Protein AF-0000000083951958 (afdb_homodimer)

pLDDT: mean 76.74, std 21.26, range [17.8, 98.06]

Nearest PDB structures (foldseek):
  8ayl-assembly1_J  TM=7.429E-01  e=1.204E-01  Rattus norvegicus
  8aym-assembly1_J  TM=7.218E-01  e=1.701E-01  Rattus norvegicus
  7oca-assembly1_I  TM=7.775E-01  e=2.856E-01  Rattus norvegicus
  7tnj-assembly1_B  TM=7.396E-01  e=5.953E-01  Rattus norvegicus
  7v0k-assembly1_K  TM=1.667E-01  e=4.213E-01  Homo sapiens

Structure (mmCIF, N/CA/C/O backbone):
data_AF-0000000083951958-model_v1
#
loop_
_entity.id
_entity.type
_entity.pdbx_description
1 polymer 'Outward-rectifier potassium channel TOK1'
#
loop_
_atom_site.group_PDB
_atom_site.id
_atom_site.type_symbol
_atom_site.label_atom_id
_atom_site.label_alt_id
_atom_site.label_comp_id
_atom_site.label_asym_id
_atom_site.label_entity_id
_atom_site.label_seq_id
_atom_site.pdbx_PDB_ins_code
_atom_site.Cartn_x
_atom_site.Cartn_y
_atom_site.Cartn_z
_atom_site.occupancy
_atom_site.B_iso_or_equiv
_atom_site.auth_seq_id
_atom_site.auth_comp_id
_atom_site.auth_asym_id
_atom_site.auth_atom_id
_atom_site.pdbx_PDB_model_num
ATOM 1 N N . MET A 1 1 ? -45.75 13.594 -20.781 1 49.62 1 MET A N 1
ATOM 2 C CA . MET A 1 1 ? -44.812 12.523 -20.5 1 49.62 1 MET A CA 1
ATOM 3 C C . MET A 1 1 ? -43.531 13.07 -19.844 1 49.62 1 MET A C 1
ATOM 5 O O . MET A 1 1 ? -43.062 12.508 -18.859 1 49.62 1 MET A O 1
ATOM 9 N N . LYS A 1 2 ? -43.188 14.195 -20.25 1 60.5 2 LYS A N 1
ATOM 10 C CA . LYS A 1 2 ? -41.969 14.781 -19.719 1 60.5 2 LYS A CA 1
ATOM 11 C C . LYS A 1 2 ? -42.188 15.297 -18.297 1 60.5 2 LYS A C 1
ATOM 13 O O . LYS A 1 2 ? -41.344 15.141 -17.422 1 60.5 2 LYS A O 1
ATOM 18 N N . ASP A 1 3 ? -43.25 15.859 -18.141 1 61.25 3 ASP A N 1
ATOM 19 C CA . ASP A 1 3 ? -43.531 16.359 -16.797 1 61.25 3 ASP A CA 1
ATOM 20 C C . ASP A 1 3 ? -43.688 15.219 -15.805 1 61.25 3 ASP A C 1
ATOM 22 O O . ASP A 1 3 ? -43.281 15.32 -14.656 1 61.25 3 ASP A O 1
ATOM 26 N N . ALA A 1 4 ? -44.25 14.133 -16.281 1 60.47 4 ALA A N 1
ATOM 27 C CA . ALA A 1 4 ? -44.406 12.961 -15.422 1 60.47 4 ALA A CA 1
ATOM 28 C C . ALA A 1 4 ? -43.031 12.344 -15.094 1 60.47 4 ALA A C 1
ATOM 30 O O . ALA A 1 4 ? -42.812 11.922 -13.961 1 60.47 4 ALA A O 1
ATOM 31 N N . VAL A 1 5 ? -42.281 12.359 -16.078 1 59.75 5 VAL A N 1
ATOM 32 C CA . VAL A 1 5 ? -40.938 11.828 -15.891 1 59.75 5 VAL A CA 1
ATOM 33 C C . VAL A 1 5 ? -40.156 12.711 -14.922 1 59.75 5 VAL A C 1
ATOM 35 O O . VAL A 1 5 ? -39.438 12.203 -14.07 1 59.75 5 VAL A O 1
ATOM 38 N N . LYS A 1 6 ? -40.438 13.922 -15.086 1 60.81 6 LYS A N 1
ATOM 39 C CA . LYS A 1 6 ? -39.781 14.852 -14.18 1 60.81 6 LYS A CA 1
ATOM 40 C C . LYS A 1 6 ? -40.281 14.703 -12.758 1 60.81 6 LYS A C 1
ATOM 42 O O . LYS A 1 6 ? -39.5 14.734 -11.805 1 60.81 6 LYS A O 1
ATOM 47 N N . LYS A 1 7 ? -41.594 14.609 -12.703 1 61.78 7 LYS A N 1
ATOM 48 C CA . LYS A 1 7 ? -42.156 14.422 -11.383 1 61.78 7 LYS A CA 1
ATOM 49 C C . LYS A 1 7 ? -41.688 13.117 -10.75 1 61.78 7 LYS A C 1
ATOM 51 O O . LYS A 1 7 ? -41.438 13.062 -9.547 1 61.78 7 LYS A O 1
ATOM 56 N N . ALA A 1 8 ? -41.625 12.102 -11.594 1 62.25 8 ALA A N 1
ATOM 57 C CA . ALA A 1 8 ? -41.125 10.805 -11.117 1 62.25 8 ALA A CA 1
ATOM 58 C C . ALA A 1 8 ? -39.656 10.883 -10.703 1 62.25 8 ALA A C 1
ATOM 60 O O . ALA A 1 8 ? -39.25 10.289 -9.703 1 62.25 8 ALA A O 1
ATOM 61 N N . LYS A 1 9 ? -39.031 11.555 -11.414 1 64.81 9 LYS A N 1
ATOM 62 C CA . LYS A 1 9 ? -37.625 11.727 -11.102 1 64.81 9 LYS A CA 1
ATOM 63 C C . LYS A 1 9 ? -37.438 12.5 -9.805 1 64.81 9 LYS A C 1
ATOM 65 O O . LYS A 1 9 ? -36.531 12.188 -9.008 1 64.81 9 LYS A O 1
ATOM 70 N N . ASP A 1 10 ? -38.281 13.445 -9.633 1 65.12 10 ASP A N 1
ATOM 71 C CA . ASP A 1 10 ? -38.188 14.242 -8.406 1 65.12 10 ASP A CA 1
ATOM 72 C C . ASP A 1 10 ? -38.562 13.414 -7.184 1 65.12 10 ASP A C 1
ATOM 74 O O . ASP A 1 10 ? -38.062 13.672 -6.078 1 65.12 10 ASP A O 1
ATOM 78 N N . MET A 1 11 ? -39.406 12.461 -7.488 1 66.31 11 MET A N 1
ATOM 79 C CA . MET A 1 11 ? -39.812 11.617 -6.375 1 66.31 11 MET A CA 1
ATOM 80 C C . MET A 1 11 ? -38.719 10.578 -6.051 1 66.31 11 MET A C 1
ATOM 82 O O . MET A 1 11 ? -38.625 10.117 -4.918 1 66.31 11 MET A O 1
ATOM 86 N N . ILE A 1 12 ? -37.906 10.367 -7.02 1 74.62 12 ILE A N 1
ATOM 87 C CA . ILE A 1 12 ? -36.938 9.273 -6.863 1 74.62 12 ILE A CA 1
ATOM 88 C C . ILE A 1 12 ? -35.594 9.828 -6.422 1 74.62 12 ILE A C 1
ATOM 90 O O . ILE A 1 12 ? -34.844 9.148 -5.723 1 74.62 12 ILE A O 1
ATOM 94 N N . VAL A 1 13 ? -35.406 11.102 -6.625 1 72.19 13 VAL A N 1
ATOM 95 C CA . VAL A 1 13 ? -34.094 11.672 -6.324 1 72.19 13 VAL A CA 1
ATOM 96 C C . VAL A 1 13 ? -34.094 12.234 -4.906 1 72.19 13 VAL A C 1
ATOM 98 O O . VAL A 1 13 ? -35.031 12.938 -4.508 1 72.19 13 VAL A O 1
ATOM 101 N N . PRO A 1 14 ? -33.031 11.773 -4.129 1 72.38 14 PRO A N 1
ATOM 102 C CA . PRO A 1 14 ? -32.969 12.281 -2.76 1 72.38 14 PRO A CA 1
ATOM 103 C C . PRO A 1 14 ? -32.781 13.797 -2.701 1 72.38 14 PRO A C 1
ATOM 105 O O . PRO A 1 14 ? -32.156 14.375 -3.594 1 72.38 14 PRO A O 1
ATOM 108 N N . ASP A 1 15 ? -33.344 14.445 -1.678 1 66 15 ASP A N 1
ATOM 109 C CA . ASP A 1 15 ? -33.188 15.883 -1.446 1 66 15 ASP A CA 1
ATOM 110 C C . ASP A 1 15 ? -31.766 16.219 -1.069 1 66 15 ASP A C 1
ATOM 112 O O . ASP A 1 15 ? -31.172 15.602 -0.18 1 66 15 ASP A O 1
ATOM 116 N N . PRO A 1 16 ? -31.125 17.031 -1.808 1 65.62 16 PRO A N 1
ATOM 117 C CA . PRO A 1 16 ? -29.75 17.422 -1.506 1 65.62 16 PRO A CA 1
ATOM 118 C C . PRO A 1 16 ? -29.594 18.016 -0.106 1 65.62 16 PRO A C 1
ATOM 120 O O . PRO A 1 16 ? -28.516 17.953 0.479 1 65.62 16 PRO A O 1
ATOM 123 N N . LYS A 1 17 ? -30.672 18.578 0.427 1 66.62 17 LYS A N 1
ATOM 124 C CA . LYS A 1 17 ? -30.625 19.203 1.747 1 66.62 17 LYS A CA 1
ATOM 125 C C . LYS A 1 17 ? -30.688 18.156 2.854 1 66.62 17 LYS A C 1
ATOM 127 O O . LYS A 1 17 ? -30.328 18.422 3.998 1 66.62 17 LYS A O 1
ATOM 132 N N . LEU A 1 18 ? -31.016 17 2.449 1 73.38 18 LEU A N 1
ATOM 133 C CA . LEU A 1 18 ? -31.203 15.945 3.436 1 73.38 18 LEU A CA 1
ATOM 134 C C . LEU A 1 18 ? -29.891 15.578 4.102 1 73.38 18 LEU A C 1
ATOM 136 O O . LEU A 1 18 ? -29.844 15.352 5.312 1 73.38 18 LEU A O 1
ATOM 14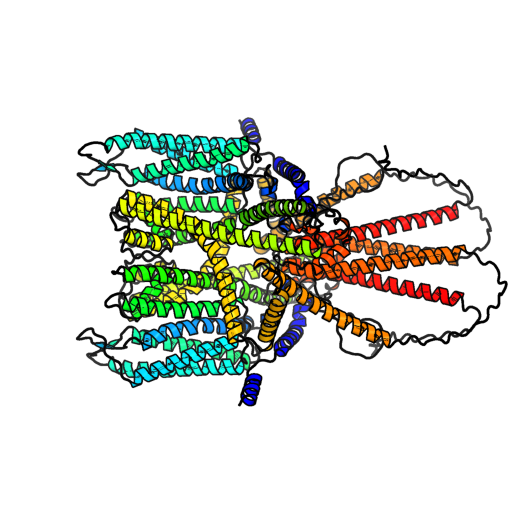0 N N . GLN A 1 19 ? -28.891 15.648 3.406 1 72.5 19 GLN A N 1
ATOM 141 C CA . GLN A 1 19 ? -27.609 15.258 3.971 1 72.5 19 GLN A CA 1
ATOM 142 C C . GLN A 1 19 ? -27.125 16.281 4.996 1 72.5 19 GLN A C 1
ATOM 144 O O . GLN A 1 19 ? -26.578 15.914 6.035 1 72.5 19 GLN A O 1
ATOM 149 N N . ASN A 1 20 ? -27.359 17.453 4.66 1 71.62 20 ASN A N 1
ATOM 150 C CA . ASN A 1 20 ? -26.953 18.516 5.586 1 71.62 20 ASN A CA 1
ATOM 151 C C . ASN A 1 20 ? -27.797 18.5 6.859 1 71.62 20 ASN A C 1
ATOM 153 O O . ASN A 1 20 ? -27.281 18.734 7.949 1 71.62 20 ASN A O 1
ATOM 157 N N . ASP A 1 21 ? -29 18.141 6.656 1 75.56 21 ASP A N 1
ATOM 158 C CA . ASP A 1 21 ? -29.891 18.062 7.816 1 75.56 21 ASP A CA 1
ATOM 159 C C . ASP A 1 21 ? -29.5 16.891 8.719 1 75.56 21 ASP A C 1
ATOM 161 O O . ASP A 1 21 ? -29.516 17.016 9.945 1 75.56 21 ASP A O 1
ATOM 165 N N . LEU A 1 22 ? -29.172 15.867 8.07 1 78.31 22 LEU A N 1
ATOM 166 C CA . LEU A 1 22 ? -28.781 14.688 8.836 1 78.31 22 LEU A CA 1
ATOM 167 C C . LEU A 1 22 ? -27.469 14.938 9.586 1 78.31 22 LEU A C 1
ATOM 169 O O . LEU A 1 22 ? -27.297 14.477 10.711 1 78.31 22 LEU A O 1
ATOM 173 N N . HIS A 1 23 ? -26.703 15.664 8.961 1 77.44 23 HIS A N 1
ATOM 174 C CA . HIS A 1 23 ? -25.438 16 9.594 1 77.44 23 HIS A CA 1
ATOM 175 C C . HIS A 1 23 ? -25.656 16.875 10.82 1 77.44 23 HIS A C 1
ATOM 177 O O . HIS A 1 23 ? -25.047 16.656 11.867 1 77.44 23 HIS A O 1
ATOM 183 N N . ASP A 1 24 ? -26.516 17.797 10.734 1 76.44 24 ASP A N 1
ATOM 184 C CA . ASP A 1 24 ? -26.797 18.703 11.844 1 76.44 24 ASP A CA 1
ATOM 185 C C . ASP A 1 24 ? -27.5 17.984 12.984 1 76.44 24 ASP A C 1
ATOM 187 O O . ASP A 1 24 ? -27.188 18.203 14.156 1 76.44 24 ASP A O 1
ATOM 191 N N . LYS A 1 25 ? -28.344 17.141 12.586 1 77.19 25 LYS A N 1
ATOM 192 C CA . LYS A 1 25 ? -29.047 16.359 13.602 1 77.19 25 LYS A CA 1
ATOM 193 C C . LYS A 1 25 ? -28.094 15.406 14.312 1 77.19 25 LYS A C 1
ATOM 195 O O . LYS A 1 25 ? -28.203 15.195 15.523 1 77.19 25 LYS A O 1
ATOM 200 N N . GLY A 1 26 ? -27.266 14.891 13.57 1 82 26 GLY A N 1
ATOM 201 C CA . GLY A 1 26 ? -26.266 14.008 14.148 1 82 26 GLY A CA 1
ATOM 202 C C . GLY A 1 26 ? -25.328 14.711 15.117 1 82 26 GLY A C 1
ATOM 203 O O . GLY A 1 26 ? -25.031 14.18 16.188 1 82 26 GLY A O 1
ATOM 204 N N . LEU A 1 27 ? -25 15.891 14.742 1 79.81 27 LEU A N 1
ATOM 205 C CA . LEU A 1 27 ? -24.109 16.672 15.602 1 79.81 27 LEU A CA 1
ATOM 206 C C . LEU A 1 27 ? -24.797 17.016 16.922 1 79.81 27 LEU A C 1
ATOM 208 O O . LEU A 1 27 ? -24.172 17.016 17.969 1 79.81 27 LEU A O 1
ATOM 212 N N . GLN A 1 28 ? -26.031 17.266 16.844 1 78.25 28 GLN A N 1
ATOM 213 C CA . GLN A 1 28 ? -26.781 17.594 18.047 1 78.25 28 GLN A CA 1
ATOM 214 C C . GLN A 1 28 ? -26.938 16.359 18.953 1 78.25 28 GLN A C 1
ATOM 216 O O . GLN A 1 28 ? -26.828 16.453 20.172 1 78.25 28 GLN A O 1
ATOM 221 N N . HIS A 1 29 ? -27.109 15.266 18.266 1 83.81 29 HIS A N 1
ATOM 222 C CA . HIS A 1 29 ? -27.281 14.016 18.984 1 83.81 29 HIS A CA 1
ATOM 223 C C . HIS A 1 29 ? -26 13.609 19.703 1 83.81 29 HIS A C 1
ATOM 225 O O . HIS A 1 29 ? -26.047 13.008 20.766 1 83.81 29 HIS A O 1
ATOM 231 N N . TYR A 1 30 ? -24.875 13.984 19.141 1 85.38 30 TYR A N 1
ATOM 232 C CA . TYR A 1 30 ? -23.594 13.57 19.688 1 85.38 30 TYR A CA 1
ATOM 233 C C . TYR A 1 30 ? -22.922 14.727 20.438 1 85.38 30 TYR A C 1
ATOM 235 O O . TYR A 1 30 ? -21.734 14.656 20.75 1 85.38 30 TYR A O 1
ATOM 243 N N . GLU A 1 31 ? -23.625 15.711 20.672 1 80.31 31 GLU A N 1
ATOM 244 C CA . GLU A 1 31 ? -23.062 16.906 21.297 1 80.31 31 GLU A CA 1
ATOM 245 C C . GLU A 1 31 ? -22.469 16.578 22.672 1 80.31 31 GLU A C 1
ATOM 247 O O . GLU A 1 31 ? -21.406 17.078 23.031 1 80.31 31 GLU A O 1
ATOM 252 N N . ASP A 1 32 ? -23.109 15.727 23.344 1 79.38 32 ASP A N 1
ATOM 253 C CA . ASP A 1 32 ? -22.641 15.391 24.688 1 79.38 32 ASP A CA 1
ATOM 254 C C . ASP A 1 32 ? -21.328 14.609 24.641 1 79.38 32 ASP A C 1
ATOM 256 O O . ASP A 1 32 ? -20.469 14.797 25.5 1 79.38 32 ASP A O 1
ATOM 260 N N . LYS A 1 33 ? -21.219 13.844 23.641 1 82.38 33 LYS A N 1
ATOM 261 C CA . LYS A 1 33 ? -20.016 13.016 23.562 1 82.38 33 LYS A CA 1
ATOM 262 C C . LYS A 1 33 ? -18.875 13.781 22.906 1 82.38 33 LYS A C 1
ATOM 264 O O . LYS A 1 33 ? -17.703 13.523 23.188 1 82.38 33 LYS A O 1
ATOM 269 N N . LEU A 1 34 ? -19.234 14.727 22.094 1 84.44 34 LEU A N 1
ATOM 270 C CA . LEU A 1 34 ? -18.219 15.5 21.391 1 84.44 34 LEU A CA 1
ATOM 271 C C . LEU A 1 34 ? -17.953 16.828 22.094 1 84.44 34 LEU A C 1
ATOM 273 O O . LEU A 1 34 ? -17.281 17.703 21.547 1 84.44 34 LEU A O 1
ATOM 277 N N . THR A 1 35 ? -18.328 16.938 23.344 1 79.56 35 THR A N 1
ATOM 278 C CA . THR A 1 35 ? -18.219 18.172 24.094 1 79.56 35 THR A CA 1
ATOM 279 C C . THR A 1 35 ? -16.766 18.609 24.219 1 79.56 35 THR A C 1
ATOM 281 O O . THR A 1 35 ? -16.453 19.797 24.078 1 79.56 35 THR A O 1
ATOM 284 N N . PRO A 1 36 ? -15.93 17.609 24.484 1 80 36 PRO A N 1
ATOM 285 C CA . PRO A 1 36 ? -14.531 18.047 24.625 1 80 36 PRO A CA 1
ATOM 286 C C . PRO A 1 36 ? -13.992 18.703 23.359 1 80 36 PRO A C 1
ATOM 288 O O . PRO A 1 36 ? -13.07 19.516 23.438 1 80 36 PRO A O 1
ATOM 291 N N . LEU A 1 37 ? -14.531 18.312 22.297 1 82.44 37 LEU A N 1
ATOM 292 C CA . LEU A 1 37 ? -14.078 18.875 21.016 1 82.44 37 LEU A CA 1
ATOM 293 C C . LEU A 1 37 ? -14.812 20.172 20.703 1 82.44 37 LEU A C 1
ATOM 295 O O . LEU A 1 37 ? -14.234 21.078 20.094 1 82.44 37 LEU A O 1
ATOM 299 N N . LEU A 1 38 ? -16.016 20.266 21.188 1 76.31 38 LEU A N 1
ATOM 300 C CA . LEU A 1 38 ? -16.859 21.391 20.797 1 76.31 38 LEU A CA 1
ATOM 301 C C . LEU A 1 38 ? -16.75 22.516 21.812 1 76.31 38 LEU A C 1
ATOM 303 O O . LEU A 1 38 ? -16.984 23.688 21.484 1 76.31 38 LEU A O 1
ATOM 307 N N . ASN A 1 39 ? -16.312 22.156 22.969 1 72.88 39 ASN A N 1
ATOM 308 C CA . ASN A 1 39 ? -16.203 23.203 23.984 1 72.88 39 ASN A CA 1
ATOM 309 C C . ASN A 1 39 ? -15.008 24.109 23.719 1 72.88 39 ASN A C 1
ATOM 311 O O . ASN A 1 39 ? -13.906 23.625 23.453 1 72.88 39 ASN A O 1
ATOM 315 N N . ASN A 1 40 ? -15.211 25.297 23.781 1 64.19 40 ASN A N 1
ATOM 316 C CA . ASN A 1 40 ? -14.18 26.312 23.578 1 64.19 40 ASN A CA 1
ATOM 317 C C . ASN A 1 40 ? -13.492 26.156 22.234 1 64.19 40 ASN A C 1
ATOM 319 O O . ASN A 1 40 ? -12.258 26.188 22.141 1 64.19 40 ASN A O 1
ATOM 323 N N . SER A 1 41 ? -14.352 25.641 21.359 1 70.56 41 SER A N 1
ATOM 324 C CA . SER A 1 41 ? -13.828 25.5 20 1 70.56 41 SER A CA 1
ATOM 325 C C . SER A 1 41 ? -14.758 26.141 18.969 1 70.56 41 SER A C 1
ATOM 327 O O . SER A 1 41 ? -15.727 26.812 19.344 1 70.56 41 SER A O 1
ATOM 329 N N . TYR A 1 42 ? -14.344 26.109 17.781 1 63.78 42 TYR A N 1
ATOM 330 C CA . TYR A 1 42 ? -15.008 26.797 16.688 1 63.78 42 TYR A CA 1
ATOM 331 C C . TYR A 1 42 ? -16.453 26.312 16.531 1 63.78 42 TYR A C 1
ATOM 333 O O . TYR A 1 42 ? -17.312 27.062 16.094 1 63.78 42 TYR A O 1
ATOM 341 N N . HIS A 1 43 ? -16.734 25.141 16.938 1 59.72 43 HIS A N 1
ATOM 342 C CA . HIS A 1 43 ? -18.047 24.594 16.641 1 59.72 43 HIS A CA 1
ATOM 343 C C . HIS A 1 43 ? -19.047 24.953 17.734 1 59.72 43 HIS A C 1
ATOM 345 O O . HIS A 1 43 ? -20.266 24.906 17.516 1 59.72 43 HIS A O 1
ATOM 351 N N . GLY A 1 44 ? -18.594 25.406 18.969 1 51.25 44 GLY A N 1
ATOM 352 C CA . GLY A 1 44 ? -19.484 25.719 20.094 1 51.25 44 GLY A CA 1
ATOM 353 C C . GLY A 1 44 ? -19.797 27.188 20.203 1 51.25 44 GLY A C 1
ATOM 354 O O . GLY A 1 44 ? -20.703 27.594 20.938 1 51.25 44 GLY A O 1
ATOM 355 N N . VAL A 1 45 ? -18.859 28.094 19.938 1 47.78 45 VAL A N 1
ATOM 356 C CA . VAL A 1 45 ? -18.984 29.484 20.328 1 47.78 45 VAL A CA 1
ATOM 357 C C . VAL A 1 45 ? -19.984 30.203 19.422 1 47.78 45 VAL A C 1
ATOM 359 O O . VAL A 1 45 ? -19.828 30.219 18.203 1 47.78 45 VAL A O 1
ATOM 362 N N . ASN A 1 46 ? -21.156 30.094 19.844 1 42.94 46 ASN A N 1
ATOM 363 C CA . ASN A 1 46 ? -22.078 31.109 19.359 1 42.94 46 ASN A CA 1
ATOM 364 C C . ASN A 1 46 ? -21.516 32.531 19.562 1 42.94 46 ASN A C 1
ATOM 366 O O . ASN A 1 46 ? -21.516 33.031 20.672 1 42.94 46 ASN A O 1
ATOM 370 N N . TYR A 1 47 ? -20.422 32.938 19.141 1 39.56 47 TYR A N 1
ATOM 371 C CA . TYR A 1 47 ? -20 34.312 19.328 1 39.56 47 TYR A CA 1
ATOM 372 C C . TYR A 1 47 ? -21.156 35.281 19.094 1 39.56 47 TYR A C 1
ATOM 374 O O . TYR A 1 47 ? -21.688 35.344 18 1 39.56 47 TYR A O 1
ATOM 382 N N . LYS A 1 48 ? -21.938 35.5 20.078 1 39.31 48 LYS A N 1
ATOM 383 C CA . LYS A 1 48 ? -22.906 36.594 20.109 1 39.31 48 LYS A CA 1
ATOM 384 C C . LYS A 1 48 ? -22.25 37.906 19.734 1 39.31 48 LYS A C 1
ATOM 386 O O . LYS A 1 48 ? -21.328 38.375 20.422 1 39.31 48 LYS A O 1
ATOM 391 N N . ALA A 1 49 ? -22.109 38.25 18.547 1 35.38 49 ALA A N 1
ATOM 392 C CA . ALA A 1 49 ? -21.891 39.688 18.312 1 35.38 49 ALA A CA 1
ATOM 393 C C . ALA A 1 49 ? -22.672 40.531 19.312 1 35.38 49 ALA A C 1
ATOM 395 O O . ALA A 1 49 ? -23.875 40.312 19.516 1 35.38 49 ALA A O 1
ATOM 396 N N . THR A 1 50 ? -22.141 41.094 20.312 1 31.86 50 THR A N 1
ATOM 397 C CA . THR A 1 50 ? -22.734 41.938 21.344 1 31.86 50 THR A CA 1
ATOM 398 C C . THR A 1 50 ? -23.922 42.75 20.766 1 31.86 50 THR A C 1
ATOM 400 O O . THR A 1 50 ? -24.578 43.5 21.5 1 31.86 50 THR A O 1
ATOM 403 N N . THR A 1 51 ? -23.734 43.594 19.719 1 32.16 51 THR A N 1
ATOM 404 C CA . THR A 1 51 ? -24.688 44.719 19.75 1 32.16 51 THR A CA 1
ATOM 405 C C . THR A 1 51 ? -26.109 44.219 19.859 1 32.16 51 THR A C 1
ATOM 407 O O . THR A 1 51 ? -26.391 43.031 19.594 1 32.16 51 THR A O 1
ATOM 410 N N . ASP A 1 52 ? -27.172 45.219 19.438 1 30.89 52 ASP A N 1
ATOM 411 C CA . ASP A 1 52 ? -28.594 45.438 19.688 1 30.89 52 ASP A CA 1
ATOM 412 C C . ASP A 1 52 ? -29.391 44.156 19.391 1 30.89 52 ASP A C 1
ATOM 414 O O . ASP A 1 52 ? -28.859 43.188 18.828 1 30.89 52 ASP A O 1
ATOM 418 N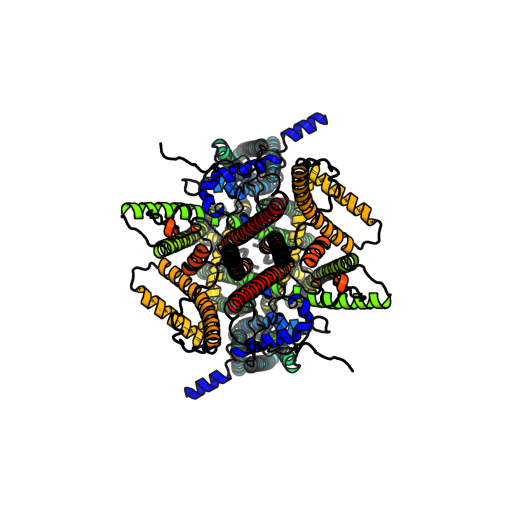 N . SER A 1 53 ? -30.609 44.469 18.594 1 30.84 53 SER A N 1
ATOM 419 C CA . SER A 1 53 ? -31.984 44 18.531 1 30.84 53 SER A CA 1
ATOM 420 C C . SER A 1 53 ? -32.031 42.531 18.109 1 30.84 53 SER A C 1
ATOM 422 O O . SER A 1 53 ? -31.016 41.969 17.703 1 30.84 53 SER A O 1
ATOM 424 N N . THR A 1 54 ? -33.188 42.219 17.281 1 31.58 54 THR A N 1
ATOM 425 C CA . THR A 1 54 ? -34.188 41.219 16.906 1 31.58 54 THR A CA 1
ATOM 426 C C . THR A 1 54 ? -33.594 40.125 16.062 1 31.58 54 THR A C 1
ATOM 428 O O . THR A 1 54 ? -34.25 39.125 15.734 1 31.58 54 THR A O 1
ATOM 431 N N . SER A 1 55 ? -32.812 40.562 14.984 1 32.94 55 SER A N 1
ATOM 432 C CA . SER A 1 55 ? -32.844 39.531 13.945 1 32.94 55 SER A CA 1
ATOM 433 C C . SER A 1 55 ? -32.031 38.312 14.344 1 32.94 55 SER A C 1
ATOM 435 O O . SER A 1 55 ? -30.891 38.438 14.805 1 32.94 55 SER A O 1
ATOM 437 N N . THR A 1 56 ? -32.656 37.25 14.516 1 34.69 56 THR A N 1
ATOM 438 C CA . THR A 1 56 ? -32.469 35.875 14.953 1 34.69 56 THR A CA 1
ATOM 439 C C . THR A 1 56 ? -31.078 35.375 14.602 1 34.69 56 THR A C 1
ATOM 441 O O . THR A 1 56 ? -30.359 34.844 15.453 1 34.69 56 THR A O 1
ATOM 444 N N . ASP A 1 57 ? -30.984 34.531 13.523 1 35.03 57 ASP A N 1
ATOM 445 C CA . ASP A 1 57 ? -30.5 33.188 13.164 1 35.03 57 ASP A CA 1
ATOM 446 C C . ASP A 1 57 ? -29.062 33.281 12.641 1 35.03 57 ASP A C 1
ATOM 448 O O . ASP A 1 57 ? -28.547 32.312 12.078 1 35.03 57 ASP A O 1
ATOM 452 N N . ASP A 1 58 ? -28.438 34.406 12.281 1 38.22 58 ASP A N 1
ATOM 453 C CA . ASP A 1 58 ? -27.297 34.156 11.406 1 38.22 58 ASP A CA 1
ATOM 454 C C . ASP A 1 58 ? -26.078 33.75 12.211 1 38.22 58 ASP A C 1
ATOM 456 O O . ASP A 1 58 ? -25.344 34.594 12.727 1 38.22 58 ASP A O 1
ATOM 460 N N . LYS A 1 59 ? -26 32.781 12.891 1 44.31 59 LYS A N 1
ATOM 461 C CA . LYS A 1 59 ? -24.906 32.062 13.531 1 44.31 59 LYS A CA 1
ATOM 462 C C . LYS A 1 59 ? -23.672 32.031 12.617 1 44.31 59 LYS A C 1
ATOM 464 O O . LYS A 1 59 ? -23.703 31.359 11.57 1 44.31 59 LYS A O 1
ATOM 469 N N . ARG A 1 60 ? -22.844 33 12.664 1 43.47 60 ARG A N 1
ATOM 470 C CA . ARG A 1 60 ? -21.594 33 11.914 1 43.47 60 ARG A CA 1
ATOM 471 C C . ARG A 1 60 ? -20.688 31.844 12.367 1 43.47 60 ARG A C 1
ATOM 473 O O . ARG A 1 60 ? -20.188 31.844 13.5 1 43.47 60 ARG A O 1
ATOM 480 N N . LEU A 1 61 ? -20.719 30.625 11.82 1 51.62 61 LEU A N 1
ATOM 481 C CA . LEU A 1 61 ? -19.844 29.5 12.172 1 51.62 61 LEU A CA 1
ATOM 482 C C . LEU A 1 61 ? -18.406 29.781 11.75 1 51.62 61 LEU A C 1
ATOM 484 O O . LEU A 1 61 ? -18.141 30.109 10.594 1 51.62 61 LEU A O 1
ATOM 488 N N . LEU A 1 62 ? -17.484 30.219 12.68 1 59.91 62 LEU A N 1
ATOM 489 C CA . LEU A 1 62 ? -16.047 30.359 12.461 1 59.91 62 LEU A CA 1
ATOM 490 C C . LEU A 1 62 ? -15.445 29.094 11.875 1 59.91 62 LEU A C 1
ATOM 492 O O . LEU A 1 62 ? -15.773 27.984 12.305 1 59.91 62 LEU A O 1
ATOM 496 N N . LYS A 1 63 ? -14.828 29.203 10.711 1 67.38 63 LYS A N 1
ATOM 497 C CA . LYS A 1 63 ? -14.141 28.078 10.086 1 67.38 63 LYS A CA 1
ATOM 498 C C . LYS A 1 63 ? -12.969 27.609 10.945 1 67.38 63 LYS A C 1
ATOM 500 O O . LYS A 1 63 ? -12.281 28.406 11.57 1 67.38 63 LYS A O 1
ATOM 505 N N . SER A 1 64 ? -12.859 26.391 11.172 1 74.69 64 SER A N 1
ATOM 506 C CA . SER A 1 64 ? -11.805 25.781 11.977 1 74.69 64 SER A CA 1
ATOM 507 C C . SER A 1 64 ? -10.578 25.453 11.125 1 74.69 64 SER A C 1
ATOM 509 O O . SER A 1 64 ? -10.695 25.203 9.922 1 74.69 64 SER A O 1
ATOM 511 N N . PRO A 1 65 ? -9.43 25.719 11.664 1 74.12 65 PRO A N 1
ATOM 512 C CA . PRO A 1 65 ? -8.188 25.359 10.969 1 74.12 65 PRO A CA 1
ATOM 513 C C . PRO A 1 65 ? -8.094 23.859 10.664 1 74.12 65 PRO A C 1
ATOM 515 O O . PRO A 1 65 ? -7.414 23.469 9.719 1 74.12 65 PRO A O 1
ATOM 518 N N . VAL A 1 66 ? -8.695 23.125 11.531 1 77.69 66 VAL A N 1
ATOM 519 C CA . VAL A 1 66 ? -8.703 21.688 11.336 1 77.69 66 VAL A CA 1
ATOM 520 C C . VAL A 1 66 ? -10.148 21.188 11.266 1 77.69 66 VAL A C 1
ATOM 522 O O . VAL A 1 66 ? -10.953 21.469 12.148 1 77.69 66 VAL A O 1
ATOM 525 N N . ALA A 1 67 ? -10.391 20.5 10.195 1 75.56 67 ALA A N 1
ATOM 526 C CA . ALA A 1 67 ? -11.719 19.906 10.078 1 75.56 67 ALA A CA 1
ATOM 527 C C . ALA A 1 67 ? -11.953 18.859 11.148 1 75.56 67 ALA A C 1
ATOM 529 O O . ALA A 1 67 ? -11.008 18.203 11.602 1 75.56 67 ALA A O 1
ATOM 530 N N . LEU A 1 68 ? -13.117 18.797 11.555 1 76.75 68 LEU A N 1
ATOM 531 C CA . LEU A 1 68 ? -13.508 17.844 12.594 1 76.75 68 LEU A CA 1
ATOM 532 C C . LEU A 1 68 ? -13.102 16.422 12.211 1 76.75 68 LEU A C 1
ATOM 534 O O . LEU A 1 68 ? -12.703 15.641 13.078 1 76.75 68 LEU A O 1
ATOM 538 N N . GLN A 1 69 ? -13.078 16.172 10.977 1 80.56 69 GLN A N 1
ATOM 539 C CA . GLN A 1 69 ? -12.773 14.828 10.477 1 80.56 69 GLN A CA 1
ATOM 540 C C . GLN A 1 69 ? -11.305 14.484 10.688 1 80.56 69 GLN A C 1
ATOM 542 O O . GLN A 1 69 ? -10.945 13.305 10.773 1 80.56 69 GLN A O 1
ATOM 547 N N . HIS A 1 70 ? -10.523 15.438 10.828 1 84 70 HIS A N 1
ATOM 548 C CA . HIS A 1 70 ? -9.094 15.18 10.961 1 84 70 HIS A CA 1
ATOM 549 C C . HIS A 1 70 ? -8.641 15.312 12.414 1 84 70 HIS A C 1
ATOM 551 O O . HIS A 1 70 ? -7.496 14.984 12.742 1 84 70 HIS A O 1
ATOM 557 N N . ALA A 1 71 ? -9.57 15.828 13.195 1 85.94 71 ALA A N 1
ATOM 558 C CA . ALA A 1 71 ? -9.258 15.898 14.617 1 85.94 71 ALA A CA 1
ATOM 559 C C . ALA A 1 71 ? -9.516 14.555 15.297 1 85.94 71 ALA A C 1
ATOM 561 O O . ALA A 1 71 ? -8.93 14.266 16.344 1 85.94 71 ALA A O 1
ATOM 562 N N . LEU A 1 72 ? -10.414 13.836 14.602 1 87.38 72 LEU A N 1
ATOM 563 C CA . LEU A 1 72 ? -10.742 12.5 15.102 1 87.38 72 LEU A CA 1
ATOM 564 C C . LEU A 1 72 ? -10.242 11.43 14.133 1 87.38 72 LEU A C 1
ATOM 566 O O . LEU A 1 72 ? -10.195 11.648 12.922 1 87.38 72 LEU A O 1
ATOM 570 N N . SER A 1 73 ? -9.828 10.352 14.641 1 84.38 73 SER A N 1
ATOM 571 C CA . SER A 1 73 ? -9.336 9.258 13.805 1 84.38 73 SER A CA 1
ATOM 572 C C . SER A 1 73 ? -10.477 8.367 13.328 1 84.38 73 SER A C 1
ATOM 574 O O . SER A 1 73 ? -10.258 7.195 13 1 84.38 73 SER A O 1
ATOM 576 N N . ILE A 1 74 ? -11.742 8.828 13.359 1 84.19 74 ILE A N 1
ATOM 577 C CA . ILE A 1 74 ? -12.906 8.047 12.953 1 84.19 74 ILE A CA 1
ATOM 578 C C . ILE A 1 74 ? -13.617 8.742 11.797 1 84.19 74 ILE A C 1
ATOM 580 O O . ILE A 1 74 ? -13.523 9.961 11.641 1 84.19 74 ILE A O 1
ATOM 584 N N . PRO A 1 75 ? -14.242 7.938 11.055 1 81 75 PRO A N 1
ATOM 585 C CA . PRO A 1 75 ? -15.125 8.57 10.07 1 81 75 PRO A CA 1
ATOM 586 C C . PRO A 1 75 ? -16.344 9.234 10.719 1 81 75 PRO A C 1
ATOM 588 O O . PRO A 1 75 ? -17.328 8.562 11.016 1 81 75 PRO A O 1
ATOM 591 N N . VAL A 1 76 ? -16.297 10.492 10.859 1 80.94 76 VAL A N 1
ATOM 592 C CA . VAL A 1 76 ? -17.266 11.25 11.648 1 80.94 76 VAL A CA 1
ATOM 593 C C . VAL A 1 76 ? -18.641 11.195 10.977 1 80.94 76 VAL A C 1
ATOM 595 O O . VAL A 1 76 ? -19.672 11.039 11.641 1 80.94 76 VAL A O 1
ATOM 598 N N . GLU A 1 77 ? -18.703 11.18 9.672 1 78.44 77 GLU A N 1
ATOM 599 C CA . GLU A 1 77 ? -19.969 11.203 8.953 1 78.44 77 GLU A CA 1
ATOM 600 C C . GLU A 1 77 ? -20.734 9.898 9.148 1 78.44 77 GLU A C 1
ATOM 602 O O . GLU A 1 77 ? -21.969 9.898 9.289 1 78.44 77 GLU A O 1
ATOM 607 N N . THR A 1 78 ? -20.047 8.828 9.211 1 80.44 78 THR A N 1
ATOM 608 C CA . THR A 1 78 ? -20.688 7.523 9.352 1 80.44 78 THR A CA 1
ATOM 609 C C . THR A 1 78 ? -21.219 7.332 10.766 1 80.44 78 THR A C 1
ATOM 611 O O . THR A 1 78 ? -22.266 6.719 10.961 1 80.44 78 THR A O 1
ATOM 614 N N . ILE A 1 79 ? -20.547 7.895 11.656 1 83.56 79 ILE A N 1
ATOM 615 C CA . ILE A 1 79 ? -20.938 7.707 13.047 1 83.56 79 ILE A CA 1
ATOM 616 C C . ILE A 1 79 ? -22.078 8.656 13.398 1 83.56 79 ILE A C 1
ATOM 618 O O . ILE A 1 79 ? -23 8.289 14.133 1 83.56 79 ILE A O 1
ATOM 622 N N . LEU A 1 80 ? -21.969 9.836 12.812 1 82.56 80 LEU A N 1
ATOM 623 C CA . LEU A 1 80 ? -22.984 10.844 13.125 1 82.56 80 LEU A CA 1
ATOM 624 C C . LEU A 1 80 ? -24.344 10.43 12.578 1 82.56 80 LEU A C 1
ATOM 626 O O . LEU A 1 80 ? -25.375 10.898 13.055 1 82.56 80 LEU A O 1
ATOM 630 N N . ASN A 1 81 ? -24.328 9.547 11.648 1 83.06 81 ASN A N 1
ATOM 631 C CA . ASN A 1 81 ? -25.578 9.109 11.031 1 83.06 81 ASN A CA 1
ATOM 632 C C . ASN A 1 81 ? -26.234 7.996 11.844 1 83.06 81 ASN A C 1
ATOM 634 O O . ASN A 1 81 ? -27.391 7.633 11.586 1 83.06 81 ASN A O 1
ATOM 638 N N . LEU A 1 82 ? -25.609 7.539 12.859 1 87.5 82 LEU A N 1
ATOM 639 C CA . LEU A 1 82 ? -26.172 6.473 13.68 1 87.5 82 LEU A CA 1
ATOM 640 C C . LEU A 1 82 ? -26.984 7.047 14.836 1 87.5 82 LEU A C 1
ATOM 642 O O . LEU A 1 82 ? -26.594 8.062 15.422 1 87.5 82 LEU A O 1
ATOM 646 N N . ASN A 1 83 ? -28.047 6.398 15.133 1 88.25 83 ASN A N 1
ATOM 647 C CA . ASN A 1 83 ? -28.844 6.816 16.281 1 88.25 83 ASN A CA 1
ATOM 648 C C . ASN A 1 83 ? -28.344 6.195 17.578 1 88.25 83 ASN A C 1
ATOM 650 O O . ASN A 1 83 ? -28.688 6.668 18.672 1 88.25 83 ASN A O 1
ATOM 654 N N . VAL A 1 84 ? -27.562 5.184 17.391 1 89.19 84 VAL A N 1
ATOM 655 C CA . VAL A 1 84 ? -26.969 4.559 18.578 1 89.19 84 VAL A CA 1
ATOM 656 C C . VAL A 1 84 ? -25.641 5.227 18.891 1 89.19 84 VAL A C 1
ATOM 658 O O . VAL A 1 84 ? -24.906 5.633 17.984 1 89.19 84 VAL A O 1
ATOM 661 N N . ARG A 1 85 ? -25.328 5.305 20.188 1 89.81 85 ARG A N 1
ATOM 662 C CA . ARG A 1 85 ? -24.125 6.004 20.625 1 89.81 85 ARG A CA 1
ATOM 663 C C . ARG A 1 85 ? -23.094 5.027 21.188 1 89.81 85 ARG A C 1
ATOM 665 O O . ARG A 1 85 ? -23.453 3.951 21.672 1 89.81 85 ARG A O 1
ATOM 672 N N . PRO A 1 86 ? -21.828 5.473 21.016 1 90.38 86 PRO A N 1
ATOM 673 C CA . PRO A 1 86 ? -20.781 4.625 21.594 1 90.38 86 PRO A CA 1
ATOM 674 C C . PRO A 1 86 ? -20.938 4.457 23.109 1 90.38 86 PRO A C 1
ATOM 676 O O . PRO A 1 86 ? -21.234 5.426 23.812 1 90.38 86 PRO A O 1
ATOM 679 N N . GLY A 1 87 ? -20.844 3.301 23.609 1 89.81 87 GLY A N 1
ATOM 680 C CA . GLY A 1 87 ? -21.031 3.008 25.031 1 89.81 87 GLY A CA 1
ATOM 681 C C . GLY A 1 87 ? -22.312 2.24 25.297 1 89.81 87 GLY A C 1
ATOM 682 O O . GLY A 1 87 ? -22.438 1.579 26.344 1 89.81 87 GLY A O 1
ATOM 683 N N . GLU A 1 88 ? -23.266 2.363 24.391 1 90.81 88 GLU A N 1
ATOM 684 C CA . GLU A 1 88 ? -24.531 1.638 24.516 1 90.81 88 GLU A CA 1
ATOM 685 C C . GLU A 1 88 ? -24.375 0.189 24.062 1 90.81 88 GLU A C 1
ATOM 687 O O . GLU A 1 88 ? -23.469 -0.135 23.297 1 90.81 88 GLU A O 1
ATOM 692 N N . PRO A 1 89 ? -25.219 -0.558 24.547 1 89.69 89 PRO A N 1
ATOM 693 C CA . PRO A 1 89 ? -25.125 -1.966 24.156 1 89.69 89 PRO A CA 1
ATOM 694 C C . PRO A 1 89 ? -25.422 -2.188 22.672 1 89.69 89 PRO A C 1
ATOM 696 O O . PRO A 1 89 ? -26.234 -1.475 22.094 1 89.69 89 PRO A O 1
ATOM 699 N N . TYR A 1 90 ? -24.844 -3.033 21.953 1 91.12 90 TYR A N 1
ATOM 700 C CA . TYR A 1 90 ? -25.016 -3.486 20.562 1 91.12 90 TYR A CA 1
ATOM 701 C C . TYR A 1 90 ? -24.672 -2.377 19.578 1 91.12 90 TYR A C 1
ATOM 703 O O . TYR A 1 90 ? -25.156 -2.367 18.453 1 91.12 90 TYR A O 1
ATOM 711 N N . PHE A 1 91 ? -23.969 -1.392 20.062 1 92 91 PHE A N 1
ATOM 712 C CA . PHE A 1 91 ? -23.547 -0.313 19.188 1 92 91 PHE A CA 1
ATOM 713 C C . PHE A 1 91 ? -22.703 -0.856 18.031 1 92 91 PHE A C 1
ATOM 715 O O . PHE A 1 91 ? -22.953 -0.516 16.859 1 92 91 PHE A O 1
ATOM 722 N N . VAL A 1 92 ? -21.812 -1.741 18.391 1 90 92 VAL A N 1
ATOM 723 C CA . VAL A 1 92 ? -20.891 -2.268 17.391 1 90 92 VAL A CA 1
ATOM 724 C C . VAL A 1 92 ? -21.656 -3.09 16.359 1 90 92 VAL A C 1
ATOM 726 O O . VAL A 1 92 ? -21.359 -3.027 15.164 1 90 92 VAL A O 1
ATOM 729 N N . LEU A 1 93 ? -22.656 -3.805 16.703 1 91.31 93 LEU A N 1
ATOM 730 C CA . LEU A 1 93 ? -23.453 -4.629 15.805 1 91.31 93 LEU A CA 1
ATOM 731 C C . LEU A 1 93 ? -24.219 -3.768 14.812 1 91.31 93 LEU A C 1
ATOM 733 O O . LEU A 1 93 ? -24.219 -4.043 13.609 1 91.31 93 LEU A O 1
ATOM 737 N N . TRP A 1 94 ? -24.844 -2.771 15.328 1 90.81 94 TRP A N 1
ATOM 738 C CA . TRP A 1 94 ? -25.625 -1.913 14.453 1 90.81 94 TRP A CA 1
ATOM 739 C C . TRP A 1 94 ? -24.734 -1.104 13.523 1 90.81 94 TRP A C 1
ATOM 741 O O . TRP A 1 94 ? -25.125 -0.792 12.391 1 90.81 94 TRP A O 1
ATOM 751 N N . PHE A 1 95 ? -23.578 -0.733 13.992 1 89.56 95 PHE A N 1
ATOM 752 C CA . PHE A 1 95 ? -22.609 -0.04 13.141 1 89.56 95 PHE A CA 1
ATOM 753 C C . PHE A 1 95 ? -22.172 -0.93 11.984 1 89.56 95 PHE A C 1
ATOM 755 O O . PHE A 1 95 ? -22.125 -0.485 10.836 1 89.56 95 PHE A O 1
ATOM 762 N N . LEU A 1 96 ? -21.922 -2.201 12.281 1 88.81 96 LEU A N 1
ATOM 763 C CA . LEU A 1 96 ? -21.484 -3.152 11.266 1 88.81 96 LEU A CA 1
ATOM 764 C C . LEU A 1 96 ? -22.594 -3.441 10.266 1 88.81 96 LEU A C 1
ATOM 766 O O . LEU A 1 96 ? -22.344 -3.561 9.07 1 88.81 96 LEU A O 1
ATOM 770 N N . ILE A 1 97 ? -23.828 -3.523 10.758 1 90.88 97 ILE A N 1
ATOM 771 C CA . ILE A 1 97 ? -24.984 -3.797 9.898 1 90.88 97 ILE A CA 1
ATOM 772 C C . ILE A 1 97 ? -25.219 -2.607 8.969 1 90.88 97 ILE A C 1
ATOM 774 O O . ILE A 1 97 ? -25.531 -2.787 7.789 1 90.88 97 ILE A O 1
ATOM 778 N N . SER A 1 98 ? -25 -1.471 9.484 1 88.44 98 SER A N 1
ATOM 779 C CA . SER A 1 98 ? -25.281 -0.267 8.711 1 88.44 98 SER A CA 1
ATOM 780 C C . SER A 1 98 ? -24.219 -0.024 7.648 1 88.44 98 SER A C 1
ATOM 782 O O . SER A 1 98 ? -24.531 0.376 6.527 1 88.44 98 SER A O 1
ATOM 784 N N . SER A 1 99 ? -22.984 -0.319 7.945 1 85.62 99 SER A N 1
ATOM 785 C CA . SER A 1 99 ? -21.906 0.094 7.047 1 85.62 99 SER A CA 1
ATOM 786 C C . SER A 1 99 ? -21.375 -1.087 6.246 1 85.62 99 SER A C 1
ATOM 788 O O . SER A 1 99 ? -21.062 -0.948 5.062 1 85.62 99 SER A O 1
ATOM 790 N N . TYR A 1 100 ? -21.328 -2.316 6.738 1 87 100 TYR A N 1
ATOM 791 C CA . TYR A 1 100 ? -20.594 -3.393 6.09 1 87 100 TYR A CA 1
ATOM 792 C C . TYR A 1 100 ? -21.531 -4.387 5.43 1 87 100 TYR A C 1
ATOM 794 O O . TYR A 1 100 ? -21.188 -5.02 4.43 1 87 100 TYR A O 1
ATOM 802 N N . PHE A 1 101 ? -22.719 -4.559 5.844 1 89.88 101 PHE A N 1
ATOM 803 C CA . PHE A 1 101 ? -23.672 -5.492 5.238 1 89.88 101 PHE A CA 1
ATOM 804 C C . PHE A 1 101 ? -23.984 -5.09 3.803 1 89.88 101 PHE A C 1
ATOM 806 O O . PHE A 1 101 ? -23.906 -5.918 2.891 1 89.88 101 PHE A O 1
ATOM 813 N N . PRO A 1 102 ? -24.297 -3.818 3.619 1 89.25 102 PRO A N 1
ATOM 814 C CA . PRO A 1 102 ? -24.547 -3.428 2.227 1 89.25 102 PRO A CA 1
ATOM 815 C C . PRO A 1 102 ? -23.312 -3.604 1.346 1 89.25 102 PRO A C 1
ATOM 817 O O . PRO A 1 102 ? -23.422 -3.896 0.154 1 89.25 102 PRO A O 1
ATOM 820 N N . LEU A 1 103 ? -22.188 -3.424 1.933 1 88.5 103 LEU A N 1
ATOM 821 C CA . LEU A 1 103 ? -20.953 -3.582 1.175 1 88.5 103 LEU A CA 1
ATOM 822 C C . LEU A 1 103 ? -20.75 -5.035 0.769 1 88.5 103 LEU A C 1
ATOM 824 O O . LEU A 1 103 ? -20.328 -5.316 -0.355 1 88.5 103 LEU A O 1
ATOM 828 N N . ILE A 1 104 ? -20.984 -5.969 1.602 1 91.62 104 ILE A N 1
ATOM 829 C CA . ILE A 1 104 ? -20.875 -7.395 1.313 1 91.62 104 ILE A CA 1
ATOM 830 C C . ILE A 1 104 ? -21.828 -7.773 0.182 1 91.62 104 ILE A C 1
ATOM 832 O O . ILE A 1 104 ? -21.438 -8.5 -0.741 1 91.62 104 ILE A O 1
ATOM 836 N N . ALA A 1 105 ? -23.016 -7.262 0.239 1 92.94 105 ALA A N 1
ATOM 837 C CA . ALA A 1 105 ? -23.984 -7.543 -0.81 1 92.94 105 ALA A CA 1
ATOM 838 C C . ALA A 1 105 ? -23.562 -6.934 -2.141 1 92.94 105 ALA A C 1
ATOM 840 O O . ALA A 1 105 ? -23.781 -7.52 -3.201 1 92.94 105 ALA A O 1
ATOM 841 N N . ALA A 1 106 ? -22.969 -5.832 -2.049 1 89.56 106 ALA A N 1
ATOM 842 C CA . ALA A 1 106 ? -22.531 -5.141 -3.256 1 89.56 106 ALA A CA 1
ATOM 843 C C . ALA A 1 106 ? -21.438 -5.918 -3.967 1 89.56 106 ALA A C 1
ATOM 845 O O . ALA A 1 106 ? -21.297 -5.844 -5.191 1 89.56 106 ALA A O 1
ATOM 846 N N . CYS A 1 107 ? -20.656 -6.656 -3.217 1 91.12 107 CYS A N 1
ATOM 847 C CA . CYS A 1 107 ? -19.594 -7.453 -3.812 1 91.12 107 CYS A CA 1
ATOM 848 C C . CYS A 1 107 ? -20.109 -8.836 -4.203 1 91.12 107 CYS A C 1
ATOM 850 O O . CYS A 1 107 ? -19.719 -9.375 -5.242 1 91.12 107 CYS A O 1
ATOM 852 N N . LEU A 1 108 ? -20.984 -9.359 -3.447 1 94.5 108 LEU A N 1
ATOM 853 C CA . LEU A 1 108 ? -21.516 -10.695 -3.691 1 94.5 108 LEU A CA 1
ATOM 854 C C . LEU A 1 108 ? -22.484 -10.695 -4.871 1 94.5 108 LEU A C 1
ATOM 856 O O . LEU A 1 108 ? -22.562 -11.68 -5.613 1 94.5 108 LEU A O 1
ATOM 860 N N . GLY A 1 109 ? -23.203 -9.664 -5.082 1 94.56 109 GLY A N 1
ATOM 861 C CA . GLY A 1 109 ? -24.172 -9.57 -6.152 1 94.56 109 GLY A CA 1
ATOM 862 C C . GLY A 1 109 ? -23.578 -9.789 -7.527 1 94.56 109 GLY A C 1
ATOM 863 O O . GLY A 1 109 ? -23.953 -10.734 -8.234 1 94.56 109 GLY A O 1
ATOM 864 N N . PRO A 1 110 ? -22.625 -8.984 -7.875 1 94.44 110 PRO A N 1
ATOM 865 C CA . PRO A 1 110 ? -22 -9.156 -9.188 1 94.44 110 PRO A CA 1
ATOM 866 C C . PRO A 1 110 ? -21.359 -10.531 -9.359 1 94.44 110 PRO A C 1
ATOM 868 O O . PRO A 1 110 ? -21.375 -11.094 -10.453 1 94.44 110 PRO A O 1
ATOM 871 N N . LEU A 1 111 ? -20.812 -11.086 -8.328 1 95.75 111 LEU A N 1
ATOM 872 C CA . LEU A 1 111 ? -20.203 -12.406 -8.398 1 95.75 111 LEU A CA 1
ATOM 873 C C . LEU A 1 111 ? -21.266 -13.484 -8.609 1 95.75 111 LEU A C 1
ATOM 875 O O . LEU A 1 111 ? -21.031 -14.453 -9.336 1 95.75 111 LEU A O 1
ATOM 879 N N . ALA A 1 112 ? -22.375 -13.258 -7.941 1 96.88 112 ALA A N 1
ATOM 880 C CA . ALA A 1 112 ? -23.484 -14.18 -8.141 1 96.88 112 ALA A CA 1
ATOM 881 C C . ALA A 1 112 ? -24 -14.133 -9.578 1 96.88 112 ALA A C 1
ATOM 883 O O . ALA A 1 112 ? -24.297 -15.172 -10.172 1 96.88 112 ALA A O 1
ATOM 884 N N . ASN A 1 113 ? -24.047 -12.961 -10.117 1 96.5 113 ASN A N 1
ATOM 885 C CA . ASN A 1 113 ? -24.484 -12.812 -11.5 1 96.5 113 ASN A CA 1
ATOM 886 C C . ASN A 1 113 ? -23.484 -13.445 -12.469 1 96.5 113 ASN A C 1
ATOM 888 O O . ASN A 1 113 ? -23.859 -13.977 -13.508 1 96.5 113 ASN A O 1
ATOM 892 N N . MET A 1 114 ? -22.203 -13.375 -12.117 1 96.25 114 MET A N 1
ATOM 893 C CA . MET A 1 114 ? -21.156 -13.984 -12.93 1 96.25 114 MET A CA 1
ATOM 894 C C . MET A 1 114 ? -21.375 -15.484 -13.055 1 96.25 114 MET A C 1
ATOM 896 O O . MET A 1 114 ? -21.375 -16.031 -14.164 1 96.25 114 MET A O 1
ATOM 900 N N . ILE A 1 115 ? -21.656 -16.125 -11.961 1 96.38 115 ILE A N 1
ATOM 901 C CA . ILE A 1 115 ? -21.844 -17.578 -11.961 1 96.38 115 ILE A CA 1
ATOM 902 C C . ILE A 1 115 ? -23.219 -17.922 -12.547 1 96.38 115 ILE A C 1
ATOM 904 O O . ILE A 1 115 ? -23.375 -18.969 -13.172 1 96.38 115 ILE A O 1
ATOM 908 N N . SER A 1 116 ? -24.156 -17.016 -12.398 1 96.5 116 SER A N 1
ATOM 909 C CA . SER A 1 116 ? -25.5 -17.219 -12.938 1 96.5 116 SER A CA 1
ATOM 910 C C . SER A 1 116 ? -25.484 -17.25 -14.461 1 96.5 116 SER A C 1
ATOM 912 O O . SER A 1 116 ? -26.203 -18.016 -15.086 1 96.5 116 SER A O 1
ATOM 914 N N . ILE A 1 117 ? -24.688 -16.438 -15.047 1 96.5 117 ILE A N 1
ATOM 915 C CA . ILE A 1 117 ? -24.594 -16.391 -16.5 1 96.5 117 ILE A CA 1
ATOM 916 C C . ILE A 1 117 ? -24.078 -17.734 -17.016 1 96.5 117 ILE A C 1
ATOM 918 O O . ILE A 1 117 ? -24.609 -18.266 -18 1 96.5 117 ILE A O 1
ATOM 922 N N . VAL A 1 118 ? -23.109 -18.312 -16.344 1 95.31 118 VAL A N 1
ATOM 923 C CA . VAL A 1 118 ? -22.562 -19.594 -16.75 1 95.31 118 VAL A CA 1
ATOM 924 C C . VAL A 1 118 ? -23.609 -20.703 -16.516 1 95.31 118 VAL A C 1
ATOM 926 O O . VAL A 1 118 ? -23.719 -21.625 -17.312 1 95.31 118 VAL A O 1
ATOM 929 N N . GLY A 1 119 ? -24.375 -20.578 -15.445 1 93.88 119 GLY A N 1
ATOM 930 C CA . GLY A 1 119 ? -25.438 -21.531 -15.18 1 93.88 119 GLY A CA 1
ATOM 931 C C . GLY A 1 119 ? -26.531 -21.516 -16.234 1 93.88 119 GLY A C 1
ATOM 932 O O . GLY A 1 119 ? -27.203 -22.531 -16.469 1 93.88 119 GLY A O 1
ATOM 933 N N . LEU A 1 120 ? -26.672 -20.391 -16.875 1 94 120 LEU A N 1
ATOM 934 C CA . LEU A 1 120 ? -27.703 -20.281 -17.906 1 94 120 LEU A CA 1
ATOM 935 C C . LEU A 1 120 ? -27.203 -20.812 -19.234 1 94 120 LEU A C 1
ATOM 937 O O . LEU A 1 120 ? -27.953 -21.484 -19.953 1 94 120 LEU A O 1
ATOM 941 N N . ILE A 1 121 ? -25.969 -20.609 -19.547 1 92.62 121 ILE A N 1
ATOM 942 C CA . ILE A 1 121 ? -25.422 -20.953 -20.859 1 92.62 121 ILE A CA 1
ATOM 943 C C . ILE A 1 121 ? -25.141 -22.453 -20.922 1 92.62 121 ILE A C 1
ATOM 945 O O . ILE A 1 121 ? -25.312 -23.094 -21.953 1 92.62 121 ILE A O 1
ATOM 949 N N . GLU A 1 122 ? -24.734 -23.016 -19.828 1 93.06 122 GLU A N 1
ATOM 950 C CA . GLU A 1 122 ? -24.375 -24.422 -19.797 1 93.06 122 GLU A CA 1
ATOM 951 C C . GLU A 1 122 ? -25.594 -25.297 -19.484 1 93.06 122 GLU A C 1
ATOM 953 O O . GLU A 1 122 ? -26.422 -24.938 -18.641 1 93.06 122 GLU A O 1
ATOM 958 N N . HIS A 1 123 ? -25.625 -26.422 -20.156 1 92.69 123 HIS A N 1
ATOM 959 C CA . HIS A 1 123 ? -26.703 -27.359 -19.891 1 92.69 123 HIS A CA 1
ATOM 960 C C . HIS A 1 123 ? -26.531 -28.031 -18.531 1 92.69 123 HIS A C 1
ATOM 962 O O . HIS A 1 123 ? -25.391 -28.25 -18.078 1 92.69 123 HIS A O 1
ATOM 968 N N . TRP A 1 124 ? -27.625 -28.422 -17.922 1 94.12 124 TRP A N 1
ATOM 969 C CA . TRP A 1 124 ? -27.594 -28.859 -16.531 1 94.12 124 TRP A CA 1
ATOM 970 C C . TRP A 1 124 ? -27.484 -30.375 -16.438 1 94.12 124 TRP A C 1
ATOM 972 O O . TRP A 1 124 ? -27.203 -30.922 -15.375 1 94.12 124 TRP A O 1
ATOM 982 N N . LYS A 1 125 ? -27.656 -31.094 -17.594 1 91.94 125 LYS A N 1
ATOM 983 C CA . LYS A 1 125 ? -27.703 -32.562 -17.547 1 91.94 125 LYS A CA 1
ATOM 984 C C . LYS A 1 125 ? -26.672 -33.156 -18.516 1 91.94 125 LYS A C 1
ATOM 986 O O . LYS A 1 125 ? -26.469 -32.625 -19.609 1 91.94 125 LYS A O 1
ATOM 991 N N . VAL A 1 126 ? -25.984 -34.125 -17.953 1 90.81 126 VAL A N 1
ATOM 992 C CA . VAL A 1 126 ? -25.062 -34.938 -18.766 1 90.81 126 VAL A CA 1
ATOM 993 C C . VAL A 1 126 ? -25.562 -36.375 -18.828 1 90.81 126 VAL A C 1
ATOM 995 O O . VAL A 1 126 ? -25.922 -36.969 -17.812 1 90.81 126 VAL A O 1
ATOM 998 N N . SER A 1 127 ? -25.625 -36.906 -20.094 1 90.25 127 SER A N 1
ATOM 999 C CA . SER A 1 127 ? -26.047 -38.312 -20.25 1 90.25 127 SER A CA 1
ATOM 1000 C C . SER A 1 127 ? -24.984 -39.281 -19.766 1 90.25 127 SER A C 1
ATOM 1002 O O . SER A 1 127 ? -23.812 -39.156 -20.156 1 90.25 127 SER A O 1
ATOM 1004 N N . LYS A 1 128 ? -25.312 -40.156 -18.922 1 87.5 128 LYS A N 1
ATOM 1005 C CA . LYS A 1 128 ? -24.375 -41.156 -18.406 1 87.5 128 LYS A CA 1
ATOM 1006 C C . LYS A 1 128 ? -23.922 -42.094 -19.5 1 87.5 128 LYS A C 1
ATOM 1008 O O . LYS A 1 128 ? -22.75 -42.531 -19.516 1 87.5 128 LYS A O 1
ATOM 1013 N N . ALA A 1 129 ? -24.766 -42.344 -20.516 1 85 129 ALA A N 1
ATOM 1014 C CA . ALA A 1 129 ? -24.484 -43.312 -21.594 1 85 129 ALA A CA 1
ATOM 1015 C C . ALA A 1 129 ? -23.547 -42.719 -22.641 1 85 129 ALA A C 1
ATOM 1017 O O . ALA A 1 129 ? -22.594 -43.375 -23.062 1 85 129 ALA A O 1
ATOM 1018 N N . THR A 1 130 ? -23.719 -41.469 -22.969 1 84.5 130 THR A N 1
ATOM 1019 C CA . THR A 1 130 ? -22.969 -40.906 -24.094 1 84.5 130 THR A CA 1
ATOM 1020 C C . THR A 1 130 ? -21.922 -39.906 -23.578 1 84.5 130 THR A C 1
ATOM 1022 O O . THR A 1 130 ? -20.953 -39.594 -24.297 1 84.5 130 THR A O 1
ATOM 1025 N N . GLY A 1 131 ? -22.062 -39.438 -22.438 1 81.94 131 GLY A N 1
ATOM 1026 C CA . GLY A 1 131 ? -21.141 -38.469 -21.891 1 81.94 131 GLY A CA 1
ATOM 1027 C C . GLY A 1 131 ? -21.344 -37.062 -22.469 1 81.94 131 GLY A C 1
ATOM 1028 O O . GLY A 1 131 ? -20.562 -36.156 -22.188 1 81.94 131 GLY A O 1
ATOM 1029 N N . HIS A 1 132 ? -22.422 -36.938 -23.25 1 85.12 132 HIS A N 1
ATOM 1030 C CA . HIS A 1 132 ? -22.688 -35.656 -23.875 1 85.12 132 HIS A CA 1
ATOM 1031 C C . HIS A 1 132 ? -23.75 -34.875 -23.125 1 85.12 132 HIS A C 1
ATOM 1033 O O . HIS A 1 132 ? -24.547 -35.469 -22.391 1 85.12 132 HIS A O 1
ATOM 1039 N N . MET A 1 133 ? -23.672 -33.625 -23.281 1 89.38 133 MET A N 1
ATOM 1040 C CA . MET A 1 133 ? -24.625 -32.719 -22.625 1 89.38 133 MET A CA 1
ATOM 1041 C C . MET A 1 133 ? -25.984 -32.781 -23.328 1 89.38 133 MET A C 1
ATOM 1043 O O . MET A 1 133 ? -26.047 -32.812 -24.547 1 89.38 133 MET A O 1
ATOM 1047 N N . VAL A 1 134 ? -27.078 -32.812 -22.5 1 90.06 134 VAL A N 1
ATOM 1048 C CA . VAL A 1 134 ? -28.438 -32.875 -23 1 90.06 134 VAL A CA 1
ATOM 1049 C C . VAL A 1 134 ? -29.125 -31.547 -22.766 1 90.06 134 VAL A C 1
ATOM 1051 O O . VAL A 1 134 ? -28.969 -30.938 -21.703 1 90.06 134 VAL A O 1
ATOM 1054 N N . PRO A 1 135 ? -29.859 -31.094 -23.766 1 90.31 135 PRO A N 1
ATOM 1055 C CA . PRO A 1 135 ? -30.547 -29.812 -23.594 1 90.31 135 PRO A CA 1
ATOM 1056 C C . PRO A 1 135 ? -31.609 -29.859 -22.5 1 90.31 135 PRO A C 1
ATOM 1058 O O . PRO A 1 135 ? -32.25 -30.891 -22.312 1 90.31 135 PRO A O 1
ATOM 1061 N N . ASP A 1 136 ? -31.688 -28.75 -21.812 1 90.5 136 ASP A N 1
ATOM 1062 C CA . ASP A 1 136 ? -32.625 -28.625 -20.688 1 90.5 136 ASP A CA 1
ATOM 1063 C C . ASP A 1 136 ? -34.031 -28.344 -21.188 1 90.5 136 ASP A C 1
ATOM 1065 O O . ASP A 1 136 ? -34.219 -27.859 -22.312 1 90.5 136 ASP A O 1
ATOM 1069 N N . ARG A 1 137 ? -35.031 -28.578 -20.359 1 92 137 ARG A N 1
ATOM 1070 C CA . ARG A 1 137 ? -36.406 -28.25 -20.656 1 92 137 ARG A CA 1
ATOM 1071 C C . ARG A 1 137 ? -36.625 -26.75 -20.797 1 92 137 ARG A C 1
ATOM 1073 O O . ARG A 1 137 ? -36 -25.969 -20.062 1 92 137 ARG A O 1
ATOM 1080 N N . PRO A 1 138 ? -37.469 -26.328 -21.672 1 93.56 138 PRO A N 1
ATOM 1081 C CA . PRO A 1 138 ? -37.656 -24.891 -21.906 1 93.56 138 PRO A CA 1
ATOM 1082 C C . PRO A 1 138 ? -38.156 -24.156 -20.656 1 93.56 138 PRO A C 1
ATOM 1084 O O . PRO A 1 138 ? -37.812 -23 -20.438 1 93.56 138 PRO A O 1
ATOM 1087 N N . GLU A 1 139 ? -38.938 -24.781 -19.828 1 93.25 139 GLU A N 1
ATOM 1088 C CA . GLU A 1 139 ? -39.406 -24.156 -18.594 1 93.25 139 GLU A CA 1
ATOM 1089 C C . GLU A 1 139 ? -38.281 -23.797 -17.656 1 93.25 139 GLU A C 1
ATOM 1091 O O . GLU A 1 139 ? -38.281 -22.75 -17.016 1 93.25 139 GLU A O 1
ATOM 1096 N N . VAL A 1 140 ? -37.375 -24.703 -17.609 1 93.88 140 VAL A N 1
ATOM 1097 C CA . VAL A 1 140 ? -36.219 -24.5 -16.734 1 93.88 140 VAL A CA 1
ATOM 1098 C C . VAL A 1 140 ? -35.344 -23.359 -17.266 1 93.88 140 VAL A C 1
ATOM 1100 O O . VAL A 1 140 ? -34.844 -22.531 -16.5 1 93.88 140 VAL A O 1
ATOM 1103 N N . VAL A 1 141 ? -35.219 -23.219 -18.547 1 94.81 141 VAL A N 1
ATOM 1104 C CA . VAL A 1 141 ? -34.406 -22.188 -19.172 1 94.81 141 VAL A CA 1
ATOM 1105 C C . VAL A 1 141 ? -35.062 -20.812 -18.953 1 94.81 141 VAL A C 1
ATOM 1107 O O . VAL A 1 141 ? -34.375 -19.828 -18.688 1 94.81 141 VAL A O 1
ATOM 1110 N N . VAL A 1 142 ? -36.375 -20.797 -19.047 1 95.81 142 VAL A N 1
ATOM 1111 C CA . VAL A 1 142 ? -37.094 -19.531 -18.859 1 95.81 142 VAL A CA 1
ATOM 1112 C C . VAL A 1 142 ? -36.969 -19.078 -17.406 1 95.81 142 VAL A C 1
ATOM 1114 O O . VAL A 1 142 ? -36.719 -17.891 -17.141 1 95.81 142 VAL A O 1
ATOM 1117 N N . LEU A 1 143 ? -37.094 -20 -16.484 1 96.06 143 LEU A N 1
ATOM 1118 C CA . LEU A 1 143 ? -36.969 -19.672 -15.07 1 96.06 143 LEU A CA 1
ATOM 1119 C C . LEU A 1 143 ? -35.562 -19.172 -14.766 1 96.06 143 LEU A C 1
ATOM 1121 O O . LEU A 1 143 ? -35.375 -18.234 -13.992 1 96.06 143 LEU A O 1
ATOM 1125 N N . ASN A 1 144 ? -34.625 -19.812 -15.32 1 96.06 144 ASN A N 1
ATOM 1126 C CA . ASN A 1 144 ? -33.25 -19.422 -15.141 1 96.06 144 ASN A CA 1
ATOM 1127 C C . ASN A 1 144 ? -32.969 -18.047 -15.734 1 96.06 144 ASN A C 1
ATOM 1129 O O . ASN A 1 144 ? -32.312 -17.203 -15.109 1 96.06 144 ASN A O 1
ATOM 1133 N N . ALA A 1 145 ? -33.5 -17.75 -16.875 1 96.94 145 ALA A N 1
ATOM 1134 C CA . ALA A 1 145 ? -33.312 -16.453 -17.531 1 96.94 145 ALA A CA 1
ATOM 1135 C C . ALA A 1 145 ? -33.969 -15.336 -16.75 1 96.94 145 ALA A C 1
ATOM 1137 O O . ALA A 1 145 ? -33.438 -14.25 -16.609 1 96.94 145 ALA A O 1
ATOM 1138 N N . MET A 1 146 ? -35.094 -15.656 -16.281 1 96.88 146 MET A N 1
ATOM 1139 C CA . MET A 1 146 ? -35.781 -14.664 -15.461 1 96.88 146 MET A CA 1
ATOM 1140 C C . MET A 1 146 ? -35.031 -14.391 -14.172 1 96.88 146 MET A C 1
ATOM 1142 O O . MET A 1 146 ? -34.969 -13.25 -13.711 1 96.88 146 MET A O 1
ATOM 1146 N N . SER A 1 147 ? -34.531 -15.43 -13.602 1 97.25 147 SER A N 1
ATOM 1147 C CA . SER A 1 147 ? -33.719 -15.258 -12.398 1 97.25 147 SER A CA 1
ATOM 1148 C C . SER A 1 147 ? -32.531 -14.359 -12.656 1 97.25 147 SER A C 1
ATOM 1150 O O . SER A 1 147 ? -32.219 -13.469 -11.859 1 97.25 147 SER A O 1
ATOM 1152 N N . LEU A 1 148 ? -31.844 -14.586 -13.719 1 97 148 LEU A N 1
ATOM 1153 C CA . LEU A 1 148 ? -30.688 -13.773 -14.055 1 97 148 LEU A CA 1
ATOM 1154 C C . LEU A 1 148 ? -31.078 -12.32 -14.289 1 97 148 LEU A C 1
ATOM 1156 O O . LEU A 1 148 ? -30.406 -11.398 -13.828 1 97 148 LEU A O 1
ATOM 1160 N N . ALA A 1 149 ? -32.188 -12.117 -15 1 97.06 149 ALA A N 1
ATOM 1161 C CA . ALA A 1 149 ? -32.656 -10.766 -15.258 1 97.06 149 ALA A CA 1
ATOM 1162 C C . ALA A 1 149 ? -32.969 -10.031 -13.953 1 97.06 149 ALA A C 1
ATOM 1164 O O . ALA A 1 149 ? -32.562 -8.875 -13.773 1 97.06 149 ALA A O 1
ATOM 1165 N N . LEU A 1 150 ? -33.594 -10.75 -13.094 1 96.94 150 LEU A N 1
ATOM 1166 C CA . LEU A 1 150 ? -33.906 -10.156 -11.797 1 96.94 150 LEU A CA 1
ATOM 1167 C C . LEU A 1 150 ? -32.625 -9.922 -10.984 1 96.94 150 LEU A C 1
ATOM 1169 O O . LEU A 1 150 ? -32.531 -8.953 -10.227 1 96.94 150 LEU A O 1
ATOM 1173 N N . GLY A 1 151 ? -31.703 -10.859 -11.102 1 96 151 GLY A N 1
ATOM 1174 C CA . GLY A 1 151 ? -30.438 -10.664 -10.43 1 96 151 GLY A CA 1
ATOM 1175 C C . GLY A 1 151 ? -29.703 -9.414 -10.883 1 96 151 GLY A C 1
ATOM 1176 O O . GLY A 1 151 ? -29.172 -8.672 -10.055 1 96 151 GLY A O 1
ATOM 1177 N N . ILE A 1 152 ? -29.734 -9.117 -12.078 1 95.38 152 ILE A N 1
ATOM 1178 C CA . ILE A 1 152 ? -29.078 -7.938 -12.648 1 95.38 152 ILE A CA 1
ATOM 1179 C C . ILE A 1 152 ? -29.828 -6.68 -12.211 1 95.38 152 ILE A C 1
ATOM 1181 O O . ILE A 1 152 ? -29.219 -5.664 -11.875 1 95.38 152 ILE A O 1
ATOM 1185 N N . ILE A 1 153 ? -31.094 -6.762 -12.164 1 94.56 153 ILE A N 1
ATOM 1186 C CA . ILE A 1 153 ? -31.906 -5.633 -11.711 1 94.56 153 ILE A CA 1
ATOM 1187 C C . ILE A 1 153 ? -31.594 -5.324 -10.25 1 94.56 153 ILE A C 1
ATOM 1189 O O . ILE A 1 153 ? -31.484 -4.16 -9.867 1 94.56 153 ILE A O 1
ATOM 1193 N N . GLY A 1 154 ? -31.5 -6.375 -9.5 1 93.56 154 GLY A N 1
ATOM 1194 C CA . GLY A 1 154 ? -31.125 -6.172 -8.117 1 93.56 154 GLY A CA 1
ATOM 1195 C C . GLY A 1 154 ? -29.781 -5.492 -7.957 1 93.56 154 GLY A C 1
ATOM 1196 O O . GLY A 1 154 ? -29.609 -4.625 -7.094 1 93.56 154 GLY A O 1
ATOM 1197 N N . ASN A 1 155 ? -28.906 -5.824 -8.781 1 92.81 155 ASN A N 1
ATOM 1198 C CA . ASN A 1 155 ? -27.562 -5.23 -8.727 1 92.81 155 ASN A CA 1
ATOM 1199 C C . ASN A 1 155 ? -27.594 -3.775 -9.188 1 92.81 155 ASN A C 1
ATOM 1201 O O . ASN A 1 155 ? -26.938 -2.922 -8.578 1 92.81 155 ASN A O 1
ATOM 1205 N N . ILE A 1 156 ? -28.266 -3.488 -10.203 1 88.94 156 ILE A N 1
ATOM 1206 C CA . ILE A 1 156 ? -28.359 -2.129 -10.719 1 88.94 156 ILE A CA 1
ATOM 1207 C C . ILE A 1 156 ? -29.031 -1.226 -9.688 1 88.94 156 ILE A C 1
ATOM 1209 O O . ILE A 1 156 ? -28.594 -0.097 -9.461 1 88.94 156 ILE A O 1
ATOM 1213 N N . SER A 1 157 ? -30.016 -1.764 -9.078 1 90.12 157 SER A N 1
ATOM 1214 C CA . SER A 1 157 ? -30.703 -1.002 -8.039 1 90.12 157 SER A CA 1
ATOM 1215 C C . SER A 1 157 ? -29.781 -0.706 -6.863 1 90.12 157 SER A C 1
ATOM 1217 O O . SER A 1 157 ? -29.797 0.404 -6.328 1 90.12 157 SER A O 1
ATOM 1219 N N . LEU A 1 158 ? -29.047 -1.638 -6.484 1 88.44 158 LEU A N 1
ATOM 1220 C CA . LEU A 1 158 ? -28.125 -1.441 -5.375 1 88.44 158 LEU A CA 1
ATOM 1221 C C . LEU A 1 158 ? -27.047 -0.414 -5.734 1 88.44 158 LEU A C 1
ATOM 1223 O O . LEU A 1 158 ? -26.656 0.399 -4.895 1 88.44 158 LEU A O 1
ATOM 1227 N N . LEU A 1 159 ? -26.641 -0.428 -6.938 1 83.12 159 LEU A N 1
ATOM 1228 C CA . LEU A 1 159 ? -25.656 0.533 -7.406 1 83.12 159 LEU A CA 1
ATOM 1229 C C . LEU A 1 159 ? -26.219 1.949 -7.391 1 83.12 159 LEU A C 1
ATOM 1231 O O . LEU A 1 159 ? -25.516 2.902 -7.055 1 83.12 159 LEU A O 1
ATOM 1235 N N . MET A 1 160 ? -27.406 2.029 -7.715 1 81.94 160 MET A N 1
ATOM 1236 C CA . MET A 1 160 ? -28.047 3.338 -7.711 1 81.94 160 MET A CA 1
ATOM 1237 C C . MET A 1 160 ? -28.234 3.85 -6.285 1 81.94 160 MET A C 1
ATOM 1239 O O . MET A 1 160 ? -28.203 5.059 -6.047 1 81.94 160 MET A O 1
ATOM 1243 N N . ASN A 1 161 ? -28.406 2.943 -5.41 1 81.75 161 ASN A N 1
ATOM 1244 C CA . ASN A 1 161 ? -28.469 3.318 -4 1 81.75 161 ASN A CA 1
ATOM 1245 C C . ASN A 1 161 ? -27.125 3.857 -3.504 1 81.75 161 ASN A C 1
ATOM 1247 O O . ASN A 1 161 ? -27.078 4.871 -2.803 1 81.75 161 ASN A O 1
ATOM 1251 N N . PHE A 1 162 ? -26.156 3.23 -3.914 1 77.56 162 PHE A N 1
ATOM 1252 C CA . PHE A 1 162 ? -24.812 3.607 -3.486 1 77.56 162 PHE A CA 1
ATOM 1253 C C . PHE A 1 162 ? -24.406 4.945 -4.094 1 77.56 162 PHE A C 1
ATOM 1255 O O . PHE A 1 162 ? -23.672 5.711 -3.482 1 77.56 162 PHE A O 1
ATOM 1262 N N . SER A 1 163 ? -24.891 5.219 -5.258 1 73.12 163 SER A N 1
ATOM 1263 C CA . SER A 1 163 ? -24.594 6.484 -5.918 1 73.12 163 SER A CA 1
ATOM 1264 C C . SER A 1 163 ? -25.516 7.594 -5.441 1 73.12 163 SER A C 1
ATOM 1266 O O . SER A 1 163 ? -25.328 8.758 -5.797 1 73.12 163 SER A O 1
ATOM 1268 N N . ARG A 1 164 ? -26.406 7.277 -4.66 1 75.88 164 ARG A N 1
ATOM 1269 C CA . ARG A 1 164 ? -27.375 8.227 -4.113 1 75.88 164 ARG A CA 1
ATOM 1270 C C . ARG A 1 164 ? -28.156 8.898 -5.23 1 75.88 164 ARG A C 1
ATOM 1272 O O . ARG A 1 164 ? -28.484 10.086 -5.137 1 75.88 164 ARG A O 1
ATOM 1279 N N . SER A 1 165 ? -28.375 8.164 -6.238 1 74.88 165 SER A N 1
ATOM 1280 C CA . SER A 1 165 ? -29.172 8.688 -7.34 1 74.88 165 SER A CA 1
ATOM 1281 C C . SER A 1 165 ? -30.656 8.445 -7.113 1 74.88 165 SER A C 1
ATOM 1283 O O . SER A 1 165 ? -31.5 9.188 -7.613 1 74.88 165 SER A O 1
ATOM 1285 N N . VAL A 1 166 ? -30.922 7.371 -6.391 1 78.38 166 VAL A N 1
ATOM 1286 C CA . VAL A 1 166 ? -32.281 7.012 -6.066 1 78.38 166 VAL A CA 1
ATOM 1287 C C . VAL A 1 166 ? -32.469 6.93 -4.551 1 78.38 166 VAL A C 1
ATOM 1289 O O . VAL A 1 166 ? -31.5 6.625 -3.83 1 78.38 166 VAL A O 1
ATOM 1292 N N . LYS A 1 167 ? -33.656 7.215 -4.191 1 82.44 167 LYS A N 1
ATOM 1293 C CA . LYS A 1 167 ? -33.938 7.18 -2.76 1 82.44 167 LYS A CA 1
ATOM 1294 C C . LYS A 1 167 ? -33.656 5.801 -2.172 1 82.44 167 LYS A C 1
ATOM 1296 O O . LYS A 1 167 ? -33.906 4.781 -2.814 1 82.44 167 LYS A O 1
ATOM 1301 N N . TYR A 1 168 ? -33.219 5.773 -0.962 1 85 168 TYR A N 1
ATOM 1302 C CA . TYR A 1 168 ? -32.812 4.559 -0.255 1 85 168 TYR A CA 1
ATOM 1303 C C . TYR A 1 168 ? -34 3.576 -0.17 1 85 168 TYR A C 1
ATOM 1305 O O . TYR A 1 168 ? -33.812 2.389 -0.46 1 85 168 TYR A O 1
ATOM 1313 N N . LEU A 1 169 ? -35.188 3.979 0.119 1 86.81 169 LEU A N 1
ATOM 1314 C CA . LEU A 1 169 ? -36.312 3.098 0.372 1 86.81 169 LEU A CA 1
ATOM 1315 C C . LEU A 1 169 ? -36.75 2.393 -0.909 1 86.81 169 LEU A C 1
ATOM 1317 O O . LEU A 1 169 ? -37.062 1.202 -0.888 1 86.81 169 LEU A O 1
ATOM 1321 N N . ILE A 1 170 ? -36.656 3.051 -1.936 1 87.81 170 ILE A N 1
ATOM 1322 C CA . ILE A 1 170 ? -37.062 2.477 -3.211 1 87.81 170 ILE A CA 1
ATOM 1323 C C . ILE A 1 170 ? -36.031 1.482 -3.695 1 87.81 170 ILE A C 1
ATOM 1325 O O . ILE A 1 170 ? -36.344 0.346 -4.047 1 87.81 170 ILE A O 1
ATOM 1329 N N . SER A 1 171 ? -34.844 1.932 -3.676 1 88.31 171 SER A N 1
ATOM 1330 C CA . SER A 1 171 ? -33.781 1.086 -4.176 1 88.31 171 SER A CA 1
ATOM 1331 C C . SER A 1 171 ? -33.594 -0.163 -3.318 1 88.31 171 SER A C 1
ATOM 1333 O O . SER A 1 171 ? -33.406 -1.262 -3.842 1 88.31 171 SER A O 1
ATOM 1335 N N . GLN A 1 172 ? -33.719 -0.019 -2.059 1 91.06 172 GLN A N 1
ATOM 1336 C CA . GLN A 1 172 ? -33.531 -1.149 -1.15 1 91.06 172 GLN A CA 1
ATOM 1337 C C . GLN A 1 172 ? -34.656 -2.16 -1.314 1 91.06 172 GLN A C 1
ATOM 1339 O O . GLN A 1 172 ? -34.438 -3.371 -1.31 1 91.06 172 GLN A O 1
ATOM 1344 N N . THR A 1 173 ? -35.875 -1.733 -1.474 1 92.31 173 THR A N 1
ATOM 1345 C CA . THR A 1 173 ? -37 -2.625 -1.65 1 92.31 173 THR A CA 1
ATOM 1346 C C . THR A 1 173 ? -36.906 -3.377 -2.975 1 92.31 173 THR A C 1
ATOM 1348 O O . THR A 1 173 ? -37.156 -4.582 -3.031 1 92.31 173 THR A O 1
ATOM 1351 N N . ILE A 1 174 ? -36.5 -2.674 -3.957 1 93.81 174 ILE A N 1
ATOM 1352 C CA . ILE A 1 174 ? -36.344 -3.299 -5.27 1 93.81 174 ILE A CA 1
ATOM 1353 C C . ILE A 1 174 ? -35.25 -4.363 -5.219 1 93.81 174 ILE A C 1
ATOM 1355 O O . ILE A 1 174 ? -35.438 -5.465 -5.746 1 93.81 174 ILE A O 1
ATOM 1359 N N . SER A 1 175 ? -34.125 -4.062 -4.602 1 94.69 175 SER A N 1
ATOM 1360 C CA . SER A 1 175 ? -33.031 -5.016 -4.523 1 94.69 175 SER A CA 1
ATOM 1361 C C . SER A 1 175 ? -33.438 -6.258 -3.736 1 94.69 175 SER A C 1
ATOM 1363 O O . SER A 1 175 ? -33.156 -7.383 -4.156 1 94.69 175 SER A O 1
ATOM 1365 N N . ILE A 1 176 ? -34.094 -6.082 -2.639 1 96.25 176 ILE A N 1
ATOM 1366 C CA . ILE A 1 176 ? -34.5 -7.199 -1.789 1 96.25 176 ILE A CA 1
ATOM 1367 C C . ILE A 1 176 ? -35.531 -8.07 -2.521 1 96.25 176 ILE A C 1
ATOM 1369 O O . ILE A 1 176 ? -35.375 -9.297 -2.568 1 96.25 176 ILE A O 1
ATOM 1373 N N . LEU A 1 177 ? -36.469 -7.477 -3.168 1 96.31 177 LEU A N 1
ATOM 1374 C CA . LEU A 1 177 ? -37.5 -8.227 -3.871 1 96.31 177 LEU A CA 1
ATOM 1375 C C . LEU A 1 177 ? -36.906 -8.922 -5.105 1 96.31 177 LEU A C 1
ATOM 1377 O O . LEU A 1 177 ? -37.25 -10.07 -5.387 1 96.31 177 LEU A O 1
ATOM 1381 N N . ALA A 1 178 ? -36.094 -8.203 -5.777 1 97.31 178 ALA A N 1
ATOM 1382 C CA . ALA A 1 178 ? -35.5 -8.766 -6.98 1 97.31 178 ALA A CA 1
ATOM 1383 C C . ALA A 1 178 ? -34.656 -10 -6.652 1 97.31 178 ALA A C 1
ATOM 1385 O O . ALA A 1 178 ? -34.812 -11.047 -7.285 1 97.31 178 ALA A O 1
ATOM 1386 N N . TRP A 1 179 ? -33.844 -9.984 -5.66 1 97.44 179 TRP A N 1
ATOM 1387 C CA . TRP A 1 179 ? -33 -11.117 -5.316 1 97.44 179 TRP A CA 1
ATOM 1388 C C . TRP A 1 179 ? -33.812 -12.234 -4.672 1 97.44 179 TRP A C 1
ATOM 1390 O O . TRP A 1 179 ? -33.5 -13.414 -4.844 1 97.44 179 TRP A O 1
ATOM 1400 N N . CYS A 1 180 ? -34.812 -11.859 -3.975 1 97.5 180 CYS A N 1
ATOM 1401 C CA . CYS A 1 180 ? -35.688 -12.875 -3.389 1 97.5 180 CYS A CA 1
ATOM 1402 C C . CYS A 1 180 ? -36.406 -13.688 -4.477 1 97.5 180 CYS A C 1
ATOM 1404 O O . CYS A 1 180 ? -36.375 -14.914 -4.453 1 97.5 180 CYS A O 1
ATOM 1406 N N . PHE A 1 181 ? -36.938 -13.008 -5.414 1 97.69 181 PHE A N 1
ATOM 1407 C CA . PHE A 1 181 ? -37.625 -13.688 -6.508 1 97.69 181 PHE A CA 1
ATOM 1408 C C . PHE A 1 181 ? -36.625 -14.414 -7.398 1 97.69 181 PHE A C 1
ATOM 1410 O O . PHE A 1 181 ? -36.906 -15.492 -7.918 1 97.69 181 PHE A O 1
ATOM 1417 N N . ALA A 1 182 ? -35.5 -13.773 -7.59 1 97.81 182 ALA A N 1
ATOM 1418 C CA . ALA A 1 182 ? -34.469 -14.438 -8.383 1 97.81 182 ALA A CA 1
ATOM 1419 C C . ALA A 1 182 ? -34.062 -15.766 -7.754 1 97.81 182 ALA A C 1
ATOM 1421 O O . ALA A 1 182 ? -33.938 -16.781 -8.445 1 97.81 182 ALA A O 1
ATOM 1422 N N . SER A 1 183 ? -33.875 -15.766 -6.465 1 97.88 183 SER A N 1
ATOM 1423 C CA . SER A 1 183 ? -33.5 -16.984 -5.754 1 97.88 183 SER A CA 1
ATOM 1424 C C . SER A 1 183 ? -34.625 -18.016 -5.785 1 97.88 183 SER A C 1
ATOM 1426 O O . SER A 1 183 ? -34.375 -19.203 -5.98 1 97.88 183 SER A O 1
ATOM 1428 N N . ALA A 1 184 ? -35.844 -17.625 -5.703 1 97.38 184 ALA A N 1
ATOM 1429 C CA . ALA A 1 184 ? -37 -18.516 -5.703 1 97.38 184 ALA A CA 1
ATOM 1430 C C . ALA A 1 184 ? -37.188 -19.172 -7.066 1 97.38 184 ALA A C 1
ATOM 1432 O O . ALA A 1 184 ? -37.438 -20.375 -7.156 1 97.38 184 ALA A O 1
ATOM 1433 N N . PHE A 1 185 ? -37.062 -18.344 -8.125 1 97.25 185 PHE A N 1
ATOM 1434 C CA . PHE A 1 185 ? -37.188 -18.891 -9.469 1 97.25 185 PHE A CA 1
ATOM 1435 C C . PHE A 1 185 ? -36.125 -19.938 -9.742 1 97.25 185 PHE A C 1
ATOM 1437 O O . PHE A 1 185 ? -36.406 -20.984 -10.312 1 97.25 185 PHE A O 1
ATOM 1444 N N . LEU A 1 186 ? -34.906 -19.625 -9.352 1 96.69 186 LEU A N 1
ATOM 1445 C CA . LEU A 1 186 ? -33.812 -20.547 -9.602 1 96.69 186 LEU A CA 1
ATOM 1446 C C . LEU A 1 186 ? -33.938 -21.797 -8.742 1 96.69 186 LEU A C 1
ATOM 1448 O O . LEU A 1 186 ? -33.625 -22.906 -9.195 1 96.69 186 LEU A O 1
ATOM 1452 N N . ALA A 1 187 ? -34.438 -21.672 -7.523 1 96.38 187 ALA A N 1
ATOM 1453 C CA . ALA A 1 187 ? -34.688 -22.812 -6.656 1 96.38 187 ALA A CA 1
ATOM 1454 C C . ALA A 1 187 ? -35.75 -23.719 -7.238 1 96.38 187 ALA A C 1
ATOM 1456 O O . ALA A 1 187 ? -35.625 -24.953 -7.191 1 96.38 187 ALA A O 1
ATOM 1457 N N . ALA A 1 188 ? -36.75 -23.141 -7.801 1 95.94 188 ALA A N 1
ATOM 1458 C CA . ALA A 1 188 ? -37.812 -23.922 -8.453 1 95.94 188 ALA A CA 1
ATOM 1459 C C . ALA A 1 188 ? -37.25 -24.688 -9.641 1 95.94 188 ALA A C 1
ATOM 1461 O O . ALA A 1 188 ? -37.562 -25.875 -9.82 1 95.94 188 ALA A O 1
ATOM 1462 N N . ALA A 1 189 ? -36.469 -24 -10.398 1 95.69 189 ALA A N 1
ATOM 1463 C CA . ALA A 1 189 ? -35.875 -24.656 -11.547 1 95.69 189 ALA A CA 1
ATOM 1464 C C . ALA A 1 189 ? -34.969 -25.812 -11.109 1 95.69 189 ALA A C 1
ATOM 1466 O O . ALA A 1 189 ? -34.938 -26.859 -11.758 1 95.69 189 ALA A O 1
ATOM 1467 N N . LEU A 1 190 ? -34.25 -25.672 -10.062 1 95.81 190 LEU A N 1
ATOM 1468 C CA . LEU A 1 190 ? -33.344 -26.703 -9.539 1 95.81 190 LEU A CA 1
ATOM 1469 C C . LEU A 1 190 ? -34.125 -27.906 -9.023 1 95.81 190 LEU A C 1
ATOM 1471 O O . LEU A 1 190 ? -33.719 -29.047 -9.227 1 95.81 190 LEU A O 1
ATOM 1475 N N . LEU A 1 191 ? -35.25 -27.672 -8.43 1 93.81 191 LEU A N 1
ATOM 1476 C CA . LEU A 1 191 ? -36.094 -28.75 -7.898 1 93.81 191 LEU A CA 1
ATOM 1477 C C . LEU A 1 191 ? -36.719 -29.562 -9.023 1 93.81 191 LEU A C 1
ATOM 1479 O O . LEU A 1 191 ? -36.781 -30.781 -8.945 1 93.81 191 LEU A O 1
ATOM 1483 N N . ILE A 1 192 ? -37.062 -28.906 -10.078 1 92.38 192 ILE A N 1
ATOM 1484 C CA . ILE A 1 192 ? -37.656 -29.578 -11.234 1 92.38 192 ILE A CA 1
ATOM 1485 C C . ILE A 1 192 ? -36.594 -30.5 -11.867 1 92.38 192 ILE A C 1
ATOM 1487 O O . ILE A 1 192 ? -36.906 -31.641 -12.219 1 92.38 192 ILE A O 1
ATOM 1491 N N . THR A 1 193 ? -35.438 -29.984 -11.984 1 91.62 193 THR A N 1
ATOM 1492 C CA . THR A 1 193 ? -34.375 -30.75 -12.633 1 91.62 193 THR A CA 1
ATOM 1493 C C . THR A 1 193 ? -33.844 -31.844 -11.703 1 91.62 193 THR A C 1
ATOM 1495 O O . THR A 1 193 ? -33.406 -32.906 -12.164 1 91.62 193 THR A O 1
ATOM 1498 N N . HIS A 1 194 ? -33.875 -31.531 -10.414 1 89.94 194 HIS A N 1
ATOM 1499 C CA . HIS A 1 194 ? -33.375 -32.5 -9.445 1 89.94 194 HIS A CA 1
ATOM 1500 C C . HIS A 1 194 ? -34.188 -33.781 -9.5 1 89.94 194 HIS A C 1
ATOM 1502 O O . HIS A 1 194 ? -33.688 -34.875 -9.219 1 89.94 194 HIS A O 1
ATOM 1508 N N . HIS A 1 195 ? -35.406 -33.75 -9.969 1 86.5 195 HIS A N 1
ATOM 1509 C CA . HIS A 1 195 ? -36.25 -34.938 -10.086 1 86.5 195 HIS A CA 1
ATOM 1510 C C . HIS A 1 195 ? -35.75 -35.875 -11.148 1 86.5 195 HIS A C 1
ATOM 1512 O O . HIS A 1 195 ? -36 -37.094 -11.086 1 86.5 195 HIS A O 1
ATOM 1518 N N . ASN A 1 196 ? -34.938 -35.344 -12.031 1 84.62 196 ASN A N 1
ATOM 1519 C CA . ASN A 1 196 ? -34.375 -36.188 -13.078 1 84.62 196 ASN A CA 1
ATOM 1520 C C . ASN A 1 196 ? -33.188 -36.969 -12.57 1 84.62 196 ASN A C 1
ATOM 1522 O O . ASN A 1 196 ? -32.75 -37.938 -13.211 1 84.62 196 ASN A O 1
ATOM 1526 N N . PHE A 1 197 ? -32.688 -36.562 -11.445 1 85.06 197 PHE A N 1
ATOM 1527 C CA . PHE A 1 197 ? -31.469 -37.219 -10.945 1 85.06 197 PHE A CA 1
ATOM 1528 C C . PHE A 1 197 ? -31.812 -38.25 -9.883 1 85.06 197 PHE A C 1
ATOM 1530 O O . PHE A 1 197 ? -30.953 -39.031 -9.438 1 85.06 197 PHE A O 1
ATOM 1537 N N . ILE A 1 198 ? -33.156 -38.25 -9.516 1 80.75 198 ILE A N 1
ATOM 1538 C CA . ILE A 1 198 ? -33.594 -39.156 -8.445 1 80.75 198 ILE A CA 1
ATOM 1539 C C . ILE A 1 198 ? -34.125 -40.469 -9.031 1 80.75 198 ILE A C 1
ATOM 1541 O O . ILE A 1 198 ? -34.719 -40.469 -10.117 1 80.75 198 ILE A O 1
ATOM 1545 N N . GLY A 1 199 ? -33.656 -41.656 -8.578 1 75.69 199 GLY A N 1
ATOM 1546 C CA . GLY A 1 199 ? -34.094 -42.969 -9 1 75.69 199 GLY A CA 1
ATOM 1547 C C . GLY A 1 199 ? -32.969 -44 -8.938 1 75.69 199 GLY A C 1
ATOM 1548 O O . GLY A 1 199 ? -31.828 -43.656 -8.594 1 75.69 199 GLY A O 1
ATOM 1549 N N . VAL A 1 200 ? -33.156 -45.25 -9.016 1 71.75 200 VAL A N 1
ATOM 1550 C CA . VAL A 1 200 ? -32.219 -46.375 -8.852 1 71.75 200 VAL A CA 1
ATOM 1551 C C . VAL A 1 200 ? -31.094 -46.25 -9.898 1 71.75 200 VAL A C 1
ATOM 1553 O O . VAL A 1 200 ? -29.922 -46.406 -9.578 1 71.75 200 VAL A O 1
ATOM 1556 N N . ASP A 1 201 ? -31.375 -45.938 -11.148 1 72 201 ASP A N 1
ATOM 1557 C CA . ASP A 1 201 ? -30.391 -45.75 -12.211 1 72 201 ASP A CA 1
ATOM 1558 C C . ASP A 1 201 ? -30.703 -44.5 -13.031 1 72 201 ASP A C 1
ATOM 1560 O O . ASP A 1 201 ? -31.344 -44.594 -14.078 1 72 201 ASP A O 1
ATOM 1564 N N . PRO A 1 202 ? -30.062 -43.375 -12.359 1 81.75 202 PRO A N 1
ATOM 1565 C CA . PRO A 1 202 ? -30.422 -42.156 -13.078 1 81.75 202 PRO A CA 1
ATOM 1566 C C . PRO A 1 202 ? -29.75 -42.062 -14.445 1 81.75 202 PRO A C 1
ATOM 1568 O O . PRO A 1 202 ? -28.578 -42.406 -14.594 1 81.75 202 PRO A O 1
ATOM 1571 N N . LYS A 1 203 ? -30.469 -41.781 -15.445 1 84.69 203 LYS A N 1
ATOM 1572 C CA . LYS A 1 203 ? -30.016 -41.656 -16.828 1 84.69 203 LYS A CA 1
ATOM 1573 C C . LYS A 1 203 ? -29.109 -40.438 -17 1 84.69 203 LYS A C 1
ATOM 1575 O O . LYS A 1 203 ? -28.234 -40.438 -17.875 1 84.69 203 LYS A O 1
ATOM 1580 N N . TYR A 1 204 ? -29.281 -39.469 -16.016 1 89.62 204 TYR A N 1
ATOM 1581 C CA . TYR A 1 204 ? -28.531 -38.219 -16.188 1 89.62 204 TYR A CA 1
ATOM 1582 C C . TYR A 1 204 ? -27.719 -37.906 -14.945 1 89.62 204 TYR A C 1
ATOM 1584 O O . TYR A 1 204 ? -28.047 -38.312 -13.844 1 89.62 204 TYR A O 1
ATOM 1592 N N . LEU A 1 205 ? -26.531 -37.312 -15.141 1 90.44 205 LEU A N 1
ATOM 1593 C CA . LEU A 1 205 ? -25.688 -36.781 -14.078 1 90.44 205 LEU A CA 1
ATOM 1594 C C . LEU A 1 205 ? -25.672 -35.25 -14.102 1 90.44 205 LEU A C 1
ATOM 1596 O O . LEU A 1 205 ? -25.75 -34.656 -15.172 1 90.44 205 LEU A O 1
ATOM 1600 N N . PRO A 1 206 ? -25.641 -34.656 -12.891 1 92.88 206 PRO A N 1
ATOM 1601 C CA . PRO A 1 206 ? -25.609 -33.219 -12.867 1 92.88 206 PRO A CA 1
ATOM 1602 C C . PRO A 1 206 ? -24.312 -32.656 -13.461 1 92.88 206 PRO A C 1
ATOM 1604 O O . PRO A 1 206 ? -23.234 -33.188 -13.203 1 92.88 206 PRO A O 1
ATOM 1607 N N . SER A 1 207 ? -24.484 -31.688 -14.266 1 93.06 207 SER A N 1
ATOM 1608 C CA . SER A 1 207 ? -23.344 -31.016 -14.883 1 93.06 207 SER A CA 1
ATOM 1609 C C . SER A 1 207 ? -22.875 -29.844 -14.031 1 93.06 207 SER A C 1
ATOM 1611 O O . SER A 1 207 ? -23.406 -29.609 -12.945 1 93.06 207 SER A O 1
ATOM 1613 N N . GLU A 1 208 ? -21.812 -29.141 -14.469 1 94.31 208 GLU A N 1
ATOM 1614 C CA . GLU A 1 208 ? -21.312 -27.953 -13.789 1 94.31 208 GLU A CA 1
ATOM 1615 C C . GLU A 1 208 ? -22.375 -26.844 -13.773 1 94.31 208 GLU A C 1
ATOM 1617 O O . GLU A 1 208 ? -22.469 -26.094 -12.797 1 94.31 208 GLU A O 1
ATOM 1622 N N . GLY A 1 209 ? -23.172 -26.797 -14.805 1 94.19 209 GLY A N 1
ATOM 1623 C CA . GLY A 1 209 ? -24.219 -25.781 -14.883 1 94.19 209 GLY A CA 1
ATOM 1624 C C . GLY A 1 209 ? -25.234 -25.906 -13.766 1 94.19 209 GLY A C 1
ATOM 1625 O O . GLY A 1 209 ? -25.688 -24.891 -13.219 1 94.19 209 GLY A O 1
ATOM 1626 N N . PHE A 1 210 ? -25.594 -27.094 -13.469 1 94.81 210 PHE A N 1
ATOM 1627 C CA . PHE A 1 210 ? -26.547 -27.344 -12.391 1 94.81 210 PHE A CA 1
ATOM 1628 C C . PHE A 1 210 ? -26 -26.844 -11.062 1 94.81 210 PHE A C 1
ATOM 1630 O O . PHE A 1 210 ? -26.719 -26.156 -10.32 1 94.81 210 PHE A O 1
ATOM 1637 N N . TYR A 1 211 ? -24.766 -27.125 -10.766 1 95.94 211 TYR A N 1
ATOM 1638 C CA . TYR A 1 211 ? -24.188 -26.719 -9.492 1 95.94 211 TYR A CA 1
ATOM 1639 C C . TYR A 1 211 ? -23.953 -25.219 -9.453 1 95.94 211 TYR A C 1
ATOM 1641 O O . TYR A 1 211 ? -24.078 -24.594 -8.398 1 95.94 211 TYR A O 1
ATOM 1649 N N . PHE A 1 212 ? -23.594 -24.609 -10.594 1 97.12 212 PHE A N 1
ATOM 1650 C CA . PHE A 1 212 ? -23.469 -23.156 -10.633 1 97.12 212 PHE A CA 1
ATOM 1651 C C . PHE A 1 212 ? -24.812 -22.484 -10.32 1 97.12 212 PHE A C 1
ATOM 1653 O O . PHE A 1 212 ? -24.859 -21.484 -9.617 1 97.12 212 PHE A O 1
ATOM 1660 N N . ALA A 1 213 ? -25.859 -23.062 -10.82 1 96.5 213 ALA A N 1
ATOM 1661 C CA . ALA A 1 213 ? -27.203 -22.531 -10.539 1 96.5 213 ALA A CA 1
ATOM 1662 C C . ALA A 1 213 ? -27.547 -22.672 -9.055 1 96.5 213 ALA A C 1
ATOM 1664 O O . ALA A 1 213 ? -28.156 -21.781 -8.469 1 96.5 213 ALA A O 1
ATOM 1665 N N . ALA A 1 214 ? -27.141 -23.75 -8.523 1 96.5 214 ALA A N 1
ATOM 1666 C CA . ALA A 1 214 ? -27.406 -23.953 -7.105 1 96.5 214 ALA A CA 1
ATOM 1667 C C . ALA A 1 214 ? -26.656 -22.938 -6.25 1 96.5 214 ALA A C 1
ATOM 1669 O O . ALA A 1 214 ? -27.234 -22.359 -5.32 1 96.5 214 ALA A O 1
ATOM 1670 N N . PHE A 1 215 ? -25.391 -22.703 -6.539 1 97.06 215 PHE A N 1
ATOM 1671 C CA . PHE A 1 215 ? -24.609 -21.719 -5.801 1 97.06 215 PHE A CA 1
ATOM 1672 C C . PHE A 1 215 ? -25.172 -20.328 -6.004 1 97.06 215 PHE A C 1
ATOM 1674 O O . PHE A 1 215 ? -25.188 -19.516 -5.078 1 97.06 215 PHE A O 1
ATOM 1681 N N . THR A 1 216 ? -25.656 -20.047 -7.203 1 97.38 216 THR A N 1
ATOM 1682 C CA . THR A 1 216 ? -26.266 -18.75 -7.488 1 97.38 216 THR A CA 1
ATOM 1683 C C . THR A 1 216 ? -27.484 -18.516 -6.613 1 97.38 216 THR A C 1
ATOM 1685 O O . THR A 1 216 ? -27.656 -17.438 -6.031 1 97.38 216 THR A O 1
ATOM 1688 N N . ALA A 1 217 ? -28.297 -19.547 -6.566 1 97.44 217 ALA A N 1
ATOM 1689 C CA . ALA A 1 217 ? -29.5 -19.453 -5.738 1 97.44 217 ALA A CA 1
ATOM 1690 C C . ALA A 1 217 ? -29.141 -19.172 -4.281 1 97.44 217 ALA A C 1
ATOM 1692 O O . ALA A 1 217 ? -29.781 -18.344 -3.627 1 97.44 217 ALA A O 1
ATOM 1693 N N . ALA A 1 218 ? -28.141 -19.797 -3.844 1 97.06 218 ALA A N 1
ATOM 1694 C CA . ALA A 1 218 ? -27.688 -19.594 -2.469 1 97.06 218 ALA A CA 1
ATOM 1695 C C . ALA A 1 218 ? -27.156 -18.188 -2.273 1 97.06 218 ALA A C 1
ATOM 1697 O O . ALA A 1 218 ? -27.422 -17.547 -1.251 1 97.06 218 ALA A O 1
ATOM 1698 N N . PHE A 1 219 ? -26.406 -17.656 -3.221 1 97.62 219 PHE A N 1
ATOM 1699 C CA . PHE A 1 219 ? -25.828 -16.328 -3.117 1 97.62 219 PHE A CA 1
ATOM 1700 C C . PHE A 1 219 ? -26.922 -15.266 -3.162 1 97.62 219 PHE A C 1
ATOM 1702 O O . PHE A 1 219 ? -26.875 -14.289 -2.412 1 97.62 219 PHE A O 1
ATOM 1709 N N . TYR A 1 220 ? -27.906 -15.43 -4.051 1 97.75 220 TYR A N 1
ATOM 1710 C CA . TYR A 1 220 ? -29.031 -14.5 -4.109 1 97.75 220 TYR A CA 1
ATOM 1711 C C . TYR A 1 220 ? -29.797 -14.492 -2.795 1 97.75 220 TYR A C 1
ATOM 1713 O O . TYR A 1 220 ? -30.219 -13.43 -2.324 1 97.75 220 TYR A O 1
ATOM 1721 N N . LEU A 1 221 ? -29.906 -15.641 -2.221 1 97.44 221 LEU A N 1
ATOM 1722 C CA . LEU A 1 221 ? -30.594 -15.734 -0.936 1 97.44 221 LEU A CA 1
ATOM 1723 C C . LEU A 1 221 ? -29.797 -15.016 0.154 1 97.44 221 LEU A C 1
ATOM 1725 O O . LEU A 1 221 ? -30.375 -14.32 0.987 1 97.44 221 LEU A O 1
ATOM 1729 N N . THR A 1 222 ? -28.547 -15.242 0.133 1 96.75 222 THR A N 1
ATOM 1730 C CA . THR A 1 222 ? -27.688 -14.578 1.111 1 96.75 222 THR A CA 1
ATOM 1731 C C . THR A 1 222 ? -27.781 -13.062 0.967 1 96.75 222 THR A C 1
ATOM 1733 O O . THR A 1 222 ? -27.859 -12.344 1.964 1 96.75 222 THR A O 1
ATOM 1736 N N . CYS A 1 223 ? -27.781 -12.555 -0.271 1 96.5 223 CYS A N 1
ATOM 1737 C CA . CYS A 1 223 ? -27.922 -11.117 -0.509 1 96.5 223 CYS A CA 1
ATOM 1738 C C . CYS A 1 223 ? -29.25 -10.609 0.017 1 96.5 223 CYS A C 1
ATOM 1740 O O . CYS A 1 223 ? -29.328 -9.531 0.618 1 96.5 223 CYS A O 1
ATOM 1742 N N . THR A 1 224 ? -30.312 -11.422 -0.156 1 96.88 224 THR A N 1
ATOM 1743 C CA . THR A 1 224 ? -31.641 -11.07 0.327 1 96.88 224 THR A CA 1
ATOM 1744 C C . THR A 1 224 ? -31.656 -10.969 1.85 1 96.88 224 THR A C 1
ATOM 1746 O O . THR A 1 224 ? -32.156 -10 2.41 1 96.88 224 THR A O 1
ATOM 1749 N N . ILE A 1 225 ? -31.016 -11.859 2.473 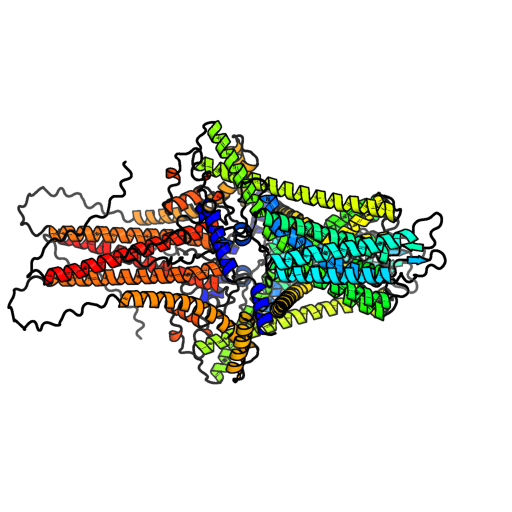1 96.81 225 ILE A N 1
ATOM 1750 C CA . ILE A 1 225 ? -31 -11.898 3.93 1 96.81 225 ILE A CA 1
ATOM 1751 C C . ILE A 1 225 ? -30.203 -10.719 4.469 1 96.81 225 ILE A C 1
ATOM 1753 O O . ILE A 1 225 ? -30.641 -10.016 5.383 1 96.81 225 ILE A O 1
ATOM 1757 N N . ILE A 1 226 ? -29.078 -10.461 3.922 1 95.56 226 ILE A N 1
ATOM 1758 C CA . ILE A 1 226 ? -28.188 -9.398 4.375 1 95.56 226 ILE A CA 1
ATOM 1759 C C . ILE A 1 226 ? -28.875 -8.047 4.227 1 95.56 226 ILE A C 1
ATOM 1761 O O . ILE A 1 226 ? -28.875 -7.234 5.156 1 95.56 226 ILE A O 1
ATOM 1765 N N . LEU A 1 227 ? -29.469 -7.797 3.1 1 94.75 227 LEU A N 1
ATOM 1766 C CA . LEU A 1 227 ? -30.125 -6.512 2.861 1 94.75 227 LEU A CA 1
ATOM 1767 C C . LEU A 1 227 ? -31.406 -6.383 3.689 1 94.75 227 LEU A C 1
ATOM 1769 O O . LEU A 1 227 ? -31.766 -5.281 4.098 1 94.75 227 LEU A O 1
ATOM 1773 N N . SER A 1 228 ? -32.094 -7.551 3.982 1 95.56 228 SER A N 1
ATOM 1774 C CA . SER A 1 228 ? -33.281 -7.523 4.84 1 95.56 228 SER A CA 1
ATOM 1775 C C . SER A 1 228 ? -32.906 -7.168 6.273 1 95.56 228 SER A C 1
ATOM 1777 O O . SER A 1 228 ? -33.625 -6.434 6.945 1 95.56 228 SER A O 1
ATOM 1779 N N . VAL A 1 229 ? -31.797 -7.621 6.711 1 95 229 VAL A N 1
ATOM 1780 C CA . VAL A 1 229 ? -31.344 -7.285 8.055 1 95 229 VAL A CA 1
ATOM 1781 C C . VAL A 1 229 ? -30.969 -5.801 8.117 1 95 229 VAL A C 1
ATOM 1783 O O . VAL A 1 229 ? -31.281 -5.125 9.109 1 95 229 VAL A O 1
ATOM 1786 N N . ASN A 1 230 ? -30.359 -5.301 7.098 1 92.5 230 ASN A N 1
ATOM 1787 C CA . ASN A 1 230 ? -30.062 -3.875 7.027 1 92.5 230 ASN A CA 1
ATOM 1788 C C . ASN A 1 230 ? -31.328 -3.033 7.039 1 92.5 230 ASN A C 1
ATOM 1790 O O . ASN A 1 230 ? -31.391 -1.986 7.688 1 92.5 230 ASN A O 1
ATOM 1794 N N . PHE A 1 231 ? -32.312 -3.568 6.316 1 92.62 231 PHE A N 1
ATOM 1795 C CA . PHE A 1 231 ? -33.594 -2.869 6.266 1 92.62 231 PHE A CA 1
ATOM 1796 C C . PHE A 1 231 ? -34.281 -2.914 7.621 1 92.62 231 PHE A C 1
ATOM 1798 O O . PHE A 1 231 ? -34.938 -1.943 8.023 1 92.62 231 PHE A O 1
ATOM 1805 N N . MET A 1 232 ? -34.156 -3.969 8.289 1 93.12 232 MET A N 1
ATOM 1806 C CA . MET A 1 232 ? -34.719 -4.098 9.617 1 93.12 232 MET A CA 1
ATOM 1807 C C . MET A 1 232 ? -34.094 -3.096 10.586 1 93.12 232 MET A C 1
ATOM 1809 O O . MET A 1 232 ? -34.781 -2.559 11.461 1 93.12 232 MET A O 1
ATOM 1813 N N . GLY A 1 233 ? -32.875 -2.785 10.445 1 90.88 233 GLY A N 1
ATOM 1814 C CA . GLY A 1 233 ? -32.219 -1.779 11.266 1 90.88 233 GLY A CA 1
ATOM 1815 C C . GLY A 1 233 ? -32.781 -0.385 11.062 1 90.88 233 GLY A C 1
ATOM 1816 O O . GLY A 1 233 ? -32.906 0.386 12.016 1 90.88 233 GLY A O 1
ATOM 1817 N N . TYR A 1 234 ? -33.094 -0.146 9.836 1 88.81 234 TYR A N 1
ATOM 1818 C CA . TYR A 1 234 ? -33.719 1.132 9.531 1 88.81 234 TYR A CA 1
ATOM 1819 C C . TYR A 1 234 ? -35.125 1.215 10.164 1 88.81 234 TYR A C 1
ATOM 1821 O O . TYR A 1 234 ? -35.469 2.232 10.758 1 88.81 234 TYR A O 1
ATOM 1829 N N . ARG A 1 235 ? -35.844 0.153 10.156 1 90.5 235 ARG A N 1
ATOM 1830 C CA . ARG A 1 235 ? -37.219 0.133 10.695 1 90.5 235 ARG A CA 1
ATOM 1831 C C . ARG A 1 235 ? -37.188 0.263 12.219 1 90.5 235 ARG A C 1
ATOM 1833 O O . ARG A 1 235 ? -38.125 0.836 12.812 1 90.5 235 ARG A O 1
ATOM 1840 N N . LEU A 1 236 ? -36.125 -0.157 12.781 1 92.56 236 LEU A N 1
ATOM 1841 C CA . LEU A 1 236 ? -35.969 -0.054 14.227 1 92.56 236 LEU A CA 1
ATOM 1842 C C . LEU A 1 236 ? -35.375 1.302 14.617 1 92.56 236 LEU A C 1
ATOM 1844 O O . LEU A 1 236 ? -35.062 1.532 15.789 1 92.56 236 LEU A O 1
ATOM 1848 N N . HIS A 1 237 ? -35.125 2.203 13.703 1 89.31 237 HIS A N 1
ATOM 1849 C CA . HIS A 1 237 ? -34.656 3.578 13.898 1 89.31 237 HIS A CA 1
ATOM 1850 C C . HIS A 1 237 ? -33.25 3.623 14.484 1 89.31 237 HIS A C 1
ATOM 1852 O O . HIS A 1 237 ? -32.969 4.43 15.367 1 89.31 237 HIS A O 1
ATOM 1858 N N . LYS A 1 238 ? -32.531 2.705 14 1 88.62 238 LYS A N 1
ATOM 1859 C CA . LYS A 1 238 ? -31.156 2.699 14.469 1 88.62 238 LYS A CA 1
ATOM 1860 C C . LYS A 1 238 ? -30.266 3.598 13.602 1 88.62 238 LYS A C 1
ATOM 1862 O O . LYS A 1 238 ? -29.25 4.098 14.055 1 88.62 238 LYS A O 1
ATOM 1867 N N . TYR A 1 239 ? -30.578 3.75 12.352 1 87.06 239 TYR A N 1
ATOM 1868 C CA . TYR A 1 239 ? -29.891 4.66 11.438 1 87.06 239 TYR A CA 1
ATOM 1869 C C . TYR A 1 239 ? -30.859 5.215 10.406 1 87.06 239 TYR A C 1
ATOM 1871 O O . TYR A 1 239 ? -31.938 4.66 10.195 1 87.06 239 TYR A O 1
ATOM 1879 N N . PRO A 1 240 ? -30.438 6.328 9.836 1 85.31 240 PRO A N 1
ATOM 1880 C CA . PRO A 1 240 ? -31.312 6.93 8.82 1 85.31 240 PRO A CA 1
ATOM 1881 C C . PRO A 1 240 ? -31.266 6.18 7.492 1 85.31 240 PRO A C 1
ATOM 1883 O O . PRO A 1 240 ? -30.422 5.309 7.297 1 85.31 240 PRO A O 1
ATOM 1886 N N . PRO A 1 241 ? -32.188 6.465 6.645 1 80.44 241 PRO A N 1
ATOM 1887 C CA . PRO A 1 241 ? -32.281 5.754 5.371 1 80.44 241 PRO A CA 1
ATOM 1888 C C . PRO A 1 241 ? -31.25 6.199 4.352 1 80.44 241 PRO A C 1
ATOM 1890 O O . PRO A 1 241 ? -31.594 6.727 3.293 1 80.44 241 PRO A O 1
ATOM 1893 N N . THR A 1 242 ? -30 6.133 4.691 1 77 242 THR A N 1
ATOM 1894 C CA . THR A 1 242 ? -28.891 6.41 3.783 1 77 242 THR A CA 1
ATOM 1895 C C . THR A 1 242 ? -27.719 5.465 4.043 1 77 242 THR A C 1
ATOM 1897 O O . THR A 1 242 ? -27.5 5.051 5.184 1 77 242 THR A O 1
ATOM 1900 N N . PHE A 1 243 ? -27.188 5.059 2.873 1 74.56 243 PHE A N 1
ATOM 1901 C CA . PHE A 1 243 ? -25.984 4.238 3.049 1 74.56 243 PHE A CA 1
ATOM 1902 C C . PHE A 1 243 ? -24.781 5.105 3.4 1 74.56 243 PHE A C 1
ATOM 1904 O O . PHE A 1 243 ? -24.609 6.188 2.844 1 74.56 243 PHE A O 1
ATOM 1911 N N . ASN A 1 244 ? -24.172 4.699 4.445 1 65.44 244 ASN A N 1
ATOM 1912 C CA . ASN A 1 244 ? -22.953 5.359 4.918 1 65.44 244 ASN A CA 1
ATOM 1913 C C . ASN A 1 244 ? -21.719 4.824 4.215 1 65.44 244 ASN A C 1
ATOM 1915 O O . ASN A 1 244 ? -20.969 4.027 4.785 1 65.44 244 ASN A O 1
ATOM 1919 N N . LEU A 1 245 ? -21.688 5.109 2.861 1 68.5 245 LEU A N 1
ATOM 1920 C CA . LEU A 1 245 ? -20.531 4.496 2.215 1 68.5 245 LEU A CA 1
ATOM 1921 C C . LEU A 1 245 ? -19.5 5.555 1.809 1 68.5 245 LEU A C 1
ATOM 1923 O O . LEU A 1 245 ? -19.875 6.676 1.456 1 68.5 245 LEU A O 1
ATOM 1927 N N . ASP A 1 246 ? -18.297 5.172 1.994 1 72.12 246 ASP A N 1
ATOM 1928 C CA . ASP A 1 246 ? -17.141 5.98 1.606 1 72.12 246 ASP A CA 1
ATOM 1929 C C . ASP A 1 246 ? -16.812 5.789 0.128 1 72.12 246 ASP A C 1
ATOM 1931 O O . ASP A 1 246 ? -17.375 4.91 -0.532 1 72.12 246 ASP A O 1
ATOM 1935 N N . GLN A 1 247 ? -16.141 6.695 -0.463 1 74.06 247 GLN A N 1
ATOM 1936 C CA . GLN A 1 247 ? -15.719 6.641 -1.858 1 74.06 247 GLN A CA 1
ATOM 1937 C C . GLN A 1 247 ? -14.945 5.359 -2.146 1 74.06 247 GLN A C 1
ATOM 1939 O O . GLN A 1 247 ? -15.07 4.781 -3.229 1 74.06 247 GLN A O 1
ATOM 1944 N N . LYS A 1 248 ? -14.188 4.867 -1.246 1 80.31 248 LYS A N 1
ATOM 1945 C CA . LYS A 1 248 ? -13.406 3.646 -1.419 1 80.31 248 LYS A CA 1
ATOM 1946 C C . LYS A 1 248 ? -14.312 2.432 -1.592 1 80.31 248 LYS A C 1
ATOM 1948 O O . LYS A 1 248 ? -14.008 1.525 -2.369 1 80.31 248 LYS A O 1
ATOM 1953 N N . GLN A 1 249 ? -15.414 2.441 -0.953 1 82.19 249 GLN A N 1
ATOM 1954 C CA . GLN A 1 249 ? -16.359 1.33 -1.022 1 82.19 249 GLN A CA 1
ATOM 1955 C C . GLN A 1 249 ? -17.078 1.298 -2.371 1 82.19 249 GLN A C 1
ATOM 1957 O O . GLN A 1 249 ? -17.312 0.224 -2.926 1 82.19 249 GLN A O 1
ATOM 1962 N N . ARG A 1 250 ? -17.312 2.467 -2.889 1 79.62 250 ARG A N 1
ATOM 1963 C CA . ARG A 1 250 ? -17.922 2.545 -4.215 1 79.62 250 ARG A CA 1
ATOM 1964 C C . ARG A 1 250 ? -16.969 2.043 -5.285 1 79.62 250 ARG A C 1
ATOM 1966 O O . ARG A 1 250 ? -17.375 1.337 -6.211 1 79.62 250 ARG A O 1
ATOM 1973 N N . THR A 1 251 ? -15.766 2.406 -5.164 1 82.75 251 THR A N 1
ATOM 1974 C CA . THR A 1 251 ? -14.75 1.969 -6.109 1 82.75 251 THR A CA 1
ATOM 1975 C C . THR A 1 251 ? -14.586 0.452 -6.062 1 82.75 251 THR A C 1
ATOM 1977 O O . THR A 1 251 ? -14.383 -0.188 -7.098 1 82.75 251 THR A O 1
ATOM 1980 N N . LEU A 1 252 ? -14.672 -0.099 -4.891 1 87.38 252 LEU A N 1
ATOM 1981 C CA . LEU A 1 252 ? -14.562 -1.545 -4.734 1 87.38 252 LEU A CA 1
ATOM 1982 C C . LEU A 1 252 ? -15.688 -2.258 -5.473 1 87.38 252 LEU A C 1
ATOM 1984 O O . LEU A 1 252 ? -15.461 -3.287 -6.113 1 87.38 252 LEU A O 1
ATOM 1988 N N . MET A 1 253 ? -16.922 -1.738 -5.406 1 86.5 253 MET A N 1
ATOM 1989 C CA . MET A 1 253 ? -18.062 -2.312 -6.113 1 86.5 253 MET A CA 1
ATOM 1990 C C . MET A 1 253 ? -17.828 -2.301 -7.621 1 86.5 253 MET A C 1
ATOM 1992 O O . MET A 1 253 ? -18.109 -3.283 -8.305 1 86.5 253 MET A O 1
ATOM 1996 N N . PHE A 1 254 ? -17.281 -1.303 -8.078 1 84.38 254 PHE A N 1
ATOM 1997 C CA . PHE A 1 254 ? -17.016 -1.18 -9.508 1 84.38 254 PHE A CA 1
ATOM 1998 C C . PHE A 1 254 ? -15.977 -2.195 -9.961 1 84.38 254 PHE A C 1
ATOM 2000 O O . PHE A 1 254 ? -16.125 -2.812 -11.016 1 84.38 254 PHE A O 1
ATOM 2007 N N . TYR A 1 255 ? -14.922 -2.297 -9.227 1 88.31 255 TYR A N 1
ATOM 2008 C CA . TYR A 1 255 ? -13.875 -3.244 -9.586 1 88.31 255 TYR A CA 1
ATOM 2009 C C . TYR A 1 255 ? -14.398 -4.676 -9.555 1 88.31 255 TYR A C 1
ATOM 2011 O O . TYR A 1 255 ? -13.977 -5.512 -10.359 1 88.31 255 TYR A O 1
ATOM 2019 N N . THR A 1 256 ? -15.32 -4.938 -8.672 1 92.06 2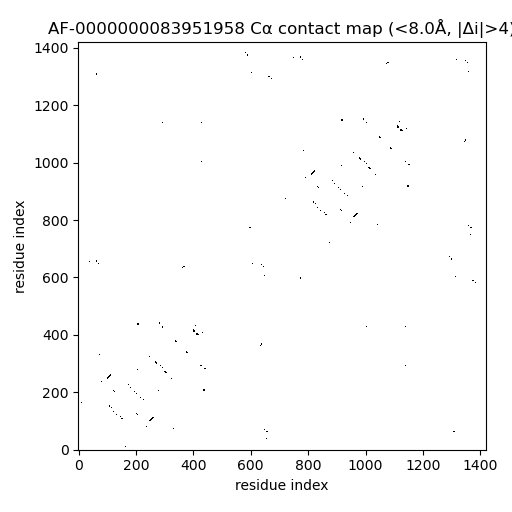56 THR A N 1
ATOM 2020 C CA . THR A 1 256 ? -15.891 -6.277 -8.594 1 92.06 256 THR A CA 1
ATOM 2021 C C . THR A 1 256 ? -16.781 -6.555 -9.812 1 92.06 256 THR A C 1
ATOM 2023 O O . THR A 1 256 ? -16.766 -7.664 -10.352 1 92.06 256 THR A O 1
ATOM 2026 N N . ILE A 1 257 ? -17.484 -5.547 -10.227 1 90.88 257 ILE A N 1
ATOM 2027 C CA . ILE A 1 257 ? -18.297 -5.691 -11.43 1 90.88 257 ILE A CA 1
ATOM 2028 C C . ILE A 1 257 ? -17.406 -5.891 -12.648 1 90.88 257 ILE A C 1
ATOM 2030 O O . ILE A 1 257 ? -17.672 -6.738 -13.5 1 90.88 257 ILE A O 1
ATOM 2034 N N . TRP A 1 258 ? -16.391 -5.125 -12.695 1 90.19 258 TRP A N 1
ATOM 2035 C CA . TRP A 1 258 ? -15.422 -5.25 -13.781 1 90.19 258 TRP A CA 1
ATOM 2036 C C . TRP A 1 258 ? -14.789 -6.641 -13.789 1 90.19 258 TRP A C 1
ATOM 2038 O O . TRP A 1 258 ? -14.641 -7.254 -14.852 1 90.19 258 TRP A O 1
ATOM 2048 N N . PHE A 1 259 ? -14.492 -7.094 -12.656 1 95.12 259 PHE A N 1
ATOM 2049 C CA . PHE A 1 259 ? -13.891 -8.414 -12.531 1 95.12 259 PHE A CA 1
ATOM 2050 C C . PHE A 1 259 ? -14.867 -9.492 -12.984 1 95.12 259 PHE A C 1
ATOM 2052 O O . PHE A 1 259 ? -14.484 -10.422 -13.703 1 95.12 259 PHE A O 1
ATOM 2059 N N . ALA A 1 260 ? -16.078 -9.391 -12.562 1 96.06 260 ALA A N 1
ATOM 2060 C CA . ALA A 1 260 ? -17.094 -10.359 -12.93 1 96.06 260 ALA A CA 1
ATOM 2061 C C . ALA A 1 260 ? -17.328 -10.375 -14.438 1 96.06 260 ALA A C 1
ATOM 2063 O O . ALA A 1 260 ? -17.375 -11.445 -15.055 1 96.06 260 ALA A O 1
ATOM 2064 N N . THR A 1 261 ? -17.406 -9.219 -15.023 1 94.81 261 THR A N 1
ATOM 2065 C CA . THR A 1 261 ? -17.625 -9.117 -16.469 1 94.81 261 THR A CA 1
ATOM 2066 C C . THR A 1 261 ? -16.422 -9.664 -17.234 1 94.81 261 THR A C 1
ATOM 2068 O O . THR A 1 261 ? -16.594 -10.406 -18.203 1 94.81 261 THR A O 1
ATOM 2071 N N . TRP A 1 262 ? -15.25 -9.352 -16.734 1 95.88 262 TRP A N 1
ATOM 2072 C CA . TRP A 1 262 ? -14.031 -9.82 -17.391 1 95.88 262 TRP A CA 1
ATOM 2073 C C . TRP A 1 262 ? -13.906 -11.336 -17.281 1 95.88 262 TRP A C 1
ATOM 2075 O O . TRP A 1 262 ? -13.477 -11.992 -18.234 1 95.88 262 TRP A O 1
ATOM 2085 N N . SER A 1 263 ? -14.297 -11.891 -16.188 1 97.12 263 SER A N 1
ATOM 2086 C CA . SER A 1 263 ? -14.227 -13.336 -16 1 97.12 263 SER A CA 1
ATOM 2087 C C . SER A 1 263 ? -15.195 -14.062 -16.922 1 97.12 263 SER A C 1
ATOM 2089 O O . SER A 1 263 ? -14.875 -15.125 -17.453 1 97.12 263 SER A O 1
ATOM 2091 N N . ILE A 1 264 ? -16.344 -13.461 -17.203 1 96.62 264 ILE A N 1
ATOM 2092 C CA . ILE A 1 264 ? -17.328 -14.07 -18.078 1 96.62 264 ILE A CA 1
ATOM 2093 C C . ILE A 1 264 ? -16.844 -14 -19.531 1 96.62 264 ILE A C 1
ATOM 2095 O O . ILE A 1 264 ? -16.938 -14.984 -20.266 1 96.62 264 ILE A O 1
ATOM 2099 N N . ILE A 1 265 ? -16.297 -12.875 -19.922 1 96.94 265 ILE A N 1
ATOM 2100 C CA . ILE A 1 265 ? -15.758 -12.734 -21.266 1 96.94 265 ILE A CA 1
ATOM 2101 C C . ILE A 1 265 ? -14.625 -13.734 -21.469 1 96.94 265 ILE A C 1
ATOM 2103 O O . ILE A 1 265 ? -14.539 -14.383 -22.516 1 96.94 265 ILE A O 1
ATOM 2107 N N . GLY A 1 266 ? -13.805 -13.82 -20.469 1 96.56 266 GLY A N 1
ATOM 2108 C CA . GLY A 1 266 ? -12.727 -14.789 -20.547 1 96.56 266 GLY A CA 1
ATOM 2109 C C . GLY A 1 266 ? -13.211 -16.219 -20.656 1 96.56 266 GLY A C 1
ATOM 2110 O O . GLY A 1 266 ? -12.672 -17.016 -21.438 1 96.56 266 GLY A O 1
ATOM 2111 N N . ALA A 1 267 ? -14.211 -16.594 -19.875 1 96.25 267 ALA A N 1
ATOM 2112 C CA . ALA A 1 267 ? -14.766 -17.938 -19.906 1 96.25 267 ALA A CA 1
ATOM 2113 C C . ALA A 1 267 ? -15.359 -18.266 -21.266 1 96.25 267 ALA A C 1
ATOM 2115 O O . ALA A 1 267 ? -15.195 -19.375 -21.781 1 96.25 267 ALA A O 1
ATOM 2116 N N . LEU A 1 268 ? -16.016 -17.281 -21.922 1 95.31 268 LEU A N 1
ATOM 2117 C CA . LEU A 1 268 ? -16.625 -17.484 -23.219 1 95.31 268 LEU A CA 1
ATOM 2118 C C . LEU A 1 268 ? -15.562 -17.625 -24.312 1 95.31 268 LEU A C 1
ATOM 2120 O O . LEU A 1 268 ? -15.648 -18.516 -25.156 1 95.31 268 LEU A O 1
ATOM 2124 N N . VAL A 1 269 ? -14.547 -16.828 -24.203 1 95.88 269 VAL A N 1
ATOM 2125 C CA . VAL A 1 269 ? -13.5 -16.859 -25.219 1 95.88 269 VAL A CA 1
ATOM 2126 C C . VAL A 1 269 ? -12.672 -18.125 -25.078 1 95.88 269 VAL A C 1
ATOM 2128 O O . VAL A 1 269 ? -12.438 -18.844 -26.062 1 95.88 269 VAL A O 1
ATOM 2131 N N . MET A 1 270 ? -12.273 -18.469 -23.859 1 95.5 270 MET A N 1
ATOM 2132 C CA . MET A 1 270 ? -11.438 -19.641 -23.641 1 95.5 270 MET A CA 1
ATOM 2133 C C . MET A 1 270 ? -12.227 -20.922 -23.859 1 95.5 270 MET A C 1
ATOM 2135 O O . MET A 1 270 ? -11.672 -21.922 -24.312 1 95.5 270 MET A O 1
ATOM 2139 N N . GLY A 1 271 ? -13.555 -20.906 -23.5 1 94.38 271 GLY A N 1
ATOM 2140 C CA . GLY A 1 271 ? -14.398 -22.062 -23.766 1 94.38 271 GLY A CA 1
ATOM 2141 C C . GLY A 1 271 ? -14.477 -22.406 -25.234 1 94.38 271 GLY A C 1
ATOM 2142 O O . GLY A 1 271 ? -14.594 -23.578 -25.609 1 94.38 271 GLY A O 1
ATOM 2143 N N . ASN A 1 272 ? -14.305 -21.391 -26.109 1 93.69 272 ASN A N 1
ATOM 2144 C CA . ASN A 1 272 ? -14.367 -21.625 -27.547 1 93.69 272 ASN A CA 1
ATOM 2145 C C . ASN A 1 272 ? -12.992 -21.938 -28.125 1 93.69 272 ASN A C 1
ATOM 2147 O O . ASN A 1 272 ? -12.875 -22.625 -29.141 1 93.69 272 ASN A O 1
ATOM 2151 N N . LEU A 1 273 ? -11.938 -21.516 -27.5 1 94.19 273 LEU A N 1
ATOM 2152 C CA . LEU A 1 273 ? -10.594 -21.656 -28.047 1 94.19 273 LEU A CA 1
ATOM 2153 C C . LEU A 1 273 ? -9.969 -22.984 -27.625 1 94.19 273 LEU A C 1
ATOM 2155 O O . LEU A 1 273 ? -9.117 -23.531 -28.328 1 94.19 273 LEU A O 1
ATOM 2159 N N . ILE A 1 274 ? -10.32 -23.406 -26.406 1 92.69 274 ILE A N 1
ATOM 2160 C CA . ILE A 1 274 ? -9.789 -24.688 -25.938 1 92.69 274 ILE A CA 1
ATOM 2161 C C . ILE A 1 274 ? -10.758 -25.812 -26.281 1 92.69 274 ILE A C 1
ATOM 2163 O O . ILE A 1 274 ? -11.945 -25.734 -25.969 1 92.69 274 ILE A O 1
ATOM 2167 N N . ASP A 1 275 ? -10.312 -26.797 -26.844 1 87.12 275 ASP A N 1
ATOM 2168 C CA . ASP A 1 275 ? -11.148 -27.891 -27.359 1 87.12 275 ASP A CA 1
ATOM 2169 C C . ASP A 1 275 ? -11.781 -28.672 -26.219 1 87.12 275 ASP A C 1
ATOM 2171 O O . ASP A 1 275 ? -11.125 -28.984 -25.219 1 87.12 275 ASP A O 1
ATOM 2175 N N . SER A 1 276 ? -13.062 -28.953 -26.281 1 85.62 276 SER A N 1
ATOM 2176 C CA . SER A 1 276 ? -13.828 -29.828 -25.422 1 85.62 276 SER A CA 1
ATOM 2177 C C . SER A 1 276 ? -13.938 -29.266 -24.016 1 85.62 276 SER A C 1
ATOM 2179 O O . SER A 1 276 ? -14.031 -30.016 -23.031 1 85.62 276 SER A O 1
ATOM 2181 N N . LEU A 1 277 ? -13.711 -28.047 -23.906 1 91.19 277 LEU A N 1
ATOM 2182 C CA . LEU A 1 277 ? -13.844 -27.422 -22.594 1 91.19 277 LEU A CA 1
ATOM 2183 C C . LEU A 1 277 ? -15.234 -26.828 -22.406 1 91.19 277 LEU A C 1
ATOM 2185 O O . LEU A 1 277 ? -15.727 -26.094 -23.266 1 91.19 277 LEU A O 1
ATOM 2189 N N . THR A 1 278 ? -15.922 -27.234 -21.359 1 92.94 278 THR A N 1
ATOM 2190 C CA . THR A 1 278 ? -17.219 -26.641 -21.016 1 92.94 278 THR A CA 1
ATOM 2191 C C . THR A 1 278 ? -17.047 -25.203 -20.531 1 92.94 278 THR A C 1
ATOM 2193 O O . THR A 1 278 ? -15.945 -24.812 -20.125 1 92.94 278 THR A O 1
ATOM 2196 N N . TYR A 1 279 ? -18.078 -24.406 -20.562 1 94.31 279 TYR A N 1
ATOM 2197 C CA . TYR A 1 279 ? -18 -23.016 -20.125 1 94.31 279 TYR A CA 1
ATOM 2198 C C . TYR A 1 279 ? -17.766 -22.938 -18.625 1 94.31 279 TYR A C 1
ATOM 2200 O O . TYR A 1 279 ? -17.125 -22 -18.141 1 94.31 279 TYR A O 1
ATOM 2208 N N . GLY A 1 280 ? -18.359 -23.875 -17.891 1 95.06 280 GLY A N 1
ATOM 2209 C CA . GLY A 1 280 ? -18.094 -23.922 -16.453 1 95.06 280 GLY A CA 1
ATOM 2210 C C . GLY A 1 280 ? -16.625 -24.188 -16.125 1 95.06 280 GLY A C 1
ATOM 2211 O O . GLY A 1 280 ? -16.062 -23.516 -15.266 1 95.06 280 GLY A O 1
ATOM 2212 N N . SER A 1 281 ? -16.031 -25.078 -16.875 1 96.12 281 SER A N 1
ATOM 2213 C CA . SER A 1 281 ? -14.617 -25.375 -16.703 1 96.12 281 SER A CA 1
ATOM 2214 C C . SER A 1 281 ? -13.75 -24.234 -17.188 1 96.12 281 SER A C 1
ATOM 2216 O O . SER A 1 281 ? -12.648 -24.016 -16.688 1 96.12 281 SER A O 1
ATOM 2218 N N . ALA A 1 282 ? -14.273 -23.516 -18.156 1 96.88 282 ALA A N 1
ATOM 2219 C CA . ALA A 1 282 ? -13.547 -22.344 -18.656 1 96.88 282 ALA A CA 1
ATOM 2220 C C . ALA A 1 282 ? -13.508 -21.25 -17.594 1 96.88 282 ALA A C 1
ATOM 2222 O O . ALA A 1 282 ? -12.484 -20.562 -17.438 1 96.88 282 ALA A O 1
ATOM 2223 N N . LEU A 1 283 ? -14.641 -21.047 -16.922 1 97.25 283 LEU A N 1
ATOM 2224 C CA . LEU A 1 283 ? -14.648 -20.062 -15.836 1 97.25 283 LEU A CA 1
ATOM 2225 C C . LEU A 1 283 ? -13.688 -20.484 -14.727 1 97.25 283 LEU A C 1
ATOM 2227 O O . LEU A 1 283 ? -12.961 -19.641 -14.18 1 97.25 283 LEU A O 1
ATOM 2231 N N . TYR A 1 284 ? -13.758 -21.797 -14.414 1 97 284 TYR A N 1
ATOM 2232 C CA . TYR A 1 284 ? -12.812 -22.344 -13.461 1 97 284 TYR A CA 1
ATOM 2233 C C . TYR A 1 284 ? -11.375 -22.047 -13.875 1 97 284 TYR A C 1
ATOM 2235 O O . TYR A 1 284 ? -10.57 -21.594 -13.07 1 97 284 TYR A O 1
ATOM 2243 N N . TYR A 1 285 ? -11.094 -22.234 -15.125 1 97.12 285 TYR A N 1
ATOM 2244 C CA . TYR A 1 285 ? -9.766 -21.984 -15.68 1 97.12 285 TYR A CA 1
ATOM 2245 C C . TYR A 1 285 ? -9.391 -20.516 -15.531 1 97.12 285 TYR A C 1
ATOM 2247 O O . TYR A 1 285 ? -8.258 -20.188 -15.164 1 97.12 285 TYR A O 1
ATOM 2255 N N . CYS A 1 286 ? -10.25 -19.641 -15.789 1 97.12 286 CYS A N 1
ATOM 2256 C CA . CYS A 1 286 ? -10 -18.203 -15.695 1 97.12 286 CYS A CA 1
ATOM 2257 C C . CYS A 1 286 ? -9.719 -17.797 -14.258 1 97.12 286 CYS A C 1
ATOM 2259 O O . CYS A 1 286 ? -8.781 -17.047 -13.992 1 97.12 286 CYS A O 1
ATOM 2261 N N . ILE A 1 287 ? -10.484 -18.297 -13.328 1 97.56 287 ILE A N 1
ATOM 2262 C CA . ILE A 1 287 ? -10.328 -17.938 -11.922 1 97.56 287 ILE A CA 1
ATOM 2263 C C . ILE A 1 287 ? -8.984 -18.438 -11.406 1 97.56 287 ILE A C 1
ATOM 2265 O O . ILE A 1 287 ? -8.281 -17.734 -10.688 1 97.56 287 ILE A O 1
ATOM 2269 N N . VAL A 1 288 ? -8.602 -19.625 -11.789 1 97.44 288 VAL A N 1
ATOM 2270 C CA . VAL A 1 288 ? -7.32 -20.219 -11.422 1 97.44 288 VAL A CA 1
ATOM 2271 C C . VAL A 1 288 ? -6.184 -19.344 -11.93 1 97.44 288 VAL A C 1
ATOM 2273 O O . VAL A 1 288 ? -5.176 -19.156 -11.242 1 97.44 288 VAL A O 1
ATOM 2276 N N . SER A 1 289 ? -6.406 -18.75 -13.078 1 97.12 289 SER A N 1
ATOM 2277 C CA . SER A 1 289 ? -5.383 -17.922 -13.719 1 97.12 289 SER A CA 1
ATOM 2278 C C . SER A 1 289 ? -5.371 -16.516 -13.141 1 97.12 289 SER A C 1
ATOM 2280 O O . SER A 1 289 ? -4.309 -15.969 -12.844 1 97.12 289 SER A O 1
ATOM 2282 N N . PHE A 1 290 ? -6.566 -15.969 -12.945 1 96.75 290 PHE A N 1
ATOM 2283 C CA . PHE A 1 290 ? -6.66 -14.594 -12.461 1 96.75 290 PHE A CA 1
ATOM 2284 C C . PHE A 1 290 ? -6.145 -14.484 -11.031 1 96.75 290 PHE A C 1
ATOM 2286 O O . PHE A 1 290 ? -5.598 -13.453 -10.641 1 96.75 290 PHE A O 1
ATOM 2293 N N . LEU A 1 291 ? -6.309 -15.539 -10.258 1 96.56 291 LEU A N 1
ATOM 2294 C CA . LEU A 1 291 ? -5.824 -15.555 -8.875 1 96.56 291 LEU A CA 1
ATOM 2295 C C . LEU A 1 291 ? -4.379 -16.047 -8.812 1 96.56 291 LEU A C 1
ATOM 2297 O O . LEU A 1 291 ? -3.822 -16.203 -7.727 1 96.56 291 LEU A O 1
ATOM 2301 N N . THR A 1 292 ? -3.723 -16.344 -9.984 1 95.94 292 THR A N 1
ATOM 2302 C CA . THR A 1 292 ? -2.326 -16.703 -10.203 1 95.94 292 THR A CA 1
ATOM 2303 C C . THR A 1 292 ? -1.979 -18.016 -9.508 1 95.94 292 THR A C 1
ATOM 2305 O O . THR A 1 292 ? -0.859 -18.188 -9.016 1 95.94 292 THR A O 1
ATOM 2308 N N . VAL A 1 293 ? -2.973 -18.828 -9.25 1 96.75 293 VAL A N 1
ATOM 2309 C CA . VAL A 1 293 ? -2.719 -20.141 -8.68 1 96.75 293 VAL A CA 1
ATOM 2310 C C . VAL A 1 293 ? -2.061 -21.047 -9.727 1 96.75 293 VAL A C 1
ATOM 2312 O O . VAL A 1 293 ? -1.038 -21.672 -9.453 1 96.75 293 VAL A O 1
ATOM 2315 N N . GLY A 1 294 ? -2.594 -21.109 -10.953 1 96.56 294 GLY A N 1
ATOM 2316 C CA . GLY A 1 294 ? -1.995 -21.828 -12.07 1 96.56 294 GLY A CA 1
ATOM 2317 C C . GLY A 1 294 ? -1.878 -23.312 -11.82 1 96.56 294 GLY A C 1
ATOM 2318 O O . GLY A 1 294 ? -0.789 -23.875 -11.922 1 96.56 294 GLY A O 1
ATOM 2319 N N . LEU A 1 295 ? -2.922 -24.047 -11.68 1 96.25 295 LEU A N 1
ATOM 2320 C CA . LEU A 1 295 ? -2.924 -25.469 -11.359 1 96.25 295 LEU A CA 1
ATOM 2321 C C . LEU A 1 295 ? -2.426 -26.297 -12.539 1 96.25 295 LEU A C 1
ATOM 2323 O O . LEU A 1 295 ? -1.922 -27.406 -12.359 1 96.25 295 LEU A O 1
ATOM 2327 N N . GLY A 1 296 ? -2.617 -25.859 -13.797 1 95.19 296 GLY A N 1
ATOM 2328 C CA . GLY A 1 296 ? -2.072 -26.516 -14.977 1 95.19 296 GLY A CA 1
ATOM 2329 C C . GLY A 1 296 ? -2.855 -27.75 -15.391 1 95.19 296 GLY A C 1
ATOM 2330 O O . GLY A 1 296 ? -2.371 -28.562 -16.172 1 95.19 296 GLY A O 1
ATOM 2331 N N . ASP A 1 297 ? -4.074 -28.047 -14.828 1 94.62 297 ASP A N 1
ATOM 2332 C CA . ASP A 1 297 ? -4.902 -29.188 -15.219 1 94.62 297 ASP A CA 1
ATOM 2333 C C . ASP A 1 297 ? -5.574 -28.938 -16.562 1 94.62 297 ASP A C 1
ATOM 2335 O O . ASP A 1 297 ? -5.852 -29.875 -17.312 1 94.62 297 ASP A O 1
ATOM 2339 N N . ILE A 1 298 ? -5.879 -27.734 -16.875 1 95 298 ILE A N 1
ATOM 2340 C CA . ILE A 1 298 ? -6.387 -27.297 -18.172 1 95 298 ILE A CA 1
ATOM 2341 C C . ILE A 1 298 ? -5.348 -26.422 -18.875 1 95 298 ILE A C 1
ATOM 2343 O O . ILE A 1 298 ? -4.883 -25.438 -18.297 1 95 298 ILE A O 1
ATOM 2347 N N . LEU A 1 299 ? -4.914 -26.828 -20.078 1 94.88 299 LEU A N 1
ATOM 2348 C CA . LEU A 1 299 ? -3.828 -26.125 -20.766 1 94.88 299 LEU A CA 1
ATOM 2349 C C . LEU A 1 299 ? -4.258 -25.672 -22.156 1 94.88 299 LEU A C 1
ATOM 2351 O O . LEU A 1 299 ? -4.973 -26.391 -22.859 1 94.88 299 LEU A O 1
ATOM 2355 N N . PRO A 1 300 ? -3.869 -24.484 -22.484 1 93.81 300 PRO A N 1
ATOM 2356 C CA . PRO A 1 300 ? -4.078 -24.062 -23.875 1 93.81 300 PRO A CA 1
ATOM 2357 C C . PRO A 1 300 ? -3.131 -24.75 -24.859 1 93.81 300 PRO A C 1
ATOM 2359 O O . PRO A 1 300 ? -1.921 -24.812 -24.609 1 93.81 300 PRO A O 1
ATOM 2362 N N . GLN A 1 301 ? -3.609 -25.297 -25.969 1 92.25 301 GLN A N 1
ATOM 2363 C CA . GLN A 1 301 ? -2.789 -26.062 -26.906 1 92.25 301 GLN A CA 1
ATOM 2364 C C . GLN A 1 301 ? -2.512 -25.25 -28.172 1 92.25 301 GLN A C 1
ATOM 2366 O O . GLN A 1 301 ? -1.393 -25.266 -28.703 1 92.25 301 GLN A O 1
ATOM 2371 N N . THR A 1 302 ? -3.445 -24.469 -28.641 1 93.5 302 THR A N 1
ATOM 2372 C CA . THR A 1 302 ? -3.295 -23.734 -29.891 1 93.5 302 THR A CA 1
ATOM 2373 C C . THR A 1 302 ? -2.625 -22.375 -29.641 1 93.5 302 THR A C 1
ATOM 2375 O O . THR A 1 302 ? -2.617 -21.891 -28.5 1 93.5 302 THR A O 1
ATOM 2378 N N . ALA A 1 303 ? -1.941 -21.812 -30.672 1 94.38 303 ALA A N 1
ATOM 2379 C CA . ALA A 1 303 ? -1.286 -20.516 -30.562 1 94.38 303 ALA A CA 1
ATOM 2380 C C . ALA A 1 303 ? -2.291 -19.422 -30.203 1 94.38 303 ALA A C 1
ATOM 2382 O O . ALA A 1 303 ? -1.988 -18.531 -29.406 1 94.38 303 ALA A O 1
ATOM 2383 N N . GLY A 1 304 ? -3.492 -19.516 -30.812 1 94.38 304 GLY A N 1
ATOM 2384 C CA . GLY A 1 304 ? -4.535 -18.547 -30.5 1 94.38 304 GLY A CA 1
ATOM 2385 C C . GLY A 1 304 ? -4.969 -18.578 -29.047 1 94.38 304 GLY A C 1
ATOM 2386 O O . GLY A 1 304 ? -5.156 -17.531 -28.422 1 94.38 304 GLY A O 1
ATOM 2387 N N . ALA A 1 305 ? -5.148 -19.781 -28.516 1 96.06 305 ALA A N 1
ATOM 2388 C CA . ALA A 1 305 ? -5.535 -19.938 -27.109 1 96.06 305 ALA A CA 1
ATOM 2389 C C . ALA A 1 305 ? -4.445 -19.406 -26.188 1 96.06 305 ALA A C 1
ATOM 2391 O O . ALA A 1 305 ? -4.746 -18.781 -25.156 1 96.06 305 ALA A O 1
ATOM 2392 N N . LYS A 1 306 ? -3.137 -19.609 -26.562 1 96.38 306 LYS A N 1
ATOM 2393 C CA . LYS A 1 306 ? -2.02 -19.141 -25.75 1 96.38 306 LYS A CA 1
ATOM 2394 C C . LYS A 1 306 ? -1.944 -17.625 -25.734 1 96.38 306 LYS A C 1
ATOM 2396 O O . LYS A 1 306 ? -1.695 -17.016 -24.688 1 96.38 306 LYS A O 1
ATOM 2401 N N . VAL A 1 307 ? -2.15 -16.984 -26.828 1 96.31 307 VAL A N 1
ATOM 2402 C CA . VAL A 1 307 ? -2.141 -15.531 -26.891 1 96.31 307 VAL A CA 1
ATOM 2403 C C . VAL A 1 307 ? -3.314 -14.977 -26.078 1 96.31 307 VAL A C 1
ATOM 2405 O O . VAL A 1 307 ? -3.162 -14 -25.344 1 96.31 307 VAL A O 1
ATOM 2408 N N . ALA A 1 308 ? -4.492 -15.602 -26.219 1 96 308 ALA A N 1
ATOM 2409 C CA . ALA A 1 308 ? -5.684 -15.148 -25.5 1 96 308 ALA A CA 1
ATOM 2410 C C . ALA A 1 308 ? -5.473 -15.227 -23.984 1 96 308 ALA A C 1
ATOM 2412 O O . ALA A 1 308 ? -5.852 -14.305 -23.25 1 96 308 ALA A O 1
ATOM 2413 N N . VAL A 1 309 ? -4.895 -16.312 -23.562 1 94.81 309 VAL A N 1
ATOM 2414 C CA . VAL A 1 309 ? -4.699 -16.484 -22.125 1 94.81 309 VAL A CA 1
ATOM 2415 C C . VAL A 1 309 ? -3.746 -15.414 -21.609 1 94.81 309 VAL A C 1
ATOM 2417 O O . VAL A 1 309 ? -3.902 -14.93 -20.484 1 94.81 309 VAL A O 1
ATOM 2420 N N . LEU A 1 310 ? -2.709 -15.023 -22.406 1 95.5 310 LEU A N 1
ATOM 2421 C CA . LEU A 1 310 ? -1.767 -13.992 -22 1 95.5 310 LEU A CA 1
ATOM 2422 C C . LEU A 1 310 ? -2.482 -12.664 -21.766 1 95.5 310 LEU A C 1
ATOM 2424 O O . LEU A 1 310 ? -2.275 -12.008 -20.75 1 95.5 310 LEU A O 1
ATOM 2428 N N . VAL A 1 311 ? -3.33 -12.32 -22.609 1 94.25 311 VAL A N 1
ATOM 2429 C CA . VAL A 1 311 ? -4.047 -11.047 -22.547 1 94.25 311 VAL A CA 1
ATOM 2430 C C . VAL A 1 311 ? -5.039 -11.086 -21.375 1 94.25 311 VAL A C 1
ATOM 2432 O O . VAL A 1 311 ? -5.074 -10.164 -20.562 1 94.25 311 VAL A O 1
ATOM 2435 N N . PHE A 1 312 ? -5.816 -12.125 -21.281 1 94.56 312 PHE A N 1
ATOM 2436 C CA . PHE A 1 312 ? -6.863 -12.219 -20.281 1 94.56 312 PHE A CA 1
ATOM 2437 C C . PHE A 1 312 ? -6.262 -12.352 -18.875 1 94.56 312 PHE A C 1
ATOM 2439 O O . PHE A 1 312 ? -6.785 -11.789 -17.922 1 94.56 312 PHE A O 1
ATOM 2446 N N . SER A 1 313 ? -5.164 -13.102 -18.828 1 95.44 313 SER A N 1
ATOM 2447 C CA . SER A 1 313 ? -4.547 -13.266 -17.516 1 95.44 313 SER A CA 1
ATOM 2448 C C . SER A 1 313 ? -3.902 -11.969 -17.031 1 95.44 313 SER A C 1
ATOM 2450 O O . SER A 1 313 ? -3.965 -11.633 -15.852 1 95.44 313 SER A O 1
ATOM 2452 N N . LEU A 1 314 ? -3.287 -11.234 -17.938 1 93 314 LEU A N 1
ATOM 2453 C CA . LEU A 1 314 ? -2.664 -9.969 -17.562 1 93 314 LEU A CA 1
ATOM 2454 C C . LEU A 1 314 ? -3.699 -9 -17 1 93 314 LEU A C 1
ATOM 2456 O O . LEU A 1 314 ? -3.529 -8.469 -15.898 1 93 314 LEU A O 1
ATOM 2460 N N . ILE A 1 315 ? -4.785 -8.844 -17.688 1 91.5 315 ILE A N 1
ATOM 2461 C CA . ILE A 1 315 ? -5.828 -7.906 -17.281 1 91.5 315 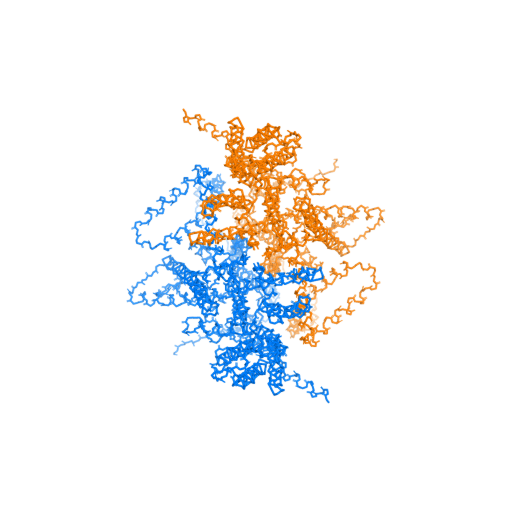ILE A CA 1
ATOM 2462 C C . ILE A 1 315 ? -6.52 -8.422 -16.016 1 91.5 315 ILE A C 1
ATOM 2464 O O . ILE A 1 315 ? -6.836 -7.648 -15.117 1 91.5 315 ILE A O 1
ATOM 2468 N N . GLY A 1 316 ? -6.777 -9.711 -15.992 1 94.06 316 GLY A N 1
ATOM 2469 C CA . GLY A 1 316 ? -7.395 -10.305 -14.812 1 94.06 316 GLY A CA 1
ATOM 2470 C C . GLY A 1 316 ? -6.586 -10.102 -13.547 1 94.06 316 GLY A C 1
ATOM 2471 O O . GLY A 1 316 ? -7.137 -9.727 -12.508 1 94.06 316 GLY A O 1
ATOM 2472 N N . VAL A 1 317 ? -5.273 -10.266 -13.633 1 93 317 VAL A N 1
ATOM 2473 C CA . VAL A 1 317 ? -4.379 -10.109 -12.484 1 93 317 VAL A CA 1
ATOM 2474 C C . VAL A 1 317 ? -4.332 -8.641 -12.062 1 93 317 VAL A C 1
ATOM 2476 O O . VAL A 1 317 ? -4.324 -8.328 -10.875 1 93 317 VAL A O 1
ATOM 2479 N N . LEU A 1 318 ? -4.355 -7.805 -13.008 1 88.69 318 LEU A N 1
ATOM 2480 C CA . LEU A 1 318 ? -4.324 -6.379 -12.719 1 88.69 318 LEU A CA 1
ATOM 2481 C C . LEU A 1 318 ? -5.594 -5.945 -11.984 1 88.69 318 LEU A C 1
ATOM 2483 O O . LEU A 1 318 ? -5.527 -5.199 -11.008 1 88.69 318 LEU A O 1
ATOM 2487 N N . VAL A 1 319 ? -6.719 -6.402 -12.453 1 90.25 319 VAL A N 1
ATOM 2488 C CA . VAL A 1 319 ? -7.988 -6.059 -11.82 1 90.25 319 VAL A CA 1
ATOM 2489 C C . VAL A 1 319 ? -8.023 -6.625 -10.398 1 90.25 319 VAL A C 1
ATOM 2491 O O . VAL A 1 319 ? -8.477 -5.957 -9.469 1 90.25 319 VAL A O 1
ATOM 2494 N N . MET A 1 320 ? -7.527 -7.793 -10.266 1 92.5 320 MET A N 1
ATOM 2495 C CA . MET A 1 320 ? -7.473 -8.406 -8.938 1 92.5 320 MET A CA 1
ATOM 2496 C C . MET A 1 320 ? -6.562 -7.613 -8.008 1 92.5 320 MET A C 1
ATOM 2498 O O . MET A 1 320 ? -6.879 -7.438 -6.828 1 92.5 320 MET A O 1
ATOM 2502 N N . GLY A 1 321 ? -5.48 -7.18 -8.539 1 89 321 GLY A N 1
ATOM 2503 C CA . GLY A 1 321 ? -4.602 -6.324 -7.758 1 89 321 GLY A CA 1
ATOM 2504 C C . GLY A 1 321 ? -5.285 -5.059 -7.27 1 89 321 GLY A C 1
ATOM 2505 O O . GLY A 1 321 ? -5.078 -4.633 -6.129 1 89 321 GLY A O 1
ATOM 2506 N N . LEU A 1 322 ? -6.09 -4.504 -8.102 1 87.12 322 LEU A N 1
ATOM 2507 C CA . LEU A 1 322 ? -6.836 -3.305 -7.734 1 87.12 322 LEU A CA 1
ATOM 2508 C C . LEU A 1 322 ? -7.852 -3.609 -6.641 1 87.12 322 LEU A C 1
ATOM 2510 O O . LEU A 1 322 ? -8.039 -2.811 -5.719 1 87.12 322 LEU A O 1
ATOM 2514 N N . ILE A 1 323 ? -8.477 -4.707 -6.727 1 91.06 323 ILE A N 1
ATOM 2515 C CA . ILE A 1 323 ? -9.453 -5.117 -5.727 1 91.06 323 ILE A CA 1
ATOM 2516 C C . ILE A 1 323 ? -8.766 -5.305 -4.379 1 91.06 323 ILE A C 1
ATOM 2518 O O . ILE A 1 323 ? -9.25 -4.816 -3.354 1 91.06 323 ILE A O 1
ATOM 2522 N N . VAL A 1 324 ? -7.621 -5.957 -4.387 1 90.81 324 VAL A N 1
ATOM 2523 C CA . VAL A 1 324 ? -6.887 -6.219 -3.152 1 90.81 324 VAL A CA 1
ATOM 2524 C C . VAL A 1 324 ? -6.434 -4.902 -2.529 1 90.81 324 VAL A C 1
ATOM 2526 O O . VAL A 1 324 ? -6.574 -4.699 -1.32 1 90.81 324 VAL A O 1
ATOM 2529 N N . ALA A 1 325 ? -5.992 -4.047 -3.357 1 85.44 325 ALA A N 1
ATOM 2530 C CA . ALA A 1 325 ? -5.523 -2.752 -2.871 1 85.44 325 ALA A CA 1
ATOM 2531 C C . ALA A 1 325 ? -6.664 -1.948 -2.258 1 85.44 325 ALA A C 1
ATOM 2533 O O . ALA A 1 325 ? -6.508 -1.345 -1.194 1 85.44 325 ALA A O 1
ATOM 2534 N N . THR A 1 326 ? -7.75 -1.949 -2.902 1 86.75 326 THR A N 1
ATOM 2535 C CA . THR A 1 326 ? -8.898 -1.187 -2.426 1 86.75 326 THR A CA 1
ATOM 2536 C C . THR A 1 326 ? -9.492 -1.831 -1.177 1 86.75 326 THR A C 1
ATOM 2538 O O . THR A 1 326 ? -9.922 -1.133 -0.255 1 86.75 326 THR A O 1
ATOM 2541 N N . LEU A 1 327 ? -9.547 -3.117 -1.149 1 90.12 327 LEU A N 1
ATOM 2542 C CA . LEU A 1 327 ? -10.031 -3.832 0.024 1 90.12 327 LEU A CA 1
ATOM 2543 C C . LEU A 1 327 ? -9.18 -3.521 1.246 1 90.12 327 LEU A C 1
ATOM 2545 O O . LEU A 1 327 ? -9.703 -3.344 2.348 1 90.12 327 LEU A O 1
ATOM 2549 N N . ARG A 1 328 ? -7.961 -3.486 1.031 1 85.56 328 ARG A N 1
ATOM 2550 C CA . ARG A 1 328 ? -7.051 -3.152 2.125 1 85.56 328 ARG A CA 1
ATOM 2551 C C . ARG A 1 328 ? -7.324 -1.748 2.652 1 85.56 328 ARG A C 1
ATOM 2553 O O . ARG A 1 328 ? -7.336 -1.526 3.865 1 85.56 328 ARG A O 1
ATOM 2560 N N . ALA A 1 329 ? -7.57 -0.875 1.78 1 82.81 329 ALA A N 1
ATOM 2561 C CA . ALA A 1 329 ? -7.855 0.505 2.162 1 82.81 329 ALA A CA 1
ATOM 2562 C C . ALA A 1 329 ? -9.156 0.598 2.959 1 82.81 329 ALA A C 1
ATOM 2564 O O . ALA A 1 329 ? -9.25 1.366 3.918 1 82.81 329 ALA A O 1
ATOM 2565 N N . VAL A 1 330 ? -10.086 -0.16 2.58 1 83.44 330 VAL A N 1
ATOM 2566 C CA . VAL A 1 330 ? -11.383 -0.163 3.244 1 83.44 330 VAL A CA 1
ATOM 2567 C C . VAL A 1 330 ? -11.242 -0.737 4.652 1 83.44 330 VAL A C 1
ATOM 2569 O O . VAL A 1 330 ? -11.836 -0.219 5.602 1 83.44 330 VAL A O 1
ATOM 2572 N N . ILE A 1 331 ? -10.43 -1.71 4.844 1 77.94 331 ILE A N 1
ATOM 2573 C CA . ILE A 1 331 ? -10.25 -2.395 6.121 1 77.94 331 ILE A CA 1
ATOM 2574 C C . ILE A 1 331 ? -9.484 -1.497 7.086 1 77.94 331 ILE A C 1
ATOM 2576 O O . ILE A 1 331 ? -9.797 -1.437 8.273 1 77.94 331 ILE A O 1
ATOM 2580 N N . LEU A 1 332 ? -8.547 -0.735 6.621 1 70.88 332 LEU A N 1
ATOM 2581 C CA . LEU A 1 332 ? -7.691 0.098 7.453 1 70.88 332 LEU A CA 1
ATOM 2582 C C . LEU A 1 332 ? -8.445 1.332 7.945 1 70.88 332 LEU A C 1
ATOM 2584 O O . LEU A 1 332 ? -8.148 1.856 9.023 1 70.88 332 LEU A O 1
ATOM 2588 N N . SER A 1 333 ? -9.305 1.917 7.258 1 66.12 333 SER A N 1
ATOM 2589 C CA . SER A 1 333 ? -9.914 3.205 7.574 1 66.12 333 SER A CA 1
ATOM 2590 C C . SER A 1 333 ? -11.172 3.029 8.406 1 66.12 333 SER A C 1
ATOM 2592 O O . SER A 1 333 ? -11.656 3.984 9.023 1 66.12 333 SER A O 1
ATOM 2594 N N . SER A 1 334 ? -11.68 1.874 8.672 1 68.06 334 SER A N 1
ATOM 2595 C CA . SER A 1 334 ? -13.094 2.086 8.969 1 68.06 334 SER A CA 1
ATOM 2596 C C . SER A 1 334 ? -13.461 1.51 10.328 1 68.06 334 SER A C 1
ATOM 2598 O O . SER A 1 334 ? -14.062 2.195 11.156 1 68.06 334 SER A O 1
ATOM 2600 N N . ALA A 1 335 ? -13.125 0.369 10.773 1 76.62 335 ALA A N 1
ATOM 2601 C CA . ALA A 1 335 ? -13.898 -0.187 11.883 1 76.62 335 ALA A CA 1
ATOM 2602 C C . ALA A 1 335 ? -13.094 -0.174 13.18 1 76.62 335 ALA A C 1
ATOM 2604 O O . ALA A 1 335 ? -13.664 -0.027 14.266 1 76.62 335 ALA A O 1
ATOM 2605 N N . ALA A 1 336 ? -11.867 -0.046 13.141 1 81.12 336 ALA A N 1
ATOM 2606 C CA . ALA A 1 336 ? -11.031 -0.272 14.32 1 81.12 336 ALA A CA 1
ATOM 2607 C C . ALA A 1 336 ? -11.094 0.916 15.273 1 81.12 336 ALA A C 1
ATOM 2609 O O . ALA A 1 336 ? -11.32 0.743 16.484 1 81.12 336 ALA A O 1
ATOM 2610 N N . PRO A 1 337 ? -11.07 2.111 14.742 1 84.56 337 PRO A N 1
ATOM 2611 C CA . PRO A 1 337 ? -11.109 3.25 15.664 1 84.56 337 PRO A CA 1
ATOM 2612 C C . PRO A 1 337 ? -12.477 3.428 16.328 1 84.56 337 PRO A C 1
ATOM 2614 O O . PRO A 1 337 ? -12.555 3.918 17.453 1 84.56 337 PRO A O 1
ATOM 2617 N N . VAL A 1 338 ? -13.477 3.051 15.664 1 88.25 338 VAL A N 1
ATOM 2618 C CA . VAL A 1 338 ? -14.828 3.176 16.219 1 88.25 338 VAL A CA 1
ATOM 2619 C C . VAL A 1 338 ? -15.023 2.168 17.344 1 88.25 338 VAL A C 1
ATOM 2621 O O . VAL A 1 338 ? -15.57 2.502 18.391 1 88.25 338 VAL A O 1
ATOM 2624 N N . ILE A 1 339 ? -14.602 0.986 17.109 1 89.19 339 ILE A N 1
ATOM 2625 C CA . ILE A 1 339 ? -14.711 -0.05 18.125 1 89.19 339 ILE A CA 1
ATOM 2626 C C . ILE A 1 339 ? -13.852 0.319 19.328 1 89.19 339 ILE A C 1
ATOM 2628 O O . ILE A 1 339 ? -14.242 0.079 20.484 1 89.19 339 ILE A O 1
ATOM 2632 N N . PHE A 1 340 ? -12.734 0.901 19.062 1 89.44 340 PHE A N 1
ATOM 2633 C CA . PHE A 1 340 ? -11.852 1.383 20.109 1 89.44 340 PHE A CA 1
ATOM 2634 C C . PHE A 1 340 ? -12.562 2.422 20.984 1 89.44 340 PHE A C 1
ATOM 2636 O O . PHE A 1 340 ? -12.5 2.363 22.203 1 89.44 340 PHE A O 1
ATOM 2643 N N . TRP A 1 341 ? -13.172 3.367 20.297 1 91.06 341 TRP A N 1
ATOM 2644 C CA . TRP A 1 341 ? -13.914 4.406 21.016 1 91.06 341 TRP A CA 1
ATOM 2645 C C . TRP A 1 341 ? -14.984 3.795 21.906 1 91.06 341 TRP A C 1
ATOM 2647 O O . TRP A 1 341 ? -15.125 4.172 23.078 1 91.06 341 TRP A O 1
ATOM 2657 N N . HIS A 1 342 ? -15.727 2.859 21.391 1 92.12 342 HIS A N 1
ATOM 2658 C CA . HIS A 1 342 ? -16.797 2.189 22.125 1 92.12 342 HIS A CA 1
ATOM 2659 C C . HIS A 1 342 ? -16.25 1.469 23.359 1 92.12 342 HIS A C 1
ATOM 2661 O O . HIS A 1 342 ? -16.781 1.618 24.453 1 92.12 342 HIS A O 1
ATOM 2667 N N . ASN A 1 343 ? -15.188 0.739 23.203 1 92.12 343 ASN A N 1
ATOM 2668 C CA . ASN A 1 343 ? -14.609 -0.036 24.312 1 92.12 343 ASN A CA 1
ATOM 2669 C C . ASN A 1 343 ? -13.977 0.867 25.359 1 92.12 343 ASN A C 1
ATOM 2671 O O . ASN A 1 343 ? -13.984 0.539 26.547 1 92.12 343 ASN A O 1
ATOM 2675 N N . VAL A 1 344 ? -13.43 1.951 24.922 1 92.75 344 VAL A N 1
ATOM 2676 C CA . VAL A 1 344 ? -12.844 2.904 25.844 1 92.75 344 VAL A CA 1
ATOM 2677 C C . VAL A 1 344 ? -13.945 3.514 26.719 1 92.75 344 VAL A C 1
ATOM 2679 O O . VAL A 1 344 ? -13.766 3.668 27.938 1 92.75 344 VAL A O 1
ATOM 2682 N N . GLU A 1 345 ? -15 3.891 26.078 1 92 345 GLU A N 1
ATOM 2683 C CA . GLU A 1 345 ? -16.109 4.484 26.812 1 92 345 GLU A CA 1
ATOM 2684 C C . GLU A 1 345 ? -16.656 3.514 27.844 1 92 345 GLU A C 1
ATOM 2686 O O . GLU A 1 345 ? -16.938 3.9 28.984 1 92 345 GLU A O 1
ATOM 2691 N N . ILE A 1 346 ? -16.812 2.27 27.5 1 92.69 346 ILE A N 1
ATOM 2692 C CA . ILE A 1 346 ? -17.344 1.262 28.406 1 92.69 346 ILE A CA 1
ATOM 2693 C C . ILE A 1 346 ? -16.359 1.051 29.562 1 92.69 346 ILE A C 1
ATOM 2695 O O . ILE A 1 346 ? -16.75 1.014 30.719 1 92.69 346 ILE A O 1
ATOM 2699 N N . ALA A 1 347 ? -15.078 0.901 29.25 1 92.44 347 ALA A N 1
ATOM 2700 C CA . ALA A 1 347 ? -14.047 0.671 30.266 1 92.44 347 ALA A CA 1
ATOM 2701 C C . ALA A 1 347 ? -13.914 1.873 31.203 1 92.44 347 ALA A C 1
ATOM 2703 O O . ALA A 1 347 ? -13.68 1.713 32.406 1 92.44 347 ALA A O 1
ATOM 2704 N N . ARG A 1 348 ? -14.039 3.033 30.625 1 91.56 348 ARG A N 1
ATOM 2705 C CA . ARG A 1 348 ? -13.945 4.262 31.406 1 91.56 348 ARG A CA 1
ATOM 2706 C C . ARG A 1 348 ? -15.07 4.352 32.438 1 91.56 348 ARG A C 1
ATOM 2708 O O . ARG A 1 348 ? -14.836 4.629 33.594 1 91.56 348 ARG A O 1
ATOM 2715 N N . VAL A 1 349 ? -16.266 4.148 32 1 90.25 349 VAL A N 1
ATOM 2716 C CA . VAL A 1 349 ? -17.422 4.234 32.906 1 90.25 349 VAL A CA 1
ATOM 2717 C C . VAL A 1 349 ? -17.312 3.178 34 1 90.25 349 VAL A C 1
ATOM 2719 O O . VAL A 1 349 ? -17.641 3.443 35.156 1 90.25 349 VAL A O 1
ATOM 2722 N N . LYS A 1 350 ? -16.875 1.994 33.625 1 90.38 350 LYS A N 1
ATOM 2723 C CA . LYS A 1 350 ? -16.688 0.935 34.625 1 90.38 350 LYS A CA 1
ATOM 2724 C C . LYS A 1 350 ? -15.633 1.329 35.656 1 90.38 350 LYS A C 1
ATOM 2726 O O . LYS A 1 350 ? -15.789 1.052 36.844 1 90.38 350 LYS A O 1
ATOM 2731 N N . LEU A 1 351 ? -14.617 1.934 35.188 1 89.69 351 LEU A N 1
ATOM 2732 C CA . LEU A 1 351 ? -13.555 2.375 36.062 1 89.69 351 LEU A CA 1
ATOM 2733 C C . LEU A 1 351 ? -14.062 3.441 37.031 1 89.69 351 LEU A C 1
ATOM 2735 O O . LEU A 1 351 ? -13.734 3.422 38.219 1 89.69 351 LEU A O 1
ATOM 2739 N N . ILE A 1 352 ? -14.828 4.352 36.562 1 88.75 352 ILE A N 1
ATOM 2740 C CA . ILE A 1 352 ? -15.375 5.418 37.375 1 88.75 352 ILE A CA 1
ATOM 2741 C C . ILE A 1 352 ? -16.297 4.82 38.438 1 88.75 352 ILE A C 1
ATOM 2743 O O . ILE A 1 352 ? -16.25 5.23 39.625 1 88.75 352 ILE A O 1
ATOM 2747 N N . LYS A 1 353 ? -17.062 3.836 38.062 1 89.12 353 LYS A N 1
ATOM 2748 C CA . LYS A 1 353 ? -17.953 3.174 39 1 89.12 353 LYS A CA 1
ATOM 2749 C C . LYS A 1 353 ? -17.172 2.418 40.062 1 89.12 353 LYS A C 1
ATOM 2751 O O . LYS A 1 353 ? -17.547 2.4 41.219 1 89.12 353 LYS A O 1
ATOM 2756 N N . GLU A 1 354 ? -16.141 1.831 39.656 1 89.06 354 GLU A N 1
ATOM 2757 C CA . GLU A 1 354 ? -15.281 1.117 40.625 1 89.06 354 GLU A CA 1
ATOM 2758 C C . GLU A 1 354 ? -14.609 2.082 41.594 1 89.06 354 GLU A C 1
ATOM 2760 O O . GLU A 1 354 ? -14.461 1.78 42.781 1 89.06 354 GLU A O 1
ATOM 2765 N N . LEU A 1 355 ? -14.203 3.195 41.062 1 87.12 355 LEU A N 1
ATOM 2766 C CA . LEU A 1 355 ? -13.562 4.195 41.906 1 87.12 355 LEU A CA 1
ATOM 2767 C C . LEU A 1 355 ? -14.562 4.812 42.875 1 87.12 355 LEU A C 1
ATOM 2769 O O . LEU A 1 355 ? -14.219 5.098 44.031 1 87.12 355 LEU A O 1
ATOM 2773 N N . GLU A 1 356 ? -15.734 4.992 42.406 1 86.25 356 GLU A N 1
ATOM 2774 C CA . GLU A 1 356 ? -16.797 5.508 43.281 1 86.25 356 GLU A CA 1
ATOM 2775 C C . GLU A 1 356 ? -17.156 4.504 44.375 1 86.25 356 GLU A C 1
ATOM 2777 O O . GLU A 1 356 ? -17.406 4.887 45.5 1 86.25 356 GLU A O 1
ATOM 2782 N N . ALA A 1 357 ? -17.188 3.334 43.969 1 87.69 357 ALA A N 1
ATOM 2783 C CA . ALA A 1 357 ? -17.531 2.285 44.938 1 87.69 357 ALA A CA 1
ATOM 2784 C C . ALA A 1 357 ? -16.469 2.152 46.031 1 87.69 357 ALA A C 1
ATOM 2786 O O . ALA A 1 357 ? -16.797 1.907 47.188 1 87.69 357 ALA A O 1
ATOM 2787 N N . LYS A 1 358 ? -15.234 2.373 45.656 1 86.81 358 LYS A N 1
ATOM 2788 C CA . LYS A 1 358 ? -14.141 2.232 46.625 1 86.81 358 LYS A CA 1
ATOM 2789 C C . LYS A 1 358 ? -13.789 3.574 47.25 1 86.81 358 LYS A C 1
ATOM 2791 O O . LYS A 1 358 ? -12.93 3.645 48.125 1 86.81 358 LYS A O 1
ATOM 2796 N N . ASP A 1 359 ? -14.328 4.57 46.938 1 81.56 359 ASP A N 1
ATOM 2797 C CA . ASP A 1 359 ? -14.133 5.922 47.438 1 81.56 359 ASP A CA 1
ATOM 2798 C C . ASP A 1 359 ? -12.664 6.344 47.312 1 81.56 359 ASP A C 1
ATOM 2800 O O . ASP A 1 359 ? -12.07 6.781 48.312 1 81.56 359 ASP A O 1
ATOM 2804 N N . ILE A 1 360 ? -12.133 6.074 46.188 1 83.31 360 ILE A N 1
ATOM 2805 C CA . ILE A 1 360 ? -10.742 6.453 45.906 1 83.31 360 ILE A CA 1
ATOM 2806 C C . ILE A 1 360 ? -10.711 7.738 45.094 1 83.31 360 ILE A C 1
ATOM 2808 O O . ILE A 1 360 ? -11.352 7.824 44.031 1 83.31 360 ILE A O 1
ATOM 2812 N N . HIS A 1 361 ? -10.023 8.734 45.5 1 78.94 361 HIS A N 1
ATOM 2813 C CA . HIS A 1 361 ? -9.836 9.977 44.781 1 78.94 361 HIS A CA 1
ATOM 2814 C C . HIS A 1 361 ? -8.453 10.031 44.125 1 78.94 361 HIS A C 1
ATOM 2816 O O . HIS A 1 361 ? -7.441 9.828 44.812 1 78.94 361 HIS A O 1
ATOM 2822 N N . LEU A 1 362 ? -8.5 10.133 42.844 1 81.75 362 LEU A N 1
ATOM 2823 C CA . LEU A 1 362 ? -7.238 10.148 42.125 1 81.75 362 LEU A CA 1
ATOM 2824 C C . LEU A 1 362 ? -6.773 11.578 41.875 1 81.75 362 LEU A C 1
ATOM 2826 O O . LEU A 1 362 ? -7.594 12.477 41.656 1 81.75 362 LEU A O 1
ATOM 2830 N N . SER A 1 363 ? -5.434 11.734 41.969 1 78.19 363 SER A N 1
ATOM 2831 C CA . SER A 1 363 ? -4.848 13.016 41.562 1 78.19 363 SER A CA 1
ATOM 2832 C C . SER A 1 363 ? -4.863 13.18 40.062 1 78.19 363 SER A C 1
ATOM 2834 O O . SER A 1 363 ? -5.129 12.227 39.312 1 78.19 363 SER A O 1
ATOM 2836 N N . GLY A 1 364 ? -4.695 14.406 39.531 1 79.19 364 GLY A N 1
ATOM 2837 C CA . GLY A 1 364 ? -4.68 14.688 38.125 1 79.19 364 GLY A CA 1
ATOM 2838 C C . GLY A 1 364 ? -3.697 13.828 37.344 1 79.19 364 GLY A C 1
ATOM 2839 O O . GLY A 1 364 ? -4.031 13.297 36.281 1 79.19 364 GLY A O 1
ATOM 2840 N N . ASP A 1 365 ? -2.57 13.672 37.938 1 80.38 365 ASP A N 1
ATOM 2841 C CA . ASP A 1 365 ? -1.528 12.891 37.281 1 80.38 365 ASP A CA 1
ATOM 2842 C C . ASP A 1 365 ? -1.866 11.406 37.312 1 80.38 365 ASP A C 1
ATOM 2844 O O . ASP A 1 365 ? -1.61 10.695 36.312 1 80.38 365 ASP A O 1
ATOM 2848 N N . GLU A 1 366 ? -2.438 10.945 38.375 1 82.44 366 GLU A N 1
ATOM 2849 C CA . GLU A 1 366 ? -2.811 9.539 38.469 1 82.44 366 GLU A CA 1
ATOM 2850 C C . GLU A 1 366 ? -3.986 9.211 37.562 1 82.44 366 GLU A C 1
ATOM 2852 O O . GLU A 1 366 ? -4.027 8.133 36.969 1 82.44 366 GLU A O 1
ATOM 2857 N N . ALA A 1 367 ? -4.891 10.156 37.5 1 85.62 367 ALA A N 1
ATOM 2858 C CA . ALA A 1 367 ? -6.047 9.953 36.625 1 85.62 367 ALA A CA 1
ATOM 2859 C C . ALA A 1 367 ? -5.625 9.883 35.156 1 85.62 367 ALA A C 1
ATOM 2861 O O . ALA A 1 367 ? -6.16 9.078 34.406 1 85.62 367 ALA A O 1
ATOM 2862 N N . PHE A 1 368 ? -4.688 10.75 34.844 1 88.19 368 PHE A N 1
ATOM 2863 C CA . PHE A 1 368 ? -4.16 10.742 33.469 1 88.19 368 PHE A CA 1
ATOM 2864 C C . PHE A 1 368 ? -3.473 9.422 33.156 1 88.19 368 PHE A C 1
ATOM 2866 O O . PHE A 1 368 ? -3.684 8.836 32.094 1 88.19 368 PHE A O 1
ATOM 2873 N N . HIS A 1 369 ? -2.701 9.047 34.125 1 83.75 369 HIS A N 1
ATOM 2874 C CA . HIS A 1 369 ? -1.977 7.797 33.938 1 83.75 369 HIS A CA 1
ATOM 2875 C C . HIS A 1 369 ? -2.934 6.617 33.844 1 83.75 369 HIS A C 1
ATOM 2877 O O . HIS A 1 369 ? -2.744 5.723 33 1 83.75 369 HIS A O 1
ATOM 2883 N N . LYS A 1 370 ? -3.914 6.602 34.625 1 85.31 370 LYS A N 1
ATOM 2884 C CA . LYS A 1 370 ? -4.887 5.512 34.594 1 85.31 370 LYS A CA 1
ATOM 2885 C C . LYS A 1 370 ? -5.648 5.496 33.25 1 85.31 370 LYS A C 1
ATOM 2887 O O . LYS A 1 370 ? -5.949 4.43 32.719 1 85.31 370 LYS A O 1
ATOM 2892 N N . MET A 1 371 ? -5.918 6.641 32.781 1 89.12 371 MET A N 1
ATOM 2893 C CA . MET A 1 371 ? -6.617 6.73 31.484 1 89.12 371 MET A CA 1
ATOM 2894 C C . MET A 1 371 ? -5.738 6.23 30.359 1 89.12 371 MET A C 1
ATOM 2896 O O . MET A 1 371 ? -6.211 5.527 29.453 1 89.12 371 MET A O 1
ATOM 2900 N N . ARG A 1 372 ? -4.508 6.578 30.391 1 88.5 372 ARG A N 1
ATOM 2901 C CA . ARG A 1 372 ? -3.582 6.137 29.359 1 88.5 372 ARG A CA 1
ATOM 2902 C C . ARG A 1 372 ? -3.375 4.625 29.406 1 88.5 372 ARG A C 1
ATOM 2904 O O . ARG A 1 372 ? -3.275 3.969 28.375 1 88.5 372 ARG A O 1
ATOM 2911 N N . VAL A 1 373 ? -3.322 4.125 30.594 1 87.31 373 VAL A N 1
ATOM 2912 C CA . VAL A 1 373 ? -3.174 2.684 30.75 1 87.31 373 VAL A CA 1
ATOM 2913 C C . VAL A 1 373 ? -4.43 1.975 30.25 1 87.31 373 VAL A C 1
ATOM 2915 O O . VAL A 1 373 ? -4.34 0.946 29.578 1 87.31 373 VAL A O 1
ATOM 2918 N N . LEU A 1 374 ? -5.539 2.543 30.609 1 89.19 374 LEU A N 1
ATOM 2919 C CA . LEU A 1 374 ? -6.809 1.984 30.156 1 89.19 374 LEU A CA 1
ATOM 2920 C C . LEU A 1 374 ? -6.871 1.955 28.625 1 89.19 374 LEU A C 1
ATOM 2922 O O . LEU A 1 374 ? -7.301 0.961 28.031 1 89.19 374 LEU A O 1
ATOM 2926 N N . ARG A 1 375 ? -6.457 3.031 28.062 1 90.62 375 ARG A N 1
ATOM 2927 C CA . ARG A 1 375 ? -6.465 3.123 26.594 1 90.62 375 ARG A CA 1
ATOM 2928 C C . ARG A 1 375 ? -5.504 2.113 25.984 1 90.62 375 ARG A C 1
ATOM 2930 O O . ARG A 1 375 ? -5.816 1.496 24.953 1 90.62 375 ARG A O 1
ATOM 2937 N N . HIS A 1 376 ? -4.414 1.979 26.562 1 87.31 376 HIS A N 1
ATOM 2938 C CA . HIS A 1 376 ? -3.426 1.033 26.047 1 87.31 376 HIS A CA 1
ATOM 2939 C C . HIS A 1 376 ? -3.914 -0.404 26.203 1 87.31 376 HIS A C 1
ATOM 2941 O O . HIS A 1 376 ? -3.711 -1.228 25.297 1 87.31 376 HIS A O 1
ATOM 2947 N N . LYS A 1 377 ? -4.508 -0.694 27.25 1 87.88 377 LYS A N 1
ATOM 2948 C CA . LYS A 1 377 ? -5.039 -2.035 27.469 1 87.88 377 LYS A CA 1
ATOM 2949 C C . LYS A 1 377 ? -6.141 -2.371 26.469 1 87.88 377 LYS A C 1
ATOM 2951 O O . LYS A 1 377 ? -6.176 -3.475 25.922 1 87.88 377 LYS A O 1
ATOM 2956 N N . VAL A 1 378 ? -7.027 -1.418 26.281 1 90 378 VAL A N 1
ATOM 2957 C CA . VAL A 1 378 ? -8.133 -1.619 25.344 1 90 378 VAL A CA 1
ATOM 2958 C C . VAL A 1 378 ? -7.586 -1.808 23.938 1 90 378 VAL A C 1
ATOM 2960 O O . VAL A 1 378 ? -8.062 -2.668 23.188 1 90 378 VAL A O 1
ATOM 2963 N N . ARG A 1 379 ? -6.633 -1.041 23.641 1 87.69 379 ARG A N 1
ATOM 2964 C CA . ARG A 1 379 ? -6.043 -1.136 22.312 1 87.69 379 ARG A CA 1
ATOM 2965 C C . ARG A 1 379 ? -5.336 -2.475 22.109 1 87.69 379 ARG A C 1
ATOM 2967 O O . ARG A 1 379 ? -5.5 -3.127 21.078 1 87.69 379 ARG A O 1
ATOM 2974 N N . SER A 1 380 ? -4.547 -2.893 23.047 1 85.38 380 SER A N 1
ATOM 2975 C CA . SER A 1 380 ? -3.809 -4.148 22.969 1 85.38 380 SER A CA 1
ATOM 2976 C C . SER A 1 380 ? -4.758 -5.344 22.922 1 85.38 380 SER A C 1
ATOM 2978 O O . SER A 1 380 ? -4.531 -6.297 22.172 1 85.38 380 SER A O 1
ATOM 2980 N N . ARG A 1 381 ? -5.762 -5.25 23.703 1 86.31 381 ARG A N 1
ATOM 2981 C CA . ARG A 1 381 ? -6.75 -6.324 23.719 1 86.31 381 ARG A CA 1
ATOM 2982 C C . ARG A 1 381 ? -7.484 -6.41 22.391 1 86.31 381 ARG A C 1
ATOM 2984 O O . ARG A 1 381 ? -7.695 -7.504 21.859 1 86.31 381 ARG A O 1
ATOM 2991 N N . HIS A 1 382 ? -7.844 -5.293 21.891 1 85.12 382 HIS A N 1
ATOM 2992 C CA . HIS A 1 382 ? -8.531 -5.273 20.609 1 85.12 382 HIS A CA 1
ATOM 2993 C C . HIS A 1 382 ? -7.664 -5.855 19.5 1 85.12 382 HIS A C 1
ATOM 2995 O O . HIS A 1 382 ? -8.133 -6.652 18.688 1 85.12 382 HIS A O 1
ATOM 3001 N N . ASN A 1 383 ? -6.406 -5.43 19.484 1 83.62 383 ASN A N 1
ATOM 3002 C CA . ASN A 1 383 ? -5.492 -5.934 18.469 1 83.62 383 ASN A CA 1
ATOM 3003 C C . ASN A 1 383 ? -5.305 -7.445 18.578 1 83.62 383 ASN A C 1
ATOM 3005 O O . ASN A 1 383 ? -5.258 -8.148 17.578 1 83.62 383 ASN A O 1
ATOM 3009 N N . ARG A 1 384 ? -5.246 -7.977 19.797 1 84.81 384 ARG A N 1
ATOM 3010 C CA . ARG A 1 384 ? -5.066 -9.406 20.031 1 84.81 384 ARG A CA 1
ATOM 3011 C C . ARG A 1 384 ? -6.324 -10.188 19.656 1 84.81 384 ARG A C 1
ATOM 3013 O O . ARG A 1 384 ? -6.246 -11.25 19.047 1 84.81 384 ARG A O 1
ATOM 3020 N N . ILE A 1 385 ? -7.453 -9.625 19.938 1 86.56 385 ILE A N 1
ATOM 3021 C CA . ILE A 1 385 ? -8.711 -10.297 19.656 1 86.56 385 ILE A CA 1
ATOM 3022 C C . ILE A 1 385 ? -8.992 -10.266 18.156 1 86.56 385 ILE A C 1
ATOM 3024 O O . ILE A 1 385 ? -9.43 -11.266 17.578 1 86.56 385 ILE A O 1
ATOM 3028 N N . SER A 1 386 ? -8.781 -9.07 17.562 1 84 386 SER A N 1
ATOM 3029 C CA . SER A 1 386 ? -8.977 -8.969 16.125 1 84 386 SER A CA 1
ATOM 3030 C C . SER A 1 386 ? -8.078 -9.945 15.367 1 84 386 SER A C 1
ATOM 3032 O O . SER A 1 386 ? -8.516 -10.602 14.422 1 84 386 SER A O 1
ATOM 3034 N N . LEU A 1 387 ? -6.855 -10.094 15.766 1 85.44 387 LEU A N 1
ATOM 3035 C CA . LEU A 1 387 ? -5.93 -11.039 15.148 1 85.44 387 LEU A CA 1
ATOM 3036 C C . LEU A 1 387 ? -6.375 -12.477 15.391 1 85.44 387 LEU A C 1
ATOM 3038 O O . LEU A 1 387 ? -6.344 -13.305 14.477 1 85.44 387 LEU A O 1
ATOM 3042 N N . GLY A 1 388 ? -6.77 -12.766 16.625 1 87.94 388 GLY A N 1
ATOM 3043 C CA . GLY A 1 388 ? -7.27 -14.094 16.938 1 87.94 388 GLY A CA 1
ATOM 3044 C C . GLY A 1 388 ? -8.484 -14.484 16.125 1 87.94 388 GLY A C 1
ATOM 3045 O O . GLY A 1 388 ? -8.57 -15.609 15.633 1 87.94 388 GLY A O 1
ATOM 3046 N N . ILE A 1 389 ? -9.375 -13.547 15.867 1 88.75 389 ILE A N 1
ATOM 3047 C CA . ILE A 1 389 ? -10.586 -13.812 15.109 1 88.75 389 ILE A CA 1
ATOM 3048 C C . ILE A 1 389 ? -10.234 -14.023 13.633 1 88.75 389 ILE A C 1
ATOM 3050 O O . ILE A 1 389 ? -10.766 -14.93 12.984 1 88.75 389 ILE A O 1
ATOM 3054 N N . THR A 1 390 ? -9.414 -13.148 13.109 1 88.38 390 THR A N 1
ATOM 3055 C CA . THR A 1 390 ? -9.016 -13.289 11.711 1 88.38 390 THR A CA 1
ATOM 3056 C C . THR A 1 390 ? -8.328 -14.625 11.477 1 88.38 390 THR A C 1
ATOM 3058 O O . THR A 1 390 ? -8.594 -15.297 10.477 1 88.38 390 THR A O 1
ATOM 3061 N N . VAL A 1 391 ? -7.496 -15.086 12.391 1 90.31 391 VAL A N 1
ATOM 3062 C CA . VAL A 1 391 ? -6.805 -16.359 12.266 1 90.31 391 VAL A CA 1
ATOM 3063 C C . VAL A 1 391 ? -7.801 -17.516 12.406 1 90.31 391 VAL A C 1
ATOM 3065 O O . VAL A 1 391 ? -7.723 -18.5 11.68 1 90.31 391 VAL A O 1
ATOM 3068 N N . ALA A 1 392 ? -8.727 -17.359 13.258 1 93.38 392 ALA A N 1
ATOM 3069 C CA . ALA A 1 392 ? -9.734 -18.391 13.453 1 93.38 392 ALA A CA 1
ATOM 3070 C C . ALA A 1 392 ? -10.609 -18.547 12.211 1 93.38 392 ALA A C 1
ATOM 3072 O O . ALA A 1 392 ? -10.883 -19.672 11.773 1 93.38 392 ALA A O 1
ATOM 3073 N N . VAL A 1 393 ? -11.047 -17.391 11.688 1 92.94 393 VAL A N 1
ATOM 3074 C CA . VAL A 1 393 ? -11.867 -17.438 10.484 1 92.94 393 VAL A CA 1
ATOM 3075 C C . VAL A 1 393 ? -11.07 -18.047 9.336 1 92.94 393 VAL A C 1
ATOM 3077 O O . VAL A 1 393 ? -11.609 -18.812 8.531 1 92.94 393 VAL A O 1
ATOM 3080 N N . PHE A 1 394 ? -9.82 -17.75 9.25 1 93.69 394 PHE A N 1
ATOM 3081 C CA . PHE A 1 394 ? -8.953 -18.328 8.234 1 93.69 394 PHE A CA 1
ATOM 3082 C C . PHE A 1 394 ? -8.836 -19.844 8.406 1 93.69 394 PHE A C 1
ATOM 3084 O O . PHE A 1 394 ? -8.953 -20.594 7.441 1 93.69 394 PHE A O 1
ATOM 3091 N N . LEU A 1 395 ? -8.625 -20.266 9.625 1 95.38 395 LEU A N 1
ATOM 3092 C CA . LEU A 1 395 ? -8.492 -21.688 9.906 1 95.38 395 LEU A CA 1
ATOM 3093 C C . LEU A 1 395 ? -9.781 -22.438 9.578 1 95.38 395 LEU A C 1
ATOM 3095 O O . LEU A 1 395 ? -9.742 -23.516 8.984 1 95.38 395 LEU A O 1
ATOM 3099 N N . ILE A 1 396 ? -10.859 -21.828 9.898 1 96.44 396 ILE A N 1
ATOM 3100 C CA . ILE A 1 396 ? -12.141 -22.453 9.602 1 96.44 396 ILE A CA 1
ATOM 3101 C C . ILE A 1 396 ? -12.352 -22.516 8.086 1 96.44 396 ILE A C 1
ATOM 3103 O O . ILE A 1 396 ? -12.758 -23.547 7.555 1 96.44 396 ILE A O 1
ATOM 3107 N N . PHE A 1 397 ? -12.094 -21.422 7.449 1 96.81 397 PHE A N 1
ATOM 3108 C CA . PHE A 1 397 ? -12.227 -21.375 6 1 96.81 397 PHE A CA 1
ATOM 3109 C C . PHE A 1 397 ? -11.312 -22.406 5.34 1 96.81 397 PHE A C 1
ATOM 3111 O O . PHE A 1 397 ? -11.727 -23.094 4.406 1 96.81 397 PHE A O 1
ATOM 3118 N N . TRP A 1 398 ? -10.055 -22.578 5.848 1 97 398 TRP A N 1
ATOM 3119 C CA . TRP A 1 398 ? -9.062 -23.516 5.34 1 97 398 TRP A CA 1
ATOM 3120 C C . TRP A 1 398 ? -9.5 -24.953 5.613 1 97 398 TRP A C 1
ATOM 3122 O O . TRP A 1 398 ? -9.594 -25.766 4.688 1 97 398 TRP A O 1
ATOM 3132 N N . LEU A 1 399 ? -9.953 -25.281 6.816 1 97.62 399 LEU A N 1
ATOM 3133 C CA . LEU A 1 399 ? -10.258 -26.641 7.227 1 97.62 399 LEU A CA 1
ATOM 3134 C C . LEU A 1 399 ? -11.602 -27.094 6.656 1 97.62 399 LEU A C 1
ATOM 3136 O O . LEU A 1 399 ? -11.758 -28.25 6.258 1 97.62 399 LEU A O 1
ATOM 3140 N N . VAL A 1 400 ? -12.586 -26.172 6.605 1 97.31 400 VAL A N 1
ATOM 3141 C CA . VAL A 1 400 ? -13.875 -26.516 6.02 1 97.31 400 VAL A CA 1
ATOM 3142 C C . VAL A 1 400 ? -13.719 -26.719 4.512 1 97.31 400 VAL A C 1
ATOM 3144 O O . VAL A 1 400 ? -14.305 -27.625 3.936 1 97.31 400 VAL A O 1
ATOM 3147 N N . GLY A 1 401 ? -12.961 -25.844 3.902 1 97.62 401 GLY A N 1
ATOM 3148 C CA . GLY A 1 401 ? -12.672 -26.047 2.492 1 97.62 401 GLY A CA 1
ATOM 3149 C C . GLY A 1 401 ? -12.023 -27.391 2.211 1 97.62 401 GLY A C 1
ATOM 3150 O O . GLY A 1 401 ? -12.406 -28.094 1.269 1 97.62 401 GLY A O 1
ATOM 3151 N N . ALA A 1 402 ? -11.047 -27.797 3.035 1 98.06 402 ALA A N 1
ATOM 3152 C CA . ALA A 1 402 ? -10.367 -29.078 2.879 1 98.06 402 ALA A CA 1
ATOM 3153 C C . ALA A 1 402 ? -11.336 -30.234 3.062 1 98.06 402 ALA A C 1
ATOM 3155 O O . ALA A 1 402 ? -11.25 -31.25 2.348 1 98.06 402 ALA A O 1
ATOM 3156 N N . ALA A 1 403 ? -12.273 -30.109 3.973 1 98 403 ALA A N 1
ATOM 3157 C CA . ALA A 1 403 ? -13.25 -31.172 4.227 1 98 403 ALA A CA 1
ATOM 3158 C C . ALA A 1 403 ? -14.188 -31.359 3.033 1 98 403 ALA A C 1
ATOM 3160 O O . ALA A 1 403 ? -14.531 -32.469 2.676 1 98 403 ALA A O 1
ATOM 3161 N N . ILE A 1 404 ? -14.555 -30.25 2.422 1 97.62 404 ILE A N 1
ATOM 3162 C CA . ILE A 1 404 ? -15.445 -30.328 1.272 1 97.62 404 ILE A CA 1
ATOM 3163 C C . ILE A 1 404 ? -14.719 -30.969 0.093 1 97.62 404 ILE A C 1
ATOM 3165 O O . ILE A 1 404 ? -15.281 -31.828 -0.596 1 97.62 404 ILE A O 1
ATOM 3169 N N . PHE A 1 405 ? -13.469 -30.641 -0.125 1 97.81 405 PHE A N 1
ATOM 3170 C CA . PHE A 1 405 ? -12.711 -31.234 -1.221 1 97.81 405 PHE A CA 1
ATOM 3171 C C . PHE A 1 405 ? -12.453 -32.719 -0.958 1 97.81 405 PHE A C 1
ATOM 3173 O O . PHE A 1 405 ? -12.406 -33.531 -1.892 1 97.81 405 PHE A O 1
ATOM 3180 N N . GLN A 1 406 ? -12.266 -33.094 0.333 1 97.75 406 GLN A N 1
ATOM 3181 C CA . GLN A 1 406 ? -12.125 -34.5 0.673 1 97.75 406 GLN A CA 1
ATOM 3182 C C . GLN A 1 406 ? -13.359 -35.281 0.263 1 97.75 406 GLN A C 1
ATOM 3184 O O . GLN A 1 406 ? -13.25 -36.344 -0.367 1 97.75 406 GLN A O 1
ATOM 3189 N N . GLN A 1 407 ? -14.516 -34.812 0.558 1 97.12 407 GLN A N 1
ATOM 3190 C CA . GLN A 1 407 ? -15.773 -35.5 0.301 1 97.12 407 GLN A CA 1
ATOM 3191 C C . GLN A 1 407 ? -16.109 -35.5 -1.188 1 97.12 407 GLN A C 1
ATOM 3193 O O . GLN A 1 407 ? -16.625 -36.5 -1.715 1 97.12 407 GLN A O 1
ATOM 3198 N N . VAL A 1 408 ? -15.82 -34.469 -1.926 1 96.56 408 VAL A N 1
ATOM 3199 C CA . VAL A 1 408 ? -16.234 -34.312 -3.318 1 96.56 408 VAL A CA 1
ATOM 3200 C C . VAL A 1 408 ? -15.234 -35 -4.234 1 96.56 408 VAL A C 1
ATOM 3202 O O . VAL A 1 408 ? -15.625 -35.719 -5.152 1 96.56 408 VAL A O 1
ATOM 3205 N N . GLU A 1 409 ? -13.938 -34.875 -4 1 96.69 409 GLU A N 1
ATOM 3206 C CA . GLU A 1 409 ? -12.914 -35.406 -4.914 1 96.69 409 GLU A CA 1
ATOM 3207 C C . GLU A 1 409 ? -12.391 -36.75 -4.441 1 96.69 409 GLU A C 1
ATOM 3209 O O . GLU A 1 409 ? -11.758 -37.469 -5.211 1 96.69 409 GLU A O 1
ATOM 3214 N N . GLY A 1 410 ? -12.539 -37.125 -3.176 1 96.19 410 GLY A N 1
ATOM 3215 C CA . GLY A 1 410 ? -12.094 -38.438 -2.672 1 96.19 410 GLY A CA 1
ATOM 3216 C C . GLY A 1 410 ? -10.633 -38.438 -2.256 1 96.19 410 GLY A C 1
ATOM 3217 O O . GLY A 1 410 ? -10.008 -39.5 -2.207 1 96.19 410 GLY A O 1
ATOM 3218 N N . TRP A 1 411 ? -9.984 -37.281 -2.055 1 96.06 411 TRP A N 1
ATOM 3219 C CA . TRP A 1 411 ? -8.609 -37.188 -1.572 1 96.06 411 TRP A CA 1
ATOM 3220 C C . TRP A 1 411 ? -8.547 -37.469 -0.071 1 96.06 411 TRP A C 1
ATOM 3222 O O . TRP A 1 411 ? -9.57 -37.438 0.617 1 96.06 411 TRP A O 1
ATOM 3232 N N . SER A 1 412 ? -7.387 -37.781 0.459 1 96.5 412 SER A N 1
ATOM 3233 C CA . SER A 1 412 ? -7.215 -37.812 1.908 1 96.5 412 SER A CA 1
ATOM 3234 C C . SER A 1 412 ? -7.367 -36.438 2.512 1 96.5 412 SER A C 1
ATOM 3236 O O . SER A 1 412 ? -7.188 -35.438 1.821 1 96.5 412 SER A O 1
ATOM 3238 N N . TYR A 1 413 ? -7.812 -36.344 3.709 1 97 413 TYR A N 1
ATOM 3239 C CA . TYR A 1 413 ? -8.008 -35.031 4.348 1 97 413 TYR A CA 1
ATOM 3240 C C . TYR A 1 413 ? -6.711 -34.25 4.363 1 97 413 TYR A C 1
ATOM 3242 O O . TYR A 1 413 ? -6.715 -33.031 4.125 1 97 413 TYR A O 1
ATOM 3250 N N . PHE A 1 414 ? -5.57 -34.875 4.59 1 96.81 414 PHE A N 1
ATOM 3251 C CA . PHE A 1 414 ? -4.277 -34.188 4.617 1 96.81 414 PHE A CA 1
ATOM 3252 C C . PHE A 1 414 ? -3.943 -33.625 3.248 1 96.81 414 PHE A C 1
ATOM 3254 O O . PHE A 1 414 ? -3.467 -32.5 3.146 1 96.81 414 PHE A O 1
ATOM 3261 N N . ASN A 1 415 ? -4.148 -34.375 2.254 1 96.81 415 ASN A N 1
ATOM 3262 C CA . ASN A 1 415 ? -3.863 -33.875 0.905 1 96.81 415 ASN A CA 1
ATOM 3263 C C . ASN A 1 415 ? -4.789 -32.75 0.51 1 96.81 415 ASN A C 1
ATOM 3265 O O . ASN A 1 415 ? -4.391 -31.844 -0.239 1 96.81 415 ASN A O 1
ATOM 3269 N N . SER A 1 416 ? -6.039 -32.844 1.017 1 97.69 416 SER A N 1
ATOM 3270 C CA . SER A 1 416 ? -6.953 -31.734 0.767 1 97.69 416 SER A CA 1
ATOM 3271 C C . SER A 1 416 ? -6.504 -30.469 1.492 1 97.69 416 SER A C 1
ATOM 3273 O O . SER A 1 416 ? -6.613 -29.375 0.955 1 97.69 416 SER A O 1
ATOM 3275 N N . MET A 1 417 ? -6.039 -30.672 2.713 1 97.38 417 MET A N 1
ATOM 3276 C CA . MET A 1 417 ? -5.496 -29.531 3.459 1 97.38 417 MET A CA 1
ATOM 3277 C C . MET A 1 417 ? -4.285 -28.953 2.748 1 97.38 417 MET A C 1
ATOM 3279 O O . MET A 1 417 ? -4.137 -27.719 2.672 1 97.38 417 MET A O 1
ATOM 3283 N N . TYR A 1 418 ? -3.449 -29.844 2.264 1 97.31 418 TYR A N 1
ATOM 3284 C CA . TYR A 1 418 ? -2.26 -29.469 1.511 1 97.31 418 TYR A CA 1
ATOM 3285 C C . TYR A 1 418 ? -2.635 -28.656 0.271 1 97.31 418 TYR A C 1
ATOM 3287 O O . TYR A 1 418 ? -2.09 -27.578 0.036 1 97.31 418 TYR A O 1
ATOM 3295 N N . PHE A 1 419 ? -3.607 -29.125 -0.423 1 97.19 419 PHE A N 1
ATOM 3296 C CA . PHE A 1 419 ? -4.086 -28.469 -1.641 1 97.19 419 PHE A CA 1
ATOM 3297 C C . PHE A 1 419 ? -4.668 -27.094 -1.332 1 97.19 419 PHE A C 1
ATOM 3299 O O . PHE A 1 419 ? -4.316 -26.109 -1.98 1 97.19 419 PHE A O 1
ATOM 3306 N N . CYS A 1 420 ? -5.516 -27.031 -0.338 1 97.81 420 CYS A N 1
ATOM 3307 C CA . CYS A 1 420 ? -6.203 -25.797 -0.009 1 97.81 420 CYS A CA 1
ATOM 3308 C C . CYS A 1 420 ? -5.219 -24.734 0.487 1 97.81 420 CYS A C 1
ATOM 3310 O O . CYS A 1 420 ? -5.324 -23.562 0.13 1 97.81 420 CYS A O 1
ATOM 3312 N N . PHE A 1 421 ? -4.309 -25.141 1.293 1 96.94 421 PHE A N 1
ATOM 3313 C CA . PHE A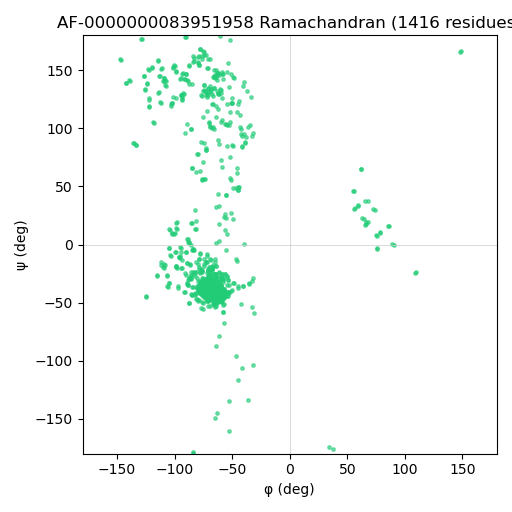 1 421 ? -3.338 -24.188 1.836 1 96.94 421 PHE A CA 1
ATOM 3314 C C . PHE A 1 421 ? -2.49 -23.594 0.723 1 96.94 421 PHE A C 1
ATOM 3316 O O . PHE A 1 421 ? -2.256 -22.375 0.703 1 96.94 421 PHE A O 1
ATOM 3323 N N . LEU A 1 422 ? -2.02 -24.406 -0.199 1 97 422 LEU A N 1
ATOM 3324 C CA . LEU A 1 422 ? -1.221 -23.922 -1.322 1 97 422 LEU A CA 1
ATOM 3325 C C . LEU A 1 422 ? -2.023 -22.969 -2.191 1 97 422 LEU A C 1
ATOM 3327 O O . LEU A 1 422 ? -1.5 -21.938 -2.637 1 97 422 LEU A O 1
ATOM 3331 N N . CYS A 1 423 ? -3.289 -23.25 -2.35 1 96.81 423 CYS A N 1
ATOM 3332 C CA . CYS A 1 423 ? -4.141 -22.375 -3.146 1 96.81 423 CYS A CA 1
ATOM 3333 C C . CYS A 1 423 ? -4.348 -21.047 -2.447 1 96.81 423 CYS A C 1
ATOM 3335 O O . CYS A 1 423 ? -4.441 -20 -3.105 1 96.81 423 CYS A O 1
ATOM 3337 N N . LEU A 1 424 ? -4.418 -21.141 -1.154 1 95.88 424 LEU A N 1
ATOM 3338 C CA . LEU A 1 424 ? -4.648 -19.906 -0.394 1 95.88 424 LEU A CA 1
ATOM 3339 C C . LEU A 1 424 ? -3.432 -19 -0.455 1 95.88 424 LEU A C 1
ATOM 3341 O O . LEU A 1 424 ? -3.566 -17.781 -0.391 1 95.88 424 LEU A O 1
ATOM 3345 N N . ILE A 1 425 ? -2.227 -19.547 -0.634 1 93.75 425 ILE A N 1
ATOM 3346 C CA . ILE A 1 425 ? -1.04 -18.719 -0.788 1 93.75 425 ILE A CA 1
ATOM 3347 C C . ILE A 1 425 ? -0.674 -18.609 -2.266 1 93.75 425 ILE A C 1
ATOM 3349 O O . ILE A 1 425 ? 0.441 -18.203 -2.609 1 93.75 425 ILE A O 1
ATOM 3353 N N . THR A 1 426 ? -1.536 -19.078 -3.227 1 95.12 426 THR A N 1
ATOM 3354 C CA . THR A 1 426 ? -1.583 -18.906 -4.676 1 95.12 426 THR A CA 1
ATOM 3355 C C . THR A 1 426 ? -0.48 -19.703 -5.355 1 95.12 426 THR A C 1
ATOM 3357 O O . THR A 1 426 ? 0.122 -19.25 -6.328 1 95.12 426 THR A O 1
ATOM 3360 N N . ILE A 1 427 ? -0.126 -20.781 -4.754 1 96.56 427 ILE A N 1
ATOM 3361 C CA . ILE A 1 427 ? 0.813 -21.688 -5.383 1 96.56 427 ILE A CA 1
ATOM 3362 C C . ILE A 1 427 ? 0.058 -22.891 -5.953 1 96.56 427 ILE A C 1
ATOM 3364 O O . ILE A 1 427 ? -0.668 -23.578 -5.227 1 96.56 427 ILE A O 1
ATOM 3368 N N . GLY A 1 428 ? 0.14 -23.141 -7.223 1 96.31 428 GLY A N 1
ATOM 3369 C CA . GLY A 1 428 ? -0.462 -24.297 -7.867 1 96.31 428 GLY A CA 1
ATOM 3370 C C . GLY A 1 428 ? 0.555 -25.219 -8.523 1 96.31 428 GLY A C 1
ATOM 3371 O O . GLY A 1 428 ? 1.047 -24.922 -9.617 1 96.31 428 GLY A O 1
ATOM 3372 N N . TYR A 1 429 ? 0.83 -26.375 -7.895 1 95.44 429 TYR A N 1
ATOM 3373 C CA . TYR A 1 429 ? 1.765 -27.344 -8.469 1 95.44 429 TYR A CA 1
ATOM 3374 C C . TYR A 1 429 ? 1.076 -28.219 -9.508 1 95.44 429 TYR A C 1
ATOM 3376 O O . TYR A 1 429 ? 1.732 -28.781 -10.383 1 95.44 429 TYR A O 1
ATOM 3384 N N . GLY A 1 430 ? -0.193 -28.375 -9.352 1 94.5 430 GLY A N 1
ATOM 3385 C CA . GLY A 1 430 ? -0.942 -29.172 -10.312 1 94.5 430 GLY A CA 1
ATOM 3386 C C . GLY A 1 430 ? -1.013 -30.641 -9.93 1 94.5 430 GLY A C 1
ATOM 3387 O O . GLY A 1 430 ? -1.558 -31.453 -10.68 1 94.5 430 GLY A O 1
ATOM 3388 N N . ASP A 1 431 ? -0.392 -31.078 -8.766 1 93.75 431 ASP A N 1
ATOM 3389 C CA . ASP A 1 431 ? -0.478 -32.469 -8.312 1 93.75 431 ASP A CA 1
ATOM 3390 C C . ASP A 1 431 ? -1.903 -32.812 -7.891 1 93.75 431 ASP A C 1
ATOM 3392 O O . ASP A 1 431 ? -2.363 -33.938 -8.117 1 93.75 431 ASP A O 1
ATOM 3396 N N . TYR A 1 432 ? -2.627 -31.906 -7.277 1 95.5 432 TYR A N 1
ATOM 3397 C CA . TYR A 1 432 ? -4.039 -32.031 -6.941 1 95.5 432 TYR A CA 1
ATOM 3398 C C . TYR A 1 432 ? -4.855 -30.906 -7.57 1 95.5 432 TYR A C 1
ATOM 3400 O O . TYR A 1 432 ? -4.543 -29.734 -7.391 1 95.5 432 TYR A O 1
ATOM 3408 N N . ALA A 1 433 ? -5.785 -31.266 -8.422 1 96.81 433 ALA A N 1
ATOM 3409 C CA . ALA A 1 433 ? -6.699 -30.312 -9.055 1 96.81 433 ALA A CA 1
ATOM 3410 C C . ALA A 1 433 ? -8.117 -30.891 -9.125 1 96.81 433 ALA A C 1
ATOM 3412 O O . ALA A 1 433 ? -8.297 -32.094 -9.359 1 96.81 433 ALA A O 1
ATOM 3413 N N . PRO A 1 434 ? -9.094 -30.094 -8.922 1 96.62 434 PRO A N 1
ATOM 3414 C CA . PRO A 1 434 ? -10.469 -30.578 -8.992 1 96.62 434 PRO A CA 1
ATOM 3415 C C . PRO A 1 434 ? -10.836 -31.094 -10.383 1 96.62 434 PRO A C 1
ATOM 3417 O O . PRO A 1 434 ? -10.609 -30.406 -11.383 1 96.62 434 PRO A O 1
ATOM 3420 N N . LYS A 1 435 ? -11.391 -32.312 -10.391 1 94.81 435 LYS A N 1
ATOM 3421 C CA . LYS A 1 435 ? -11.773 -32.906 -11.664 1 94.81 435 LYS A CA 1
ATOM 3422 C C . LYS A 1 435 ? -13.289 -33.094 -11.75 1 94.81 435 LYS A C 1
ATOM 3424 O O . LYS A 1 435 ? -13.859 -33.062 -12.836 1 94.81 435 LYS A O 1
ATOM 3429 N N . LYS A 1 436 ? -13.898 -33.219 -10.57 1 94.56 436 LYS A N 1
ATOM 3430 C CA . LYS A 1 436 ? -15.352 -33.406 -10.539 1 94.56 436 LYS A CA 1
ATOM 3431 C C . LYS A 1 436 ? -16.078 -32.062 -10.742 1 94.56 436 LYS A C 1
ATOM 3433 O O . LYS A 1 436 ? -15.516 -31 -10.453 1 94.56 436 LYS A O 1
ATOM 3438 N N . SER A 1 437 ? -17.344 -32.125 -11.273 1 94.12 437 SER A N 1
ATOM 3439 C CA . SER A 1 437 ? -18.125 -30.922 -11.578 1 94.12 437 SER A CA 1
ATOM 3440 C C . SER A 1 437 ? -18.359 -30.094 -10.328 1 94.12 437 SER A C 1
ATOM 3442 O O . SER A 1 437 ? -18.125 -28.875 -10.328 1 94.12 437 SER A O 1
ATOM 3444 N N . LEU A 1 438 ? -18.781 -30.75 -9.281 1 95.62 438 LEU A N 1
ATOM 3445 C CA . LEU A 1 438 ? -19.047 -30.031 -8.039 1 95.62 438 LEU A CA 1
ATOM 3446 C C . LEU A 1 438 ? -17.766 -29.438 -7.473 1 95.62 438 LEU A C 1
ATOM 3448 O O . LEU A 1 438 ? -17.781 -28.344 -6.891 1 95.62 438 LEU A O 1
ATOM 3452 N N . GLY A 1 439 ? -16.625 -30.156 -7.582 1 96.69 439 GLY A N 1
ATOM 3453 C CA . GLY A 1 439 ? -15.344 -29.656 -7.094 1 96.69 439 GLY A CA 1
ATOM 3454 C C . GLY A 1 439 ? -14.898 -28.391 -7.777 1 96.69 439 GLY A C 1
ATOM 3455 O O . GLY A 1 439 ? -14.422 -27.453 -7.117 1 96.69 439 GLY A O 1
ATOM 3456 N N . ARG A 1 440 ? -15.078 -28.281 -9.078 1 97 440 ARG A N 1
ATOM 3457 C CA . ARG A 1 440 ? -14.664 -27.109 -9.836 1 97 440 ARG A CA 1
ATOM 3458 C C . ARG A 1 440 ? -15.547 -25.906 -9.508 1 97 440 ARG A C 1
ATOM 3460 O O . ARG A 1 440 ? -15.055 -24.781 -9.383 1 97 440 ARG A O 1
ATOM 3467 N N . VAL A 1 441 ? -16.844 -26.156 -9.391 1 96.94 441 VAL A N 1
ATOM 3468 C CA . VAL A 1 441 ? -17.781 -25.078 -9.086 1 96.94 441 VAL A CA 1
ATOM 3469 C C . VAL A 1 441 ? -17.516 -24.562 -7.676 1 96.94 441 VAL A C 1
ATOM 3471 O O . VAL A 1 441 ? -17.516 -23.344 -7.449 1 96.94 441 VAL A O 1
ATOM 3474 N N . PHE A 1 442 ? -17.281 -25.484 -6.715 1 97.06 442 PHE A N 1
ATOM 3475 C CA . PHE A 1 442 ? -16.969 -25.062 -5.352 1 97.06 442 PHE A CA 1
ATOM 3476 C C . PHE A 1 442 ? -15.664 -24.266 -5.316 1 97.06 442 PHE A C 1
ATOM 3478 O O . PHE A 1 442 ? -15.555 -23.281 -4.582 1 97.06 442 PHE A O 1
ATOM 3485 N N . PHE A 1 443 ? -14.688 -24.703 -6.098 1 97.94 443 PHE A N 1
ATOM 3486 C CA . PHE A 1 443 ? -13.398 -24.016 -6.141 1 97.94 443 PHE A CA 1
ATOM 3487 C C . PHE A 1 443 ? -13.578 -22.562 -6.57 1 97.94 443 PHE A C 1
ATOM 3489 O O . PHE A 1 443 ? -12.969 -21.656 -5.988 1 97.94 443 PHE A O 1
ATOM 3496 N N . VAL A 1 444 ? -14.375 -22.281 -7.578 1 97.12 444 VAL A N 1
ATOM 3497 C CA . VAL A 1 444 ? -14.586 -20.938 -8.109 1 97.12 444 VAL A CA 1
ATOM 3498 C C . VAL A 1 444 ? -15.125 -20.031 -7.004 1 97.12 444 VAL A C 1
ATOM 3500 O O . VAL A 1 444 ? -14.594 -18.938 -6.773 1 97.12 444 VAL A O 1
ATOM 3503 N N . SER A 1 445 ? -16.109 -20.5 -6.312 1 95.12 445 SER A N 1
ATOM 3504 C CA . SER A 1 445 ? -16.719 -19.703 -5.25 1 95.12 445 SER A CA 1
ATOM 3505 C C . SER A 1 445 ? -15.797 -19.578 -4.047 1 95.12 445 SER A C 1
ATOM 3507 O O . SER A 1 445 ? -15.664 -18.5 -3.465 1 95.12 445 SER A O 1
ATOM 3509 N N . TRP A 1 446 ? -15.156 -20.672 -3.691 1 96.62 446 TRP A N 1
ATOM 3510 C CA . TRP A 1 446 ? -14.258 -20.719 -2.545 1 96.62 446 TRP A CA 1
ATOM 3511 C C . TRP A 1 446 ? -13.031 -19.844 -2.775 1 96.62 446 TRP A C 1
ATOM 3513 O O . TRP A 1 446 ? -12.625 -19.094 -1.89 1 96.62 446 TRP A O 1
ATOM 3523 N N . ALA A 1 447 ? -12.461 -19.859 -3.961 1 96.75 447 ALA A N 1
ATOM 3524 C CA . ALA A 1 447 ? -11.25 -19.125 -4.289 1 96.75 447 ALA A CA 1
ATOM 3525 C C . ALA A 1 447 ? -11.523 -17.625 -4.32 1 96.75 447 ALA A C 1
ATOM 3527 O O . ALA A 1 447 ? -10.711 -16.828 -3.846 1 96.75 447 ALA A O 1
ATOM 3528 N N . VAL A 1 448 ? -12.609 -17.219 -4.836 1 94.81 448 VAL A N 1
ATOM 3529 C CA . VAL A 1 448 ? -12.961 -15.797 -4.883 1 94.81 448 VAL A CA 1
ATOM 3530 C C . VAL A 1 448 ? -13.234 -15.289 -3.471 1 94.81 448 VAL A C 1
ATOM 3532 O O . VAL A 1 448 ? -12.859 -14.164 -3.127 1 94.81 448 VAL A O 1
ATOM 3535 N N . GLY A 1 449 ? -13.867 -16.125 -2.629 1 93.62 449 GLY A N 1
ATOM 3536 C CA . GLY A 1 449 ? -14.133 -15.773 -1.243 1 93.62 449 GLY A CA 1
ATOM 3537 C C . GLY A 1 449 ? -12.875 -15.672 -0.405 1 93.62 449 GLY A C 1
ATOM 3538 O O . GLY A 1 449 ? -12.859 -14.992 0.627 1 93.62 449 GLY A O 1
ATOM 3539 N N . ALA A 1 450 ? -11.82 -16.297 -0.873 1 95.19 450 ALA A N 1
ATOM 3540 C CA . ALA A 1 450 ? -10.555 -16.312 -0.147 1 95.19 450 ALA A CA 1
ATOM 3541 C C . ALA A 1 450 ? -9.828 -14.969 -0.289 1 95.19 450 ALA A C 1
ATOM 3543 O O . ALA A 1 450 ? -9.008 -14.609 0.555 1 95.19 450 ALA A O 1
ATOM 3544 N N . VAL A 1 451 ? -10.133 -14.188 -1.305 1 92.12 451 VAL A N 1
ATOM 3545 C CA . VAL A 1 451 ? -9.398 -12.961 -1.615 1 92.12 451 VAL A CA 1
ATOM 3546 C C . VAL A 1 451 ? -9.594 -11.945 -0.498 1 92.12 451 VAL A C 1
ATOM 3548 O O . VAL A 1 451 ? -8.617 -11.445 0.076 1 92.12 451 VAL A O 1
ATOM 3551 N N . PRO A 1 452 ? -10.812 -11.656 -0.11 1 91.06 452 PRO A N 1
ATOM 3552 C CA . PRO A 1 452 ? -10.977 -10.711 1.001 1 91.06 452 PRO A CA 1
ATOM 3553 C C . PRO A 1 452 ? -10.391 -11.242 2.311 1 91.06 452 PRO A C 1
ATOM 3555 O O . PRO A 1 452 ? -9.805 -10.484 3.082 1 91.06 452 PRO A O 1
ATOM 3558 N N . LEU A 1 453 ? -10.547 -12.477 2.51 1 91.12 453 LEU A N 1
ATOM 3559 C CA . LEU A 1 453 ? -10.062 -13.078 3.742 1 91.12 453 LEU A CA 1
ATOM 3560 C C . LEU A 1 453 ? -8.539 -12.977 3.832 1 91.12 453 LEU A C 1
ATOM 3562 O O . LEU A 1 453 ? -8 -12.57 4.863 1 91.12 453 LEU A O 1
ATOM 3566 N N . MET A 1 454 ? -7.922 -13.359 2.727 1 91.25 454 MET A N 1
ATOM 3567 C CA . MET A 1 454 ? -6.465 -13.312 2.715 1 91.25 454 MET A CA 1
ATOM 3568 C C . MET A 1 454 ? -5.961 -11.875 2.791 1 91.25 454 MET A C 1
ATOM 3570 O O . MET A 1 454 ? -4.926 -11.609 3.402 1 91.25 454 MET A O 1
ATOM 3574 N N . THR A 1 455 ? -6.668 -11.008 2.195 1 88.25 455 THR A N 1
ATOM 3575 C CA . THR A 1 455 ? -6.301 -9.594 2.254 1 88.25 455 THR A CA 1
ATOM 3576 C C . THR A 1 455 ? -6.383 -9.078 3.686 1 88.25 455 THR A C 1
ATOM 3578 O O . THR A 1 455 ? -5.484 -8.367 4.145 1 88.25 455 THR A O 1
ATOM 3581 N N . ILE A 1 456 ? -7.414 -9.461 4.387 1 86.75 456 ILE A N 1
ATOM 3582 C CA . ILE A 1 456 ? -7.586 -9.062 5.781 1 86.75 456 ILE A CA 1
ATOM 3583 C C . ILE A 1 456 ? -6.48 -9.68 6.637 1 86.75 456 ILE A C 1
ATOM 3585 O O . ILE A 1 456 ? -5.895 -9 7.48 1 86.75 456 ILE A O 1
ATOM 3589 N N . LEU A 1 457 ? -6.188 -10.859 6.355 1 86.38 457 LEU A N 1
ATOM 3590 C CA . LEU A 1 457 ? -5.168 -11.57 7.117 1 86.38 457 LEU A CA 1
ATOM 3591 C C . LEU A 1 457 ? -3.799 -10.93 6.918 1 86.38 457 LEU A C 1
ATOM 3593 O O . LEU A 1 457 ? -3.074 -10.688 7.891 1 86.38 457 LEU A O 1
ATOM 3597 N N . VAL A 1 458 ? -3.484 -10.664 5.684 1 82.31 458 VAL A N 1
ATOM 3598 C CA . VAL A 1 458 ? -2.188 -10.078 5.355 1 82.31 458 VAL A CA 1
ATOM 3599 C C . VAL A 1 458 ? -2.094 -8.664 5.934 1 82.31 458 VAL A C 1
ATOM 3601 O O . VAL A 1 458 ? -1.037 -8.258 6.418 1 82.31 458 VAL A O 1
ATOM 3604 N N . SER A 1 459 ? -3.131 -7.977 5.895 1 76.25 459 SER A N 1
ATOM 3605 C CA . SER A 1 459 ? -3.141 -6.621 6.43 1 76.25 459 SER A CA 1
ATOM 3606 C C . SER A 1 459 ? -2.898 -6.621 7.938 1 76.25 459 SER A C 1
ATOM 3608 O O . SER A 1 459 ? -2.113 -5.816 8.445 1 76.25 459 SER A O 1
ATOM 3610 N N . ASN A 1 460 ? -3.492 -7.551 8.625 1 75.75 460 ASN A N 1
ATOM 3611 C CA . ASN A 1 460 ? -3.348 -7.633 10.07 1 75.75 460 ASN A CA 1
ATOM 3612 C C . ASN A 1 460 ? -1.984 -8.195 10.469 1 75.75 460 ASN A C 1
ATOM 3614 O O . ASN A 1 460 ? -1.341 -7.676 11.383 1 75.75 460 ASN A O 1
ATOM 3618 N N . VAL A 1 461 ? -1.567 -9.156 9.711 1 73.38 461 VAL A N 1
ATOM 3619 C CA . VAL A 1 461 ? -0.298 -9.805 10.016 1 73.38 461 VAL A CA 1
ATOM 3620 C C . VAL A 1 461 ? 0.858 -8.945 9.516 1 73.38 461 VAL A C 1
ATOM 3622 O O . VAL A 1 461 ? 1.912 -8.875 10.156 1 73.38 461 VAL A O 1
ATOM 3625 N N . GLY A 1 462 ? 0.612 -8.312 8.305 1 67.69 462 GLY A N 1
ATOM 3626 C CA . GLY A 1 462 ? 1.648 -7.469 7.73 1 67.69 462 GLY A CA 1
ATOM 3627 C C . GLY A 1 462 ? 2.088 -6.352 8.656 1 67.69 462 GLY A C 1
ATOM 3628 O O . GLY A 1 462 ? 3.283 -6.086 8.797 1 67.69 462 GLY A O 1
ATOM 3629 N N . ASP A 1 463 ? 1.187 -5.734 9.344 1 66.81 463 ASP A N 1
ATOM 3630 C CA . ASP A 1 463 ? 1.512 -4.676 10.297 1 66.81 463 ASP A CA 1
ATOM 3631 C C . ASP A 1 463 ? 2.316 -5.223 11.469 1 66.81 463 ASP A C 1
ATOM 3633 O O . ASP A 1 463 ? 3.287 -4.602 11.906 1 66.81 463 ASP A O 1
ATOM 3637 N N . THR A 1 464 ? 1.921 -6.395 11.82 1 68.56 464 THR A N 1
ATOM 3638 C CA . THR A 1 464 ? 2.615 -7.012 12.953 1 68.56 464 THR A CA 1
ATOM 3639 C C . THR A 1 464 ? 4.02 -7.449 12.547 1 68.56 464 THR A C 1
ATOM 3641 O O . THR A 1 464 ? 4.973 -7.266 13.305 1 68.56 464 THR A O 1
ATOM 3644 N N . LEU A 1 465 ? 3.996 -7.973 11.352 1 67.56 465 LEU A N 1
ATOM 3645 C CA . LEU A 1 465 ? 5.289 -8.43 10.859 1 67.56 465 LEU A CA 1
ATOM 3646 C C . LEU A 1 465 ? 6.234 -7.258 10.625 1 67.56 465 LEU A C 1
ATOM 3648 O O . LEU A 1 465 ? 7.434 -7.355 10.898 1 67.56 465 LEU A O 1
ATOM 3652 N N . TYR A 1 466 ? 5.695 -6.207 10.203 1 67.06 466 TYR A N 1
ATOM 3653 C CA . TYR A 1 466 ? 6.5 -5.016 9.961 1 67.06 466 TYR A CA 1
ATOM 3654 C C . TYR A 1 466 ? 7.074 -4.469 11.266 1 67.06 466 TYR A C 1
ATOM 3656 O O . TYR A 1 466 ? 8.25 -4.109 11.328 1 67.06 466 TYR A O 1
ATOM 3664 N N . VAL A 1 467 ? 6.297 -4.422 12.273 1 67.25 467 VAL A N 1
ATOM 3665 C CA . VAL A 1 467 ? 6.758 -3.922 13.562 1 67.25 467 VAL A CA 1
ATOM 3666 C C . VAL A 1 467 ? 7.809 -4.867 14.141 1 67.25 467 VAL A C 1
ATOM 3668 O O . VAL A 1 467 ? 8.828 -4.422 14.672 1 67.25 467 VAL A O 1
ATOM 3671 N N . MET A 1 468 ? 7.543 -6.137 13.938 1 63.94 468 MET A N 1
ATOM 3672 C CA . MET A 1 468 ? 8.492 -7.129 14.438 1 63.94 468 MET A CA 1
ATOM 3673 C C . MET A 1 468 ? 9.828 -7.012 13.719 1 63.94 468 MET A C 1
ATOM 3675 O O . MET A 1 468 ? 10.883 -7.07 14.352 1 63.94 468 MET A O 1
ATOM 3679 N N . CYS A 1 469 ? 9.719 -6.84 12.445 1 67.81 469 CYS A N 1
ATOM 3680 C CA . CYS A 1 469 ? 10.938 -6.762 11.656 1 67.81 469 CYS A CA 1
ATOM 3681 C C . CYS A 1 469 ? 11.703 -5.477 11.945 1 67.81 469 CYS A C 1
ATOM 3683 O O . CYS A 1 469 ? 12.93 -5.48 12.008 1 67.81 469 CYS A O 1
ATOM 3685 N N . ASN A 1 470 ? 10.977 -4.445 12.164 1 66.31 470 ASN A N 1
ATOM 3686 C CA . ASN A 1 470 ? 11.633 -3.191 12.531 1 66.31 470 ASN A CA 1
ATOM 3687 C C . ASN A 1 470 ? 12.312 -3.293 13.891 1 66.31 470 ASN A C 1
ATOM 3689 O O . ASN A 1 470 ? 13.398 -2.746 14.086 1 66.31 470 ASN A O 1
ATOM 3693 N N . ASP A 1 471 ? 11.672 -4.027 14.711 1 64.62 471 ASP A N 1
ATOM 3694 C CA . ASP A 1 471 ? 12.281 -4.234 16.031 1 64.62 471 ASP A CA 1
ATOM 3695 C C . ASP A 1 471 ? 13.531 -5.105 15.922 1 64.62 471 ASP A C 1
ATOM 3697 O O . ASP A 1 471 ? 14.523 -4.852 16.609 1 64.62 471 ASP A O 1
ATOM 3701 N N . ILE A 1 472 ? 13.422 -6.074 15.047 1 64.56 472 ILE A N 1
ATOM 3702 C CA . ILE A 1 472 ? 14.562 -6.969 14.859 1 64.56 472 ILE A CA 1
ATOM 3703 C C . ILE A 1 472 ? 15.711 -6.211 14.203 1 64.56 472 ILE A C 1
ATOM 3705 O O . ILE A 1 472 ? 16.875 -6.359 14.609 1 64.56 472 ILE A O 1
ATOM 3709 N N . THR A 1 473 ? 15.367 -5.441 13.289 1 65.31 473 THR A N 1
ATOM 3710 C CA . THR A 1 473 ? 16.391 -4.648 12.617 1 65.31 473 THR A CA 1
ATOM 3711 C C . THR A 1 473 ? 17.031 -3.662 13.594 1 65.31 473 THR A C 1
ATOM 3713 O O . THR A 1 473 ? 18.25 -3.457 13.57 1 65.31 473 THR A O 1
ATOM 3716 N N . ALA A 1 474 ? 16.141 -3.064 14.375 1 63.38 474 ALA A N 1
ATOM 3717 C CA . ALA A 1 474 ? 16.672 -2.141 15.375 1 63.38 474 ALA A CA 1
ATOM 3718 C C . ALA A 1 474 ? 17.547 -2.871 16.391 1 63.38 474 ALA A C 1
ATOM 3720 O O . ALA A 1 474 ? 18.594 -2.361 16.797 1 63.38 474 ALA A O 1
ATOM 3721 N N . TRP A 1 475 ? 17.031 -4.012 16.766 1 60.56 475 TRP A N 1
ATOM 3722 C CA . TRP A 1 475 ? 17.812 -4.828 17.703 1 60.56 475 TRP A CA 1
ATOM 3723 C C . TRP A 1 475 ? 19.141 -5.246 17.094 1 60.56 475 TRP A C 1
ATOM 3725 O O . TRP A 1 475 ? 20.188 -5.172 17.75 1 60.56 475 TRP A O 1
ATOM 3735 N N . PHE A 1 476 ? 19.016 -5.703 15.891 1 61.5 476 PHE A N 1
ATOM 3736 C CA . PHE A 1 476 ? 20.234 -6.125 15.195 1 61.5 476 PHE A CA 1
ATOM 3737 C C . PHE A 1 476 ? 21.188 -4.953 15.016 1 61.5 476 PHE A C 1
ATOM 3739 O O . PHE A 1 476 ? 22.406 -5.109 15.172 1 61.5 476 PHE A O 1
ATOM 3746 N N . SER A 1 477 ? 20.625 -3.857 14.633 1 61.19 477 SER A N 1
ATOM 3747 C CA . SER A 1 477 ? 21.469 -2.668 14.477 1 61.19 477 SER A CA 1
ATOM 3748 C C . SER A 1 477 ? 22.094 -2.262 15.805 1 61.19 477 SER A C 1
ATOM 3750 O O . SER A 1 477 ? 23.266 -1.856 15.844 1 61.19 477 SER A O 1
ATOM 3752 N N . THR A 1 478 ? 21.234 -2.246 16.781 1 59.66 478 THR A N 1
ATOM 3753 C CA . THR A 1 478 ? 21.766 -1.915 18.094 1 59.66 478 THR A CA 1
ATOM 3754 C C . THR A 1 478 ? 22.812 -2.945 18.531 1 59.66 478 THR A C 1
ATOM 3756 O O . THR A 1 478 ? 23.812 -2.596 19.156 1 59.66 478 THR A O 1
ATOM 3759 N N . TRP A 1 479 ? 22.406 -4.199 18.266 1 56.16 479 TRP A N 1
ATOM 3760 C CA . TRP A 1 479 ? 23.328 -5.273 18.641 1 56.16 479 TRP A CA 1
ATOM 3761 C C . TRP A 1 479 ? 24.641 -5.152 17.859 1 56.16 479 TRP A C 1
ATOM 3763 O O . TRP A 1 479 ? 25.719 -5.348 18.422 1 56.16 479 TRP A O 1
ATOM 3773 N N . MET A 1 480 ? 24.391 -4.918 16.641 1 50.72 480 MET A N 1
ATOM 3774 C CA . MET A 1 480 ? 25.578 -4.883 15.781 1 50.72 480 MET A CA 1
ATOM 3775 C C . MET A 1 480 ? 26.344 -3.584 15.977 1 50.72 480 MET A C 1
ATOM 3777 O O . MET A 1 480 ? 27.578 -3.557 15.828 1 50.72 480 MET A O 1
ATOM 3781 N N . PHE A 1 481 ? 25.469 -2.338 16.078 1 50.31 481 PHE A N 1
ATOM 3782 C CA . PHE A 1 481 ? 26.156 -1.057 15.961 1 50.31 481 PHE A CA 1
ATOM 3783 C C . PHE A 1 481 ? 26.125 -0.303 17.281 1 50.31 481 PHE A C 1
ATOM 3785 O O . PHE A 1 481 ? 26.516 0.863 17.359 1 50.31 481 PHE A O 1
ATOM 3792 N N . SER A 1 482 ? 25.297 -0.611 18.188 1 49.28 482 SER A N 1
ATOM 3793 C CA . SER A 1 482 ? 25.078 0.346 19.266 1 49.28 482 SER A CA 1
ATOM 3794 C C . SER A 1 482 ? 26.406 0.935 19.75 1 49.28 482 SER A C 1
ATOM 3796 O O . SER A 1 482 ? 27.344 0.199 20.031 1 49.28 482 SER A O 1
ATOM 3798 N N . THR A 1 483 ? 26.484 2.1 19.188 1 46 483 THR A N 1
ATOM 3799 C CA . THR A 1 483 ? 27.5 2.896 19.875 1 46 483 THR A CA 1
ATOM 3800 C C . THR A 1 483 ? 27.312 2.842 21.375 1 46 483 THR A C 1
ATOM 3802 O O . THR A 1 483 ? 26.203 2.631 21.859 1 46 483 THR A O 1
ATOM 3805 N N . GLN A 1 484 ? 28.375 2.82 22.125 1 44.62 484 GLN A N 1
ATOM 3806 C CA . GLN A 1 484 ? 28.406 2.781 23.578 1 44.62 484 GLN A CA 1
ATOM 3807 C C . GLN A 1 484 ? 27.328 3.691 24.172 1 44.62 484 GLN A C 1
ATOM 3809 O O . GLN A 1 484 ? 26.703 3.355 25.188 1 44.62 484 GLN A O 1
ATOM 3814 N N . ARG A 1 485 ? 27.078 4.777 23.562 1 46.47 485 ARG A N 1
ATOM 3815 C CA . ARG A 1 485 ? 26.234 5.754 24.234 1 46.47 485 ARG A CA 1
ATOM 3816 C C . ARG A 1 485 ? 24.766 5.367 24.125 1 46.47 485 ARG A C 1
ATOM 3818 O O . ARG A 1 485 ? 24.016 5.477 25.094 1 46.47 485 ARG A O 1
ATOM 3825 N N . GLU A 1 486 ? 24.375 4.906 23 1 51 486 GLU A N 1
ATOM 3826 C CA . GLU A 1 486 ? 22.969 4.523 22.891 1 51 486 GLU A CA 1
ATOM 3827 C C . GLU A 1 486 ? 22.672 3.256 23.688 1 51 486 GLU A C 1
ATOM 3829 O O . GLU A 1 486 ? 21.609 3.131 24.297 1 51 486 GLU A O 1
ATOM 3834 N N . TYR A 1 487 ? 23.672 2.357 23.672 1 48.5 487 TYR A N 1
ATOM 3835 C CA . TYR A 1 487 ? 23.547 1.184 24.516 1 48.5 487 TYR A CA 1
ATOM 3836 C C . TYR A 1 487 ? 23.516 1.584 26 1 48.5 487 TYR A C 1
ATOM 3838 O O . TYR A 1 487 ? 22.766 1.019 26.781 1 48.5 487 TYR A O 1
ATOM 3846 N N . ASP A 1 488 ? 24.328 2.5 26.297 1 51.06 488 ASP A N 1
ATOM 3847 C CA . ASP A 1 488 ? 24.328 2.957 27.688 1 51.06 488 ASP A CA 1
ATOM 3848 C C . ASP A 1 488 ? 23.031 3.684 28.016 1 51.06 488 ASP A C 1
ATOM 3850 O O . ASP A 1 488 ? 22.5 3.551 29.125 1 51.06 488 ASP A O 1
ATOM 3854 N N . GLU A 1 489 ? 22.438 4.309 27.125 1 53.78 489 GLU A N 1
ATOM 3855 C CA . GLU A 1 489 ? 21.172 5 27.391 1 53.78 489 GLU A CA 1
ATOM 3856 C C . GLU A 1 489 ? 20.016 4.012 27.5 1 53.78 489 GLU A C 1
ATOM 3858 O O . GLU A 1 489 ? 19.156 4.152 28.359 1 53.78 489 GLU A O 1
ATOM 3863 N N . ILE A 1 490 ? 20.078 3.023 26.641 1 54.97 490 ILE A N 1
ATOM 3864 C CA . ILE A 1 490 ? 19.047 1.992 26.75 1 54.97 490 ILE A CA 1
ATOM 3865 C C . ILE A 1 490 ? 19.25 1.193 28.031 1 54.97 490 ILE A C 1
ATOM 3867 O O . ILE A 1 490 ? 18.297 0.869 28.734 1 54.97 490 ILE A O 1
ATOM 3871 N N . LYS A 1 491 ? 20.531 0.896 28.344 1 53.62 491 LYS A N 1
ATOM 3872 C CA . LYS A 1 491 ? 20.828 0.221 29.609 1 53.62 491 LYS A CA 1
ATOM 3873 C C . LYS A 1 491 ? 20.453 1.088 30.812 1 53.62 491 LYS A C 1
ATOM 3875 O O . LYS A 1 491 ? 19.906 0.588 31.797 1 53.62 491 LYS A O 1
ATOM 3880 N N . GLN A 1 492 ? 20.797 2.309 30.75 1 54.22 492 GLN A N 1
ATOM 3881 C CA . GLN A 1 492 ? 20.406 3.201 31.828 1 54.22 492 GLN A CA 1
ATOM 3882 C C . GLN A 1 492 ? 18.891 3.363 31.906 1 54.22 492 GLN A C 1
ATOM 3884 O O . GLN A 1 492 ? 18.328 3.436 33 1 54.22 492 GLN A O 1
ATOM 3889 N N . PHE A 1 493 ? 18.312 3.375 30.766 1 53.81 493 PHE A N 1
ATOM 3890 C CA . PHE A 1 493 ? 16.859 3.465 30.703 1 53.81 493 PHE A CA 1
ATOM 3891 C C . PHE A 1 493 ? 16.219 2.203 31.266 1 53.81 493 PHE A C 1
ATOM 3893 O O . PHE A 1 493 ? 15.266 2.279 32.031 1 53.81 493 PHE A O 1
ATOM 3900 N N . LYS A 1 494 ? 16.719 1.088 30.859 1 54.41 494 LYS A N 1
ATOM 3901 C CA . LYS A 1 494 ? 16.25 -0.174 31.422 1 54.41 494 LYS A CA 1
ATOM 3902 C C . LYS A 1 494 ? 16.516 -0.242 32.938 1 54.41 494 LYS A C 1
ATOM 3904 O O . LYS A 1 494 ? 15.695 -0.747 33.688 1 54.41 494 LYS A O 1
ATOM 3909 N N . LYS A 1 495 ? 17.609 0.274 33.344 1 53.59 495 LYS A N 1
ATOM 3910 C CA . LYS A 1 495 ? 17.906 0.325 34.75 1 53.59 495 LYS A CA 1
ATOM 3911 C C . LYS A 1 495 ? 16.953 1.256 35.5 1 53.59 495 LYS A C 1
ATOM 3913 O O . LYS A 1 495 ? 16.469 0.935 36.594 1 53.59 495 LYS A O 1
ATOM 3918 N N . LYS A 1 496 ? 16.656 2.365 34.906 1 53.34 496 LYS A N 1
ATOM 3919 C CA . LYS A 1 496 ? 15.734 3.295 35.562 1 53.34 496 LYS A CA 1
ATOM 3920 C C . LYS A 1 496 ? 14.312 2.729 35.594 1 53.34 496 LYS A C 1
ATOM 3922 O O . LYS A 1 496 ? 13.602 2.906 36.594 1 53.34 496 LYS A O 1
ATOM 3927 N N . LEU A 1 497 ? 13.961 2.117 34.531 1 52.47 497 LEU A N 1
ATOM 3928 C CA . LEU A 1 497 ? 12.656 1.461 34.5 1 52.47 497 LEU A CA 1
ATOM 3929 C C . LEU A 1 497 ? 12.586 0.378 35.594 1 52.47 497 LEU A C 1
ATOM 3931 O O . LEU A 1 497 ? 11.555 0.207 36.219 1 52.47 497 LEU A O 1
ATOM 3935 N N . LYS A 1 498 ? 13.633 -0.348 35.75 1 50.44 498 LYS A N 1
ATOM 3936 C CA . LYS A 1 498 ? 13.688 -1.365 36.812 1 50.44 498 LYS A CA 1
ATOM 3937 C C . LYS A 1 498 ? 13.594 -0.735 38.188 1 50.44 498 LYS A C 1
ATOM 3939 O O . LYS A 1 498 ? 12.984 -1.302 39.094 1 50.44 498 LYS A O 1
ATOM 3944 N N . GLU A 1 499 ? 14.219 0.315 38.375 1 49.69 499 GLU A N 1
ATOM 3945 C CA . GLU A 1 499 ? 14.156 0.946 39.688 1 49.69 499 GLU A CA 1
ATOM 3946 C C . GLU A 1 499 ? 12.742 1.439 40 1 49.69 499 GLU A C 1
ATOM 3948 O O . GLU A 1 499 ? 12.297 1.393 41.125 1 49.69 499 GLU A O 1
ATOM 3953 N N . ASP A 1 500 ? 12.125 1.964 38.969 1 45.34 500 ASP A N 1
ATOM 3954 C CA . ASP A 1 500 ? 10.766 2.416 39.25 1 45.34 500 ASP A CA 1
ATOM 3955 C C . ASP A 1 500 ? 9.805 1.232 39.375 1 45.34 500 ASP A C 1
ATOM 3957 O O . ASP A 1 500 ? 8.633 1.408 39.719 1 45.34 500 ASP A O 1
ATOM 3961 N N . GLN A 1 501 ? 10.109 0.102 38.906 1 40.59 501 GLN A N 1
ATOM 3962 C CA . GLN A 1 501 ? 9.312 -1.115 38.906 1 40.59 501 GLN A CA 1
ATOM 3963 C C . GLN A 1 501 ? 9.086 -1.621 40.344 1 40.59 501 GLN A C 1
ATOM 3965 O O . GLN A 1 501 ? 8.445 -2.654 40.531 1 40.59 501 GLN A O 1
ATOM 3970 N N . ASP A 1 502 ? 9.711 -1.246 41.312 1 38.5 502 ASP A N 1
ATOM 3971 C CA . ASP A 1 502 ? 9.328 -1.947 42.531 1 38.5 502 ASP A CA 1
ATOM 3972 C C . ASP A 1 502 ? 7.812 -1.982 42.688 1 38.5 502 ASP A C 1
ATOM 3974 O O . ASP A 1 502 ? 7.301 -2.596 43.625 1 38.5 502 ASP A O 1
ATOM 3978 N N . ASP A 1 503 ? 6.945 -0.951 42.25 1 38.88 503 ASP A N 1
ATOM 3979 C CA . ASP A 1 503 ? 5.52 -1.151 42.5 1 38.88 503 ASP A CA 1
ATOM 3980 C C . ASP A 1 503 ? 4.906 -2.029 41.406 1 38.88 503 ASP A C 1
ATOM 3982 O O . ASP A 1 503 ? 5.469 -2.156 40.312 1 38.88 503 ASP A O 1
ATOM 3986 N N . GLN A 1 504 ? 3.588 -2.752 41.625 1 40.5 504 GLN A N 1
ATOM 3987 C CA . GLN A 1 504 ? 2.773 -3.688 40.844 1 40.5 504 GLN A CA 1
ATOM 3988 C C . GLN A 1 504 ? 2.439 -3.123 39.469 1 40.5 504 GLN A C 1
ATOM 3990 O O . GLN A 1 504 ? 1.34 -2.611 39.25 1 40.5 504 GLN A O 1
ATOM 3995 N N . ILE A 1 505 ? 3.283 -2.543 38.812 1 50.66 505 ILE A N 1
ATOM 3996 C CA . ILE A 1 505 ? 3.035 -1.925 37.531 1 50.66 505 ILE A CA 1
ATOM 3997 C C . ILE A 1 505 ? 2.785 -3.006 36.469 1 50.66 505 ILE A C 1
ATOM 3999 O O . ILE A 1 505 ? 3.59 -3.93 36.312 1 50.66 505 ILE A O 1
ATOM 4003 N N . THR A 1 506 ? 1.45 -3.152 36.094 1 57.16 506 THR A N 1
ATOM 4004 C CA . THR A 1 506 ? 1.079 -4.02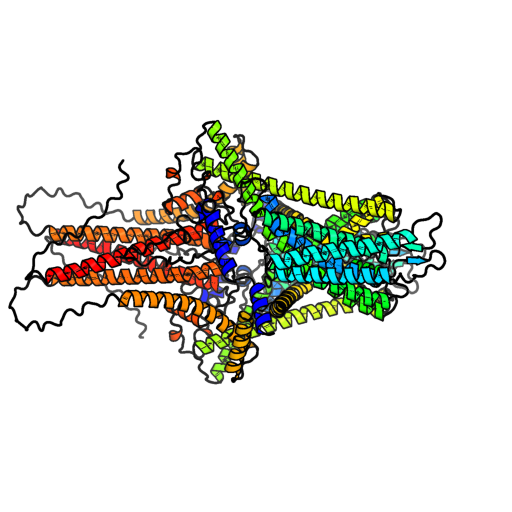3 34.969 1 57.16 506 THR A CA 1
ATOM 4005 C C . THR A 1 506 ? 1.91 -3.701 33.719 1 57.16 506 THR A C 1
ATOM 4007 O O . THR A 1 506 ? 2.496 -2.621 33.625 1 57.16 506 THR A O 1
ATOM 4010 N N . VAL A 1 507 ? 2.172 -4.621 33 1 55.34 507 VAL A N 1
ATOM 4011 C CA . VAL A 1 507 ? 2.965 -4.547 31.781 1 55.34 507 VAL A CA 1
ATOM 4012 C C . VAL A 1 507 ? 2.525 -3.338 30.953 1 55.34 507 VAL A C 1
ATOM 4014 O O . VAL A 1 507 ? 3.363 -2.59 30.453 1 55.34 507 VAL A O 1
ATOM 4017 N N . SER A 1 508 ? 1.289 -3.146 31 1 63.09 508 SER A N 1
ATOM 4018 C CA . SER A 1 508 ? 0.768 -2.01 30.25 1 63.09 508 SER A CA 1
ATOM 4019 C C . SER A 1 508 ? 1.146 -0.689 30.922 1 63.09 508 SER A C 1
ATOM 4021 O O . SER A 1 508 ? 1.495 0.276 30.234 1 63.09 508 SER A O 1
ATOM 4023 N N . SER A 1 509 ? 1.146 -0.71 32.156 1 68.31 509 SER A N 1
ATOM 4024 C CA . SER A 1 509 ? 1.502 0.508 32.875 1 68.31 509 SER A CA 1
ATOM 4025 C C . SER A 1 509 ? 2.977 0.85 32.688 1 68.31 509 SER A C 1
ATOM 4027 O O . SER A 1 509 ? 3.336 2.021 32.562 1 68.31 509 SER A O 1
ATOM 4029 N N . ALA A 1 510 ? 3.715 -0.156 32.719 1 60.31 510 ALA A N 1
ATOM 4030 C CA . ALA A 1 510 ? 5.148 0.049 32.531 1 60.31 510 ALA A CA 1
ATOM 4031 C C . ALA A 1 510 ? 5.445 0.566 31.125 1 60.31 510 ALA A C 1
ATOM 4033 O O . ALA A 1 510 ? 6.293 1.443 30.953 1 60.31 510 ALA A O 1
ATOM 4034 N N . ALA A 1 511 ? 4.707 0.07 30.234 1 67.12 511 ALA A N 1
ATOM 4035 C CA . ALA A 1 511 ? 4.902 0.491 28.844 1 67.12 511 ALA A CA 1
ATOM 4036 C C . ALA A 1 511 ? 4.492 1.947 28.656 1 67.12 511 ALA A C 1
ATOM 4038 O O . ALA A 1 511 ? 5.195 2.715 27.984 1 67.12 511 ALA A O 1
ATOM 4039 N N . VAL A 1 512 ? 3.436 2.195 29.219 1 70.88 512 VAL A N 1
ATOM 4040 C CA . VAL A 1 512 ? 2.928 3.559 29.094 1 70.88 512 VAL A CA 1
ATOM 4041 C C . VAL A 1 512 ? 3.865 4.523 29.828 1 70.88 512 VAL A C 1
ATOM 4043 O O . VAL A 1 512 ? 4.156 5.609 29.312 1 70.88 512 VAL A O 1
ATOM 4046 N N . ARG A 1 513 ? 4.312 4.137 30.953 1 69 513 ARG A N 1
ATOM 4047 C CA . ARG A 1 513 ? 5.227 4.992 31.703 1 69 513 ARG A CA 1
ATOM 4048 C C . ARG A 1 513 ? 6.527 5.215 30.938 1 69 513 ARG A C 1
ATOM 4050 O O . ARG A 1 513 ? 7.094 6.309 30.969 1 69 513 ARG A O 1
ATOM 4057 N N . ARG A 1 514 ? 6.891 4.203 30.234 1 64.81 514 ARG A N 1
ATOM 4058 C CA . ARG A 1 514 ? 8.078 4.309 29.406 1 64.81 514 ARG A CA 1
ATOM 4059 C C . ARG A 1 514 ? 7.867 5.309 28.266 1 64.81 514 ARG A C 1
ATOM 4061 O O . ARG A 1 514 ? 8.75 6.121 27.984 1 64.81 514 ARG A O 1
ATOM 4068 N N . GLU A 1 515 ? 6.758 5.168 27.75 1 68.81 515 GLU A N 1
ATOM 4069 C CA . GLU A 1 515 ? 6.434 6.082 26.672 1 68.81 515 GLU A CA 1
ATOM 4070 C C . GLU A 1 515 ? 6.336 7.523 27.156 1 68.81 515 GLU A C 1
ATOM 4072 O O . GLU A 1 515 ? 6.809 8.445 26.5 1 68.81 515 GLU A O 1
ATOM 4077 N N . GLU A 1 516 ? 5.75 7.652 28.297 1 70.44 516 GLU A N 1
ATOM 4078 C CA . GLU A 1 516 ? 5.605 8.984 28.875 1 70.44 516 GLU A CA 1
ATOM 4079 C C . GLU A 1 516 ? 6.965 9.57 29.234 1 70.44 516 GLU A C 1
ATOM 4081 O O . GLU A 1 516 ? 7.219 10.758 29.016 1 70.44 516 GLU A O 1
ATOM 4086 N N . MET A 1 517 ? 7.793 8.758 29.719 1 62.78 517 MET A N 1
ATOM 4087 C CA . MET A 1 517 ? 9.125 9.211 30.125 1 62.78 517 MET A CA 1
ATOM 4088 C C . MET A 1 517 ? 9.969 9.562 28.906 1 62.78 517 MET A C 1
ATOM 4090 O O . MET A 1 517 ? 10.727 10.531 28.938 1 62.78 517 MET A O 1
ATOM 4094 N N . GLU A 1 518 ? 9.828 8.797 27.906 1 62.47 518 GLU A N 1
ATOM 4095 C CA . GLU A 1 518 ? 10.539 9.078 26.672 1 62.47 518 GLU A CA 1
ATOM 4096 C C . GLU A 1 518 ? 10.102 10.414 26.062 1 62.47 518 GLU A C 1
ATOM 4098 O O . GLU A 1 518 ? 10.938 11.188 25.594 1 62.47 518 GLU A O 1
ATOM 4103 N N . GLU A 1 519 ? 8.891 10.711 26.203 1 64.81 519 GLU A N 1
ATOM 4104 C CA . GLU A 1 519 ? 8.359 11.961 25.672 1 64.81 519 GLU A CA 1
ATOM 4105 C C . GLU A 1 519 ? 8.781 13.148 26.531 1 64.81 519 GLU A C 1
ATOM 4107 O O . GLU A 1 519 ? 9.07 14.227 26 1 64.81 519 GLU A O 1
ATOM 4112 N N . ASP A 1 520 ? 8.875 12.922 27.797 1 59.91 520 ASP A N 1
ATOM 4113 C CA . ASP A 1 520 ? 9.305 13.984 28.703 1 59.91 520 ASP A CA 1
ATOM 4114 C C . ASP A 1 520 ? 10.781 14.305 28.516 1 59.91 520 ASP A C 1
ATOM 4116 O O . ASP A 1 520 ? 11.188 15.461 28.594 1 59.91 520 ASP A O 1
ATOM 4120 N N . GLN A 1 521 ? 11.484 13.305 28.297 1 51.81 521 GLN A N 1
ATOM 4121 C CA . GLN A 1 521 ? 12.914 13.5 28.062 1 51.81 521 GLN A CA 1
ATOM 4122 C C . GLN A 1 521 ? 13.164 14.281 26.781 1 51.81 521 GLN A C 1
ATOM 4124 O O . GLN A 1 521 ? 14.078 15.109 26.719 1 51.81 521 GLN A O 1
ATOM 4129 N N . GLU A 1 522 ? 12.406 13.992 25.906 1 54.91 522 GLU A N 1
ATOM 4130 C CA . GLU A 1 522 ? 12.539 14.734 24.656 1 54.91 522 GLU A CA 1
ATOM 4131 C C . GLU A 1 522 ? 12.266 16.219 24.859 1 54.91 522 GLU A C 1
ATOM 4133 O O . GLU A 1 522 ? 12.953 17.078 24.281 1 54.91 522 GLU A O 1
ATOM 4138 N N . ILE A 1 523 ? 11.414 16.562 25.734 1 52.59 523 ILE A N 1
ATOM 4139 C CA . ILE A 1 523 ? 11.055 17.953 26.031 1 52.59 523 ILE A CA 1
ATOM 4140 C C . ILE A 1 523 ? 12.109 18.562 26.938 1 52.59 523 ILE A C 1
ATOM 4142 O O . ILE A 1 523 ? 12.477 19.734 26.766 1 52.59 523 ILE A O 1
ATOM 4146 N N . GLU A 1 524 ? 12.484 17.812 28 1 49.09 524 GLU A N 1
ATOM 4147 C CA . GLU A 1 524 ? 13.531 18.328 28.875 1 49.09 524 GLU A CA 1
ATOM 4148 C C . GLU A 1 524 ? 14.789 18.672 28.094 1 49.09 524 GLU A C 1
ATOM 4150 O O . GLU A 1 524 ? 15.445 19.672 28.359 1 49.09 524 GLU A O 1
ATOM 4155 N N . SER A 1 525 ? 15 17.844 27.281 1 47.03 525 SER A N 1
ATOM 4156 C CA . SER A 1 525 ? 16.156 18.141 26.453 1 47.03 525 SER A CA 1
ATOM 4157 C C . SER A 1 525 ? 15.93 19.391 25.609 1 47.03 525 SER A C 1
ATOM 4159 O O . SER A 1 525 ? 16.844 20.188 25.422 1 47.03 525 SER A O 1
ATOM 4161 N N . LEU A 1 526 ? 14.703 19.484 25.312 1 47.88 526 LEU A N 1
ATOM 4162 C CA . LEU A 1 526 ? 14.336 20.688 24.594 1 47.88 526 LEU A CA 1
ATOM 4163 C C . LEU A 1 526 ? 14.305 21.891 25.516 1 47.88 526 LEU A C 1
ATOM 4165 O O . LEU A 1 526 ? 14.75 22.984 25.141 1 47.88 526 LEU A O 1
ATOM 4169 N N . ASP A 1 527 ? 13.836 21.703 26.766 1 50.47 527 ASP A N 1
ATOM 4170 C CA . ASP A 1 527 ? 13.805 22.75 27.781 1 50.47 527 ASP A CA 1
ATOM 4171 C C . ASP A 1 527 ? 15.211 23.078 28.266 1 50.47 527 ASP A C 1
ATOM 4173 O O . ASP A 1 527 ? 15.539 24.234 28.5 1 50.47 527 ASP A O 1
ATOM 4177 N N . GLU A 1 528 ? 15.914 22.078 28.672 1 48.47 528 GLU A N 1
ATOM 4178 C CA . GLU A 1 528 ? 17.297 22.312 29.062 1 48.47 528 GLU A CA 1
ATOM 4179 C C . GLU A 1 528 ? 18.047 23.094 27.969 1 48.47 528 GLU A C 1
ATOM 4181 O O . GLU A 1 528 ? 18.828 23.984 28.266 1 48.47 528 GLU A O 1
ATOM 4186 N N . LEU A 1 529 ? 17.672 22.656 26.906 1 42.84 529 LEU A N 1
ATOM 4187 C CA . LEU A 1 529 ? 18.234 23.422 25.797 1 42.84 529 LEU A CA 1
ATOM 4188 C C . LEU A 1 529 ? 17.719 24.859 25.812 1 42.84 529 LEU A C 1
ATOM 4190 O O . LEU A 1 529 ? 18.484 25.797 25.609 1 42.84 529 LEU A O 1
ATOM 4194 N N . GLN A 1 530 ? 16.516 24.969 26.328 1 43.78 530 GLN A N 1
ATOM 4195 C CA . GLN A 1 530 ? 15.93 26.297 26.484 1 43.78 530 GLN A CA 1
ATOM 4196 C C . GLN A 1 530 ? 16.438 27 27.734 1 43.78 530 GLN A C 1
ATOM 4198 O O . GLN A 1 530 ? 16.719 28.203 27.719 1 43.78 530 GLN A O 1
ATOM 4203 N N . ARG A 1 531 ? 16.484 26.391 28.906 1 49.25 531 ARG A N 1
ATOM 4204 C CA . ARG A 1 531 ? 17.031 26.953 30.141 1 49.25 531 ARG A CA 1
ATOM 4205 C C . ARG A 1 531 ? 18.5 27.344 29.953 1 49.25 531 ARG A C 1
ATOM 4207 O O . ARG A 1 531 ? 18.938 28.391 30.453 1 49.25 531 ARG A O 1
ATOM 4214 N N . THR A 1 532 ? 19.219 26.5 29.516 1 45.09 532 THR A N 1
ATOM 4215 C CA . THR A 1 532 ? 20.609 26.844 29.234 1 45.09 532 THR A CA 1
ATOM 4216 C C . THR A 1 532 ? 20.688 28.062 28.312 1 45.09 532 THR A C 1
ATOM 4218 O O . THR A 1 532 ? 21.562 28.922 28.469 1 45.09 532 THR A O 1
ATOM 4221 N N . LEU A 1 533 ? 19.641 28.078 27.641 1 40.19 533 LEU A N 1
ATOM 4222 C CA . LEU A 1 533 ? 19.5 29.25 26.781 1 40.19 533 LEU A CA 1
ATOM 4223 C C . LEU A 1 533 ? 19.016 30.469 27.578 1 40.19 533 LEU A C 1
ATOM 4225 O O . LEU A 1 533 ? 19.484 31.578 27.359 1 40.19 533 LEU A O 1
ATOM 4229 N N . ASP A 1 534 ? 18.188 30.172 28.547 1 43.78 534 ASP A N 1
ATOM 4230 C CA . ASP A 1 534 ? 17.688 31.203 29.422 1 43.78 534 ASP A CA 1
ATOM 4231 C C . ASP A 1 534 ? 18.734 31.609 30.453 1 43.78 534 ASP A C 1
ATOM 4233 O O . ASP A 1 534 ? 18.891 32.781 30.781 1 43.78 534 ASP A O 1
ATOM 4237 N N . GLU A 1 535 ? 19.281 30.734 31.203 1 46.97 535 GLU A N 1
ATOM 4238 C CA . GLU A 1 535 ? 20.312 31.031 32.188 1 46.97 535 GLU A CA 1
ATOM 4239 C C . GLU A 1 535 ? 21.484 31.781 31.531 1 46.97 535 GLU A C 1
ATOM 4241 O O . GLU A 1 535 ? 22.047 32.688 32.125 1 46.97 535 GLU A O 1
ATOM 4246 N N . GLU A 1 536 ? 21.797 31.391 30.469 1 40.81 536 GLU A N 1
ATOM 4247 C CA . GLU A 1 536 ? 22.797 32.156 29.734 1 40.81 536 GLU A CA 1
ATOM 4248 C C . GLU A 1 536 ? 22.297 33.562 29.391 1 40.81 536 GLU A C 1
ATOM 4250 O O . GLU A 1 536 ? 23.078 34.5 29.422 1 40.81 536 GLU A O 1
ATOM 4255 N N . ASP A 1 537 ? 21.031 33.594 29.328 1 39.97 537 ASP A N 1
ATOM 4256 C CA . ASP A 1 537 ? 20.391 34.875 29.188 1 39.97 537 ASP A CA 1
ATOM 4257 C C . ASP A 1 537 ? 20.375 35.625 30.516 1 39.97 537 ASP A C 1
ATOM 4259 O O . ASP A 1 537 ? 20.531 36.844 30.547 1 39.97 537 ASP A O 1
ATOM 4263 N N . ARG A 1 538 ? 20.109 35 31.547 1 41.34 538 ARG A N 1
ATOM 4264 C CA . ARG A 1 538 ? 20.156 35.625 32.875 1 41.34 538 ARG A CA 1
ATOM 4265 C C . ARG A 1 538 ? 21.578 36 33.25 1 41.34 538 ARG A C 1
ATOM 4267 O O . ARG A 1 538 ? 21.797 37.031 33.875 1 41.34 538 ARG A O 1
ATOM 4274 N N . GLU A 1 539 ? 22.422 35.062 33.094 1 41.06 539 GLU A N 1
ATOM 4275 C CA . GLU A 1 539 ? 23.781 35.438 33.438 1 41.06 539 GLU A CA 1
ATOM 4276 C C . GLU A 1 539 ? 24.25 36.625 32.625 1 41.06 539 GLU A C 1
ATOM 4278 O O . GLU A 1 539 ? 25.062 37.438 33.094 1 41.06 539 GLU A O 1
ATOM 4283 N N . MET A 1 540 ? 23.672 36.656 31.438 1 34.94 540 MET A N 1
ATOM 4284 C CA . MET A 1 540 ? 23.922 37.875 30.656 1 34.94 540 MET A CA 1
ATOM 4285 C C . MET A 1 540 ? 23.234 39.094 31.266 1 34.94 540 MET A C 1
ATOM 4287 O O . MET A 1 540 ? 23.656 40.219 31.047 1 34.94 540 MET A O 1
ATOM 4291 N N . ARG A 1 541 ? 22.109 38.812 31.969 1 35.84 541 ARG A N 1
ATOM 4292 C CA . ARG A 1 541 ? 21.453 39.906 32.688 1 35.84 541 ARG A CA 1
ATOM 4293 C C . ARG A 1 541 ? 22.125 40.188 34 1 35.84 541 ARG A C 1
ATOM 4295 O O . ARG A 1 541 ? 22 41.281 34.562 1 35.84 541 ARG A O 1
ATOM 4302 N N . GLU A 1 542 ? 22.688 39.188 34.531 1 34.72 542 GLU A N 1
ATOM 4303 C CA . GLU A 1 542 ? 23.219 39.5 35.844 1 34.72 542 GLU A CA 1
ATOM 4304 C C . GLU A 1 542 ? 24.406 40.469 35.75 1 34.72 542 GLU A C 1
ATOM 4306 O O . GLU A 1 542 ? 24.859 41.031 36.75 1 34.72 542 GLU A O 1
ATOM 4311 N N . ASP A 1 543 ? 25.141 40.375 34.625 1 33.59 543 ASP A N 1
ATOM 4312 C CA . ASP A 1 543 ? 26.25 41.312 34.719 1 33.59 543 ASP A CA 1
ATOM 4313 C C . ASP A 1 543 ? 25.766 42.75 34.781 1 33.59 543 ASP A C 1
ATOM 4315 O O . ASP A 1 543 ? 26.562 43.688 34.75 1 33.59 543 ASP A O 1
ATOM 4319 N N . ASP A 1 544 ? 24.531 43 34.375 1 30.06 544 ASP A N 1
ATOM 4320 C CA . ASP A 1 544 ? 24.125 44.375 34.594 1 30.06 544 ASP A CA 1
ATOM 4321 C C . ASP A 1 544 ? 23.828 44.625 36.094 1 30.06 544 ASP A C 1
ATOM 4323 O O . ASP A 1 544 ? 22.75 44.25 36.594 1 30.06 544 ASP A O 1
ATOM 4327 N N . GLU A 1 545 ? 24.891 44.312 36.906 1 27.67 545 GLU A N 1
ATOM 4328 C CA . GLU A 1 545 ? 24.828 44.719 38.312 1 27.67 545 GLU A CA 1
ATOM 4329 C C . GLU A 1 545 ? 24.219 46.094 38.469 1 27.67 545 GLU A C 1
ATOM 4331 O O . GLU A 1 545 ? 24.688 47.062 37.844 1 27.67 545 GLU A O 1
ATOM 4336 N N . PRO A 1 546 ? 23 46.188 38.719 1 27.81 546 PRO A N 1
ATOM 4337 C CA . PRO A 1 546 ? 22.469 47.5 39.031 1 27.81 546 PRO A CA 1
ATOM 4338 C C . PRO A 1 546 ? 23.375 48.312 39.969 1 27.81 546 PRO A C 1
ATOM 4340 O O . PRO A 1 546 ? 23.938 47.75 40.906 1 27.81 546 PRO A O 1
ATOM 4343 N N . LEU A 1 547 ? 24.25 49.188 39.406 1 26.7 547 LEU A N 1
ATOM 4344 C CA . LEU A 1 547 ? 24.922 50.156 40.281 1 26.7 547 LEU A CA 1
ATOM 4345 C C . LEU A 1 547 ? 24.031 50.562 41.438 1 26.7 547 LEU A C 1
ATOM 4347 O O . LEU A 1 547 ? 22.906 51.031 41.219 1 26.7 547 LEU A O 1
ATOM 4351 N N . THR A 1 548 ? 24.156 49.906 42.531 1 24.52 548 THR A N 1
ATOM 4352 C CA . THR A 1 548 ? 23.578 50.188 43.844 1 24.52 548 THR A CA 1
ATOM 4353 C C . THR A 1 548 ? 23.75 51.656 44.188 1 24.52 548 THR A C 1
ATOM 4355 O O . THR A 1 548 ? 24.859 52.125 44.375 1 24.52 548 THR A O 1
ATOM 4358 N N . SER A 1 549 ? 23.094 52.562 43.438 1 24.3 549 SER A N 1
ATOM 4359 C CA . SER A 1 549 ? 23.172 53.969 43.875 1 24.3 549 SER A CA 1
ATOM 4360 C C . SER A 1 549 ? 22.938 54.094 45.375 1 24.3 549 SER A C 1
ATOM 4362 O O . SER A 1 549 ? 22.109 53.406 45.938 1 24.3 549 SER A O 1
ATOM 4364 N N . PRO A 1 550 ? 23.953 54.5 46.125 1 24.86 550 PRO A N 1
ATOM 4365 C CA . PRO A 1 550 ? 23.922 54.688 47.562 1 24.86 550 PRO A CA 1
ATOM 4366 C C . PRO A 1 550 ? 22.672 55.438 48.031 1 24.86 550 PRO A C 1
ATOM 4368 O O . PRO A 1 550 ? 22.094 56.219 47.25 1 24.86 550 PRO A O 1
ATOM 4371 N N . SER A 1 551 ? 21.875 54.844 48.875 1 23.09 551 SER A N 1
ATOM 4372 C CA . SER A 1 551 ? 20.703 55.281 49.625 1 23.09 551 SER A CA 1
ATOM 4373 C C . SER A 1 551 ? 20.922 56.625 50.25 1 23.09 551 SER A C 1
ATOM 4375 O O . SER A 1 551 ? 21.641 56.75 51.25 1 23.09 551 SER A O 1
ATOM 4377 N N . SER A 1 552 ? 21.469 57.688 49.531 1 22.33 552 SER A N 1
ATOM 4378 C CA . SER A 1 552 ? 21.625 58.875 50.344 1 22.33 552 SER A CA 1
ATOM 4379 C C . SER A 1 552 ? 20.312 59.25 51 1 22.33 552 SER A C 1
ATOM 4381 O O . SER A 1 552 ? 19.234 59.094 50.406 1 22.33 552 SER A O 1
ATOM 4383 N N . LYS A 1 553 ? 20.328 59.281 52.344 1 26.02 553 LYS A N 1
ATOM 4384 C CA . LYS A 1 553 ? 19.438 59.719 53.406 1 26.02 553 LYS A CA 1
ATOM 4385 C C . LYS A 1 553 ? 18.844 61.094 53.094 1 26.02 553 LYS A C 1
ATOM 4387 O O . LYS A 1 553 ? 19.516 62.125 53.312 1 26.02 553 LYS A O 1
ATOM 4392 N N . PHE A 1 554 ? 18.297 61.281 51.875 1 20.94 554 PHE A N 1
ATOM 4393 C CA . PHE A 1 554 ? 17.734 62.594 51.688 1 20.94 554 PHE A CA 1
ATOM 4394 C C . PHE A 1 554 ? 16.703 62.906 52.75 1 20.94 554 PHE A C 1
ATOM 4396 O O . PHE A 1 554 ? 15.875 62.062 53.094 1 20.94 554 PHE A O 1
ATOM 4403 N N . SER A 1 555 ? 17.109 63.75 53.719 1 21.94 555 SER A N 1
ATOM 4404 C CA . SER A 1 555 ? 16.375 64.438 54.781 1 21.94 555 SER A CA 1
ATOM 4405 C C . SER A 1 555 ? 15.039 64.938 54.281 1 21.94 555 SER A C 1
ATOM 4407 O O . SER A 1 555 ? 14.875 65.25 53.094 1 21.94 555 SER A O 1
ATOM 4409 N N . ASP A 1 556 ? 13.992 64.812 55.125 1 22.14 556 ASP A N 1
ATOM 4410 C CA . ASP A 1 556 ? 12.547 65 55.188 1 22.14 556 ASP A CA 1
ATOM 4411 C C . ASP A 1 556 ? 12.148 66.375 54.812 1 22.14 556 ASP A C 1
ATOM 4413 O O . ASP A 1 556 ? 11.031 66.812 55.094 1 22.14 556 ASP A O 1
ATOM 4417 N N . VAL A 1 557 ? 12.953 67.188 54.031 1 23.31 557 VAL A N 1
ATOM 4418 C CA . VAL A 1 557 ? 12.453 68.5 54.094 1 23.31 557 VAL A CA 1
ATOM 4419 C C . VAL A 1 557 ? 11.047 68.625 53.531 1 23.31 557 VAL A C 1
ATOM 4421 O O . VAL A 1 557 ? 10.773 68 52.469 1 23.31 557 VAL A O 1
ATOM 4424 N N . VAL A 1 558 ? 10.07 69 54.375 1 24.62 558 VAL A N 1
ATOM 4425 C CA . VAL A 1 558 ? 8.633 69.188 54.438 1 24.62 558 VAL A CA 1
ATOM 4426 C C . VAL A 1 558 ? 8.203 70.188 53.344 1 24.62 558 VAL A C 1
ATOM 4428 O O . VAL A 1 558 ? 8.055 71.375 53.594 1 24.62 558 VAL A O 1
ATOM 4431 N N . SER A 1 559 ? 9.07 70.312 52.25 1 23.27 559 SER A N 1
ATOM 4432 C CA . SER A 1 559 ? 8.68 71.562 51.562 1 23.27 559 SER A CA 1
ATOM 4433 C C . SER A 1 559 ? 7.227 71.5 51.125 1 23.27 559 SER A C 1
ATOM 4435 O O . SER A 1 559 ? 6.707 70.438 50.781 1 23.27 559 SER A O 1
ATOM 4437 N N . ASN A 1 560 ? 6.34 72.5 51.5 1 25 560 ASN A N 1
ATOM 4438 C CA . ASN A 1 560 ? 4.969 72.938 51.406 1 25 560 ASN A CA 1
ATOM 4439 C C . ASN A 1 560 ? 4.527 73.062 49.938 1 25 560 ASN A C 1
ATOM 4441 O O . ASN A 1 560 ? 4.098 74.125 49.5 1 25 560 ASN A O 1
ATOM 4445 N N . THR A 1 561 ? 5.363 72.5 49.031 1 25.61 561 THR A N 1
ATOM 4446 C CA . THR A 1 561 ? 5.082 73 47.656 1 25.61 561 THR A CA 1
ATOM 4447 C C . THR A 1 561 ? 3.637 72.688 47.281 1 25.61 561 THR A C 1
ATOM 4449 O O . THR A 1 561 ? 3.086 71.688 47.688 1 25.61 561 THR A O 1
ATOM 4452 N N . SER A 1 562 ? 2.967 73.562 46.438 1 27 562 SER A N 1
ATOM 4453 C CA . SER A 1 562 ? 1.622 73.875 45.938 1 27 562 SER A CA 1
ATOM 4454 C C . SER A 1 562 ? 1.052 72.688 45.156 1 27 562 SER A C 1
ATOM 4456 O O . SER A 1 562 ? 1.803 71.875 44.625 1 27 562 SER A O 1
ATOM 4458 N N . LYS A 1 563 ? -0.24 72.438 45.156 1 33.47 563 LYS A N 1
ATOM 4459 C CA . LYS A 1 563 ? -1.315 71.5 44.844 1 33.47 563 LYS A CA 1
ATOM 4460 C C . LYS A 1 563 ? -1.367 71.188 43.344 1 33.47 563 LYS A C 1
ATOM 4462 O O . LYS A 1 563 ? -2.246 71.688 42.625 1 33.47 563 LYS A O 1
ATOM 4467 N N . LYS A 1 564 ? -0.373 71.438 42.562 1 36.69 564 LYS A N 1
ATOM 4468 C CA . LYS A 1 564 ? -0.686 71.188 41.156 1 36.69 564 LYS A CA 1
ATOM 4469 C C . LYS A 1 564 ? -1.22 69.812 40.938 1 36.69 564 LYS A C 1
ATOM 4471 O O . LYS A 1 564 ? -0.865 68.875 41.688 1 36.69 564 LYS A O 1
ATOM 4476 N N . PRO A 1 565 ? -2.104 69.5 39.719 1 37 565 PRO A N 1
ATOM 4477 C CA . PRO A 1 565 ? -3.303 68.688 39.406 1 37 565 PRO A CA 1
ATOM 4478 C C . PRO A 1 565 ? -3.023 67.188 39.312 1 37 565 PRO A C 1
ATOM 4480 O O . PRO A 1 565 ? -2.027 66.812 38.719 1 37 565 PRO A O 1
ATOM 4483 N N . VAL A 1 566 ? -3.453 66.312 40.219 1 39.28 566 VAL A N 1
ATOM 4484 C CA . VAL A 1 566 ? -3.74 64.938 40.531 1 39.28 566 VAL A CA 1
ATOM 4485 C C . VAL A 1 566 ? -4.227 64.188 39.281 1 39.28 566 VAL A C 1
ATOM 4487 O O . VAL A 1 566 ? -4.027 62.969 39.125 1 39.28 566 VAL A O 1
ATOM 4490 N N . VAL A 1 567 ? -4.902 64.875 38.375 1 41.41 567 VAL A N 1
ATOM 4491 C CA . VAL A 1 567 ? -5.605 64.25 37.281 1 41.41 567 VAL A CA 1
ATOM 4492 C C . VAL A 1 567 ? -4.594 63.656 36.312 1 41.41 567 VAL A C 1
ATOM 4494 O O . VAL A 1 567 ? -4.773 62.531 35.781 1 41.41 567 VAL A O 1
ATOM 4497 N N . GLN A 1 568 ? -3.488 64.375 36.062 1 45.81 568 GLN A N 1
ATOM 4498 C CA . GLN A 1 568 ? -2.521 63.938 35.062 1 45.81 568 GLN A CA 1
ATOM 4499 C C . GLN A 1 568 ? -1.821 62.656 35.562 1 45.81 568 GLN A C 1
ATOM 4501 O O . GLN A 1 568 ? -1.53 61.75 34.75 1 45.81 568 GLN A O 1
ATOM 4506 N N . ALA A 1 569 ? -1.688 62.562 36.812 1 51 569 ALA A N 1
ATOM 4507 C CA . ALA A 1 569 ? -0.992 61.406 37.375 1 51 569 ALA A CA 1
ATOM 4508 C C . ALA A 1 569 ? -1.842 60.156 37.25 1 51 569 ALA A C 1
ATOM 4510 O O . ALA A 1 569 ? -1.322 59.062 36.938 1 51 569 ALA A O 1
ATOM 4511 N N . LYS A 1 570 ? -3.158 60.312 37.406 1 52.88 570 LYS A N 1
ATOM 4512 C CA . LYS A 1 570 ? -4.059 59.156 37.312 1 52.88 570 LYS A CA 1
ATOM 4513 C C . LYS A 1 570 ? -4.148 58.656 35.875 1 52.88 570 LYS A C 1
ATOM 4515 O O . LYS A 1 570 ? -4.199 57.438 35.625 1 52.88 570 LYS A O 1
ATOM 4520 N N . GLN A 1 571 ? -4.176 59.562 34.969 1 54.59 571 GLN A N 1
ATOM 4521 C CA . GLN A 1 571 ? -4.254 59.188 33.562 1 54.59 571 GLN A CA 1
ATOM 4522 C C . GLN A 1 571 ? -2.975 58.5 33.125 1 54.59 571 GLN A C 1
ATOM 4524 O O . GLN A 1 571 ? -3.025 57.531 32.344 1 54.59 571 GLN A O 1
ATOM 4529 N N . LEU A 1 572 ? -1.9 58.969 33.688 1 56.72 572 LEU A N 1
ATOM 4530 C CA . LEU A 1 572 ? -0.626 58.344 33.344 1 56.72 572 LEU A CA 1
ATOM 4531 C C . LEU A 1 572 ? -0.52 56.938 33.938 1 56.72 572 LEU A C 1
ATOM 4533 O O . LEU A 1 572 ? 0.026 56.031 33.281 1 56.72 572 LEU A O 1
ATOM 4537 N N . GLU A 1 573 ? -1.044 56.812 35.094 1 61.06 573 GLU A N 1
ATOM 4538 C CA . GLU A 1 573 ? -1.041 55.5 35.719 1 61.06 573 GLU A CA 1
ATOM 4539 C C . GLU A 1 573 ? -1.955 54.531 34.969 1 61.06 573 GLU A C 1
ATOM 4541 O O . GLU A 1 573 ? -1.622 53.344 34.812 1 61.06 573 GLU A O 1
ATOM 4546 N N . ALA A 1 574 ? -3.072 54.969 34.469 1 60.97 574 ALA A N 1
ATOM 4547 C CA . ALA A 1 574 ? -3.992 54.125 33.719 1 60.97 574 ALA A CA 1
ATOM 4548 C C . ALA A 1 574 ? -3.371 53.719 32.375 1 60.97 574 ALA A C 1
ATOM 4550 O O . ALA A 1 574 ? -3.547 52.594 31.922 1 60.97 574 ALA A O 1
ATOM 4551 N N . LEU A 1 575 ? -2.684 54.656 31.828 1 60.22 575 LEU A N 1
ATOM 4552 C CA . LEU A 1 575 ? -2.002 54.344 30.578 1 60.22 575 LEU A CA 1
ATOM 4553 C C . LEU A 1 575 ? -0.898 53.312 30.797 1 60.22 575 LEU A C 1
ATOM 4555 O O . LEU A 1 575 ? -0.695 52.438 29.969 1 60.22 575 LEU A O 1
ATOM 4559 N N . ARG A 1 576 ? -0.267 53.438 31.922 1 61.91 576 ARG A N 1
ATOM 4560 C CA . ARG A 1 576 ? 0.777 52.469 32.281 1 61.91 576 ARG A CA 1
ATOM 4561 C C . ARG A 1 576 ? 0.194 51.094 32.469 1 61.91 576 ARG A C 1
ATOM 4563 O O . ARG A 1 576 ? 0.784 50.094 32.031 1 61.91 576 ARG A O 1
ATOM 4570 N N . LYS A 1 577 ? -0.926 51.062 33.031 1 66.06 577 LYS A N 1
ATOM 4571 C CA . LYS A 1 577 ? -1.551 49.781 33.25 1 66.06 577 LYS A CA 1
ATOM 4572 C C . LYS A 1 577 ? -2.027 49.156 31.953 1 66.06 577 LYS A C 1
ATOM 4574 O O . LYS A 1 577 ? -1.908 47.938 31.766 1 66.06 577 LYS A O 1
ATOM 4579 N N . ARG A 1 578 ? -2.438 49.906 31.094 1 64.44 578 ARG A N 1
ATOM 4580 C CA . ARG A 1 578 ? -2.934 49.375 29.828 1 64.44 578 ARG A CA 1
ATOM 4581 C C . ARG A 1 578 ? -1.784 48.906 28.938 1 64.44 578 ARG A C 1
ATOM 4583 O O . ARG A 1 578 ? -1.897 47.875 28.266 1 64.44 578 ARG A O 1
ATOM 4590 N N . VAL A 1 579 ? -0.727 49.719 28.969 1 65 579 VAL A N 1
ATOM 4591 C CA . VAL A 1 579 ? 0.431 49.344 28.188 1 65 579 VAL A CA 1
ATOM 4592 C C . VAL A 1 579 ? 1.028 48.062 28.75 1 65 579 VAL A C 1
ATOM 4594 O O . VAL A 1 579 ? 1.458 47.156 28 1 65 579 VAL A O 1
ATOM 4597 N N . ALA A 1 580 ? 0.91 48.031 30.016 1 68.56 580 ALA A N 1
ATOM 4598 C CA . ALA A 1 580 ? 1.429 46.844 30.656 1 68.56 580 ALA A CA 1
ATOM 4599 C C . ALA A 1 580 ? 0.557 45.625 30.328 1 68.56 580 ALA A C 1
ATOM 4601 O O . ALA A 1 580 ? 1.069 44.531 30.094 1 68.56 580 ALA A O 1
ATOM 4602 N N . LEU A 1 581 ? -0.691 45.875 30.219 1 70.31 581 LEU A N 1
ATOM 4603 C CA . LEU A 1 581 ? -1.617 44.812 29.922 1 70.31 581 LEU A CA 1
ATOM 4604 C C . LEU A 1 581 ? -1.461 44.344 28.469 1 70.31 581 LEU A C 1
ATOM 4606 O O . LEU A 1 581 ? -1.502 43.156 28.188 1 70.31 581 LEU A O 1
ATOM 4610 N N . LYS A 1 582 ? -1.288 45.25 27.641 1 72.69 582 LYS A N 1
ATOM 4611 C CA . LYS A 1 582 ? -1.116 44.906 26.234 1 72.69 582 LYS A CA 1
ATOM 4612 C C . LYS A 1 582 ? 0.193 44.156 26 1 72.69 582 LYS A C 1
ATOM 4614 O O . LYS A 1 582 ? 0.243 43.219 25.219 1 72.69 582 LYS A O 1
ATOM 4619 N N . LYS A 1 583 ? 1.153 44.688 26.75 1 71.56 583 LYS A N 1
ATOM 4620 C CA . LYS A 1 583 ? 2.438 44 26.656 1 71.56 583 LYS A CA 1
ATOM 4621 C C . LYS A 1 583 ? 2.322 42.562 27.125 1 71.56 583 LYS A C 1
ATOM 4623 O O . LYS A 1 583 ? 2.824 41.625 26.469 1 71.56 583 LYS A O 1
ATOM 4628 N N . LYS A 1 584 ? 1.599 42.406 28.141 1 73.81 584 LYS A N 1
ATOM 4629 C CA . LYS A 1 584 ? 1.436 41.062 28.672 1 73.81 584 LYS A CA 1
ATOM 4630 C C . LYS A 1 584 ? 0.64 40.188 27.719 1 73.81 584 LYS A C 1
ATOM 4632 O O . LYS A 1 584 ? 0.963 39 27.531 1 73.81 584 LYS A O 1
ATOM 4637 N N . THR A 1 585 ? -0.273 40.75 27.094 1 77.94 585 THR A N 1
ATOM 4638 C CA . THR A 1 585 ? -1.107 39.969 26.172 1 77.94 585 THR A CA 1
ATOM 4639 C C . THR A 1 585 ? -0.318 39.562 24.938 1 77.94 585 THR A C 1
ATOM 4641 O O . THR A 1 585 ? -0.448 38.438 24.438 1 77.94 585 THR A O 1
ATOM 4644 N N . HIS A 1 586 ? 0.465 40.469 24.5 1 78.19 586 HIS A N 1
ATOM 4645 C CA . HIS A 1 586 ? 1.257 40.156 23.328 1 78.19 586 HIS A CA 1
ATOM 4646 C C . HIS A 1 586 ? 2.326 39.125 23.641 1 78.19 586 HIS A C 1
ATOM 4648 O O . HIS A 1 586 ? 2.639 38.281 22.797 1 78.19 586 HIS A O 1
ATOM 4654 N N . LEU A 1 587 ? 2.785 39.156 24.797 1 75.44 587 LEU A N 1
ATOM 4655 C CA . LEU A 1 587 ? 3.756 38.156 25.203 1 75.44 587 LEU A CA 1
ATOM 4656 C C . LEU A 1 587 ? 3.096 36.781 25.328 1 75.44 587 LEU A C 1
ATOM 4658 O O . LEU A 1 587 ? 3.693 35.781 24.969 1 75.44 587 LEU A O 1
ATOM 4662 N N . THR A 1 588 ? 1.912 36.875 25.75 1 77.62 588 THR A N 1
ATOM 4663 C CA . THR A 1 588 ? 1.177 35.625 25.859 1 77.62 588 THR A CA 1
ATOM 4664 C C . THR A 1 588 ? 0.871 35.062 24.469 1 77.62 588 THR A C 1
ATOM 4666 O O . THR A 1 588 ? 0.934 33.844 24.25 1 77.62 588 THR A O 1
ATOM 4669 N N . LEU A 1 589 ? 0.618 35.906 23.594 1 82.06 589 LEU A N 1
ATOM 4670 C CA . LEU A 1 589 ? 0.349 35.469 22.234 1 82.06 589 LEU A CA 1
ATOM 4671 C C . LEU A 1 589 ? 1.602 34.875 21.594 1 82.06 589 LEU A C 1
ATOM 4673 O O . LEU A 1 589 ? 1.523 33.906 20.859 1 82.06 589 LEU A O 1
ATOM 4677 N N . LEU A 1 590 ? 2.652 35.5 21.906 1 79.12 590 LEU A N 1
ATOM 4678 C CA . LEU A 1 590 ? 3.91 34.969 21.375 1 79.12 590 LEU A CA 1
ATOM 4679 C C . LEU A 1 590 ? 4.219 33.594 21.953 1 79.12 590 LEU A C 1
ATOM 4681 O O . LEU A 1 590 ? 4.746 32.75 21.25 1 79.12 590 LEU A O 1
ATOM 4685 N N . GLU A 1 591 ? 3.854 33.469 23.141 1 79.81 591 GLU A N 1
ATOM 4686 C CA . GLU A 1 591 ? 4.055 32.156 23.766 1 79.81 591 GLU A CA 1
ATOM 4687 C C . GLU A 1 591 ? 3.162 31.109 23.125 1 79.81 591 GLU A C 1
ATOM 4689 O O . GLU A 1 591 ? 3.598 29.969 22.906 1 79.81 591 GLU A O 1
ATOM 4694 N N . TYR A 1 592 ? 1.997 31.484 22.844 1 82.44 592 TYR A N 1
ATOM 4695 C CA . TYR A 1 592 ? 1.079 30.562 22.188 1 82.44 592 TYR A CA 1
ATOM 4696 C C . TYR A 1 592 ? 1.566 30.188 20.797 1 82.44 592 TYR A C 1
ATOM 4698 O O . TYR A 1 592 ? 1.462 29.047 20.375 1 82.44 592 TYR A O 1
ATOM 4706 N N . LEU A 1 593 ? 2.117 31.125 20.188 1 84 593 LEU A N 1
ATOM 4707 C CA . LEU A 1 593 ? 2.613 30.875 18.828 1 84 593 LEU A CA 1
ATOM 4708 C C . LEU A 1 593 ? 3.84 29.969 18.859 1 84 593 LEU A C 1
ATOM 4710 O O . LEU A 1 593 ? 4.023 29.141 17.969 1 84 593 LEU A O 1
ATOM 4714 N N . GLU A 1 594 ? 4.566 30.125 19.844 1 81.25 594 GLU A N 1
ATOM 4715 C CA . GLU A 1 594 ? 5.75 29.281 19.984 1 81.25 594 GLU A CA 1
ATOM 4716 C C . GLU A 1 594 ? 5.359 27.844 20.297 1 81.25 594 GLU A C 1
ATOM 4718 O O . GLU A 1 594 ? 6.031 26.906 19.859 1 81.25 594 GLU A O 1
ATOM 4723 N N . ARG A 1 595 ? 4.332 27.734 20.984 1 82.38 595 ARG A N 1
ATOM 4724 C CA . ARG A 1 595 ? 3.867 26.406 21.328 1 82.38 595 ARG A CA 1
ATOM 4725 C C . ARG A 1 595 ? 3.143 25.75 20.156 1 82.38 595 ARG A C 1
ATOM 4727 O O . ARG A 1 595 ? 3.092 24.531 20.047 1 82.38 595 ARG A O 1
ATOM 4734 N N . LEU A 1 596 ? 2.652 26.531 19.328 1 85.81 596 LEU A N 1
ATOM 4735 C CA . LEU A 1 596 ? 1.906 26.047 18.172 1 85.81 596 LEU A CA 1
ATOM 4736 C C . LEU A 1 596 ? 2.85 25.5 17.109 1 85.81 596 LEU A C 1
ATOM 4738 O O . LEU A 1 596 ? 2.482 24.594 16.344 1 85.81 596 LEU A O 1
ATOM 4742 N N . LYS A 1 597 ? 4.055 25.922 17.109 1 85.88 597 LYS A N 1
ATOM 4743 C CA . LYS A 1 597 ? 5.02 25.547 16.078 1 85.88 597 LYS A CA 1
ATOM 4744 C C . LYS A 1 597 ? 5.305 24.047 16.109 1 85.88 597 LYS A C 1
ATOM 4746 O O . LYS A 1 597 ? 5.094 23.359 15.102 1 85.88 597 LYS A O 1
ATOM 4751 N N . PRO A 1 598 ? 5.656 23.547 17.219 1 83.94 598 PRO A N 1
ATOM 4752 C CA . PRO A 1 598 ? 5.938 22.109 17.25 1 83.94 598 PRO A CA 1
ATOM 4753 C C . PRO A 1 598 ? 4.688 21.266 17.016 1 83.94 598 PRO A C 1
ATOM 4755 O O . PRO A 1 598 ? 4.777 20.156 16.5 1 83.94 598 PRO A O 1
ATOM 4758 N N . LEU A 1 599 ? 3.592 21.781 17.312 1 86.62 599 LEU A N 1
ATOM 4759 C CA . LEU A 1 599 ? 2.348 21.031 17.141 1 86.62 599 LEU A CA 1
ATOM 4760 C C . LEU A 1 599 ? 1.981 20.922 15.672 1 86.62 599 LEU A C 1
ATOM 4762 O O . LEU A 1 599 ? 1.524 19.875 15.219 1 86.62 599 LEU A O 1
ATOM 4766 N N . ILE A 1 600 ? 2.219 21.984 15.031 1 86.56 600 ILE A N 1
ATOM 4767 C CA . ILE A 1 600 ? 1.945 21.969 13.594 1 86.56 600 ILE A CA 1
ATOM 4768 C C . ILE A 1 600 ? 2.908 21 12.906 1 86.56 600 ILE A C 1
ATOM 4770 O O . ILE A 1 600 ? 2.508 20.25 12.016 1 86.56 600 ILE A O 1
ATOM 4774 N N . ASN A 1 601 ? 4.066 21.047 13.328 1 85.62 601 ASN A N 1
ATOM 4775 C CA . ASN A 1 601 ? 5.051 20.125 12.766 1 85.62 601 ASN A CA 1
ATOM 4776 C C . ASN A 1 601 ? 4.68 18.672 13.055 1 85.62 601 ASN A C 1
ATOM 4778 O O . ASN A 1 601 ? 4.809 17.812 12.18 1 85.62 601 ASN A O 1
ATOM 4782 N N . ASP A 1 602 ? 4.203 18.469 14.211 1 85.44 602 ASP A N 1
ATOM 4783 C CA . ASP A 1 602 ? 3.795 17.109 14.586 1 85.44 602 ASP A CA 1
ATOM 4784 C C . ASP A 1 602 ? 2.562 16.672 13.797 1 85.44 602 ASP A C 1
ATOM 4786 O O . ASP A 1 602 ? 2.436 15.5 13.438 1 85.44 602 ASP A O 1
ATOM 4790 N N . SER A 1 603 ? 1.716 17.578 13.555 1 86.94 603 SER A N 1
ATOM 4791 C CA . SER A 1 603 ? 0.5 17.266 12.812 1 86.94 603 SER A CA 1
ATOM 4792 C C . SER A 1 603 ? 0.822 16.828 11.383 1 86.94 603 SER A C 1
ATOM 4794 O O . SER A 1 603 ? 0.124 15.992 10.812 1 86.94 603 SER A O 1
ATOM 4796 N N . ILE A 1 604 ? 1.935 17.359 10.945 1 84.56 604 ILE A N 1
ATOM 4797 C CA . ILE A 1 604 ? 2.309 17.078 9.562 1 84.56 604 ILE A CA 1
ATOM 4798 C C . ILE A 1 604 ? 3.193 15.828 9.523 1 84.56 604 ILE A C 1
ATOM 4800 O O . ILE A 1 604 ? 2.986 14.938 8.695 1 84.56 604 ILE A O 1
ATOM 4804 N N . GLU A 1 605 ? 4.074 15.719 10.445 1 81.12 605 GLU A N 1
ATOM 4805 C CA . GLU A 1 605 ? 5.086 14.672 10.398 1 81.12 605 GLU A CA 1
ATOM 4806 C C . GLU A 1 605 ? 4.578 13.383 11.047 1 81.12 605 GLU A C 1
ATOM 4808 O O . GLU A 1 605 ? 4.73 12.297 10.484 1 81.12 605 GLU A O 1
ATOM 4813 N N . GLU A 1 606 ? 4.074 13.539 12.219 1 83.19 606 GLU A N 1
ATOM 4814 C CA . GLU A 1 606 ? 3.646 12.367 12.984 1 83.19 606 GLU A CA 1
ATOM 4815 C C . GLU A 1 606 ? 2.266 12.586 13.594 1 83.19 606 GLU A C 1
ATOM 4817 O O . GLU A 1 606 ? 2.146 12.844 14.797 1 83.19 606 GLU A O 1
ATOM 4822 N N . PRO A 1 607 ? 1.323 12.312 12.844 1 82.44 607 PRO A N 1
ATOM 4823 C CA . PRO A 1 607 ? -0.017 12.555 13.383 1 82.44 607 PRO A CA 1
ATOM 4824 C C . PRO A 1 607 ? -0.385 11.578 14.508 1 82.44 607 PRO A C 1
ATOM 4826 O O . PRO A 1 607 ? -1.318 11.836 15.266 1 82.44 607 PRO A O 1
ATOM 4829 N N . LYS A 1 608 ? 0.343 10.477 14.758 1 82.81 608 LYS A N 1
ATOM 4830 C CA . LYS A 1 608 ? -0.009 9.5 15.789 1 82.81 608 LYS A CA 1
ATOM 4831 C C . LYS A 1 608 ? 0.786 9.734 17.062 1 82.81 608 LYS A C 1
ATOM 4833 O O . LYS A 1 608 ? 0.733 8.922 18 1 82.81 608 LYS A O 1
ATOM 4838 N N . ARG A 1 609 ? 1.395 10.82 17.188 1 85 609 ARG A N 1
ATOM 4839 C CA . ARG A 1 609 ? 2.199 11.125 18.359 1 85 609 ARG A CA 1
ATOM 4840 C C . ARG A 1 609 ? 1.314 11.367 19.578 1 85 609 ARG A C 1
ATOM 4842 O O . ARG A 1 609 ? 0.273 12.023 19.484 1 85 609 ARG A O 1
ATOM 4849 N N . LYS A 1 610 ? 1.754 10.734 20.688 1 86.88 610 LYS A N 1
ATOM 4850 C CA . LYS A 1 610 ? 1.071 10.93 21.953 1 86.88 610 LYS A CA 1
ATOM 4851 C C . LYS A 1 610 ? 1.914 11.773 22.906 1 86.88 610 LYS A C 1
ATOM 4853 O O . LYS A 1 610 ? 3.139 11.633 22.953 1 86.88 610 LYS A O 1
ATOM 4858 N N . TYR A 1 611 ? 1.195 12.625 23.609 1 86.56 611 TYR A N 1
ATOM 4859 C CA . TYR A 1 611 ? 1.893 13.547 24.5 1 86.56 611 TYR A CA 1
ATOM 4860 C C . TYR A 1 611 ? 1.81 13.078 25.938 1 86.56 611 TYR A C 1
ATOM 4862 O O . TYR A 1 611 ? 0.865 12.383 26.328 1 86.56 611 TYR A O 1
ATOM 4870 N N . SER A 1 612 ? 2.818 13.445 26.766 1 85.75 612 SER A N 1
ATOM 4871 C CA . SER A 1 612 ? 2.875 13.102 28.188 1 85.75 612 SER A CA 1
ATOM 4872 C C . SER A 1 612 ? 1.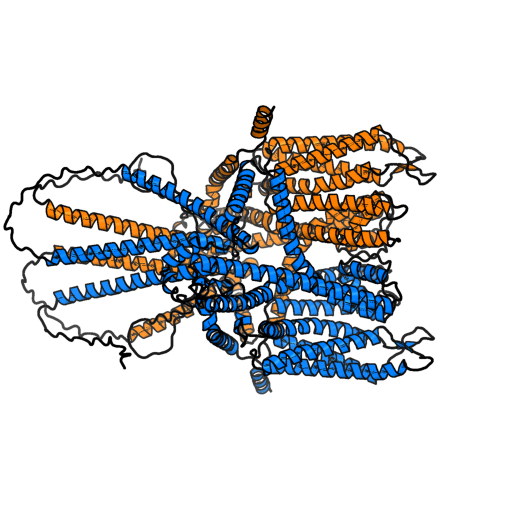962 14 29 1 85.75 612 SER A C 1
ATOM 4874 O O . SER A 1 612 ? 1.419 14.984 28.5 1 85.75 612 SER A O 1
ATOM 4876 N N . HIS A 1 613 ? 1.722 13.625 30.312 1 84.56 613 HIS A N 1
ATOM 4877 C CA . HIS A 1 613 ? 0.876 14.406 31.219 1 84.56 613 HIS A CA 1
ATOM 4878 C C . HIS A 1 613 ? 1.43 15.812 31.406 1 84.56 613 HIS A C 1
ATOM 4880 O O . HIS A 1 613 ? 0.671 16.781 31.438 1 84.56 613 HIS A O 1
ATOM 4886 N N . ARG A 1 614 ? 2.707 15.859 31.531 1 80.25 614 ARG A N 1
ATOM 4887 C CA . ARG A 1 614 ? 3.338 17.156 31.734 1 80.25 614 ARG A CA 1
ATOM 4888 C C . ARG A 1 614 ? 3.072 18.078 30.547 1 80.25 614 ARG A C 1
ATOM 4890 O O . ARG A 1 614 ? 2.729 19.25 30.719 1 80.25 614 ARG A O 1
ATOM 4897 N N . GLN A 1 615 ? 3.137 17.578 29.391 1 85 615 GLN A N 1
ATOM 4898 C CA . GLN A 1 615 ? 2.902 18.359 28.188 1 85 615 GLN A CA 1
ATOM 4899 C C . GLN A 1 615 ? 1.444 18.797 28.078 1 85 615 GLN A C 1
ATOM 4901 O O . GLN A 1 615 ? 1.156 19.953 27.734 1 85 615 GLN A O 1
ATOM 4906 N N . TRP A 1 616 ? 0.611 17.922 28.422 1 86.94 616 TRP A N 1
ATOM 4907 C CA . TRP A 1 616 ? -0.815 18.234 28.406 1 86.94 616 TRP A CA 1
ATOM 4908 C C . TRP A 1 616 ? -1.149 19.312 29.438 1 86.94 616 TRP A C 1
ATOM 4910 O O . TRP A 1 616 ? -1.892 20.25 29.141 1 86.94 616 TRP A O 1
ATOM 4920 N N . SER A 1 617 ? -0.607 19.156 30.625 1 81.62 617 SER A N 1
ATOM 4921 C CA . SER A 1 617 ? -0.901 20.078 31.703 1 81.62 617 SER A CA 1
ATOM 4922 C C . SER A 1 617 ? -0.372 21.484 31.391 1 81.62 617 SER A C 1
ATOM 4924 O O . SER A 1 617 ? -1.037 22.484 31.672 1 81.62 617 SER A O 1
ATOM 4926 N N . GLU A 1 618 ? 0.765 21.5 30.812 1 80.25 618 GLU A N 1
ATOM 4927 C CA . GLU A 1 618 ? 1.338 22.797 30.438 1 80.25 618 GLU A CA 1
ATOM 4928 C C . GLU A 1 618 ? 0.49 23.484 29.359 1 80.25 618 GLU A C 1
ATOM 4930 O O . GLU A 1 618 ? 0.279 24.688 29.422 1 80.25 618 GLU A O 1
ATOM 4935 N N . LEU A 1 619 ? 0.012 22.719 28.547 1 84.12 619 LEU A N 1
ATOM 4936 C CA . LEU A 1 619 ? -0.777 23.281 27.453 1 84.12 619 LEU A CA 1
ATOM 4937 C C . LEU A 1 619 ? -2.164 23.688 27.938 1 84.12 619 LEU A C 1
ATOM 4939 O O . LEU A 1 619 ? -2.672 24.75 27.562 1 84.12 619 LEU A O 1
ATOM 4943 N N . LEU A 1 620 ? -2.701 22.906 28.766 1 81.56 620 LEU A N 1
ATOM 4944 C CA . LEU A 1 620 ? -4.031 23.219 29.281 1 81.56 620 LEU A CA 1
ATOM 4945 C C . LEU A 1 620 ? -3.988 24.406 30.234 1 81.56 620 LEU A C 1
ATOM 4947 O O . LEU A 1 620 ? -4.922 25.203 30.266 1 81.56 620 LEU A O 1
ATOM 4951 N N . GLN A 1 621 ? -2.943 24.453 30.984 1 75.19 621 GLN A N 1
ATOM 4952 C CA . GLN A 1 621 ? -2.795 25.594 31.875 1 75.19 621 GLN A CA 1
ATOM 4953 C C . GLN A 1 621 ? -2.67 26.891 31.094 1 75.19 621 GLN A C 1
ATOM 4955 O O . GLN A 1 621 ? -3.223 27.922 31.484 1 75.19 621 GLN A O 1
ATOM 4960 N N . SER A 1 622 ? -2.049 26.719 30.016 1 73.81 622 SER A N 1
ATOM 4961 C CA . SER A 1 622 ? -1.892 27.906 29.172 1 73.81 622 SER A CA 1
ATOM 4962 C C . SER A 1 622 ? -3.217 28.312 28.547 1 73.81 622 SER A C 1
ATOM 4964 O O . SER A 1 622 ? -3.436 29.484 28.25 1 73.81 622 SER A O 1
ATOM 4966 N N . LEU A 1 623 ? -4.105 27.344 28.359 1 74.62 623 LEU A N 1
ATOM 4967 C CA . LEU A 1 623 ? -5.402 27.609 27.734 1 74.62 623 LEU A CA 1
ATOM 4968 C C . LEU A 1 623 ? -6.434 28.016 28.781 1 74.62 623 LEU A C 1
ATOM 4970 O O . LEU A 1 623 ? -7.559 28.375 28.438 1 74.62 623 LEU A O 1
ATOM 4974 N N . GLY A 1 624 ? -6.023 28.141 29.938 1 61.78 624 GLY A N 1
ATOM 4975 C CA . GLY A 1 624 ? -6.918 28.531 31.016 1 61.78 624 GLY A CA 1
ATOM 4976 C C . GLY A 1 624 ? -7.824 27.406 31.484 1 61.78 624 GLY A C 1
ATOM 4977 O O . GLY A 1 624 ? -8.766 27.641 32.25 1 61.78 624 GLY A O 1
ATOM 4978 N N . ALA A 1 625 ? -7.781 26.297 30.875 1 60.12 625 ALA A N 1
ATOM 4979 C CA . ALA A 1 625 ? -8.617 25.172 31.297 1 60.12 625 ALA A CA 1
ATOM 4980 C C . ALA A 1 625 ? -8.016 24.469 32.5 1 60.12 625 ALA A C 1
ATOM 4982 O O . ALA A 1 625 ? -6.855 24.047 32.469 1 60.12 625 ALA A O 1
ATOM 4983 N N . ASP A 1 626 ? -8.172 25.047 33.75 1 54 626 ASP A N 1
ATOM 4984 C CA . ASP A 1 626 ? -7.578 24.531 34.969 1 54 626 ASP A CA 1
ATOM 4985 C C . ASP A 1 626 ? -7.961 23.062 35.188 1 54 626 ASP A C 1
ATOM 4987 O O . ASP A 1 626 ? -9.141 22.734 35.219 1 54 626 ASP A O 1
ATOM 4991 N N . GLU A 1 627 ? -7.055 22.125 34.906 1 57.59 627 GLU A N 1
ATOM 4992 C CA . GLU A 1 627 ? -7.18 20.734 35.312 1 57.59 627 GLU A CA 1
ATOM 4993 C C . GLU A 1 627 ? -7.859 20.609 36.688 1 57.59 627 GLU A C 1
ATOM 4995 O O . GLU A 1 627 ? -8.562 19.625 36.938 1 57.59 627 GLU A O 1
ATOM 5000 N N . LYS A 1 628 ? -7.598 21.641 37.625 1 54.72 628 LYS A N 1
ATOM 5001 C CA . LYS A 1 628 ? -7.988 21.578 39.031 1 54.72 628 LYS A CA 1
ATOM 5002 C C . LYS A 1 628 ? -9.484 21.828 39.188 1 54.72 628 LYS A C 1
ATOM 5004 O O . LYS A 1 628 ? -10.094 21.359 40.156 1 54.72 628 LYS A O 1
ATOM 5009 N N . TYR A 1 629 ? -9.984 22.609 38.375 1 49.34 629 TYR A N 1
ATOM 5010 C CA . TYR A 1 629 ? -11.375 22.938 38.688 1 49.34 629 TYR A CA 1
ATOM 5011 C C . TYR A 1 629 ? -12.266 21.719 38.594 1 49.34 629 TYR A C 1
ATOM 5013 O O . TYR A 1 629 ? -13.289 21.625 39.281 1 49.34 629 TYR A O 1
ATOM 5021 N N . ALA A 1 630 ? -12.008 20.812 37.656 1 53.56 630 ALA A N 1
ATOM 5022 C CA . ALA A 1 630 ? -12.969 19.719 37.5 1 53.56 630 ALA A CA 1
ATOM 5023 C C . ALA A 1 630 ? -12.719 18.609 38.531 1 53.56 630 ALA A C 1
ATOM 5025 O O . ALA A 1 630 ? -13.305 17.531 38.438 1 53.56 630 ALA A O 1
ATOM 5026 N N . ALA A 1 631 ? -11.922 18.906 39.5 1 52.56 631 ALA A N 1
ATOM 5027 C CA . ALA A 1 631 ? -11.453 17.906 40.438 1 52.56 631 ALA A CA 1
ATOM 5028 C C . ALA A 1 631 ? -12.57 17.469 41.375 1 52.56 631 ALA A C 1
ATOM 5030 O O . ALA A 1 631 ? -12.391 16.562 42.188 1 52.56 631 ALA A O 1
ATOM 5031 N N . ASP A 1 632 ? -13.578 18.156 41.438 1 52 632 ASP A N 1
ATOM 5032 C CA . ASP A 1 632 ? -14.312 17.844 42.688 1 52 632 ASP A CA 1
ATOM 5033 C C . ASP A 1 632 ? -14.969 16.469 42.594 1 52 632 ASP A C 1
ATOM 5035 O O . ASP A 1 632 ? -15.453 15.938 43.594 1 52 632 ASP A O 1
ATOM 5039 N N . GLY A 1 633 ? -14.953 15.805 41.375 1 56.56 633 GLY A N 1
ATOM 5040 C CA . GLY A 1 633 ? -15.625 14.516 41.406 1 56.56 633 GLY A CA 1
ATOM 5041 C C . GLY A 1 633 ? -14.688 13.344 41.188 1 56.56 633 GLY A C 1
ATOM 5042 O O . GLY A 1 633 ? -13.477 13.539 41 1 56.56 633 GLY A O 1
ATOM 5043 N N . TYR A 1 634 ? -15.133 12.102 41.656 1 58.41 634 TYR A N 1
ATOM 5044 C CA . TYR A 1 634 ? -14.367 10.875 41.469 1 58.41 634 TYR A CA 1
ATOM 5045 C C . TYR A 1 634 ? -13.883 10.758 40.031 1 58.41 634 TYR A C 1
ATOM 5047 O O . TYR A 1 634 ? -12.914 10.047 39.75 1 58.41 634 TYR A O 1
ATOM 5055 N N . ASP A 1 635 ? -14.406 11.578 39.125 1 62.31 635 ASP A N 1
ATOM 5056 C CA . ASP A 1 635 ? -14.133 11.422 37.688 1 62.31 635 ASP A CA 1
ATOM 5057 C C . ASP A 1 635 ? -12.984 12.328 37.25 1 62.31 635 ASP A C 1
ATOM 5059 O O . ASP A 1 635 ? -12.258 12.008 36.312 1 62.31 635 ASP A O 1
ATOM 5063 N N . GLY A 1 636 ? -12.562 13.219 38.125 1 67.69 636 GLY A N 1
ATOM 5064 C CA . GLY A 1 636 ? -11.516 14.156 37.75 1 67.69 636 GLY A CA 1
ATOM 5065 C C . GLY A 1 636 ? -11.625 14.648 36.312 1 67.69 636 GLY A C 1
ATOM 5066 O O . GLY A 1 636 ? -12.609 14.352 35.625 1 67.69 636 GLY A O 1
ATOM 5067 N N . PHE A 1 637 ? -10.766 15.414 35.75 1 79 637 PHE A N 1
ATOM 5068 C CA . PHE A 1 637 ? -10.773 15.984 34.406 1 79 637 PHE A CA 1
ATOM 5069 C C . PHE A 1 637 ? -10.469 14.914 33.375 1 79 637 PHE A C 1
ATOM 5071 O O . PHE A 1 637 ? -11.18 14.805 32.375 1 79 637 PHE A O 1
ATOM 5078 N N . TRP A 1 638 ? -9.617 14.086 33.719 1 86.75 638 TRP A N 1
ATOM 5079 C CA . TRP A 1 638 ? -9.109 13.156 32.719 1 86.75 638 TRP A CA 1
ATOM 5080 C C . TRP A 1 638 ? -10.023 11.945 32.562 1 86.75 638 TRP A C 1
ATOM 5082 O O . TRP A 1 638 ? -10.055 11.305 31.516 1 86.75 638 TRP A O 1
ATOM 5092 N N . LEU A 1 639 ? -10.797 11.641 33.594 1 86.5 639 LEU A N 1
ATOM 5093 C CA . LEU A 1 639 ? -11.703 10.5 33.531 1 86.5 639 LEU A CA 1
ATOM 5094 C C . LEU A 1 639 ? -13.148 10.961 33.344 1 86.5 639 LEU A C 1
ATOM 5096 O O . LEU A 1 639 ? -14.039 10.141 33.094 1 86.5 639 LEU A O 1
ATOM 5100 N N . GLY A 1 640 ? -13.305 12.258 33.344 1 83.38 640 GLY A N 1
ATOM 5101 C CA . GLY A 1 640 ? -14.648 12.805 33.281 1 83.38 640 GLY A CA 1
ATOM 5102 C C . GLY A 1 640 ? -15.18 12.898 31.859 1 83.38 640 GLY A C 1
ATOM 5103 O O . GLY A 1 640 ? -14.508 12.477 30.922 1 83.38 640 GLY A O 1
ATOM 5104 N N . ASP A 1 641 ? -16.375 13.398 31.703 1 82.5 641 ASP A N 1
ATOM 5105 C CA . ASP A 1 641 ? -17.062 13.484 30.406 1 82.5 641 ASP A CA 1
ATOM 5106 C C . ASP A 1 641 ? -16.453 14.57 29.531 1 82.5 641 ASP A C 1
ATOM 5108 O O . ASP A 1 641 ? -16.625 14.562 28.312 1 82.5 641 ASP A O 1
ATOM 5112 N N . ASN A 1 642 ? -15.672 15.414 30.141 1 81.25 642 ASN A N 1
ATOM 5113 C CA . ASN A 1 642 ? -15.062 16.5 29.359 1 81.25 642 ASN A CA 1
ATOM 5114 C C . ASN A 1 642 ? -13.602 16.203 29.047 1 81.25 642 ASN A C 1
ATOM 5116 O O . ASN A 1 642 ? -12.883 17.062 28.547 1 81.25 642 ASN A O 1
ATOM 5120 N N . SER A 1 643 ? -13.266 14.969 29.359 1 86.94 643 SER A N 1
ATOM 5121 C CA . SER A 1 643 ? -11.891 14.602 29.078 1 86.94 643 SER A CA 1
ATOM 5122 C C . SER A 1 643 ? -11.664 14.43 27.578 1 86.94 643 SER A C 1
ATOM 5124 O O . SER A 1 643 ? -12.422 13.734 26.906 1 86.94 643 SER A O 1
ATOM 5126 N N . PRO A 1 644 ? -10.703 15.023 26.984 1 87.44 644 PRO A N 1
ATOM 5127 C CA . PRO A 1 644 ? -10.391 14.836 25.562 1 87.44 644 PRO A CA 1
ATOM 5128 C C . PRO A 1 644 ? -9.945 13.422 25.234 1 87.44 644 PRO A C 1
ATOM 5130 O O . PRO A 1 644 ? -10.086 12.969 24.094 1 87.44 644 PRO A O 1
ATOM 5133 N N . LEU A 1 645 ? -9.406 12.727 26.188 1 89.31 645 LEU A N 1
ATOM 5134 C CA . LEU A 1 645 ? -8.852 11.398 25.953 1 89.31 645 LEU A CA 1
ATOM 5135 C C . LEU A 1 645 ? -9.961 10.352 25.859 1 89.31 645 LEU A C 1
ATOM 5137 O O . LEU A 1 645 ? -9.711 9.203 25.5 1 89.31 645 LEU A O 1
ATOM 5141 N N . ARG A 1 646 ? -11.203 10.773 26.156 1 88.38 646 ARG A N 1
ATOM 5142 C CA . ARG A 1 646 ? -12.328 9.859 25.984 1 88.38 646 ARG A CA 1
ATOM 5143 C C . ARG A 1 646 ? -12.617 9.617 24.5 1 88.38 646 ARG A C 1
ATOM 5145 O O . ARG A 1 646 ? -13.195 8.586 24.141 1 88.38 646 ARG A O 1
ATOM 5152 N N . LEU A 1 647 ? -12.18 10.57 23.688 1 89 647 LEU A N 1
ATOM 5153 C CA . LEU A 1 647 ? -12.398 10.508 22.25 1 89 647 LEU A CA 1
ATOM 5154 C C . LEU A 1 647 ? -11.164 9.977 21.531 1 89 647 LEU A C 1
ATOM 5156 O O . LEU A 1 647 ? -10.047 10.094 22.047 1 89 647 LEU A O 1
ATOM 5160 N N . PRO A 1 648 ? -11.406 9.305 20.453 1 88.56 648 PRO A N 1
ATOM 5161 C CA . PRO A 1 648 ? -10.266 8.906 19.625 1 88.56 648 PRO A CA 1
ATOM 5162 C C . PRO A 1 648 ? -9.648 10.086 18.875 1 88.56 648 PRO A C 1
ATOM 5164 O O . PRO A 1 648 ? -9.797 10.188 17.656 1 88.56 648 PRO A O 1
ATOM 5167 N N . LEU A 1 649 ? -8.859 10.797 19.547 1 88.88 649 LEU A N 1
ATOM 5168 C CA . LEU A 1 649 ? -8.328 12.055 19.031 1 88.88 649 LEU A CA 1
ATOM 5169 C C . LEU A 1 649 ? -6.984 11.836 18.344 1 88.88 649 LEU A C 1
ATOM 5171 O O . LEU A 1 649 ? -6.246 10.906 18.703 1 88.88 649 LEU A O 1
ATOM 5175 N N . VAL A 1 650 ? -6.824 12.648 17.375 1 89.94 650 VAL A N 1
ATOM 5176 C CA . VAL A 1 650 ? -5.473 12.961 16.922 1 89.94 650 VAL A CA 1
ATOM 5177 C C . VAL A 1 650 ? -4.898 14.102 17.75 1 89.94 650 VAL A C 1
ATOM 5179 O O . VAL A 1 650 ? -5.242 15.266 17.547 1 89.94 650 VAL A O 1
ATOM 5182 N N . GLU A 1 651 ? -4.121 13.695 18.672 1 90.31 651 GLU A N 1
ATOM 5183 C CA . GLU A 1 651 ? -3.742 14.609 19.75 1 90.31 651 GLU A CA 1
ATOM 5184 C C . GLU A 1 651 ? -3.105 15.883 19.203 1 90.31 651 GLU A C 1
ATOM 5186 O O . GLU A 1 651 ? -3.465 16.984 19.609 1 90.31 651 GLU A O 1
ATOM 5191 N N . PRO A 1 652 ? -2.18 15.797 18.203 1 89.12 652 PRO A N 1
ATOM 5192 C CA . PRO A 1 652 ? -1.605 17.047 17.688 1 89.12 652 PRO A CA 1
ATOM 5193 C C . PRO A 1 652 ? -2.641 17.938 17.016 1 89.12 652 PRO A C 1
ATOM 5195 O O . PRO A 1 652 ? -2.637 19.156 17.203 1 89.12 652 PRO A O 1
ATOM 5198 N N . ASN A 1 653 ? -3.521 17.391 16.281 1 89.81 653 ASN A N 1
ATOM 5199 C CA . ASN A 1 653 ? -4.543 18.172 15.586 1 89.81 653 ASN A CA 1
ATOM 5200 C C . ASN A 1 653 ? -5.531 18.797 16.562 1 89.81 653 ASN A C 1
ATOM 5202 O O . ASN A 1 653 ? -6 19.922 16.344 1 89.81 653 ASN A O 1
ATOM 5206 N N . TYR A 1 654 ? -5.855 18.031 17.594 1 89.12 654 TYR A N 1
ATOM 5207 C CA . TYR A 1 654 ? -6.75 18.547 18.625 1 89.12 654 TYR A CA 1
ATOM 5208 C C . TYR A 1 654 ? -6.137 19.75 19.328 1 89.12 654 TYR A C 1
ATOM 5210 O O . TYR A 1 654 ? -6.812 20.766 19.547 1 89.12 654 TYR A O 1
ATOM 5218 N N . LEU A 1 655 ? -4.895 19.656 19.594 1 88.31 655 LEU A N 1
ATOM 5219 C CA . LEU A 1 655 ? -4.219 20.734 20.312 1 88.31 655 LEU A CA 1
ATOM 5220 C C . LEU A 1 655 ? -4.027 21.938 19.422 1 88.31 655 LEU A C 1
ATOM 5222 O O . LEU A 1 655 ? -4.09 23.078 19.891 1 88.31 655 LEU A O 1
ATOM 5226 N N . VAL A 1 656 ? -3.785 21.703 18.172 1 88 656 VAL A N 1
ATOM 5227 C CA . VAL A 1 656 ? -3.689 22.812 17.234 1 88 656 VAL A CA 1
ATOM 5228 C C . VAL A 1 656 ? -5.027 23.547 17.156 1 88 656 VAL A C 1
ATOM 5230 O O . VAL A 1 656 ? -5.066 24.781 17.156 1 88 656 VAL A O 1
ATOM 5233 N N . LEU A 1 657 ? -6.043 22.781 17.141 1 87.12 657 LEU A N 1
ATOM 5234 C CA . LEU A 1 657 ? -7.383 23.359 17.078 1 87.12 657 LEU A CA 1
ATOM 5235 C C . LEU A 1 657 ? -7.676 24.203 18.312 1 87.12 657 LEU A C 1
ATOM 5237 O O . LEU A 1 657 ? -8.18 25.328 18.188 1 87.12 657 LEU A O 1
ATOM 5241 N N . LYS A 1 658 ? -7.305 23.797 19.438 1 85.62 658 LYS A N 1
ATOM 5242 C CA . LYS A 1 658 ? -7.613 24.484 20.688 1 85.62 658 LYS A CA 1
ATOM 5243 C C . LYS A 1 658 ? -6.734 25.734 20.859 1 85.62 658 LYS A C 1
ATOM 5245 O O . LYS A 1 658 ? -7.227 26.797 21.234 1 85.62 658 LYS A O 1
ATOM 5250 N N . ILE A 1 659 ? -5.488 25.578 20.562 1 85.62 659 ILE A N 1
ATOM 5251 C CA . ILE A 1 659 ? -4.574 26.688 20.734 1 85.62 659 ILE A CA 1
ATOM 5252 C C . ILE A 1 659 ? -4.871 27.781 19.703 1 85.62 659 ILE A C 1
ATOM 5254 O O . ILE A 1 659 ? -4.84 28.969 20.016 1 85.62 659 ILE A O 1
ATOM 5258 N N . TYR A 1 660 ? -5.156 27.328 18.578 1 86.75 660 TYR A N 1
ATOM 5259 C CA . TYR A 1 660 ? -5.484 28.297 17.531 1 86.75 660 TYR A CA 1
ATOM 5260 C C . TYR A 1 660 ? -6.746 29.062 17.875 1 86.75 660 TYR A C 1
ATOM 5262 O O . TYR A 1 660 ? -6.832 30.266 17.625 1 86.75 660 TYR A O 1
ATOM 5270 N N . PHE A 1 661 ? -7.688 28.406 18.406 1 82 661 PHE A N 1
ATOM 5271 C CA . PHE A 1 661 ? -8.922 29.062 18.812 1 82 661 PHE A CA 1
ATOM 5272 C C . PHE A 1 661 ? -8.641 30.109 19.891 1 82 661 PHE A C 1
ATOM 5274 O O . PHE A 1 661 ? -9.172 31.219 19.828 1 82 661 PHE A O 1
ATOM 5281 N N . HIS A 1 662 ? -7.832 29.797 20.812 1 82.75 662 HIS A N 1
ATOM 5282 C CA . HIS A 1 662 ? -7.523 30.719 21.891 1 82.75 662 HIS A CA 1
ATOM 5283 C C . HIS A 1 662 ? -6.746 31.938 21.375 1 82.75 662 HIS A C 1
ATOM 5285 O O . HIS A 1 662 ? -6.984 33.062 21.812 1 82.75 662 HIS A O 1
ATOM 5291 N N . ILE A 1 663 ? -5.875 31.656 20.484 1 84.25 663 ILE A N 1
ATOM 5292 C CA . ILE A 1 663 ? -5.113 32.75 19.891 1 84.25 663 ILE A CA 1
ATOM 5293 C C . ILE A 1 663 ? -6.062 33.688 19.156 1 84.25 663 ILE A C 1
ATOM 5295 O O . ILE A 1 663 ? -5.965 34.906 19.312 1 84.25 663 ILE A O 1
ATOM 5299 N N . GLU A 1 664 ? -6.941 33.125 18.484 1 82.12 664 GLU A N 1
ATOM 5300 C CA . GLU A 1 664 ? -7.887 33.938 17.734 1 82.12 664 GLU A CA 1
ATOM 5301 C C . GLU A 1 664 ? -8.82 34.719 18.656 1 82.12 664 GLU A C 1
ATOM 5303 O O . GLU A 1 664 ? -9.141 35.875 18.406 1 82.12 664 GLU A O 1
ATOM 5308 N N . MET A 1 665 ? -9.211 34.125 19.734 1 79.06 665 MET A N 1
ATOM 5309 C CA . MET A 1 665 ? -10.109 34.781 20.672 1 79.06 665 MET A CA 1
ATOM 5310 C C . MET A 1 665 ? -9.398 35.938 21.406 1 79.06 665 MET A C 1
ATOM 5312 O O . MET A 1 665 ? -9.977 37 21.609 1 79.06 665 MET A O 1
ATOM 5316 N N . VAL A 1 666 ? -8.156 35.719 21.812 1 79.5 666 VAL A N 1
ATOM 5317 C CA . VAL A 1 666 ? -7.391 36.75 22.484 1 79.5 666 VAL A CA 1
ATOM 5318 C C . VAL A 1 666 ? -7.18 37.938 21.547 1 79.5 666 VAL A C 1
ATOM 5320 O O . VAL A 1 666 ? -7.305 39.094 21.969 1 79.5 666 VAL A O 1
ATOM 5323 N N . LEU A 1 667 ? -6.961 37.594 20.328 1 81.19 667 LEU A N 1
ATOM 5324 C CA . LEU A 1 667 ? -6.734 38.656 19.359 1 81.19 667 LEU A CA 1
ATOM 5325 C C . LEU A 1 667 ? -8.023 39.406 19.078 1 81.19 667 LEU A C 1
ATOM 5327 O O . LEU A 1 667 ? -8.008 40.625 18.922 1 81.19 667 LEU A O 1
ATOM 5331 N N . ARG A 1 668 ? -9.07 38.719 19.031 1 77.38 668 ARG A N 1
ATOM 5332 C CA . ARG A 1 668 ? -10.352 39.375 18.812 1 77.38 668 ARG A CA 1
ATOM 5333 C C . ARG A 1 668 ? -10.727 40.25 20.016 1 77.38 668 ARG A C 1
ATOM 5335 O O . ARG A 1 668 ? -11.281 41.344 19.844 1 77.38 668 ARG A O 1
ATOM 5342 N N . ASP A 1 669 ? -10.438 39.781 21.203 1 76.31 669 ASP A N 1
ATOM 5343 C CA . ASP A 1 669 ? -10.688 40.562 22.406 1 76.31 669 ASP A CA 1
ATOM 5344 C C . ASP A 1 669 ? -9.828 41.844 22.438 1 76.31 669 ASP A C 1
ATOM 5346 O O . ASP A 1 669 ? -10.289 42.906 22.875 1 76.31 669 ASP A O 1
ATOM 5350 N N . MET A 1 670 ? -8.672 41.688 21.922 1 77.88 670 MET A N 1
ATOM 5351 C CA . MET A 1 670 ? -7.781 42.844 21.875 1 77.88 670 MET A CA 1
ATOM 5352 C C . MET A 1 670 ? -8.289 43.875 20.875 1 77.88 670 MET A C 1
ATOM 5354 O O . MET A 1 670 ? -8.219 45.062 21.125 1 77.88 670 MET A O 1
ATOM 5358 N N . VAL A 1 671 ? -8.805 43.406 19.812 1 74.44 671 VAL A N 1
ATOM 5359 C CA . VAL A 1 671 ? -9.336 44.312 18.797 1 74.44 671 VAL A CA 1
ATOM 5360 C C . VAL A 1 671 ? -10.578 45.031 19.328 1 74.44 671 VAL A C 1
ATOM 5362 O O . VAL A 1 671 ? -10.773 46.219 19.094 1 74.44 671 VAL A O 1
ATOM 5365 N N . GLU A 1 672 ? -11.383 44.375 20.062 1 71.38 672 GLU A N 1
ATOM 5366 C CA . GLU A 1 672 ? -12.578 44.969 20.641 1 71.38 672 GLU A CA 1
ATOM 5367 C C . GLU A 1 672 ? -12.211 46 21.703 1 71.38 672 GLU A C 1
ATOM 5369 O O . GLU A 1 672 ? -12.859 47.062 21.812 1 71.38 672 GLU A O 1
ATOM 5374 N N . LEU A 1 673 ? -11.219 45.719 22.484 1 71.5 673 LEU A N 1
ATOM 5375 C CA . LEU A 1 673 ? -10.758 46.688 23.484 1 71.5 673 LEU A CA 1
ATOM 5376 C C . LEU A 1 673 ? -10.211 47.938 22.844 1 71.5 673 LEU A C 1
ATOM 5378 O O . LEU A 1 673 ? -10.445 49.062 23.328 1 71.5 673 LEU A O 1
ATOM 5382 N N . GLU A 1 674 ? -9.617 47.75 21.734 1 73.25 674 GLU A N 1
ATOM 5383 C CA . GLU A 1 674 ? -9.055 48.875 21.047 1 73.25 674 GLU A CA 1
ATOM 5384 C C . GLU A 1 674 ? -10.156 49.719 20.375 1 73.25 674 GLU A C 1
ATOM 5386 O O . GLU A 1 674 ? -10.055 50.938 20.297 1 73.25 674 GLU A O 1
ATOM 5391 N N . ILE A 1 675 ? -11.188 49.062 19.969 1 69.94 675 ILE A N 1
ATOM 5392 C CA . ILE A 1 675 ? -12.32 49.781 19.391 1 69.94 675 ILE A CA 1
ATOM 5393 C C . ILE A 1 675 ? -13.023 50.594 20.484 1 69.94 675 ILE A C 1
ATOM 5395 O O . ILE A 1 675 ? -13.398 51.75 20.25 1 69.94 675 ILE A O 1
ATOM 5399 N N . ARG A 1 676 ? -13.133 50.094 21.672 1 64.69 676 ARG A N 1
ATOM 5400 C CA . ARG A 1 676 ? -13.75 50.812 22.797 1 64.69 676 ARG A CA 1
ATOM 5401 C C . ARG A 1 676 ? -12.898 52 23.234 1 64.69 676 ARG A C 1
ATOM 5403 O O . ARG A 1 676 ? -13.422 53.062 23.578 1 64.69 676 ARG A O 1
ATOM 5410 N N . ASP A 1 677 ? -11.648 51.719 23.203 1 66.06 677 ASP A N 1
ATOM 5411 C CA . ASP A 1 677 ? -10.742 52.812 23.578 1 66.06 677 ASP A CA 1
ATOM 5412 C C . ASP A 1 677 ? -10.82 53.938 22.562 1 66.06 677 ASP A C 1
ATOM 5414 O O . ASP A 1 677 ? -10.773 55.125 22.938 1 66.06 677 ASP A O 1
ATOM 5418 N N . GLN A 1 678 ? -10.969 53.594 21.328 1 67.69 678 GLN A N 1
ATOM 5419 C CA . GLN A 1 678 ? -11.086 54.625 20.297 1 67.69 678 GLN A CA 1
ATOM 5420 C C . GLN A 1 678 ? -12.398 55.406 20.438 1 67.69 678 GLN A C 1
ATOM 5422 O O . GLN A 1 678 ? -12.438 56.625 20.266 1 67.69 678 GLN A O 1
ATOM 5427 N N . GLU A 1 679 ? -13.383 54.719 20.812 1 65.44 679 GLU A N 1
ATOM 5428 C CA . GLU A 1 679 ? -14.68 55.344 21.016 1 65.44 679 GLU A CA 1
ATOM 5429 C C . GLU A 1 679 ? -14.641 56.281 22.234 1 65.44 679 GLU A C 1
ATOM 5431 O O . GLU A 1 679 ? -15.227 57.375 22.203 1 65.44 679 GLU A O 1
ATOM 5436 N N . LEU A 1 680 ? -13.969 55.906 23.25 1 60.28 680 LEU A N 1
ATOM 5437 C CA . LEU A 1 680 ? -13.836 56.719 24.453 1 60.28 680 LEU A CA 1
ATOM 5438 C C . LEU A 1 680 ? -13.039 57.969 24.156 1 60.28 680 LEU A C 1
ATOM 5440 O O . LEU A 1 680 ? -13.383 59.062 24.625 1 60.28 680 LEU A O 1
ATOM 5444 N N . LEU A 1 681 ? -12.094 57.781 23.312 1 61.47 681 LEU A N 1
ATOM 5445 C CA . LEU A 1 681 ? -11.273 58.938 22.953 1 61.47 681 LEU A CA 1
ATOM 5446 C C . LEU A 1 681 ? -12.047 59.906 22.062 1 61.47 681 LEU A C 1
ATOM 5448 O O . LEU A 1 681 ? -11.914 61.125 22.172 1 61.47 681 LEU A O 1
ATOM 5452 N N . ASP A 1 682 ? -12.859 59.344 21.328 1 62.09 682 ASP A N 1
ATOM 5453 C CA . ASP A 1 682 ? -13.688 60.188 20.469 1 62.09 682 ASP A CA 1
ATOM 5454 C C . ASP A 1 682 ? -14.766 60.906 21.281 1 62.09 682 ASP A C 1
ATOM 5456 O O . ASP A 1 682 ? -15.086 62.062 21.016 1 62.09 682 ASP A O 1
ATOM 5460 N N . SER A 1 683 ? -15.195 60.312 22.344 1 58.59 683 SER A N 1
ATOM 5461 C CA . SER A 1 683 ? -16.203 60.938 23.188 1 58.59 683 SER A CA 1
ATOM 5462 C C . SER A 1 683 ? -15.594 62.031 24.062 1 58.59 683 SER A C 1
ATOM 5464 O O . SER A 1 683 ? -16.234 63.031 24.328 1 58.59 683 SER A O 1
ATOM 5466 N N . LEU A 1 684 ? -14.406 61.812 24.422 1 53.22 684 LEU A N 1
ATOM 5467 C CA . LEU A 1 684 ? -13.727 62.844 25.234 1 53.22 684 LEU A CA 1
ATOM 5468 C C . LEU A 1 684 ? -13.445 64.062 24.406 1 53.22 684 LEU A C 1
ATOM 5470 O O . LEU A 1 684 ? -13.531 65.188 24.922 1 53.22 684 LEU A O 1
ATOM 5474 N N . GLU A 1 685 ? -13.219 63.938 23.266 1 53.75 685 GLU A N 1
ATOM 5475 C CA . GLU A 1 685 ? -13.055 65.125 22.406 1 53.75 685 GLU A CA 1
ATOM 5476 C C . GLU A 1 685 ? -14.375 65.812 22.219 1 53.75 685 GLU A C 1
ATOM 5478 O O . GLU A 1 685 ? -14.414 67.062 22.188 1 53.75 685 GLU A O 1
ATOM 5483 N N . ALA A 1 686 ? -15.391 65.125 22.25 1 51.25 686 ALA A N 1
ATOM 5484 C CA . ALA A 1 686 ? -16.703 65.75 22.125 1 51.25 686 ALA A CA 1
ATOM 5485 C C . ALA A 1 686 ? -17.078 66.438 23.406 1 51.25 686 ALA A C 1
ATOM 5487 O O . ALA A 1 686 ? -17.719 67.5 23.375 1 51.25 686 ALA A O 1
ATOM 5488 N N . ALA A 1 687 ? -16.719 65.938 24.516 1 46.69 687 ALA A N 1
ATOM 5489 C CA . ALA A 1 687 ? -17.031 66.625 25.781 1 46.69 687 ALA A CA 1
ATOM 5490 C C . ALA A 1 687 ? -16.188 67.875 25.953 1 46.69 687 ALA A C 1
ATOM 5492 O O . ALA A 1 687 ? -16.641 68.875 26.531 1 46.69 687 ALA A O 1
ATOM 5493 N N . SER A 1 688 ? -15.008 67.938 25.484 1 41.31 688 SER A N 1
ATOM 5494 C CA . SER A 1 688 ? -14.258 69.188 25.625 1 41.31 688 SER A CA 1
ATOM 5495 C C . SER A 1 688 ? -14.828 70.25 24.719 1 41.31 688 SER A C 1
ATOM 5497 O O . SER A 1 688 ? -14.641 71.438 25 1 41.31 688 SER A O 1
ATOM 5499 N N . GLU A 1 689 ? -15.5 70 23.703 1 38.53 689 GLU A N 1
ATOM 5500 C CA . GLU A 1 689 ? -16.172 71.062 22.922 1 38.53 689 GLU A CA 1
ATOM 5501 C C . GLU A 1 689 ? -17.5 71.438 23.562 1 38.53 689 GLU A C 1
ATOM 5503 O O . GLU A 1 689 ? -17.922 72.625 23.469 1 38.53 689 GLU A O 1
ATOM 5508 N N . ASN A 1 690 ? -18.328 70.562 24.047 1 34.34 690 ASN A N 1
ATOM 5509 C CA . ASN A 1 690 ? -19.641 70.938 24.562 1 34.34 690 ASN A CA 1
ATOM 5510 C C . ASN A 1 690 ? -19.547 71.438 26 1 34.34 690 ASN A C 1
ATOM 5512 O O . ASN A 1 690 ? -20.562 71.5 26.719 1 34.34 690 ASN A O 1
ATOM 5516 N N . THR A 1 691 ? -18.531 72.062 26.641 1 29.81 691 THR A N 1
ATOM 5517 C CA . THR A 1 691 ? -18.859 72.75 27.875 1 29.81 691 THR A CA 1
ATOM 5518 C C . THR A 1 691 ? -19.766 73.938 27.578 1 29.81 691 THR A C 1
ATOM 5520 O O . THR A 1 691 ? -20.047 74.75 28.469 1 29.81 691 THR A O 1
ATOM 5523 N N . SER A 1 692 ? -20.062 74.625 26.469 1 25.77 692 SER A N 1
ATOM 5524 C CA . SER A 1 692 ? -21.219 75.5 26.734 1 25.77 692 SER A CA 1
ATOM 5525 C C . SER A 1 692 ? -22.438 74.625 27.109 1 25.77 692 SER A C 1
ATOM 5527 O O . SER A 1 692 ? -23.297 75.125 27.875 1 25.77 692 SER A O 1
ATOM 5529 N N . VAL A 1 693 ? -23.109 74 26.062 1 22.97 693 VAL A N 1
ATOM 5530 C CA . VAL A 1 693 ? -24.516 73.75 26.297 1 22.97 693 VAL A CA 1
ATOM 5531 C C . VAL A 1 693 ? -24.672 72.75 27.438 1 22.97 693 VAL A C 1
ATOM 5533 O O . VAL A 1 693 ? -23.719 72.062 27.797 1 22.97 693 VAL A O 1
ATOM 5536 N N . SER A 1 694 ? -25.859 71.875 27.359 1 21.77 694 SER A N 1
ATOM 5537 C CA . SER A 1 694 ? -26.844 71.188 28.203 1 21.77 694 SER A CA 1
ATOM 5538 C C . SER A 1 694 ? -26.219 70.062 28.969 1 21.77 694 SER A C 1
ATOM 5540 O O . SER A 1 694 ? -25.25 69.438 28.516 1 21.77 694 SER A O 1
ATOM 5542 N N . ASP A 1 695 ? -26.594 69.938 30.375 1 21.67 695 ASP A N 1
ATOM 5543 C CA . ASP A 1 695 ? -26.438 69.062 31.531 1 21.67 695 ASP A CA 1
ATOM 5544 C C . ASP A 1 695 ? -26.594 67.625 31.141 1 21.67 695 ASP A C 1
ATOM 5546 O O . ASP A 1 695 ? -26.234 66.688 31.906 1 21.67 695 ASP A O 1
ATOM 5550 N N . LEU A 1 696 ? -27.734 67.188 30.391 1 18.78 696 LEU A N 1
ATOM 5551 C CA . LEU A 1 696 ? -28.516 66.125 30.922 1 18.78 696 LEU A CA 1
ATOM 5552 C C . LEU A 1 696 ? -27.688 64.812 30.922 1 18.78 696 LEU A C 1
ATOM 5554 O O . LEU A 1 696 ? -26.938 64.562 29.969 1 18.78 696 LEU A O 1
ATOM 5558 N N . GLY A 1 697 ? -27.547 64 32.125 1 19.14 697 GLY A N 1
ATOM 5559 C CA . GLY A 1 697 ? -27.281 62.781 32.812 1 19.14 697 GLY A CA 1
ATOM 5560 C C . GLY A 1 697 ? -27.875 61.562 32.125 1 19.14 697 GLY A C 1
ATOM 5561 O O . GLY A 1 697 ? -28.047 60.5 32.719 1 19.14 697 GLY A O 1
ATOM 5562 N N . MET A 1 698 ? -28.562 61.5 31.016 1 18.48 698 MET A N 1
ATOM 5563 C CA . MET A 1 698 ? -29.359 60.281 30.891 1 18.48 698 MET A CA 1
ATOM 5564 C C . MET A 1 698 ? -28.484 59.031 31.094 1 18.48 698 MET A C 1
ATOM 5566 O O . MET A 1 698 ? -27.469 58.875 30.422 1 18.48 698 MET A O 1
ATOM 5570 N N . THR A 1 699 ? -28.625 58.406 32.406 1 19.11 699 THR A N 1
ATOM 5571 C CA . THR A 1 699 ? -28.328 57.156 33.094 1 19.11 699 THR A CA 1
ATOM 5572 C C . THR A 1 699 ? -28.766 55.969 32.25 1 19.11 699 THR A C 1
ATOM 5574 O O . THR A 1 699 ? -29.969 55.719 32.094 1 19.11 699 THR A O 1
ATOM 5577 N N . THR A 1 700 ? -28.562 55.75 31.125 1 19.03 700 THR A N 1
ATOM 5578 C CA . THR A 1 700 ? -29.141 54.562 30.547 1 19.03 700 THR A CA 1
ATOM 5579 C C . THR A 1 700 ? -28.844 53.344 31.422 1 19.03 700 THR A C 1
ATOM 5581 O O . THR A 1 700 ? -27.797 53.25 32.062 1 19.03 700 THR A O 1
ATOM 5584 N N . GLY A 1 701 ? -30.016 52.469 31.906 1 18.34 701 GLY A N 1
ATOM 5585 C CA . GLY A 1 701 ? -30.344 51.312 32.688 1 18.34 701 GLY A CA 1
ATOM 5586 C C . GLY A 1 701 ? -29.328 50.188 32.562 1 18.34 701 GLY A C 1
ATOM 5587 O O . GLY A 1 701 ? -28.688 50.062 31.5 1 18.34 701 GLY A O 1
ATOM 5588 N N . ARG A 1 702 ? -28.953 49.688 33.812 1 20.58 702 ARG A N 1
ATOM 5589 C CA . ARG A 1 702 ? -28.188 48.594 34.406 1 20.58 702 ARG A CA 1
ATOM 5590 C C . ARG A 1 702 ? -28.812 47.25 34.094 1 20.58 702 ARG A C 1
ATOM 5592 O O . ARG A 1 702 ? -29.359 46.594 35 1 20.58 702 ARG A O 1
ATOM 5599 N N . THR A 1 703 ? -29.484 46.906 33 1 20.56 703 THR A N 1
ATOM 5600 C CA . THR A 1 703 ? -30.109 45.594 33.062 1 20.56 703 THR A CA 1
ATOM 5601 C C . THR A 1 703 ? -29.062 44.5 33.312 1 20.56 703 THR A C 1
ATOM 5603 O O . THR A 1 703 ? -28.25 44.188 32.438 1 20.56 703 THR A O 1
ATOM 5606 N N . ILE A 1 704 ? -28.438 44.531 34.562 1 19.84 704 ILE A N 1
ATOM 5607 C CA . ILE A 1 704 ? -27.609 43.375 34.875 1 19.84 704 ILE A CA 1
ATOM 5608 C C . ILE A 1 704 ? -28.484 42.188 35.188 1 19.84 704 ILE A C 1
ATOM 5610 O O . ILE A 1 704 ? -28.266 41.062 34.719 1 19.84 704 ILE A O 1
ATOM 5614 N N . ARG A 1 705 ? -29.672 42.094 35.875 1 21.42 705 ARG A N 1
ATOM 5615 C CA . ARG A 1 705 ? -29.859 41.094 36.906 1 21.42 705 ARG A CA 1
ATOM 5616 C C . ARG A 1 705 ? -30.438 39.812 36.344 1 21.42 705 ARG A C 1
ATOM 5618 O O . ARG A 1 705 ? -31.484 39.812 35.719 1 21.42 705 ARG A O 1
ATOM 5625 N N . PHE A 1 706 ? -29.891 38.688 35.938 1 19.91 706 PHE A N 1
ATOM 5626 C CA . PHE A 1 706 ? -30.641 37.438 35.906 1 19.91 706 PHE A CA 1
ATOM 5627 C C . PHE A 1 706 ? -30.875 36.875 37.312 1 19.91 706 PHE A C 1
ATOM 5629 O O . PHE A 1 706 ? -29.906 36.688 38.062 1 19.91 706 PHE A O 1
ATOM 5636 N N . HIS A 1 707 ? -31.875 37.219 38.219 1 17.8 707 HIS A N 1
ATOM 5637 C CA . HIS A 1 707 ? -32.406 36.75 39.5 1 17.8 707 HIS A CA 1
ATOM 5638 C C . HIS A 1 707 ? -32.719 35.281 39.438 1 17.8 707 HIS A C 1
ATOM 5640 O O . HIS A 1 707 ? -33.656 34.875 38.75 1 17.8 707 HIS A O 1
ATOM 5646 N N . GLY A 1 708 ? -31.828 34.281 39.469 1 19.77 708 GLY A N 1
ATOM 5647 C CA . GLY A 1 708 ? -32.25 33.031 40.031 1 19.77 708 GLY A CA 1
ATOM 5648 C C . GLY A 1 708 ? -32.656 33.125 41.5 1 19.77 708 GLY A C 1
ATOM 5649 O O . GLY A 1 708 ? -32 32.5 42.375 1 19.77 708 GLY A O 1
ATOM 5650 N N . ASP A 1 709 ? -33.219 34.094 42.125 1 18.89 709 ASP A N 1
ATOM 5651 C CA . ASP A 1 709 ? -33.562 34.062 43.531 1 18.89 709 ASP A CA 1
ATOM 5652 C C . ASP A 1 709 ? -34.156 32.719 43.938 1 18.89 709 ASP A C 1
ATOM 5654 O O . ASP A 1 709 ? -33.688 32.094 44.875 1 18.89 709 ASP A O 1
ATOM 5658 N N . GLU A 1 710 ? -35.5 32.75 44.156 1 18.2 710 GLU A N 1
ATOM 5659 C CA . GLU A 1 710 ? -36.375 31.891 44.938 1 18.2 710 GLU A CA 1
ATOM 5660 C C . GLU A 1 710 ? -36.562 30.531 44.281 1 18.2 710 GLU A C 1
ATOM 5662 O O . GLU A 1 710 ? -36.719 30.438 43.062 1 18.2 710 GLU A O 1
ATOM 5667 N N . MET B 1 1 ? 45.938 -4.176 25 1 50.69 1 MET B N 1
ATOM 5668 C CA . MET B 1 1 ? 45.031 -4.707 23.969 1 50.69 1 MET B CA 1
ATOM 5669 C C . MET B 1 1 ? 43.719 -3.924 23.938 1 50.69 1 MET B C 1
ATOM 5671 O O . MET B 1 1 ? 43.219 -3.564 22.859 1 50.69 1 MET B O 1
ATOM 5675 N N . LYS B 1 2 ? 43.312 -3.592 25.078 1 60.06 2 LYS B N 1
ATOM 5676 C CA . LYS B 1 2 ? 42.062 -2.869 25.156 1 60.06 2 LYS B CA 1
ATOM 5677 C C . LYS B 1 2 ? 42.219 -1.439 24.641 1 60.06 2 LYS B C 1
ATOM 5679 O O . LYS B 1 2 ? 41.344 -0.926 23.953 1 60.06 2 LYS B O 1
ATOM 5684 N N . ASP B 1 3 ? 43.219 -0.883 24.984 1 61.56 3 ASP B N 1
ATOM 5685 C CA . ASP B 1 3 ? 43.438 0.482 24.516 1 61.56 3 ASP B CA 1
ATOM 5686 C C . ASP B 1 3 ? 43.625 0.52 23 1 61.56 3 ASP B C 1
ATOM 5688 O O . ASP B 1 3 ? 43.188 1.449 22.328 1 61.56 3 ASP B O 1
ATOM 5692 N N . ALA B 1 4 ? 44.281 -0.495 22.5 1 60.06 4 ALA B N 1
ATOM 5693 C CA . ALA B 1 4 ? 44.469 -0.576 21.047 1 60.06 4 ALA B CA 1
ATOM 5694 C C . ALA B 1 4 ? 43.125 -0.792 20.344 1 60.06 4 ALA B C 1
ATOM 5696 O O . ALA B 1 4 ? 42.906 -0.206 19.281 1 60.06 4 ALA B O 1
ATOM 5697 N N . VAL B 1 5 ? 42.406 -1.58 20.969 1 60 5 VAL B N 1
ATOM 5698 C CA . VAL B 1 5 ? 41.094 -1.855 20.406 1 60 5 VAL B CA 1
ATOM 5699 C C . VAL B 1 5 ? 40.25 -0.587 20.438 1 60 5 VAL B C 1
ATOM 5701 O O . VAL B 1 5 ? 39.531 -0.296 19.484 1 60 5 VAL B O 1
ATOM 5704 N N . LYS B 1 6 ? 40.438 0.09 21.484 1 60.84 6 LYS B N 1
ATOM 5705 C CA . LYS B 1 6 ? 39.688 1.337 21.594 1 60.84 6 LYS B CA 1
ATOM 5706 C C . LYS B 1 6 ? 40.188 2.365 20.578 1 60.84 6 LYS B C 1
ATOM 5708 O O . LYS B 1 6 ? 39.375 3.07 19.969 1 60.84 6 LYS B O 1
ATOM 5713 N N . LYS B 1 7 ? 41.469 2.42 20.5 1 62.06 7 LYS B N 1
ATOM 5714 C CA . LYS B 1 7 ? 42.031 3.346 19.516 1 62.06 7 LYS B CA 1
ATOM 5715 C C . LYS B 1 7 ? 41.625 2.963 18.109 1 62.06 7 LYS B C 1
ATOM 5717 O O . LYS B 1 7 ? 41.312 3.834 17.281 1 62.06 7 LYS B O 1
ATOM 5722 N N . ALA B 1 8 ? 41.625 1.66 17.875 1 62.22 8 ALA B N 1
ATOM 5723 C CA . ALA B 1 8 ? 41.219 1.166 16.562 1 62.22 8 ALA B CA 1
ATOM 5724 C C . ALA B 1 8 ? 39.719 1.44 16.312 1 62.22 8 ALA B C 1
ATOM 5726 O O . ALA B 1 8 ? 39.344 1.803 15.211 1 62.22 8 ALA B O 1
ATOM 5727 N N . LYS B 1 9 ? 39.094 1.29 17.266 1 64.94 9 LYS B N 1
ATOM 5728 C CA . LYS B 1 9 ? 37.656 1.55 17.172 1 64.94 9 LYS B CA 1
ATOM 5729 C C . LYS B 1 9 ? 37.406 3.029 16.906 1 64.94 9 LYS B C 1
ATOM 5731 O O . LYS B 1 9 ? 36.5 3.377 16.125 1 64.94 9 LYS B O 1
ATOM 5736 N N . ASP B 1 10 ? 38.188 3.824 17.547 1 65.31 10 ASP B N 1
ATOM 5737 C CA . ASP B 1 10 ? 38 5.258 17.375 1 65.31 10 ASP B CA 1
ATOM 5738 C C . ASP B 1 10 ? 38.375 5.688 15.953 1 65.31 10 ASP B C 1
ATOM 5740 O O . ASP B 1 10 ? 37.844 6.668 15.43 1 65.31 10 ASP B O 1
ATOM 5744 N N . MET B 1 11 ? 39.281 4.906 15.445 1 66.12 11 MET B N 1
ATOM 5745 C CA . MET B 1 11 ? 39.688 5.234 14.086 1 66.12 11 MET B CA 1
ATOM 5746 C C . MET B 1 11 ? 38.688 4.75 13.062 1 66.12 11 MET B C 1
ATOM 5748 O O . MET B 1 11 ? 38.562 5.305 11.969 1 66.12 11 MET B O 1
ATOM 5752 N N . ILE B 1 12 ? 37.906 3.818 13.508 1 74.38 12 ILE B N 1
ATOM 5753 C CA . ILE B 1 12 ? 37 3.176 12.547 1 74.38 12 ILE B CA 1
ATOM 5754 C C . ILE B 1 12 ? 35.594 3.777 12.648 1 74.38 12 ILE B C 1
ATOM 5756 O O . ILE B 1 12 ? 34.875 3.828 11.656 1 74.38 12 ILE B O 1
ATOM 5760 N N . VAL B 1 13 ? 35.344 4.43 13.75 1 72.38 13 VAL B N 1
ATOM 5761 C CA . VAL B 1 13 ? 34 4.945 13.953 1 72.38 13 VAL B CA 1
ATOM 5762 C C . VAL B 1 13 ? 33.906 6.391 13.477 1 72.38 13 VAL B C 1
ATOM 5764 O O . VAL B 1 13 ? 34.781 7.203 13.781 1 72.38 13 VAL B O 1
ATOM 5767 N N . PRO B 1 14 ? 32.875 6.602 12.594 1 72.12 14 PRO B N 1
ATOM 5768 C CA . PRO B 1 14 ? 32.75 7.973 12.102 1 72.12 14 PRO B CA 1
ATOM 5769 C C . PRO B 1 14 ? 32.438 8.969 13.211 1 72.12 14 PRO B C 1
ATOM 5771 O O . PRO B 1 14 ? 31.797 8.617 14.211 1 72.12 14 PRO B O 1
ATOM 5774 N N . ASP B 1 15 ? 32.938 10.203 13.078 1 65.62 15 ASP B N 1
ATOM 5775 C CA . ASP B 1 15 ? 32.688 11.297 14.016 1 65.62 15 ASP B CA 1
ATOM 5776 C C . ASP B 1 15 ? 31.203 11.703 13.984 1 65.62 15 ASP B C 1
ATOM 5778 O O . ASP B 1 15 ? 30.641 11.922 12.914 1 65.62 15 ASP B O 1
ATOM 5782 N N . PRO B 1 16 ? 30.531 11.625 15.055 1 65.31 16 PRO B N 1
ATOM 5783 C CA . PRO B 1 16 ? 29.109 12.016 15.109 1 65.31 16 PRO B CA 1
ATOM 5784 C C . PRO B 1 16 ? 28.875 13.445 14.648 1 65.31 16 PRO B C 1
ATOM 5786 O O . PRO B 1 16 ? 27.781 13.781 14.18 1 65.31 16 PRO B O 1
ATOM 5789 N N . LYS B 1 17 ? 29.906 14.297 14.773 1 66.19 17 LYS B N 1
ATOM 5790 C CA . LYS B 1 17 ? 29.766 15.703 14.391 1 66.19 17 LYS B CA 1
ATOM 5791 C C . LYS B 1 17 ? 29.875 15.875 12.875 1 66.19 17 LYS B C 1
ATOM 5793 O O . LYS B 1 17 ? 29.453 16.906 12.336 1 66.19 17 LYS B O 1
ATOM 5798 N N . LEU B 1 18 ? 30.297 14.852 12.258 1 72.94 18 LEU B N 1
ATOM 5799 C CA . LEU B 1 18 ? 30.531 14.938 10.82 1 72.94 18 LEU B CA 1
ATOM 5800 C C . LEU B 1 18 ? 29.203 15.117 10.07 1 72.94 18 LEU B C 1
ATOM 5802 O O . LEU B 1 18 ? 29.141 15.898 9.117 1 72.94 18 LEU B O 1
ATOM 5806 N N . GLN B 1 19 ? 28.234 14.555 10.531 1 71.75 19 GLN B N 1
ATOM 5807 C CA . GLN B 1 19 ? 26.969 14.656 9.836 1 71.75 19 GLN B CA 1
ATOM 5808 C C . GLN B 1 19 ? 26.391 16.062 9.945 1 71.75 19 GLN B C 1
ATOM 5810 O O . GLN B 1 19 ? 25.828 16.594 8.977 1 71.75 19 GLN B O 1
ATOM 5815 N N . ASN B 1 20 ? 26.547 16.594 11.062 1 71.06 20 ASN B N 1
ATOM 5816 C CA . ASN B 1 20 ? 26.047 17.953 11.25 1 71.06 20 ASN B CA 1
ATOM 5817 C C . ASN B 1 20 ? 26.844 18.969 10.445 1 71.06 20 ASN B C 1
ATOM 5819 O O . ASN B 1 20 ? 26.266 19.922 9.914 1 71.06 20 ASN B O 1
ATOM 5823 N N . ASP B 1 21 ? 28.078 18.672 10.367 1 74.88 21 ASP B N 1
ATOM 5824 C CA . ASP B 1 21 ? 28.922 19.562 9.586 1 74.88 21 ASP B CA 1
ATOM 5825 C C . ASP B 1 21 ? 28.594 19.484 8.102 1 74.88 21 ASP B C 1
ATOM 5827 O O . ASP B 1 21 ? 28.562 20.5 7.406 1 74.88 21 ASP B O 1
ATOM 5831 N N . LEU B 1 22 ? 28.344 18.312 7.715 1 77.81 22 LEU B N 1
ATOM 5832 C CA . LEU B 1 22 ? 28.016 18.109 6.309 1 77.81 22 LEU B CA 1
ATOM 5833 C C . LEU B 1 22 ? 26.672 18.75 5.977 1 77.81 22 LEU B C 1
ATOM 5835 O O . LEU B 1 22 ? 26.484 19.312 4.891 1 77.81 22 LEU B O 1
ATOM 5839 N N . HIS B 1 23 ? 25.875 18.688 6.906 1 77.06 23 HIS B N 1
ATOM 5840 C CA . HIS B 1 23 ? 24.562 19.312 6.711 1 77.06 23 HIS B CA 1
ATOM 5841 C C . HIS B 1 23 ? 24.688 20.828 6.602 1 77.06 23 HIS B C 1
ATOM 5843 O O . HIS B 1 23 ? 24.062 21.438 5.734 1 77.06 23 HIS B O 1
ATOM 5849 N N . ASP B 1 24 ? 25.484 21.406 7.391 1 75.88 24 ASP B N 1
ATOM 5850 C CA . ASP B 1 24 ? 25.672 22.844 7.379 1 75.88 24 ASP B CA 1
ATOM 5851 C C . ASP B 1 24 ? 26.391 23.312 6.109 1 75.88 24 ASP B C 1
ATOM 5853 O O . ASP B 1 24 ? 26.031 24.328 5.516 1 75.88 24 ASP B O 1
ATOM 5857 N N . LYS B 1 25 ? 27.297 22.531 5.754 1 76.25 25 LYS B N 1
ATOM 5858 C CA . LYS B 1 25 ? 28.016 22.844 4.523 1 76.25 25 LYS B CA 1
ATOM 5859 C C . LYS B 1 25 ? 27.094 22.719 3.305 1 76.25 25 LYS B C 1
ATOM 5861 O O . LYS B 1 25 ? 27.188 23.516 2.369 1 76.25 25 LYS B O 1
ATOM 5866 N N . GLY B 1 26 ? 26.328 21.75 3.367 1 80.88 26 GLY B N 1
ATOM 5867 C CA . GLY B 1 26 ? 25.375 21.562 2.287 1 80.88 26 GLY B CA 1
ATOM 5868 C C . GLY B 1 26 ? 24.359 22.688 2.166 1 80.88 26 GLY B C 1
ATOM 5869 O O . GLY B 1 26 ? 24.078 23.156 1.062 1 80.88 26 GLY B O 1
ATOM 5870 N N . LEU B 1 27 ? 23.984 23.141 3.307 1 78.94 27 LEU B N 1
ATOM 5871 C CA . LEU B 1 27 ? 23.016 24.234 3.316 1 78.94 27 LEU B CA 1
ATOM 5872 C C . LEU B 1 27 ? 23.641 25.516 2.762 1 78.94 27 LEU B C 1
ATOM 5874 O O . LEU B 1 27 ? 22.969 26.281 2.061 1 78.94 27 LEU B O 1
ATOM 5878 N N . GLN B 1 28 ? 24.859 25.688 3.033 1 77.25 28 GLN B N 1
ATOM 5879 C CA . GLN B 1 28 ? 25.547 26.875 2.521 1 77.25 28 GLN B CA 1
ATOM 5880 C C . GLN B 1 28 ? 25.75 26.781 1.012 1 77.25 28 GLN B C 1
ATOM 5882 O O . GLN B 1 28 ? 25.609 27.766 0.3 1 77.25 28 GLN B O 1
ATOM 5887 N N . HIS B 1 29 ? 26.031 25.578 0.63 1 82.94 29 HIS B N 1
ATOM 5888 C CA . HIS B 1 29 ? 26.266 25.344 -0.792 1 82.94 29 HIS B CA 1
ATOM 5889 C C . HIS B 1 29 ? 24.984 25.547 -1.595 1 82.94 29 HIS B C 1
ATOM 5891 O O . HIS B 1 29 ? 25.016 25.969 -2.75 1 82.94 29 HIS B O 1
ATOM 5897 N N . TYR B 1 30 ? 23.844 25.297 -0.984 1 84.38 30 TYR B N 1
ATOM 5898 C CA . TYR B 1 30 ? 22.562 25.375 -1.687 1 84.38 30 TYR B CA 1
ATOM 5899 C C . TYR B 1 30 ? 21.797 26.625 -1.304 1 84.38 30 TYR B C 1
ATOM 5901 O O . TYR B 1 30 ? 20.609 26.75 -1.597 1 84.38 30 TYR B O 1
ATOM 5909 N N . GLU B 1 31 ? 22.438 27.5 -0.681 1 79.19 31 GLU B N 1
ATOM 5910 C CA . GLU B 1 31 ? 21.781 28.703 -0.191 1 79.19 31 GLU B CA 1
ATOM 5911 C C . GLU B 1 31 ? 21.172 29.516 -1.339 1 79.19 31 GLU B C 1
ATOM 5913 O O . GLU B 1 31 ? 20.062 30.031 -1.219 1 79.19 31 GLU B O 1
ATOM 5918 N N . ASP B 1 32 ? 21.844 29.516 -2.408 1 78.69 32 ASP B N 1
ATOM 5919 C CA . ASP B 1 32 ? 21.359 30.297 -3.541 1 78.69 32 ASP B CA 1
ATOM 5920 C C . ASP B 1 32 ? 20.109 29.688 -4.152 1 78.69 32 ASP B C 1
ATOM 5922 O O . ASP B 1 32 ? 19.203 30.391 -4.594 1 78.69 32 ASP B O 1
ATOM 5926 N N . LYS B 1 33 ? 20.062 28.406 -4.105 1 80.56 33 LYS B N 1
ATOM 5927 C CA . LYS B 1 33 ? 18.938 27.734 -4.723 1 80.56 33 LYS B CA 1
ATOM 5928 C C . LYS B 1 33 ? 17.75 27.641 -3.76 1 80.56 33 LYS B C 1
ATOM 5930 O O . LYS B 1 33 ? 16.594 27.609 -4.184 1 80.56 33 LYS B O 1
ATOM 5935 N N . LEU B 1 34 ? 18.062 27.641 -2.504 1 82.69 34 LEU B N 1
ATOM 5936 C CA . LEU B 1 34 ? 17.016 27.531 -1.492 1 82.69 34 LEU B CA 1
ATOM 5937 C C . LEU B 1 34 ? 16.641 28.906 -0.946 1 82.69 34 LEU B C 1
ATOM 5939 O O . LEU B 1 34 ? 15.945 29.016 0.062 1 82.69 34 LEU B O 1
ATOM 5943 N N . THR B 1 35 ? 16.953 29.969 -1.648 1 77.81 35 THR B N 1
ATOM 5944 C CA . THR B 1 35 ? 16.75 31.344 -1.2 1 77.81 35 THR B CA 1
ATOM 5945 C C . THR B 1 35 ? 15.258 31.609 -0.99 1 77.81 35 THR B C 1
ATOM 5947 O O . THR B 1 35 ? 14.875 32.25 -0.003 1 77.81 35 THR B O 1
ATOM 5950 N N . PRO B 1 36 ? 14.492 31.109 -1.945 1 77.62 36 PRO B N 1
ATOM 5951 C CA . PRO B 1 36 ? 13.07 31.406 -1.745 1 77.62 36 PRO B CA 1
ATOM 5952 C C . PRO B 1 36 ? 12.523 30.844 -0.438 1 77.62 36 PRO B C 1
ATOM 5954 O O . PRO B 1 36 ? 11.562 31.375 0.118 1 77.62 36 PRO B O 1
ATOM 5957 N N . LEU B 1 37 ? 13.109 29.812 -0.035 1 81 37 LEU B N 1
ATOM 5958 C CA . LEU B 1 37 ? 12.656 29.172 1.198 1 81 37 LEU B CA 1
ATOM 5959 C C . LEU B 1 37 ? 13.32 29.812 2.414 1 81 37 LEU B C 1
ATOM 5961 O O . LEU B 1 37 ? 12.719 29.891 3.484 1 81 37 LEU B O 1
ATOM 5965 N N . LEU B 1 38 ? 14.5 30.312 2.195 1 73.81 38 LEU B N 1
ATOM 5966 C CA . LEU B 1 38 ? 15.289 30.797 3.32 1 73.81 38 LEU B CA 1
ATOM 5967 C C . LEU B 1 38 ? 15.078 32.312 3.527 1 73.81 38 LEU B C 1
ATOM 5969 O O . LEU B 1 38 ? 15.25 32.812 4.637 1 73.81 38 LEU B O 1
ATOM 5973 N N . ASN B 1 39 ? 14.625 32.906 2.482 1 71.19 39 ASN B N 1
ATOM 5974 C CA . ASN B 1 39 ? 14.414 34.344 2.625 1 71.19 39 ASN B CA 1
ATOM 5975 C C . ASN B 1 39 ? 13.164 34.656 3.439 1 71.19 39 ASN B C 1
ATOM 5977 O O . ASN B 1 39 ? 12.109 34.062 3.207 1 71.19 39 ASN B O 1
ATOM 5981 N N . ASN B 1 40 ? 13.273 35.469 4.316 1 62.34 40 ASN B N 1
ATOM 5982 C CA . ASN B 1 40 ? 12.18 35.906 5.176 1 62.34 40 ASN B CA 1
ATOM 5983 C C . ASN B 1 40 ? 11.539 34.719 5.906 1 62.34 40 ASN B C 1
ATOM 5985 O O . ASN B 1 40 ? 10.32 34.594 5.945 1 62.34 40 ASN B O 1
ATOM 5989 N N . SER B 1 41 ? 12.477 33.781 6.125 1 68.81 41 SER B N 1
ATOM 5990 C CA . SER B 1 41 ? 12.016 32.625 6.871 1 68.81 41 SER B CA 1
ATOM 5991 C C . SER B 1 41 ? 12.93 32.312 8.047 1 68.81 41 SER B C 1
ATOM 5993 O O . SER B 1 41 ? 13.844 33.094 8.344 1 68.81 41 SER B O 1
ATOM 5995 N N . TYR B 1 42 ? 12.562 31.359 8.781 1 62.5 42 TYR B N 1
ATOM 5996 C CA . TYR B 1 42 ? 13.227 31 10.031 1 62.5 42 TYR B CA 1
ATOM 5997 C C . TYR B 1 42 ? 14.695 30.656 9.789 1 62.5 42 TYR B C 1
ATOM 5999 O O . TYR B 1 42 ? 15.539 30.859 10.664 1 62.5 42 TYR B O 1
ATOM 6007 N N . HIS B 1 43 ? 15.023 30.234 8.633 1 58.88 43 HIS B N 1
ATOM 6008 C CA . HIS B 1 43 ? 16.375 29.75 8.43 1 58.88 43 HIS B CA 1
ATOM 6009 C C . HIS B 1 43 ? 17.312 30.875 8 1 58.88 43 HIS B C 1
ATOM 6011 O O . HIS B 1 43 ? 18.547 30.75 8.117 1 58.88 43 HIS B O 1
ATOM 6017 N N . GLY B 1 44 ? 16.797 32.062 7.543 1 50.62 44 GLY B N 1
ATOM 6018 C CA . GLY B 1 44 ? 17.609 33.188 7.082 1 50.62 44 GLY B CA 1
ATOM 6019 C C . GLY B 1 44 ? 17.828 34.25 8.141 1 50.62 44 GLY B C 1
ATOM 6020 O O . GLY B 1 44 ? 18.688 35.125 7.984 1 50.62 44 GLY B O 1
ATOM 6021 N N . VAL B 1 45 ? 16.875 34.531 8.992 1 46.94 45 VAL B N 1
ATOM 6022 C CA . VAL B 1 45 ? 16.891 35.75 9.812 1 46.94 45 VAL B CA 1
ATOM 6023 C C . VAL B 1 45 ? 17.875 35.562 10.961 1 46.94 45 VAL B C 1
ATOM 6025 O O . VAL B 1 45 ? 17.766 34.625 11.758 1 46.94 45 VAL B O 1
ATOM 6028 N N . ASN B 1 46 ? 19.047 35.906 10.648 1 42.06 46 ASN B N 1
ATOM 6029 C CA . ASN B 1 46 ? 19.938 36.25 11.758 1 42.06 46 ASN B CA 1
ATOM 6030 C C . ASN B 1 46 ? 19.297 37.281 12.688 1 42.06 46 ASN B C 1
ATOM 6032 O O . ASN B 1 46 ? 19.203 38.469 12.352 1 42.06 46 ASN B O 1
ATOM 6036 N N . TYR B 1 47 ? 18.203 37.156 13.281 1 38.84 47 TYR B N 1
ATOM 6037 C CA . TYR B 1 47 ? 17.703 38.156 14.211 1 38.84 47 TYR B CA 1
ATOM 6038 C C . TYR B 1 47 ? 18.828 38.688 15.109 1 38.84 47 TYR B C 1
ATOM 6040 O O . TYR B 1 47 ? 19.391 37.906 15.891 1 38.84 47 TYR B O 1
ATOM 6048 N N . LYS B 1 48 ? 19.578 39.625 14.695 1 39.28 48 LYS B N 1
ATOM 6049 C CA . LYS B 1 48 ? 20.469 40.406 15.539 1 39.28 48 LYS B CA 1
ATOM 6050 C C . LYS B 1 48 ? 19.734 40.938 16.766 1 39.28 48 LYS B C 1
ATOM 6052 O O . LYS B 1 48 ? 18.781 41.719 16.641 1 39.28 48 LYS B O 1
ATOM 6057 N N . ALA B 1 49 ? 19.594 40.281 17.812 1 35.59 49 ALA B N 1
ATOM 6058 C CA . ALA B 1 49 ? 19.312 41 19.047 1 35.59 49 ALA B CA 1
ATOM 6059 C C . ALA B 1 49 ? 20.078 42.344 19.062 1 35.59 49 ALA B C 1
ATOM 6061 O O . ALA B 1 49 ? 21.297 42.375 18.812 1 35.59 49 ALA B O 1
ATOM 6062 N N . THR B 1 50 ? 19.5 43.438 18.797 1 32.03 50 THR B N 1
ATOM 6063 C CA . THR B 1 50 ? 20.062 44.781 18.797 1 32.03 50 THR B CA 1
ATOM 6064 C C . THR B 1 50 ? 21.141 44.906 19.875 1 32.03 50 THR B C 1
ATOM 6066 O O . THR B 1 50 ? 21.719 46 20.062 1 32.03 50 THR B O 1
ATOM 6069 N N . THR B 1 51 ? 20.938 44.594 21.172 1 32.09 51 THR B N 1
ATOM 6070 C CA . THR B 1 51 ? 21.812 45.312 22.078 1 32.09 51 THR B CA 1
ATOM 6071 C C . THR B 1 51 ? 23.281 45.156 21.641 1 32.09 51 THR B C 1
ATOM 6073 O O . THR B 1 51 ? 23.625 44.219 20.938 1 32.09 51 THR B O 1
ATOM 6076 N N . ASP B 1 52 ? 24.266 45.938 22.453 1 31.02 52 ASP B N 1
ATOM 6077 C CA . ASP B 1 52 ? 25.672 46.344 22.344 1 31.02 52 ASP B CA 1
ATOM 6078 C C . ASP B 1 52 ? 26.547 45.156 21.938 1 31.02 52 ASP B C 1
ATOM 6080 O O . ASP B 1 52 ? 27.406 45.312 21.062 1 31.02 52 ASP B O 1
ATOM 6084 N N . SER B 1 53 ? 27.156 44.531 23.141 1 31.33 53 SER B N 1
ATOM 6085 C CA . SER B 1 53 ? 28.531 44.062 23.234 1 31.33 53 SER B CA 1
ATOM 6086 C C . SER B 1 53 ? 28.812 42.969 22.203 1 31.33 53 SER B C 1
ATOM 6088 O O . SER B 1 53 ? 27.891 42.375 21.672 1 31.33 53 SER B O 1
ATOM 6090 N N . THR B 1 54 ? 30.156 42.438 22.203 1 31.66 54 THR B N 1
ATOM 6091 C CA . THR B 1 54 ? 31.203 41.656 21.578 1 31.66 54 THR B CA 1
ATOM 6092 C C . THR B 1 54 ? 30.734 40.219 21.328 1 31.66 54 THR B C 1
ATOM 6094 O O . THR B 1 54 ? 31.484 39.406 20.797 1 31.66 54 THR B O 1
ATOM 6097 N N . SER B 1 55 ? 30.031 39.656 22.344 1 32.59 55 SER B N 1
ATOM 6098 C CA . SER B 1 55 ? 30.188 38.219 22.281 1 32.59 55 SER B CA 1
ATOM 6099 C C . SER B 1 55 ? 29.5 37.656 21.047 1 32.59 55 SER B C 1
ATOM 6101 O O . SER B 1 55 ? 28.406 38.094 20.672 1 32.59 55 SER B O 1
ATOM 6103 N N . THR B 1 56 ? 30.203 36.875 20.328 1 34.22 56 THR B N 1
ATOM 6104 C CA . THR B 1 56 ? 30.172 36.188 19.031 1 34.22 56 THR B CA 1
ATOM 6105 C C . THR B 1 56 ? 28.766 35.719 18.703 1 34.22 56 THR B C 1
ATOM 6107 O O . THR B 1 56 ? 28.172 36.156 17.703 1 34.22 56 THR B O 1
ATOM 6110 N N . ASP B 1 57 ? 28.734 34.406 18.234 1 34.69 57 ASP B N 1
ATOM 6111 C CA . ASP B 1 57 ? 28.219 33.438 17.266 1 34.69 57 ASP B CA 1
ATOM 6112 C C . ASP B 1 57 ? 26.859 32.906 17.703 1 34.69 57 ASP B C 1
ATOM 6114 O O . ASP B 1 57 ? 26.406 31.875 17.203 1 34.69 57 ASP B O 1
ATOM 6118 N N . ASP B 1 58 ? 26.281 33.219 18.828 1 37.81 58 ASP B N 1
ATOM 6119 C CA . ASP B 1 58 ? 25.203 32.281 19.141 1 37.81 58 ASP B CA 1
ATOM 6120 C C . ASP B 1 58 ? 23.953 32.594 18.312 1 37.81 58 ASP B C 1
ATOM 6122 O O . ASP B 1 58 ? 23.156 33.469 18.672 1 37.81 58 ASP B O 1
ATOM 6126 N N . LYS B 1 59 ? 23.906 32.531 17.141 1 44.16 59 LYS B N 1
ATOM 6127 C CA . LYS B 1 59 ? 22.812 32.531 16.188 1 44.16 59 LYS B CA 1
ATOM 6128 C C . LYS B 1 59 ? 21.625 31.719 16.719 1 44.16 59 LYS B C 1
ATOM 6130 O O . LYS B 1 59 ? 21.719 30.5 16.859 1 44.16 59 LYS B O 1
ATOM 6135 N N . ARG B 1 60 ? 20.781 32.312 17.422 1 43 60 ARG B N 1
ATOM 6136 C CA . ARG B 1 60 ? 19.562 31.672 17.891 1 43 60 ARG B CA 1
ATOM 6137 C C . ARG B 1 60 ? 18.688 31.234 16.719 1 43 60 ARG B C 1
ATOM 6139 O O . ARG B 1 60 ? 18.125 32.094 16.016 1 43 60 ARG B O 1
ATOM 6146 N N . LEU B 1 61 ? 18.828 30.062 16.109 1 50.56 61 LEU B N 1
ATOM 6147 C CA . LEU B 1 61 ? 18 29.578 15.008 1 50.56 61 LEU B CA 1
ATOM 6148 C C . LEU B 1 61 ? 16.562 29.344 15.469 1 50.56 61 LEU B C 1
ATOM 6150 O O . LEU B 1 61 ? 16.328 28.641 16.453 1 50.56 61 LEU B O 1
ATOM 6154 N N . LEU B 1 62 ? 15.602 30.281 15.211 1 58.28 62 LEU B N 1
ATOM 6155 C CA . LEU B 1 62 ? 14.172 30.125 15.453 1 58.28 62 LEU B CA 1
ATOM 6156 C C . LEU B 1 62 ? 13.656 28.828 14.859 1 58.28 62 LEU B C 1
ATOM 6158 O O . LEU B 1 62 ? 14.023 28.469 13.734 1 58.28 62 LEU B O 1
ATOM 6162 N N . LYS B 1 63 ? 13.078 27.953 15.672 1 66.06 63 LYS B N 1
ATOM 6163 C CA . LYS B 1 63 ? 12.469 26.719 15.219 1 66.06 63 LYS B CA 1
ATOM 6164 C C . LYS B 1 63 ? 11.305 27 14.273 1 66.06 63 LYS B C 1
ATOM 6166 O O . LYS B 1 63 ? 10.547 27.953 14.469 1 66.06 63 LYS B O 1
ATOM 6171 N N . SER B 1 64 ? 11.273 26.422 13.195 1 73.62 64 SER B N 1
ATOM 6172 C CA . SER B 1 64 ? 10.242 26.562 12.172 1 73.62 64 SER B CA 1
ATOM 6173 C C . SER B 1 64 ? 9.062 25.641 12.438 1 73.62 64 SER B C 1
ATOM 6175 O O . SER B 1 64 ? 9.234 24.562 13.023 1 73.62 64 SER B O 1
ATOM 6177 N N . PRO B 1 65 ? 7.875 26.125 12.258 1 74.25 65 PRO B N 1
ATOM 6178 C CA . PRO B 1 65 ? 6.688 25.281 12.406 1 74.25 65 PRO B CA 1
ATOM 6179 C C . PRO B 1 65 ? 6.703 24.078 11.453 1 74.25 65 PRO B C 1
ATOM 6181 O O . PRO B 1 65 ? 6.07 23.062 11.734 1 74.25 65 PRO B O 1
ATOM 6184 N N . VAL B 1 66 ? 7.332 24.312 10.352 1 77.12 66 VAL B N 1
ATOM 6185 C CA . VAL B 1 66 ? 7.438 23.234 9.375 1 77.12 66 VAL B CA 1
ATOM 6186 C C . VAL B 1 66 ? 8.906 22.953 9.078 1 77.12 66 VAL B C 1
ATOM 6188 O O . VAL B 1 66 ? 9.672 23.859 8.75 1 77.12 66 VAL B O 1
ATOM 6191 N N . ALA B 1 67 ? 9.25 21.719 9.273 1 75.25 67 ALA B N 1
ATOM 6192 C CA . ALA B 1 67 ? 10.617 21.328 8.938 1 75.25 67 ALA B CA 1
ATOM 6193 C C . ALA B 1 67 ? 10.883 21.484 7.445 1 75.25 67 ALA B C 1
ATOM 6195 O O . ALA B 1 67 ? 9.969 21.359 6.629 1 75.25 67 ALA B O 1
ATOM 6196 N N . LEU B 1 68 ? 12.047 21.828 7.176 1 76.5 68 LEU B N 1
ATOM 6197 C CA . LEU B 1 68 ? 12.469 22.031 5.797 1 76.5 68 LEU B CA 1
ATOM 6198 C C . LEU B 1 68 ? 12.164 20.797 4.945 1 76.5 68 LEU B C 1
ATOM 6200 O O . LEU B 1 68 ? 11.789 20.922 3.777 1 76.5 68 LEU B O 1
ATOM 6204 N N . GLN B 1 69 ? 12.195 19.672 5.535 1 79.94 69 GLN B N 1
ATOM 6205 C CA . GLN B 1 69 ? 11.992 18.422 4.824 1 79.94 69 GLN B CA 1
ATOM 6206 C C . GLN B 1 69 ? 10.539 18.266 4.383 1 79.94 69 GLN B C 1
ATOM 6208 O O . GLN B 1 69 ? 10.25 17.562 3.42 1 79.94 69 GLN B O 1
ATOM 6213 N N . HIS B 1 70 ? 9.695 18.938 4.996 1 83.81 70 HIS B N 1
ATOM 6214 C CA . HIS B 1 70 ? 8.281 18.781 4.676 1 83.81 70 HIS B CA 1
ATOM 6215 C C . HIS B 1 70 ? 7.77 19.953 3.834 1 83.81 70 HIS B C 1
ATOM 6217 O O . HIS B 1 70 ? 6.641 19.922 3.344 1 83.81 70 HIS B O 1
ATOM 6223 N N . ALA B 1 71 ? 8.648 20.922 3.75 1 85.69 71 ALA B N 1
ATOM 6224 C CA . ALA B 1 71 ? 8.297 22.031 2.873 1 85.69 71 ALA B CA 1
ATOM 6225 C C . ALA B 1 71 ? 8.625 21.703 1.418 1 85.69 71 ALA B C 1
ATOM 6227 O O . ALA B 1 71 ? 8.031 22.281 0.499 1 85.69 71 ALA B O 1
ATOM 6228 N N . LEU B 1 72 ? 9.586 20.766 1.35 1 87 72 LEU B N 1
ATOM 6229 C CA . LEU B 1 72 ? 9.984 20.312 0.023 1 87 72 LEU B CA 1
ATOM 6230 C C . LEU B 1 72 ? 9.594 18.859 -0.186 1 87 72 LEU B C 1
ATOM 6232 O O . LEU B 1 72 ? 9.586 18.062 0.764 1 87 72 LEU B O 1
ATOM 6236 N N . SER B 1 73 ? 9.227 18.516 -1.345 1 84.06 73 SER B N 1
ATOM 6237 C CA . SER B 1 73 ? 8.828 17.141 -1.653 1 84.06 73 SER B CA 1
ATOM 6238 C C . SER B 1 73 ? 10.039 16.281 -1.983 1 84.06 73 SER B C 1
ATOM 6240 O O . SER B 1 73 ? 9.914 15.258 -2.662 1 84.06 73 SER B O 1
ATOM 6242 N N . ILE B 1 74 ? 11.266 16.688 -1.615 1 83.94 74 ILE B N 1
ATOM 6243 C CA . ILE B 1 74 ? 12.492 15.953 -1.918 1 83.94 74 ILE B CA 1
ATOM 6244 C C . ILE B 1 74 ? 13.195 15.562 -0.62 1 83.94 74 ILE B C 1
ATOM 6246 O O . ILE B 1 74 ? 13.016 16.219 0.41 1 83.94 74 ILE B O 1
ATOM 6250 N N . PRO B 1 75 ? 13.891 14.516 -0.725 1 80.69 75 PRO B N 1
ATOM 6251 C CA . PRO B 1 75 ? 14.766 14.242 0.418 1 80.69 75 PRO B CA 1
ATOM 6252 C C . PRO B 1 75 ? 15.914 15.234 0.541 1 80.69 75 PRO B C 1
ATOM 6254 O O . PRO B 1 75 ? 16.938 15.086 -0.129 1 80.69 75 PRO B O 1
ATOM 6257 N N . VAL B 1 76 ? 15.797 16.141 1.405 1 80.62 76 VAL B N 1
ATOM 6258 C CA . VAL B 1 76 ? 16.688 17.297 1.501 1 80.62 76 VAL B CA 1
ATOM 6259 C C . VAL B 1 76 ? 18.078 16.828 1.936 1 80.62 76 VAL B C 1
ATOM 6261 O O . VAL B 1 76 ? 19.094 17.312 1.417 1 80.62 76 VAL B O 1
ATOM 6264 N N . GLU B 1 77 ? 18.188 15.836 2.768 1 78.19 77 GLU B N 1
ATOM 6265 C CA . GLU B 1 77 ? 19.469 15.391 3.283 1 78.19 77 GLU B CA 1
ATOM 6266 C C . GLU B 1 77 ? 20.312 14.742 2.186 1 78.19 77 GLU B C 1
ATOM 6268 O O . GLU B 1 77 ? 21.531 14.93 2.133 1 78.19 77 GLU B O 1
ATOM 6273 N N . THR B 1 78 ? 19.688 14.062 1.317 1 80.25 78 THR B N 1
ATOM 6274 C CA . THR B 1 78 ? 20.406 13.375 0.246 1 80.25 78 THR B CA 1
ATOM 6275 C C . THR B 1 78 ? 20.906 14.367 -0.801 1 80.25 78 THR B C 1
ATOM 6277 O O . THR B 1 78 ? 21.984 14.188 -1.364 1 80.25 78 THR B O 1
ATOM 6280 N N . ILE B 1 79 ? 20.172 15.352 -0.963 1 83.56 79 ILE B N 1
ATOM 6281 C CA . ILE B 1 79 ? 20.531 16.328 -1.997 1 83.56 79 ILE B CA 1
ATOM 6282 C C . ILE B 1 79 ? 21.594 17.266 -1.466 1 83.56 79 ILE B C 1
ATOM 6284 O O . ILE B 1 79 ? 22.5 17.656 -2.199 1 83.56 79 ILE B O 1
ATOM 6288 N N . LEU B 1 80 ? 21.438 17.578 -0.195 1 82.31 80 LEU B N 1
ATOM 6289 C CA . LEU B 1 80 ? 22.375 18.531 0.397 1 82.31 80 LEU B CA 1
ATOM 6290 C C . LEU B 1 80 ? 23.766 17.938 0.485 1 82.31 80 LEU B C 1
ATOM 6292 O O . LEU B 1 80 ? 24.75 18.672 0.561 1 82.31 80 LEU B O 1
ATOM 6296 N N . ASN B 1 81 ? 23.844 16.656 0.423 1 82.81 81 ASN B N 1
ATOM 6297 C CA . ASN B 1 81 ? 25.125 15.984 0.522 1 82.81 81 ASN B CA 1
ATOM 6298 C C . ASN B 1 81 ? 25.844 15.93 -0.829 1 82.81 81 ASN B C 1
ATOM 6300 O O . ASN B 1 81 ? 27.016 15.57 -0.905 1 82.81 81 ASN B O 1
ATOM 6304 N N . LEU B 1 82 ? 25.203 16.375 -1.848 1 87.31 82 LEU B N 1
ATOM 6305 C CA . LEU B 1 82 ? 25.812 16.359 -3.176 1 87.31 82 LEU B CA 1
ATOM 6306 C C . LEU B 1 82 ? 26.547 17.656 -3.461 1 87.31 82 LEU B C 1
ATOM 6308 O O . LEU B 1 82 ? 26.078 18.734 -3.072 1 87.31 82 LEU B O 1
ATOM 6312 N N . ASN B 1 83 ? 27.625 17.547 -4.113 1 88 83 ASN B N 1
ATOM 6313 C CA . ASN B 1 83 ? 28.375 18.734 -4.504 1 88 83 ASN B CA 1
ATOM 6314 C C . ASN B 1 83 ? 27.875 19.297 -5.836 1 88 83 ASN B C 1
ATOM 6316 O O . ASN B 1 83 ? 28.141 20.453 -6.168 1 88 83 ASN B O 1
ATOM 6320 N N . VAL B 1 84 ? 27.172 18.453 -6.504 1 88.75 84 VAL B N 1
ATOM 6321 C CA . VAL B 1 84 ? 26.578 18.922 -7.762 1 88.75 84 VAL B CA 1
ATOM 6322 C C . VAL B 1 84 ? 25.188 19.5 -7.5 1 88.75 84 VAL B C 1
ATOM 6324 O O . VAL B 1 84 ? 24.453 19 -6.641 1 88.75 84 VAL B O 1
ATOM 6327 N N . ARG B 1 85 ? 24.844 20.516 -8.281 1 89.5 85 ARG B N 1
ATOM 6328 C CA . ARG B 1 85 ? 23.578 21.203 -8.062 1 89.5 85 ARG B CA 1
ATOM 6329 C C . ARG B 1 85 ? 22.594 20.938 -9.203 1 89.5 85 ARG B C 1
ATOM 6331 O O . ARG B 1 85 ? 23.016 20.656 -10.328 1 89.5 85 ARG B O 1
ATOM 6338 N N . PRO B 1 86 ? 21.312 21.016 -8.797 1 90.12 86 PRO B N 1
ATOM 6339 C CA . PRO B 1 86 ? 20.297 20.844 -9.852 1 90.12 86 PRO B CA 1
ATOM 6340 C C . PRO B 1 86 ? 20.422 21.906 -10.945 1 90.12 86 PRO B C 1
ATOM 6342 O O . PRO B 1 86 ? 20.625 23.094 -10.656 1 90.12 86 PRO B O 1
ATOM 6345 N N . GLY B 1 87 ? 20.375 21.547 -12.164 1 89.56 87 GLY B N 1
ATOM 6346 C CA . GLY B 1 87 ? 20.547 22.453 -13.289 1 89.56 87 GLY B CA 1
ATOM 6347 C C . GLY B 1 87 ? 21.875 22.25 -14.016 1 89.56 87 GLY B C 1
ATOM 6348 O O . GLY B 1 87 ? 22.016 22.641 -15.18 1 89.56 87 GLY B O 1
ATOM 6349 N N . GLU B 1 88 ? 22.844 21.703 -13.297 1 90.56 88 GLU B N 1
ATOM 6350 C CA . GLU B 1 88 ? 24.156 21.422 -13.891 1 90.56 88 GLU B CA 1
ATOM 6351 C C . GLU B 1 88 ? 24.109 20.125 -14.703 1 90.56 88 GLU B C 1
ATOM 6353 O O . GLU B 1 88 ? 23.25 19.281 -14.484 1 90.56 88 GLU B O 1
ATOM 6358 N N . PRO B 1 89 ? 24.984 20.078 -15.562 1 89.5 89 PRO B N 1
ATOM 6359 C CA . PRO B 1 89 ? 25 18.875 -16.391 1 89.5 89 PRO B CA 1
ATOM 6360 C C . PRO B 1 89 ? 25.344 17.609 -15.594 1 89.5 89 PRO B C 1
ATOM 6362 O O . PRO B 1 89 ? 26.141 17.672 -14.648 1 89.5 89 PRO B O 1
ATOM 6365 N N . TYR B 1 90 ? 24.875 16.469 -15.797 1 91 90 TYR B N 1
ATOM 6366 C CA . TYR B 1 90 ? 25.109 15.141 -15.25 1 91 90 TYR B CA 1
ATOM 6367 C C . TYR B 1 90 ? 24.719 15.07 -13.781 1 91 90 TYR B C 1
ATOM 6369 O O . TYR B 1 90 ? 25.234 14.242 -13.031 1 91 90 TYR B O 1
ATOM 6377 N N . PHE B 1 91 ? 23.953 16.031 -13.367 1 91.69 91 PHE B N 1
ATOM 6378 C CA . PHE B 1 91 ? 23.484 16.016 -11.984 1 91.69 91 PHE B CA 1
ATOM 6379 C C . PHE B 1 91 ? 22.719 14.727 -11.688 1 91.69 91 PHE B C 1
ATOM 6381 O O . PHE B 1 91 ? 22.969 14.078 -10.672 1 91.69 91 PHE B O 1
ATOM 6388 N N . VAL B 1 92 ? 21.875 14.383 -12.609 1 89.69 92 VAL B N 1
ATOM 6389 C CA . VAL B 1 92 ? 21.016 13.219 -12.398 1 89.69 92 VAL B CA 1
ATOM 6390 C C . VAL B 1 92 ? 21.859 11.953 -12.336 1 89.69 92 VAL B C 1
ATOM 6392 O O . VAL B 1 92 ? 21.594 11.062 -11.531 1 89.69 92 VAL B O 1
ATOM 6395 N N . LEU B 1 93 ? 22.891 11.844 -13.078 1 91 93 LEU B N 1
ATOM 6396 C CA . LEU B 1 93 ? 23.781 10.68 -13.109 1 91 93 LEU B CA 1
ATOM 6397 C C . LEU B 1 93 ? 24.516 10.523 -11.781 1 91 93 LEU B C 1
ATOM 6399 O O . LEU B 1 93 ? 24.562 9.43 -11.211 1 91 93 LEU B O 1
ATOM 6403 N N . TRP B 1 94 ? 25.031 11.594 -11.312 1 90.88 94 TRP B N 1
ATOM 6404 C CA . TRP B 1 94 ? 25.781 11.531 -10.07 1 90.88 94 TRP B CA 1
ATOM 6405 C C . TRP B 1 94 ? 24.859 11.289 -8.883 1 90.88 94 TRP B C 1
ATOM 6407 O O . TRP B 1 94 ? 25.25 10.648 -7.898 1 90.88 94 TRP B O 1
ATOM 6417 N N . PHE B 1 95 ? 23.656 11.836 -8.984 1 89.56 95 PHE B N 1
ATOM 6418 C CA . PHE B 1 95 ? 22.672 11.57 -7.941 1 89.56 95 PHE B CA 1
ATOM 6419 C C . PHE B 1 95 ? 22.328 10.078 -7.883 1 89.56 95 PHE B C 1
ATOM 6421 O O . PHE B 1 95 ? 22.281 9.492 -6.801 1 89.56 95 PHE B O 1
ATOM 6428 N N . LEU B 1 96 ? 22.188 9.453 -9.031 1 88.69 96 LEU B N 1
ATOM 6429 C CA . LEU B 1 96 ? 21.844 8.039 -9.117 1 88.69 96 LEU B CA 1
ATOM 6430 C C . LEU B 1 96 ? 23 7.16 -8.648 1 88.69 96 LEU B C 1
ATOM 6432 O O . LEU B 1 96 ? 22.797 6.156 -7.969 1 88.69 96 LEU B O 1
ATOM 6436 N N . ILE B 1 97 ? 24.219 7.555 -8.992 1 90.69 97 ILE B N 1
ATOM 6437 C CA . ILE B 1 97 ? 25.406 6.793 -8.602 1 90.69 97 ILE B CA 1
ATOM 6438 C C . ILE B 1 97 ? 25.594 6.867 -7.09 1 90.69 97 ILE B C 1
ATOM 6440 O O . ILE B 1 97 ? 25.938 5.867 -6.453 1 90.69 97 ILE B O 1
ATOM 6444 N N . SER B 1 98 ? 25.297 7.973 -6.555 1 88.31 98 SER B N 1
ATOM 6445 C CA . SER B 1 98 ? 25.531 8.172 -5.129 1 88.31 98 SER B CA 1
ATOM 6446 C C . SER B 1 98 ? 24.484 7.457 -4.289 1 88.31 98 SER B C 1
ATOM 6448 O O . SER B 1 98 ? 24.797 6.883 -3.246 1 88.31 98 SER B O 1
ATOM 6450 N N . SER B 1 99 ? 23.25 7.414 -4.742 1 85.38 99 SER B N 1
ATOM 6451 C CA . SER B 1 99 ? 22.188 6.926 -3.885 1 85.38 99 SER B CA 1
ATOM 6452 C C . SER B 1 99 ? 21.75 5.52 -4.281 1 85.38 99 SER B C 1
ATOM 6454 O O . SER B 1 99 ? 21.469 4.688 -3.418 1 85.38 99 SER B O 1
ATOM 6456 N N . TYR B 1 100 ? 21.766 5.098 -5.551 1 86.94 100 TYR B N 1
ATOM 6457 C CA . TYR B 1 100 ? 21.125 3.859 -5.977 1 86.94 100 TYR B CA 1
ATOM 6458 C C . TYR B 1 100 ? 22.156 2.777 -6.273 1 86.94 100 TYR B C 1
ATOM 6460 O O . TYR B 1 100 ? 21.875 1.586 -6.125 1 86.94 100 TYR B O 1
ATOM 6468 N N . PHE B 1 101 ? 23.328 3.061 -6.641 1 89.81 101 PHE B N 1
ATOM 6469 C CA . PHE B 1 101 ? 24.344 2.057 -6.934 1 89.81 101 PHE B CA 1
ATOM 6470 C C . PHE B 1 101 ? 24.688 1.242 -5.688 1 89.81 101 PHE B C 1
ATOM 6472 O O . PHE B 1 101 ? 24.688 0.01 -5.73 1 89.81 101 PHE B O 1
ATOM 6479 N N . PRO B 1 102 ? 24.938 1.948 -4.59 1 89.06 102 PRO B N 1
ATOM 6480 C CA . PRO B 1 102 ? 25.188 1.156 -3.383 1 89.06 102 PRO B CA 1
ATOM 6481 C C . PRO B 1 102 ? 23.984 0.29 -2.984 1 89.06 102 PRO B C 1
ATOM 6483 O O . PRO B 1 102 ? 24.172 -0.798 -2.432 1 89.06 102 PRO B O 1
ATOM 6486 N N . LEU B 1 103 ? 22.844 0.773 -3.27 1 88.44 103 LEU B N 1
ATOM 6487 C CA . LEU B 1 103 ? 21.641 0.015 -2.939 1 88.44 103 LEU B CA 1
ATOM 6488 C C . LEU B 1 103 ? 21.547 -1.246 -3.791 1 88.44 103 LEU B C 1
ATOM 6490 O O . LEU B 1 103 ? 21.188 -2.312 -3.291 1 88.44 103 LEU B O 1
ATOM 6494 N N . ILE B 1 104 ? 21.828 -1.192 -5.027 1 91.62 104 ILE B N 1
ATOM 6495 C CA . ILE B 1 104 ? 21.797 -2.338 -5.93 1 91.62 104 ILE B CA 1
ATOM 6496 C C . ILE B 1 104 ? 22.812 -3.381 -5.461 1 91.62 104 ILE B C 1
ATOM 6498 O O . ILE B 1 104 ? 22.516 -4.578 -5.426 1 91.62 104 ILE B O 1
ATOM 6502 N N . ALA B 1 105 ? 23.969 -2.932 -5.07 1 92.75 105 ALA B N 1
ATOM 6503 C CA . ALA B 1 105 ? 25 -3.848 -4.578 1 92.75 105 ALA B CA 1
ATOM 6504 C C . ALA B 1 105 ? 24.562 -4.5 -3.268 1 92.75 105 ALA B C 1
ATOM 6506 O O . ALA B 1 105 ? 24.859 -5.672 -3.023 1 92.75 105 ALA B O 1
ATOM 6507 N N . ALA B 1 106 ? 23.906 -3.756 -2.506 1 89.38 106 ALA B N 1
ATOM 6508 C CA . ALA B 1 106 ? 23.453 -4.262 -1.211 1 89.38 106 ALA B CA 1
ATOM 6509 C C . ALA B 1 106 ? 22.438 -5.375 -1.382 1 89.38 106 ALA B C 1
ATOM 6511 O O . ALA B 1 106 ? 22.328 -6.27 -0.537 1 89.38 106 ALA B O 1
ATOM 6512 N N . CYS B 1 107 ? 21.688 -5.332 -2.439 1 91 107 CYS B N 1
ATOM 6513 C CA . CYS B 1 107 ? 20.688 -6.371 -2.697 1 91 107 CYS B CA 1
ATOM 6514 C C . CYS B 1 107 ? 21.297 -7.523 -3.482 1 91 107 CYS B C 1
ATOM 6516 O O . CYS B 1 107 ? 20.984 -8.688 -3.232 1 91 107 CYS B O 1
ATOM 6518 N N . LEU B 1 108 ? 22.203 -7.227 -4.348 1 94.5 108 LEU B N 1
ATOM 6519 C CA . LEU B 1 108 ? 22.812 -8.242 -5.199 1 94.5 108 LEU B CA 1
ATOM 6520 C C . LEU B 1 108 ? 23.812 -9.078 -4.406 1 94.5 108 LEU B C 1
ATOM 6522 O O . LEU B 1 108 ? 23.969 -10.273 -4.672 1 94.5 108 LEU B O 1
ATOM 6526 N N . GLY B 1 109 ? 24.469 -8.531 -3.463 1 94.56 109 GLY B N 1
ATOM 6527 C CA . GLY B 1 109 ? 25.469 -9.227 -2.67 1 94.56 109 GLY B CA 1
ATOM 6528 C C . GLY B 1 109 ? 24.938 -10.453 -1.965 1 94.56 109 GLY B C 1
ATOM 6529 O O . GLY B 1 109 ? 25.391 -11.57 -2.217 1 94.56 109 GLY B O 1
ATOM 6530 N N . PRO B 1 110 ? 23.938 -10.258 -1.158 1 94.44 110 PRO B N 1
ATOM 6531 C CA . PRO B 1 110 ? 23.375 -11.414 -0.462 1 94.44 110 PRO B CA 1
ATOM 6532 C C . PRO B 1 110 ? 22.812 -12.469 -1.421 1 94.44 110 PRO B C 1
ATOM 6534 O O . PRO B 1 110 ? 22.906 -13.664 -1.14 1 94.44 110 PRO B O 1
ATOM 6537 N N . LEU B 1 111 ? 22.281 -12.07 -2.518 1 95.62 111 LEU B N 1
ATOM 6538 C CA . LEU B 1 111 ? 21.766 -13.016 -3.5 1 95.62 111 LEU B CA 1
ATOM 6539 C C . LEU B 1 111 ? 22.906 -13.805 -4.148 1 95.62 111 LEU B C 1
ATOM 6541 O O . LEU B 1 111 ? 22.75 -14.992 -4.426 1 95.62 111 LEU B O 1
ATOM 6545 N N . ALA B 1 112 ? 23.969 -13.07 -4.379 1 96.81 112 ALA B N 1
ATOM 6546 C CA . ALA B 1 112 ? 25.156 -13.742 -4.922 1 96.81 112 ALA B CA 1
ATOM 6547 C C . ALA B 1 112 ? 25.703 -14.773 -3.936 1 96.81 112 ALA B C 1
ATOM 6549 O O . ALA B 1 112 ? 26.078 -15.875 -4.332 1 96.81 112 ALA B O 1
ATOM 6550 N N . ASN B 1 113 ? 25.688 -14.438 -2.697 1 96.38 113 ASN B N 1
ATOM 6551 C CA . ASN B 1 113 ? 26.141 -15.367 -1.675 1 96.38 113 ASN B CA 1
ATOM 6552 C C . ASN B 1 113 ? 25.219 -16.578 -1.567 1 96.38 113 ASN B C 1
ATOM 6554 O O . ASN B 1 113 ? 25.672 -17.688 -1.295 1 96.38 113 ASN B O 1
ATOM 6558 N N . MET B 1 114 ? 23.922 -16.344 -1.776 1 96.25 114 MET B N 1
ATOM 6559 C CA . MET B 1 114 ? 22.953 -17.422 -1.754 1 96.25 114 MET B CA 1
ATOM 6560 C C . MET B 1 114 ? 23.266 -18.484 -2.811 1 96.25 114 MET B C 1
ATOM 6562 O O . MET B 1 114 ? 23.344 -19.672 -2.506 1 96.25 114 MET B O 1
ATOM 6566 N N . ILE B 1 115 ? 23.547 -18.031 -4.004 1 96.38 115 ILE B N 1
ATOM 6567 C CA . ILE B 1 115 ? 23.844 -18.953 -5.102 1 96.38 115 ILE B CA 1
ATOM 6568 C C . ILE B 1 115 ? 25.25 -19.531 -4.945 1 96.38 115 ILE B C 1
ATOM 6570 O O . ILE B 1 115 ? 25.5 -20.672 -5.328 1 96.38 115 ILE B O 1
ATOM 6574 N N . SER B 1 116 ? 26.125 -18.766 -4.316 1 96.44 116 SER B N 1
ATOM 6575 C CA . SER B 1 116 ? 27.5 -19.234 -4.086 1 96.44 116 SER B CA 1
ATOM 6576 C C . SER B 1 116 ? 27.531 -20.406 -3.119 1 96.44 116 SER B C 1
ATOM 6578 O O . SER B 1 116 ? 28.328 -21.328 -3.285 1 96.44 116 SER B O 1
ATOM 6580 N N . ILE B 1 117 ? 26.688 -20.391 -2.168 1 96.44 117 ILE B N 1
ATOM 6581 C CA . ILE B 1 117 ? 26.641 -21.484 -1.201 1 96.44 117 ILE B CA 1
ATOM 6582 C C . ILE B 1 117 ? 26.234 -22.781 -1.905 1 96.44 117 ILE B C 1
ATOM 6584 O O . ILE B 1 117 ? 26.812 -23.828 -1.669 1 96.44 117 ILE B O 1
ATOM 6588 N N . VAL B 1 118 ? 25.281 -22.688 -2.797 1 95.25 118 VAL B N 1
ATOM 6589 C CA . VAL B 1 118 ? 24.844 -23.859 -3.545 1 95.25 118 VAL B CA 1
ATOM 6590 C C . VAL B 1 118 ? 25.938 -24.312 -4.5 1 95.25 118 VAL B C 1
ATOM 6592 O O . VAL B 1 118 ? 26.141 -25.516 -4.695 1 95.25 118 VAL B O 1
ATOM 6595 N N . GLY B 1 119 ? 26.672 -23.375 -5.074 1 93.75 119 GLY B N 1
ATOM 6596 C CA . GLY B 1 119 ? 27.781 -23.719 -5.938 1 93.75 119 GLY B CA 1
ATOM 6597 C C . GLY B 1 119 ? 28.906 -24.438 -5.215 1 93.75 119 GLY B C 1
ATOM 6598 O O . GLY B 1 119 ? 29.641 -25.234 -5.816 1 93.75 119 GLY B O 1
ATOM 6599 N N . LEU B 1 120 ? 28.984 -24.203 -3.949 1 93.88 120 LEU B N 1
ATOM 6600 C CA . LEU B 1 120 ? 30.047 -24.844 -3.164 1 93.88 120 LEU B CA 1
ATOM 6601 C C . LEU B 1 120 ? 29.625 -26.234 -2.729 1 93.88 120 LEU B C 1
ATOM 6603 O O . LEU B 1 120 ? 30.422 -27.172 -2.746 1 93.88 120 LEU B O 1
ATOM 6607 N N . ILE B 1 121 ? 28.375 -26.422 -2.398 1 92.5 121 ILE B N 1
ATOM 6608 C CA . ILE B 1 121 ? 27.891 -27.688 -1.843 1 92.5 121 ILE B CA 1
ATOM 6609 C C . ILE B 1 121 ? 27.719 -28.703 -2.963 1 92.5 121 ILE B C 1
ATOM 6611 O O . ILE B 1 121 ? 27.969 -29.906 -2.77 1 92.5 121 ILE B O 1
ATOM 6615 N N . GLU B 1 122 ? 27.312 -28.25 -4.098 1 92.94 122 GLU B N 1
ATOM 6616 C CA . GLU B 1 122 ? 27.047 -29.156 -5.211 1 92.94 122 GLU B CA 1
ATOM 6617 C C . GLU B 1 122 ? 28.312 -29.406 -6.039 1 92.94 122 GLU B C 1
ATOM 6619 O O . GLU B 1 122 ? 29.078 -28.469 -6.281 1 92.94 122 GLU B O 1
ATOM 6624 N N . HIS B 1 123 ? 28.453 -30.641 -6.457 1 92.56 123 HIS B N 1
ATOM 6625 C CA . HIS B 1 123 ? 29.578 -30.969 -7.312 1 92.56 123 HIS B CA 1
ATOM 6626 C C . HIS B 1 123 ? 29.406 -30.375 -8.711 1 92.56 123 HIS B C 1
ATOM 6628 O O . HIS B 1 123 ? 28.281 -30.25 -9.195 1 92.56 123 HIS B O 1
ATOM 6634 N N . TRP B 1 124 ? 30.5 -30.094 -9.359 1 93.94 124 TRP B N 1
ATOM 6635 C CA . TRP B 1 124 ? 30.469 -29.312 -10.594 1 93.94 124 TRP B CA 1
ATOM 6636 C C . TRP B 1 124 ? 30.453 -30.234 -11.812 1 93.94 124 TRP B C 1
ATOM 6638 O O . TRP B 1 124 ? 30.172 -29.781 -12.93 1 93.94 124 TRP B O 1
ATOM 6648 N N . LYS B 1 125 ? 30.703 -31.562 -11.625 1 91.75 125 LYS B N 1
ATOM 6649 C CA . LYS B 1 125 ? 30.844 -32.469 -12.766 1 91.75 125 LYS B CA 1
ATOM 6650 C C . LYS B 1 125 ? 29.891 -33.656 -12.633 1 91.75 125 LYS B C 1
ATOM 6652 O O . LYS B 1 125 ? 29.688 -34.188 -11.531 1 91.75 125 LYS B O 1
ATOM 6657 N N . VAL B 1 126 ? 29.234 -33.875 -13.766 1 90.56 126 VAL B N 1
ATOM 6658 C CA . VAL B 1 126 ? 28.391 -35.094 -13.867 1 90.56 126 VAL B CA 1
ATOM 6659 C C . VAL B 1 126 ? 28.984 -36.031 -14.914 1 90.56 126 VAL B C 1
ATOM 6661 O O . VAL B 1 126 ? 29.359 -35.594 -16.016 1 90.56 126 VAL B O 1
ATOM 6664 N N . SER B 1 127 ? 29.125 -37.344 -14.523 1 90 127 SER B N 1
ATOM 6665 C CA . SER B 1 127 ? 29.641 -38.312 -15.469 1 90 127 SER B CA 1
ATOM 6666 C C . SER B 1 127 ? 28.625 -38.625 -16.547 1 90 127 SER B C 1
ATOM 6668 O O . SER B 1 127 ? 27.469 -38.938 -16.266 1 90 127 SER B O 1
ATOM 6670 N N . LYS B 1 128 ? 28.984 -38.562 -17.766 1 87.25 128 LYS B N 1
ATOM 6671 C CA . LYS B 1 128 ? 28.109 -38.844 -18.891 1 87.25 128 LYS B CA 1
ATOM 6672 C C . LYS B 1 128 ? 27.734 -40.312 -18.922 1 87.25 128 LYS B C 1
ATOM 6674 O O . LYS B 1 128 ? 26.594 -40.688 -19.266 1 87.25 128 LYS B O 1
ATOM 6679 N N . ALA B 1 129 ? 28.625 -41.219 -18.422 1 84.62 129 ALA B N 1
ATOM 6680 C CA . ALA B 1 129 ? 28.438 -42.656 -18.469 1 84.62 129 ALA B CA 1
ATOM 6681 C C . ALA B 1 129 ? 27.5 -43.125 -17.375 1 84.62 129 ALA B C 1
ATOM 6683 O O . ALA B 1 129 ? 26.594 -43.938 -17.625 1 84.62 129 ALA B O 1
ATOM 6684 N N . THR B 1 130 ? 27.578 -42.594 -16.203 1 84.31 130 THR B N 1
ATOM 6685 C CA . THR B 1 130 ? 26.844 -43.125 -15.062 1 84.31 130 THR B CA 1
ATOM 6686 C C . THR B 1 130 ? 25.719 -42.188 -14.664 1 84.31 130 THR B C 1
ATOM 6688 O O . THR B 1 130 ? 24.75 -42.594 -14.016 1 84.31 130 THR B O 1
ATOM 6691 N N . GLY B 1 131 ? 25.797 -41 -15.047 1 81.69 131 GLY B N 1
ATOM 6692 C CA . GLY B 1 131 ? 24.812 -40 -14.664 1 81.69 131 GLY B CA 1
ATOM 6693 C C . GLY B 1 131 ? 24.953 -39.531 -13.227 1 81.69 131 GLY B C 1
ATOM 6694 O O . GLY B 1 131 ? 24.109 -38.781 -12.727 1 81.69 131 GLY B O 1
ATOM 6695 N N . HIS B 1 132 ? 26.031 -39.969 -12.594 1 84.94 132 HIS B N 1
ATOM 6696 C CA . HIS B 1 132 ? 26.234 -39.625 -11.195 1 84.94 132 HIS B CA 1
ATOM 6697 C C . HIS B 1 132 ? 27.219 -38.469 -11.055 1 84.94 132 HIS B C 1
ATOM 6699 O O . HIS B 1 132 ? 28.031 -38.219 -11.953 1 84.94 132 HIS B O 1
ATOM 6705 N N . MET B 1 133 ? 27.062 -37.781 -10.008 1 89.25 133 MET B N 1
ATOM 6706 C CA . MET B 1 133 ? 27.938 -36.656 -9.727 1 89.25 133 MET B CA 1
ATOM 6707 C C . MET B 1 133 ? 29.312 -37.125 -9.266 1 89.25 133 MET B C 1
ATOM 6709 O O . MET B 1 133 ? 29.422 -38.094 -8.492 1 89.25 133 MET B O 1
ATOM 6713 N N . VAL B 1 134 ? 30.375 -36.469 -9.797 1 89.88 134 VAL B N 1
ATOM 6714 C CA . VAL B 1 134 ? 31.75 -36.781 -9.469 1 89.88 134 VAL B CA 1
ATOM 6715 C C . VAL B 1 134 ? 32.344 -35.688 -8.586 1 89.88 134 VAL B C 1
ATOM 6717 O O . VAL B 1 134 ? 32.125 -34.5 -8.812 1 89.88 134 VAL B O 1
ATOM 6720 N N . PRO B 1 135 ? 33.062 -36.125 -7.578 1 90.12 135 PRO B N 1
ATOM 6721 C CA . PRO B 1 135 ? 33.688 -35.125 -6.684 1 90.12 135 PRO B CA 1
ATOM 6722 C C . PRO B 1 135 ? 34.719 -34.25 -7.387 1 90.12 135 PRO B C 1
ATOM 6724 O O . PRO B 1 135 ? 35.406 -34.719 -8.281 1 90.12 135 PRO B O 1
ATOM 6727 N N . ASP B 1 136 ? 34.688 -33.031 -6.992 1 90.38 136 ASP B N 1
ATOM 6728 C CA . ASP B 1 136 ? 35.594 -32.031 -7.59 1 90.38 136 ASP B CA 1
ATOM 6729 C C . ASP B 1 136 ? 37 -32.125 -7.016 1 90.38 136 ASP B C 1
ATOM 6731 O O . ASP B 1 136 ? 37.188 -32.656 -5.922 1 90.38 136 ASP B O 1
ATOM 6735 N N . ARG B 1 137 ? 37.969 -31.562 -7.699 1 91.81 137 ARG B N 1
ATOM 6736 C CA . ARG B 1 137 ? 39.344 -31.5 -7.219 1 91.81 137 ARG B CA 1
ATOM 6737 C C . ARG B 1 137 ? 39.438 -30.625 -5.969 1 91.81 137 ARG B C 1
ATOM 6739 O O . ARG B 1 137 ? 38.781 -29.594 -5.863 1 91.81 137 ARG B O 1
ATOM 6746 N N . PRO B 1 138 ? 40.281 -30.969 -5.051 1 93.5 138 PRO B N 1
ATOM 6747 C CA . PRO B 1 138 ? 40.375 -30.219 -3.801 1 93.5 138 PRO B CA 1
ATOM 6748 C C . PRO B 1 138 ? 40.812 -28.766 -4.027 1 93.5 138 PRO B C 1
ATOM 6750 O O . PRO B 1 138 ? 40.375 -27.875 -3.293 1 93.5 138 PRO B O 1
ATOM 6753 N N . GLU B 1 139 ? 41.594 -28.469 -5.008 1 93.12 139 GLU B N 1
ATOM 6754 C CA . GLU B 1 139 ? 42 -27.094 -5.301 1 93.12 139 GLU B CA 1
ATOM 6755 C C . GLU B 1 139 ? 40.812 -26.234 -5.676 1 93.12 139 GLU B C 1
ATOM 6757 O O . GLU B 1 139 ? 40.719 -25.062 -5.281 1 93.12 139 GLU B O 1
ATOM 6762 N N . VAL B 1 140 ? 39.969 -26.844 -6.426 1 93.62 140 VAL B N 1
ATOM 6763 C CA . VAL B 1 140 ? 38.781 -26.109 -6.879 1 93.62 140 VAL B CA 1
ATOM 6764 C C . VAL B 1 140 ? 37.844 -25.844 -5.691 1 93.62 140 VAL B C 1
ATOM 6766 O O . VAL B 1 140 ? 37.281 -24.766 -5.57 1 93.62 140 VAL B O 1
ATOM 6769 N N . VAL B 1 141 ? 37.781 -26.734 -4.754 1 94.62 141 VAL B N 1
ATOM 6770 C CA . VAL B 1 141 ? 36.906 -26.609 -3.588 1 94.62 141 VAL B CA 1
ATOM 6771 C C . VAL B 1 141 ? 37.438 -25.516 -2.658 1 94.62 141 VAL B C 1
ATOM 6773 O O . VAL B 1 141 ? 36.688 -24.734 -2.1 1 94.62 141 VAL B O 1
ATOM 6776 N N . VAL B 1 142 ? 38.75 -25.484 -2.557 1 95.75 142 VAL B N 1
ATOM 6777 C CA . VAL B 1 142 ? 39.375 -24.5 -1.687 1 95.75 142 VAL B CA 1
ATOM 6778 C C . VAL B 1 142 ? 39.188 -23.094 -2.277 1 95.75 142 VAL B C 1
ATOM 6780 O O . VAL B 1 142 ? 38.844 -22.156 -1.556 1 95.75 142 VAL B O 1
ATOM 6783 N N . LEU B 1 143 ? 39.344 -22.969 -3.578 1 95.88 143 LEU B N 1
ATOM 6784 C CA . LEU B 1 143 ? 39.156 -21.688 -4.238 1 95.88 143 LEU B CA 1
ATOM 6785 C C . LEU B 1 143 ? 37.688 -21.234 -4.109 1 95.88 143 LEU B C 1
ATOM 6787 O O . LEU B 1 143 ? 37.438 -20.047 -3.889 1 95.88 143 LEU B O 1
ATOM 6791 N N . ASN B 1 144 ? 36.844 -22.125 -4.25 1 95.81 144 ASN B N 1
ATOM 6792 C CA . ASN B 1 144 ? 35.406 -21.828 -4.109 1 95.81 144 ASN B CA 1
ATOM 6793 C C . ASN B 1 144 ? 35.062 -21.406 -2.682 1 95.81 144 ASN B C 1
ATOM 6795 O O . ASN B 1 144 ? 34.344 -20.438 -2.473 1 95.81 144 ASN B O 1
ATOM 6799 N N . ALA B 1 145 ? 35.625 -22.047 -1.721 1 96.81 145 ALA B N 1
ATOM 6800 C CA . ALA B 1 145 ? 35.375 -21.734 -0.316 1 96.81 145 ALA B CA 1
ATOM 6801 C C . ALA B 1 145 ? 35.938 -20.375 0.053 1 96.81 145 ALA B C 1
ATOM 6803 O O . ALA B 1 145 ? 35.312 -19.609 0.782 1 96.81 145 ALA B O 1
ATOM 6804 N N . MET B 1 146 ? 37.062 -20.156 -0.452 1 96.81 146 MET B N 1
ATOM 6805 C CA . MET B 1 146 ? 37.688 -18.844 -0.206 1 96.81 146 MET B CA 1
ATOM 6806 C C . MET B 1 146 ? 36.844 -17.734 -0.852 1 96.81 146 MET B C 1
ATOM 6808 O O . MET B 1 146 ? 36.719 -16.656 -0.278 1 96.81 146 MET B O 1
ATOM 6812 N N . SER B 1 147 ? 36.406 -18 -2.02 1 97.19 147 SER B N 1
ATOM 6813 C CA . SER B 1 147 ? 35.562 -17.031 -2.697 1 97.19 147 SER B CA 1
ATOM 6814 C C . SER B 1 147 ? 34.312 -16.719 -1.882 1 97.19 147 SER B C 1
ATOM 6816 O O . SER B 1 147 ? 33.938 -15.555 -1.717 1 97.19 147 SER B O 1
ATOM 6818 N N . LEU B 1 148 ? 33.688 -17.719 -1.377 1 96.94 148 LEU B N 1
ATOM 6819 C CA . LEU B 1 148 ? 32.469 -17.531 -0.576 1 96.94 148 LEU B CA 1
ATOM 6820 C C . LEU B 1 148 ? 32.781 -16.75 0.697 1 96.94 148 LEU B C 1
ATOM 6822 O O . LEU B 1 148 ? 32.031 -15.852 1.081 1 96.94 148 LEU B O 1
ATOM 6826 N N . ALA B 1 149 ? 33.875 -17.094 1.336 1 97 149 ALA B N 1
ATOM 6827 C CA . ALA B 1 149 ? 34.281 -16.391 2.551 1 97 149 ALA B CA 1
ATOM 6828 C C . ALA B 1 149 ? 34.5 -14.906 2.275 1 97 149 ALA B C 1
ATOM 6830 O O . ALA B 1 149 ? 34 -14.055 3.033 1 97 149 ALA B O 1
ATOM 6831 N N . LEU B 1 150 ? 35.125 -14.656 1.201 1 96.88 150 LEU B N 1
ATOM 6832 C CA . LEU B 1 150 ? 35.375 -13.266 0.827 1 96.88 150 LEU B CA 1
ATOM 6833 C C . LEU B 1 150 ? 34.062 -12.578 0.442 1 96.88 150 LEU B C 1
ATOM 6835 O O . LEU B 1 150 ? 33.875 -11.383 0.689 1 96.88 150 LEU B O 1
ATOM 6839 N N . GLY B 1 151 ? 33.219 -13.328 -0.224 1 95.88 151 GLY B N 1
ATOM 6840 C CA . GLY B 1 151 ? 31.906 -12.773 -0.546 1 95.88 151 GLY B CA 1
ATOM 6841 C C . GLY B 1 151 ? 31.109 -12.359 0.68 1 95.88 151 GLY B C 1
ATOM 6842 O O . GLY B 1 151 ? 30.5 -11.289 0.7 1 95.88 151 GLY B O 1
ATOM 6843 N N . ILE B 1 152 ? 31.156 -13.094 1.683 1 95.38 152 ILE B N 1
ATOM 6844 C CA . ILE B 1 152 ? 30.453 -12.812 2.926 1 95.38 152 ILE B CA 1
ATOM 6845 C C . ILE B 1 152 ? 31.109 -11.625 3.631 1 95.38 152 ILE B C 1
ATOM 6847 O O . ILE B 1 152 ? 30.406 -10.758 4.172 1 95.38 152 ILE B O 1
ATOM 6851 N N . ILE B 1 153 ? 32.375 -11.547 3.568 1 94.5 153 ILE B N 1
ATOM 6852 C CA . ILE B 1 153 ? 33.062 -10.422 4.16 1 94.5 153 ILE B CA 1
ATOM 6853 C C . ILE B 1 153 ? 32.688 -9.133 3.443 1 94.5 153 ILE B C 1
ATOM 6855 O O . ILE B 1 153 ? 32.5 -8.094 4.082 1 94.5 153 ILE B O 1
ATOM 6859 N N . GLY B 1 154 ? 32.656 -9.25 2.168 1 93.5 154 GLY B N 1
ATOM 6860 C CA . GLY B 1 154 ? 32.25 -8.078 1.412 1 93.5 154 GLY B CA 1
ATOM 6861 C C . GLY B 1 154 ? 30.844 -7.605 1.786 1 93.5 154 GLY B C 1
ATOM 6862 O O . GLY B 1 154 ? 30.594 -6.402 1.892 1 93.5 154 GLY B O 1
ATOM 6863 N N . ASN B 1 155 ? 30.016 -8.508 2.037 1 92.81 155 ASN B N 1
ATOM 6864 C CA . ASN B 1 155 ? 28.641 -8.172 2.414 1 92.81 155 ASN B CA 1
ATOM 6865 C C . ASN B 1 155 ? 28.578 -7.59 3.822 1 92.81 155 ASN B C 1
ATOM 6867 O O . ASN B 1 155 ? 27.859 -6.617 4.062 1 92.81 155 ASN B O 1
ATOM 6871 N N . ILE B 1 156 ? 29.266 -8.133 4.707 1 88.88 156 ILE B N 1
ATOM 6872 C CA . ILE B 1 156 ? 29.297 -7.648 6.086 1 88.88 156 ILE B CA 1
ATOM 6873 C C . ILE B 1 156 ? 29.859 -6.234 6.125 1 88.88 156 ILE B C 1
ATOM 6875 O O . ILE B 1 156 ? 29.344 -5.363 6.824 1 88.88 156 ILE B O 1
ATOM 6879 N N . SER B 1 157 ? 30.875 -6.055 5.359 1 90.19 157 SER B N 1
ATOM 6880 C CA . SER B 1 157 ? 31.484 -4.73 5.293 1 90.19 157 SER B CA 1
ATOM 6881 C C . SER B 1 157 ? 30.516 -3.703 4.727 1 90.19 157 SER B C 1
ATOM 6883 O O . SER B 1 157 ? 30.422 -2.578 5.227 1 90.19 157 SER B O 1
ATOM 6885 N N . LEU B 1 158 ? 29.812 -4.055 3.752 1 88.31 158 LEU B N 1
ATOM 6886 C CA . LEU B 1 158 ? 28.844 -3.141 3.154 1 88.31 158 LEU B CA 1
ATOM 6887 C C . LEU B 1 158 ? 27.719 -2.822 4.133 1 88.31 158 LEU B C 1
ATOM 6889 O O . LEU B 1 158 ? 27.25 -1.682 4.199 1 88.31 158 LEU B O 1
ATOM 6893 N N . LEU B 1 159 ? 27.359 -3.781 4.883 1 83.12 159 LEU B N 1
ATOM 6894 C CA . LEU B 1 159 ? 26.312 -3.584 5.887 1 83.12 159 LEU B CA 1
ATOM 6895 C C . LEU B 1 159 ? 26.781 -2.625 6.977 1 83.12 159 LEU B C 1
ATOM 6897 O O . LEU B 1 159 ? 26 -1.804 7.465 1 83.12 159 LEU B O 1
ATOM 6901 N N . MET B 1 160 ? 27.969 -2.74 7.285 1 82 160 MET B N 1
ATOM 6902 C CA . MET B 1 160 ? 28.516 -1.852 8.297 1 82 160 MET B CA 1
ATOM 6903 C C . MET B 1 160 ? 28.625 -0.423 7.777 1 82 160 MET B C 1
ATOM 6905 O O . MET B 1 160 ? 28.516 0.534 8.547 1 82 160 MET B O 1
ATOM 6909 N N . ASN B 1 161 ? 28.828 -0.322 6.52 1 81.81 161 ASN B N 1
ATOM 6910 C CA . ASN B 1 161 ? 28.828 0.998 5.898 1 81.81 161 ASN B CA 1
ATOM 6911 C C . ASN B 1 161 ? 27.438 1.636 5.949 1 81.81 161 ASN B C 1
ATOM 6913 O O . ASN B 1 161 ? 27.312 2.818 6.27 1 81.81 161 ASN B O 1
ATOM 6917 N N . PHE B 1 162 ? 26.531 0.854 5.703 1 77.44 162 PHE B N 1
ATOM 6918 C CA . PHE B 1 162 ? 25.156 1.335 5.68 1 77.44 162 PHE B CA 1
ATOM 6919 C C . PHE B 1 162 ? 24.688 1.709 7.082 1 77.44 162 PHE B C 1
ATOM 6921 O O . PHE B 1 162 ? 23.875 2.623 7.25 1 77.44 162 PHE B O 1
ATOM 6928 N N . SER B 1 163 ? 25.188 1.024 8.055 1 73.12 163 SER B N 1
ATOM 6929 C CA . SER B 1 163 ? 24.812 1.314 9.438 1 73.12 163 SER B CA 1
ATOM 6930 C C . SER B 1 163 ? 25.656 2.453 10 1 73.12 163 SER B C 1
ATOM 6932 O O . SER B 1 163 ? 25.422 2.916 11.117 1 73.12 163 SER B O 1
ATOM 6934 N N . ARG B 1 164 ? 26.547 2.904 9.273 1 75.94 164 ARG B N 1
ATOM 6935 C CA . ARG B 1 164 ? 27.438 3.99 9.672 1 75.94 164 ARG B CA 1
ATOM 6936 C C . ARG B 1 164 ? 28.219 3.625 10.93 1 75.94 164 ARG B C 1
ATOM 6938 O O . ARG B 1 164 ? 28.469 4.48 11.781 1 75.94 164 ARG B O 1
ATOM 6945 N N . SER B 1 165 ? 28.5 2.398 11.031 1 74.75 165 SER B N 1
ATOM 6946 C CA . SER B 1 165 ? 29.297 1.945 12.172 1 74.75 165 SER B CA 1
ATOM 6947 C C . SER B 1 165 ? 30.797 2.057 11.883 1 74.75 165 SER B C 1
ATOM 6949 O O . SER B 1 165 ? 31.594 2.205 12.797 1 74.75 165 SER B O 1
ATOM 6951 N N . VAL B 1 166 ? 31.094 1.94 10.609 1 78.38 166 VAL B N 1
ATOM 6952 C CA . VAL B 1 166 ? 32.469 2.049 10.172 1 78.38 166 VAL B CA 1
ATOM 6953 C C . VAL B 1 166 ? 32.594 3.16 9.133 1 78.38 166 VAL B C 1
ATOM 6955 O O . VAL B 1 166 ? 31.656 3.453 8.406 1 78.38 166 VAL B O 1
ATOM 6958 N N . LYS B 1 167 ? 33.75 3.695 9.156 1 82.44 167 LYS B N 1
ATOM 6959 C CA . LYS B 1 167 ? 34 4.785 8.219 1 82.44 167 LYS B CA 1
ATOM 6960 C C . LYS B 1 167 ? 33.781 4.324 6.777 1 82.44 167 LYS B C 1
ATOM 6962 O O . LYS B 1 167 ? 34.125 3.195 6.422 1 82.44 167 LYS B O 1
ATOM 6967 N N . TYR B 1 168 ? 33.312 5.207 5.961 1 84.81 168 TYR B N 1
ATOM 6968 C CA . TYR B 1 168 ? 33 4.938 4.566 1 84.81 168 TYR B CA 1
ATOM 6969 C C . TYR B 1 168 ? 34.219 4.445 3.799 1 84.81 168 TYR B C 1
ATOM 6971 O O . TYR B 1 168 ? 34.156 3.449 3.078 1 84.81 168 TYR B O 1
ATOM 6979 N N . LEU B 1 169 ? 35.375 5 3.945 1 86.62 169 LEU B N 1
ATOM 6980 C CA . LEU B 1 169 ? 36.562 4.699 3.146 1 86.62 169 LEU B CA 1
ATOM 6981 C C . LEU B 1 169 ? 37.062 3.299 3.449 1 86.62 169 LEU B C 1
ATOM 6983 O O . LEU B 1 169 ? 37.469 2.574 2.541 1 86.62 169 LEU B O 1
ATOM 6987 N N . ILE B 1 170 ? 36.969 2.932 4.621 1 87.69 170 ILE B N 1
ATOM 6988 C CA . ILE B 1 170 ? 37.469 1.616 5.02 1 87.69 170 ILE B CA 1
ATOM 6989 C C . ILE B 1 170 ? 36.469 0.541 4.543 1 87.69 170 ILE B C 1
ATOM 6991 O O . ILE B 1 170 ? 36.875 -0.439 3.912 1 87.69 170 ILE B O 1
ATOM 6995 N N . SER B 1 171 ? 35.312 0.77 4.836 1 88.25 171 SER B N 1
ATOM 6996 C CA . SER B 1 171 ? 34.281 -0.225 4.484 1 88.25 171 SER B CA 1
ATOM 6997 C C . SER B 1 171 ? 34.188 -0.385 2.971 1 88.25 171 SER B C 1
ATOM 6999 O O . SER B 1 171 ? 34.062 -1.506 2.467 1 88.25 171 SER B O 1
ATOM 7001 N N . GLN B 1 172 ? 34.219 0.671 2.27 1 90.88 172 GLN B N 1
ATOM 7002 C CA . GLN B 1 172 ? 34.094 0.625 0.817 1 90.88 172 GLN B CA 1
ATOM 7003 C C . GLN B 1 172 ? 35.312 -0.075 0.185 1 90.88 172 GLN B C 1
ATOM 7005 O O . GLN B 1 172 ? 35.156 -0.864 -0.75 1 90.88 172 GLN B O 1
ATOM 7010 N N . THR B 1 173 ? 36.469 0.153 0.648 1 92.12 173 THR B N 1
ATOM 7011 C CA . THR B 1 173 ? 37.688 -0.479 0.115 1 92.12 173 THR B CA 1
ATOM 7012 C C . THR B 1 173 ? 37.656 -1.979 0.391 1 92.12 173 THR B C 1
ATOM 7014 O O . THR B 1 173 ? 38 -2.779 -0.485 1 92.12 173 THR B O 1
ATOM 7017 N N . ILE B 1 174 ? 37.219 -2.297 1.545 1 93.69 174 ILE B N 1
ATOM 7018 C CA . ILE B 1 174 ? 37.188 -3.709 1.909 1 93.69 174 ILE B CA 1
ATOM 7019 C C . ILE B 1 174 ? 36.156 -4.43 1.035 1 93.69 174 ILE B C 1
ATOM 7021 O O . ILE B 1 174 ? 36.406 -5.527 0.541 1 93.69 174 ILE B O 1
ATOM 7025 N N . SER B 1 175 ? 35 -3.836 0.845 1 94.5 175 SER B N 1
ATOM 7026 C CA . SER B 1 175 ? 33.969 -4.461 0.035 1 94.5 175 SER B CA 1
ATOM 7027 C C . SER B 1 175 ? 34.406 -4.637 -1.41 1 94.5 175 SER B C 1
ATOM 7029 O O . SER B 1 175 ? 34.219 -5.699 -2.004 1 94.5 175 SER B O 1
ATOM 7031 N N . ILE B 1 176 ? 35.031 -3.645 -1.971 1 96.12 176 ILE B N 1
ATOM 7032 C CA . ILE B 1 176 ? 35.469 -3.688 -3.361 1 96.12 176 ILE B CA 1
ATOM 7033 C C . ILE B 1 176 ? 36.562 -4.738 -3.523 1 96.12 176 ILE B C 1
ATOM 7035 O O . ILE B 1 176 ? 36.531 -5.57 -4.434 1 96.12 176 ILE B O 1
ATOM 7039 N N . LEU B 1 177 ? 37.5 -4.789 -2.619 1 96.19 177 LEU B N 1
ATOM 7040 C CA . LEU B 1 177 ? 38.594 -5.742 -2.709 1 96.19 177 LEU B CA 1
ATOM 7041 C C . LEU B 1 177 ? 38.094 -7.164 -2.455 1 96.19 177 LEU B C 1
ATOM 7043 O O . LEU B 1 177 ? 38.531 -8.102 -3.143 1 96.19 177 LEU B O 1
ATOM 7047 N N . ALA B 1 178 ? 37.25 -7.27 -1.502 1 97.19 178 ALA B N 1
ATOM 7048 C CA . ALA B 1 178 ? 36.75 -8.594 -1.176 1 97.19 178 ALA B CA 1
ATOM 7049 C C . ALA B 1 178 ? 35.969 -9.188 -2.357 1 97.19 178 ALA B C 1
ATOM 7051 O O . ALA B 1 178 ? 36.219 -10.336 -2.742 1 97.19 178 ALA B O 1
ATOM 7052 N N . TRP B 1 179 ? 35.125 -8.469 -3.002 1 97.31 179 TRP B N 1
ATOM 7053 C CA . TRP B 1 179 ? 34.344 -8.992 -4.113 1 97.31 179 TRP B CA 1
ATOM 7054 C C . TRP B 1 179 ? 35.219 -9.164 -5.359 1 97.31 179 TRP B C 1
ATOM 7056 O O . TRP B 1 179 ? 34.969 -10.078 -6.16 1 97.31 179 TRP B O 1
ATOM 7066 N N . CYS B 1 180 ? 36.188 -8.328 -5.5 1 97.44 180 CYS B N 1
ATOM 7067 C CA . CYS B 1 180 ? 37.094 -8.477 -6.625 1 97.44 180 CYS B CA 1
ATOM 7068 C C . CYS B 1 180 ? 37.875 -9.781 -6.523 1 97.44 180 CYS B C 1
ATOM 7070 O O . CYS B 1 180 ? 37.938 -10.555 -7.477 1 97.44 180 CYS B O 1
ATOM 7072 N N . PHE B 1 181 ? 38.406 -10.023 -5.379 1 97.56 181 PHE B N 1
ATOM 7073 C CA . PHE B 1 181 ? 39.156 -11.25 -5.176 1 97.56 181 PHE B CA 1
ATOM 7074 C C . PHE B 1 181 ? 38.25 -12.461 -5.184 1 97.56 181 PHE B C 1
ATOM 7076 O O . PHE B 1 181 ? 38.625 -13.539 -5.66 1 97.56 181 PHE B O 1
ATOM 7083 N N . ALA B 1 182 ? 37.062 -12.266 -4.609 1 97.69 182 ALA B N 1
ATOM 7084 C CA . ALA B 1 182 ? 36.125 -13.367 -4.633 1 97.69 182 ALA B CA 1
ATOM 7085 C C . ALA B 1 182 ? 35.781 -13.766 -6.066 1 97.69 182 ALA B C 1
ATOM 7087 O O . ALA B 1 182 ? 35.75 -14.953 -6.395 1 97.69 182 ALA B O 1
ATOM 7088 N N . SER B 1 183 ? 35.562 -12.805 -6.898 1 97.81 183 SER B N 1
ATOM 7089 C CA . SER B 1 183 ? 35.25 -13.062 -8.297 1 97.81 183 SER B CA 1
ATOM 7090 C C . SER B 1 183 ? 36.438 -13.68 -9.031 1 97.81 183 SER B C 1
ATOM 7092 O O . SER B 1 183 ? 36.281 -14.609 -9.82 1 97.81 183 SER B O 1
ATOM 7094 N N . ALA B 1 184 ? 37.625 -13.281 -8.75 1 97.25 184 ALA B N 1
ATOM 7095 C CA . ALA B 1 184 ? 38.844 -13.781 -9.398 1 97.25 184 ALA B CA 1
ATOM 7096 C C . ALA B 1 184 ? 39.094 -15.234 -9.016 1 97.25 184 ALA B C 1
ATOM 7098 O O . ALA B 1 184 ? 39.438 -16.062 -9.867 1 97.25 184 ALA B O 1
ATOM 7099 N N . PHE B 1 185 ? 38.938 -15.523 -7.707 1 97.12 185 PHE B N 1
ATOM 7100 C CA . PHE B 1 185 ? 39.156 -16.891 -7.242 1 97.12 185 PHE B CA 1
ATOM 7101 C C . PHE B 1 185 ? 38.156 -17.844 -7.898 1 97.12 185 PHE B C 1
ATOM 7103 O O . PHE B 1 185 ? 38.531 -18.938 -8.328 1 97.12 185 PHE B O 1
ATOM 7110 N N . LEU B 1 186 ? 36.938 -17.422 -7.961 1 96.62 186 LEU B N 1
ATOM 7111 C CA . LEU B 1 186 ? 35.906 -18.281 -8.539 1 96.62 186 LEU B CA 1
ATOM 7112 C C . LEU B 1 186 ? 36.094 -18.422 -10.047 1 96.62 186 LEU B C 1
ATOM 7114 O O . LEU B 1 186 ? 35.875 -19.5 -10.602 1 96.62 186 LEU B O 1
ATOM 7118 N N . ALA B 1 187 ? 36.531 -17.359 -10.719 1 96.25 187 ALA B N 1
ATOM 7119 C CA . ALA B 1 187 ? 36.812 -17.422 -12.148 1 96.25 187 ALA B CA 1
ATOM 7120 C C . ALA B 1 187 ? 37.969 -18.391 -12.43 1 96.25 187 ALA B C 1
ATOM 7122 O O . ALA B 1 187 ? 37.938 -19.141 -13.406 1 96.25 187 ALA B O 1
ATOM 7123 N N . ALA B 1 188 ? 38.938 -18.375 -11.594 1 95.75 188 ALA B N 1
ATOM 7124 C CA . ALA B 1 188 ? 40.062 -19.297 -11.734 1 95.75 188 ALA B CA 1
ATOM 7125 C C . ALA B 1 188 ? 39.625 -20.75 -11.57 1 95.75 188 ALA B C 1
ATOM 7127 O O . ALA B 1 188 ? 40 -21.625 -12.352 1 95.75 188 ALA B O 1
ATOM 7128 N N . ALA B 1 189 ? 38.812 -20.938 -10.578 1 95.56 189 ALA B N 1
ATOM 7129 C CA . ALA B 1 189 ? 38.281 -22.281 -10.352 1 95.56 189 ALA B CA 1
ATOM 7130 C C . ALA B 1 189 ? 37.438 -22.75 -11.547 1 95.56 189 ALA B C 1
ATOM 7132 O O . ALA B 1 189 ? 37.5 -23.922 -11.938 1 95.56 189 ALA B O 1
ATOM 7133 N N . LEU B 1 190 ? 36.688 -21.906 -12.141 1 95.56 190 LEU B N 1
ATOM 7134 C CA . LEU B 1 190 ? 35.844 -22.219 -13.289 1 95.56 190 LEU B CA 1
ATOM 7135 C C . LEU B 1 190 ? 36.688 -22.547 -14.516 1 95.56 190 LEU B C 1
ATOM 7137 O O . LEU B 1 190 ? 36.344 -23.469 -15.273 1 95.56 190 LEU B O 1
ATOM 7141 N N . LEU B 1 191 ? 37.781 -21.875 -14.68 1 93.62 191 LEU B N 1
ATOM 7142 C CA . LEU B 1 191 ? 38.656 -22.109 -15.828 1 93.62 191 LEU B CA 1
ATOM 7143 C C . LEU B 1 191 ? 39.344 -23.453 -15.703 1 93.62 191 LEU B C 1
ATOM 7145 O O . LEU B 1 191 ? 39.5 -24.172 -16.688 1 93.62 191 LEU B O 1
ATOM 7149 N N . ILE B 1 192 ? 39.719 -23.797 -14.516 1 92.12 192 ILE B N 1
ATOM 7150 C CA . ILE B 1 192 ? 40.344 -25.078 -14.266 1 92.12 192 ILE B CA 1
ATOM 7151 C C . ILE B 1 192 ? 39.375 -26.219 -14.578 1 92.12 192 ILE B C 1
ATOM 7153 O O . ILE B 1 192 ? 39.781 -27.203 -15.227 1 92.12 192 ILE B O 1
ATOM 7157 N N . THR B 1 193 ? 38.188 -26.062 -14.148 1 91.44 193 THR B N 1
ATOM 7158 C CA . THR B 1 193 ? 37.219 -27.109 -14.352 1 91.44 193 THR B CA 1
ATOM 7159 C C . THR B 1 193 ? 36.719 -27.141 -15.797 1 91.44 193 THR B C 1
ATOM 7161 O O . THR B 1 193 ? 36.406 -28.203 -16.328 1 91.44 193 THR B O 1
ATOM 7164 N N . HIS B 1 194 ? 36.688 -25.953 -16.406 1 89.75 194 HIS B N 1
ATOM 7165 C CA . HIS B 1 194 ? 36.25 -25.875 -17.781 1 89.75 194 HIS B CA 1
ATOM 7166 C C . HIS B 1 194 ? 37.156 -26.688 -18.703 1 89.75 194 HIS B C 1
ATOM 7168 O O . HIS B 1 194 ? 36.688 -27.203 -19.719 1 89.75 194 HIS B O 1
ATOM 7174 N N . HIS B 1 195 ? 38.375 -26.922 -18.328 1 86.06 195 HIS B N 1
ATOM 7175 C CA . HIS B 1 195 ? 39.312 -27.703 -19.125 1 86.06 195 HIS B CA 1
ATOM 7176 C C . HIS B 1 195 ? 38.875 -29.172 -19.188 1 86.06 195 HIS B C 1
ATOM 7178 O O . HIS B 1 195 ? 39.25 -29.891 -20.125 1 86.06 195 HIS B O 1
ATOM 7184 N N . ASN B 1 196 ? 38.062 -29.547 -18.219 1 84.06 196 ASN B N 1
ATOM 7185 C CA . ASN B 1 196 ? 37.594 -30.938 -18.203 1 84.06 196 ASN B CA 1
ATOM 7186 C C . ASN B 1 196 ? 36.469 -31.141 -19.188 1 84.06 196 ASN B C 1
ATOM 7188 O O . ASN B 1 196 ? 36.094 -32.281 -19.5 1 84.06 196 ASN B O 1
ATOM 7192 N N . PHE B 1 197 ? 35.875 -30.062 -19.625 1 84.62 197 PHE B N 1
ATOM 7193 C CA . PHE B 1 197 ? 34.719 -30.172 -20.469 1 84.62 197 PHE B CA 1
ATOM 7194 C C . PHE B 1 197 ? 35.094 -30 -21.938 1 84.62 197 PHE B C 1
ATOM 7196 O O . PHE B 1 197 ? 34.25 -30.203 -22.828 1 84.62 197 PHE B O 1
ATOM 7203 N N . ILE B 1 198 ? 36.406 -29.641 -22.125 1 80.25 198 ILE B N 1
ATOM 7204 C CA . ILE B 1 198 ? 36.875 -29.359 -23.484 1 80.25 198 ILE B CA 1
ATOM 7205 C C . ILE B 1 198 ? 37.5 -30.609 -24.094 1 80.25 198 ILE B C 1
ATOM 7207 O O . ILE B 1 198 ? 38.125 -31.406 -23.391 1 80.25 198 ILE B O 1
ATOM 7211 N N . GLY B 1 199 ? 37.125 -31.062 -25.297 1 74.69 199 GLY B N 1
ATOM 7212 C CA . GLY B 1 199 ? 37.656 -32.219 -26.031 1 74.69 199 GLY B CA 1
ATOM 7213 C C . GLY B 1 199 ? 36.594 -32.906 -26.891 1 74.69 199 GLY B C 1
ATOM 7214 O O . GLY B 1 199 ? 35.438 -32.5 -26.875 1 74.69 199 GLY B O 1
ATOM 7215 N N . VAL B 1 200 ? 36.875 -33.75 -27.797 1 71.19 200 VAL B N 1
ATOM 7216 C CA . VAL B 1 200 ? 36 -34.406 -28.781 1 71.19 200 VAL B CA 1
ATOM 7217 C C . VAL B 1 200 ? 34.938 -35.219 -28.047 1 71.19 200 VAL B C 1
ATOM 7219 O O . VAL B 1 200 ? 33.75 -35.156 -28.422 1 71.19 200 VAL B O 1
ATOM 7222 N N . ASP B 1 201 ? 35.25 -35.938 -26.984 1 71.19 201 ASP B N 1
ATOM 7223 C CA . ASP B 1 201 ? 34.281 -36.688 -26.188 1 71.19 201 ASP B CA 1
ATOM 7224 C C . ASP B 1 201 ? 34.531 -36.5 -24.688 1 71.19 201 ASP B C 1
ATOM 7226 O O . ASP B 1 201 ? 35.219 -37.281 -24.062 1 71.19 201 ASP B O 1
ATOM 7230 N N . PRO B 1 202 ? 33.781 -35.281 -24.297 1 81.38 202 PRO B N 1
ATOM 7231 C CA . PRO B 1 202 ? 34.062 -35.031 -22.891 1 81.38 202 PRO B CA 1
ATOM 7232 C C . PRO B 1 202 ? 33.438 -36.062 -21.953 1 81.38 202 PRO B C 1
ATOM 7234 O O . PRO B 1 202 ? 32.281 -36.469 -22.172 1 81.38 202 PRO B O 1
ATOM 7237 N N . LYS B 1 203 ? 34.156 -36.594 -21.062 1 84.12 203 LYS B N 1
ATOM 7238 C CA . LYS B 1 203 ? 33.719 -37.594 -20.094 1 84.12 203 LYS B CA 1
ATOM 7239 C C . LYS B 1 203 ? 32.75 -37.031 -19.094 1 84.12 203 LYS B C 1
ATOM 7241 O O . LYS B 1 203 ? 31.906 -37.75 -18.547 1 84.12 203 LYS B O 1
ATOM 7246 N N . TYR B 1 204 ? 32.812 -35.625 -18.969 1 89.38 204 TYR B N 1
ATOM 7247 C CA . TYR B 1 204 ? 32 -35 -17.938 1 89.38 204 TYR B CA 1
ATOM 7248 C C . TYR B 1 204 ? 31.125 -33.906 -18.516 1 89.38 204 TYR B C 1
ATOM 7250 O O . TYR B 1 204 ? 31.453 -33.312 -19.547 1 89.38 204 TYR B O 1
ATOM 7258 N N . LEU B 1 205 ? 29.906 -33.75 -17.969 1 90.19 205 LEU B N 1
ATOM 7259 C CA . LEU B 1 205 ? 29 -32.656 -18.281 1 90.19 205 LEU B CA 1
ATOM 7260 C C . LEU B 1 205 ? 28.891 -31.703 -17.094 1 90.19 205 LEU B C 1
ATOM 7262 O O . LEU B 1 205 ? 28.969 -32.125 -15.938 1 90.19 205 LEU B O 1
ATOM 7266 N N . PRO B 1 206 ? 28.781 -30.406 -17.438 1 92.75 206 PRO B N 1
ATOM 7267 C CA . PRO B 1 206 ? 28.641 -29.453 -16.328 1 92.75 206 PRO B CA 1
ATOM 7268 C C . PRO B 1 206 ? 27.344 -29.625 -15.562 1 92.75 206 PRO B C 1
ATOM 7270 O O . PRO B 1 206 ? 26.281 -29.844 -16.172 1 92.75 206 PRO B O 1
ATOM 7273 N N . SER B 1 207 ? 27.484 -29.609 -14.305 1 93 207 SER B N 1
ATOM 7274 C CA . SER B 1 207 ? 26.312 -29.719 -13.43 1 93 207 SER B CA 1
ATOM 7275 C C . SER B 1 207 ? 25.75 -28.344 -13.094 1 93 207 SER B C 1
ATOM 7277 O O . SER B 1 207 ? 26.219 -27.328 -13.602 1 93 207 SER B O 1
ATOM 7279 N N . GLU B 1 208 ? 24.656 -28.312 -12.32 1 94.25 208 GLU B N 1
ATOM 7280 C CA . GLU B 1 208 ? 24.047 -27.062 -11.859 1 94.25 208 GLU B CA 1
ATOM 7281 C C . GLU B 1 208 ? 25.031 -26.266 -10.992 1 94.25 208 GLU B C 1
ATOM 7283 O O . GLU B 1 208 ? 25.047 -25.031 -11.055 1 94.25 208 GLU B O 1
ATOM 7288 N N . GLY B 1 209 ? 25.859 -26.953 -10.266 1 94.12 209 GLY B N 1
ATOM 7289 C CA . GLY B 1 209 ? 26.844 -26.297 -9.414 1 94.12 209 GLY B CA 1
ATOM 7290 C C . GLY B 1 209 ? 27.828 -25.453 -10.188 1 94.12 209 GLY B C 1
ATOM 7291 O O . GLY B 1 209 ? 28.203 -24.359 -9.75 1 94.12 209 GLY B O 1
ATOM 7292 N N . PHE B 1 210 ? 28.266 -25.969 -11.281 1 94.69 210 PHE B N 1
ATOM 7293 C CA . PHE B 1 210 ? 29.188 -25.25 -12.141 1 94.69 210 PHE B CA 1
ATOM 7294 C C . PHE B 1 210 ? 28.578 -23.953 -12.625 1 94.69 210 PHE B C 1
ATOM 7296 O O . PHE B 1 210 ? 29.219 -22.891 -12.562 1 94.69 210 PHE B O 1
ATOM 7303 N N . TYR B 1 211 ? 27.359 -23.984 -13.07 1 95.81 211 TYR B N 1
ATOM 7304 C CA . TYR B 1 211 ? 26.703 -22.797 -13.602 1 95.81 211 TYR B CA 1
ATOM 7305 C C . TYR B 1 211 ? 26.375 -21.812 -12.484 1 95.81 211 TYR B C 1
ATOM 7307 O O . TYR B 1 211 ? 26.438 -20.594 -12.688 1 95.81 211 TYR B O 1
ATOM 7315 N N . PHE B 1 212 ? 26.016 -22.312 -11.297 1 97.06 212 PHE B N 1
ATOM 7316 C CA . PHE B 1 212 ? 25.797 -21.406 -10.164 1 97.06 212 PHE B CA 1
ATOM 7317 C C . PHE B 1 212 ? 27.078 -20.656 -9.82 1 97.06 212 PHE B C 1
ATOM 7319 O O . PHE B 1 212 ? 27.047 -19.469 -9.5 1 97.06 212 PHE B O 1
ATOM 7326 N N . ALA B 1 213 ? 28.188 -21.344 -9.898 1 96.44 213 ALA B N 1
ATOM 7327 C CA . ALA B 1 213 ? 29.469 -20.703 -9.633 1 96.44 213 ALA B CA 1
ATOM 7328 C C . ALA B 1 213 ? 29.781 -19.641 -10.688 1 96.44 213 ALA B C 1
ATOM 7330 O O . ALA B 1 213 ? 30.312 -18.578 -10.375 1 96.44 213 ALA B O 1
ATOM 7331 N N . ALA B 1 214 ? 29.438 -19.938 -11.867 1 96.38 214 ALA B N 1
ATOM 7332 C CA . ALA B 1 214 ? 29.672 -18.984 -12.945 1 96.38 214 ALA B CA 1
ATOM 7333 C C . ALA B 1 214 ? 28.844 -17.719 -12.734 1 96.38 214 ALA B C 1
ATOM 7335 O O . ALA B 1 214 ? 29.344 -16.609 -12.883 1 96.38 214 ALA B O 1
ATOM 7336 N N . PHE B 1 215 ? 27.562 -17.891 -12.414 1 97 215 PHE B N 1
ATOM 7337 C CA . PHE B 1 215 ? 26.703 -16.734 -12.172 1 97 215 PHE B CA 1
ATOM 7338 C C . PHE B 1 215 ? 27.172 -15.961 -10.945 1 97 215 PHE B C 1
ATOM 7340 O O . PHE B 1 215 ? 27.094 -14.727 -10.93 1 97 215 PHE B O 1
ATOM 7347 N N . THR B 1 216 ? 27.672 -16.656 -9.945 1 97.31 216 THR B N 1
ATOM 7348 C CA . THR B 1 216 ? 28.188 -16 -8.75 1 97.31 216 THR B CA 1
ATOM 7349 C C . THR B 1 216 ? 29.375 -15.109 -9.102 1 97.31 216 THR B C 1
ATOM 7351 O O . THR B 1 216 ? 29.453 -13.969 -8.656 1 97.31 216 THR B O 1
ATOM 7354 N N . ALA B 1 217 ? 30.25 -15.688 -9.891 1 97.31 217 ALA B N 1
ATOM 7355 C CA . ALA B 1 217 ? 31.422 -14.914 -10.312 1 97.31 217 ALA B CA 1
ATOM 7356 C C . ALA B 1 217 ? 31 -13.641 -11.047 1 97.31 217 ALA B C 1
ATOM 7358 O O . ALA B 1 217 ? 31.562 -12.57 -10.82 1 97.31 217 ALA B O 1
ATOM 7359 N N . ALA B 1 218 ? 30.016 -13.781 -11.852 1 97 218 ALA B N 1
ATOM 7360 C CA . ALA B 1 218 ? 29.516 -12.625 -12.594 1 97 218 ALA B CA 1
ATOM 7361 C C . ALA B 1 218 ? 28.875 -11.602 -11.656 1 97 218 ALA B C 1
ATOM 7363 O O . ALA B 1 218 ? 29.078 -10.398 -11.828 1 97 218 ALA B O 1
ATOM 7364 N N . PHE B 1 219 ? 28.125 -12.047 -10.672 1 97.56 219 PHE B N 1
ATOM 7365 C CA . PHE B 1 219 ? 27.469 -11.141 -9.734 1 97.56 219 PHE B CA 1
ATOM 7366 C C . PHE B 1 219 ? 28.484 -10.422 -8.867 1 97.56 219 PHE B C 1
ATOM 7368 O O . PHE B 1 219 ? 28.359 -9.227 -8.602 1 97.56 219 PHE B O 1
ATOM 7375 N N . TYR B 1 220 ? 29.5 -11.148 -8.383 1 97.69 220 TYR B N 1
ATOM 7376 C CA . TYR B 1 220 ? 30.562 -10.523 -7.602 1 97.69 220 TYR B CA 1
ATOM 7377 C C . TYR B 1 220 ? 31.281 -9.461 -8.414 1 97.69 220 TYR B C 1
ATOM 7379 O O . TYR B 1 220 ? 31.625 -8.391 -7.898 1 97.69 220 TYR B O 1
ATOM 7387 N N . LEU B 1 221 ? 31.469 -9.75 -9.664 1 97.31 221 LEU B N 1
ATOM 7388 C CA . LEU B 1 221 ? 32.125 -8.789 -10.547 1 97.31 221 LEU B CA 1
ATOM 7389 C C . LEU B 1 221 ? 31.25 -7.547 -10.727 1 97.31 221 LEU B C 1
ATOM 7391 O O . LEU B 1 221 ? 31.75 -6.422 -10.711 1 97.31 221 LEU B O 1
ATOM 7395 N N . THR B 1 222 ? 30.016 -7.793 -10.93 1 96.62 222 THR B N 1
ATOM 7396 C CA . THR B 1 222 ? 29.094 -6.676 -11.086 1 96.62 222 THR B CA 1
ATOM 7397 C C . THR B 1 222 ? 29.078 -5.805 -9.836 1 96.62 222 THR B C 1
ATOM 7399 O O . THR B 1 222 ? 29.078 -4.574 -9.93 1 96.62 222 THR B O 1
ATOM 7402 N N . CYS B 1 223 ? 29.078 -6.41 -8.641 1 96.38 223 CYS B N 1
ATOM 7403 C CA . CYS B 1 223 ? 29.141 -5.664 -7.391 1 96.38 223 CYS B CA 1
ATOM 7404 C C . CYS B 1 223 ? 30.422 -4.844 -7.297 1 96.38 223 CYS B C 1
ATOM 7406 O O . CYS B 1 223 ? 30.391 -3.689 -6.867 1 96.38 223 CYS B O 1
ATOM 7408 N N . THR B 1 224 ? 31.516 -5.438 -7.773 1 96.75 224 THR B N 1
ATOM 7409 C CA . THR B 1 224 ? 32.812 -4.75 -7.77 1 96.75 224 THR B CA 1
ATOM 7410 C C . THR B 1 224 ? 32.781 -3.525 -8.68 1 96.75 224 THR B C 1
ATOM 7412 O O . THR B 1 224 ? 33.219 -2.441 -8.289 1 96.75 224 THR B O 1
ATOM 7415 N N . ILE B 1 225 ? 32.188 -3.664 -9.773 1 96.69 225 ILE B N 1
ATOM 7416 C CA . ILE B 1 225 ? 32.125 -2.58 -10.75 1 96.69 225 ILE B CA 1
ATOM 7417 C C . ILE B 1 225 ? 31.219 -1.459 -10.219 1 96.69 225 ILE B C 1
ATOM 7419 O O . ILE B 1 225 ? 31.594 -0.285 -10.266 1 96.69 225 ILE B O 1
ATOM 7423 N N . ILE B 1 226 ? 30.109 -1.783 -9.703 1 95.38 226 ILE B N 1
ATOM 7424 C CA . ILE B 1 226 ? 29.141 -0.812 -9.219 1 95.38 226 ILE B CA 1
ATOM 7425 C C . ILE B 1 226 ? 29.734 -0.009 -8.07 1 95.38 226 ILE B C 1
ATOM 7427 O O . ILE B 1 226 ? 29.656 1.221 -8.047 1 95.38 226 ILE B O 1
ATOM 7431 N N . LEU B 1 227 ? 30.359 -0.681 -7.141 1 94.56 227 LEU B N 1
ATOM 7432 C CA . LEU B 1 227 ? 30.938 0.005 -5.984 1 94.56 227 LEU B CA 1
ATOM 7433 C C . LEU B 1 227 ? 32.156 0.804 -6.379 1 94.56 227 LEU B C 1
ATOM 7435 O O . LEU B 1 227 ? 32.469 1.847 -5.789 1 94.56 227 LEU B O 1
ATOM 7439 N N . SER B 1 228 ? 32.938 0.324 -7.43 1 95.44 228 SER B N 1
ATOM 7440 C CA . SER B 1 228 ? 34.094 1.074 -7.922 1 95.44 228 SER B CA 1
ATOM 7441 C C . SER B 1 228 ? 33.656 2.375 -8.594 1 95.44 228 SER B C 1
ATOM 7443 O O . SER B 1 228 ? 34.312 3.404 -8.438 1 95.44 228 SER B O 1
ATOM 7445 N N . VAL B 1 229 ? 32.562 2.344 -9.25 1 94.81 229 VAL B N 1
ATOM 7446 C CA . VAL B 1 229 ? 32.031 3.553 -9.875 1 94.81 229 VAL B CA 1
ATOM 7447 C C . VAL B 1 229 ? 31.578 4.531 -8.797 1 94.81 229 VAL B C 1
ATOM 7449 O O . VAL B 1 229 ? 31.797 5.738 -8.906 1 94.81 229 VAL B O 1
ATOM 7452 N N . ASN B 1 230 ? 30.953 4.027 -7.773 1 92.25 230 ASN B N 1
ATOM 7453 C CA . ASN B 1 230 ? 30.562 4.871 -6.648 1 92.25 230 ASN B CA 1
ATOM 7454 C C . ASN B 1 230 ? 31.781 5.504 -5.977 1 92.25 230 ASN B C 1
ATOM 7456 O O . ASN B 1 230 ? 31.75 6.672 -5.594 1 92.25 230 ASN B O 1
ATOM 7460 N N . PHE B 1 231 ? 32.812 4.68 -5.887 1 92.38 231 PHE B N 1
ATOM 7461 C CA . PHE B 1 231 ? 34.031 5.172 -5.281 1 92.38 231 PHE B CA 1
ATOM 7462 C C . PHE B 1 231 ? 34.688 6.227 -6.168 1 92.38 231 PHE B C 1
ATOM 7464 O O . PHE B 1 231 ? 35.25 7.199 -5.668 1 92.38 231 PHE B O 1
ATOM 7471 N N . MET B 1 232 ? 34.625 6.043 -7.41 1 92.94 232 MET B N 1
ATOM 7472 C CA . MET B 1 232 ? 35.156 7.016 -8.352 1 92.94 232 MET B CA 1
ATOM 7473 C C . MET B 1 232 ? 34.438 8.359 -8.227 1 92.94 232 MET B C 1
ATOM 7475 O O . MET B 1 232 ? 35.062 9.414 -8.359 1 92.94 232 MET B O 1
ATOM 7479 N N . GLY B 1 233 ? 33.188 8.359 -7.926 1 90.56 233 GLY B N 1
ATOM 7480 C CA . GLY B 1 233 ? 32.469 9.594 -7.711 1 90.56 233 GLY B CA 1
ATOM 7481 C C . GLY B 1 233 ? 32.938 10.367 -6.492 1 90.56 233 GLY B C 1
ATOM 7482 O O . GLY B 1 233 ? 33 11.602 -6.516 1 90.56 233 GLY B O 1
ATOM 7483 N N . TYR B 1 234 ? 33.281 9.609 -5.508 1 88.44 234 TYR B N 1
ATOM 7484 C CA . TYR B 1 234 ? 33.844 10.242 -4.32 1 88.44 234 TYR B CA 1
ATOM 7485 C C . TYR B 1 234 ? 35.188 10.867 -4.621 1 88.44 234 TYR B C 1
ATOM 7487 O O . TYR B 1 234 ? 35.469 12 -4.215 1 88.44 234 TYR B O 1
ATOM 7495 N N . ARG B 1 235 ? 36 10.227 -5.41 1 90.25 235 ARG B N 1
ATOM 7496 C CA . ARG B 1 235 ? 37.344 10.719 -5.734 1 90.25 235 ARG B CA 1
ATOM 7497 C C . ARG B 1 235 ? 37.25 11.953 -6.617 1 90.25 235 ARG B C 1
ATOM 7499 O O . ARG B 1 235 ? 38.125 12.836 -6.531 1 90.25 235 ARG B O 1
ATOM 7506 N N . LEU B 1 236 ? 36.188 12.039 -7.332 1 92.44 236 LEU B N 1
ATOM 7507 C CA . LEU B 1 236 ? 35.969 13.203 -8.195 1 92.44 236 LEU B CA 1
ATOM 7508 C C . LEU B 1 236 ? 35.312 14.336 -7.43 1 92.44 236 LEU B C 1
ATOM 7510 O O . LEU B 1 236 ? 34.938 15.359 -8.016 1 92.44 236 LEU B O 1
ATOM 7514 N N . HIS B 1 237 ? 35 14.203 -6.156 1 88.81 237 HIS B N 1
ATOM 7515 C CA . HIS B 1 237 ? 34.469 15.211 -5.25 1 88.81 237 HIS B CA 1
ATOM 7516 C C . HIS B 1 237 ? 33.062 15.594 -5.637 1 88.81 237 HIS B C 1
ATOM 7518 O O . HIS B 1 237 ? 32.688 16.766 -5.605 1 88.81 237 HIS B O 1
ATOM 7524 N N . LYS B 1 238 ? 32.406 14.586 -6.043 1 88.31 238 LYS B N 1
ATOM 7525 C CA . LYS B 1 238 ? 31.016 14.852 -6.395 1 88.31 238 LYS B CA 1
ATOM 7526 C C . LYS B 1 238 ? 30.094 14.711 -5.176 1 88.31 238 LYS B C 1
ATOM 7528 O O . LYS B 1 238 ? 29.031 15.312 -5.121 1 88.31 238 LYS B O 1
ATOM 7533 N N . TYR B 1 239 ? 30.422 13.875 -4.25 1 86.81 239 TYR B N 1
ATOM 7534 C CA . TYR B 1 239 ? 29.719 13.719 -2.984 1 86.81 239 TYR B CA 1
ATOM 7535 C C . TYR B 1 239 ? 30.672 13.344 -1.862 1 86.81 239 TYR B C 1
ATOM 7537 O O . TYR B 1 239 ? 31.797 12.891 -2.117 1 86.81 239 TYR B O 1
ATOM 7545 N N . PRO B 1 240 ? 30.219 13.609 -0.664 1 84.94 240 PRO B N 1
ATOM 7546 C CA . PRO B 1 240 ? 31.062 13.281 0.479 1 84.94 240 PRO B CA 1
ATOM 7547 C C . PRO B 1 240 ? 31.109 11.781 0.769 1 84.94 240 PRO B C 1
ATOM 7549 O O . PRO B 1 240 ? 30.328 11.016 0.207 1 84.94 240 PRO B O 1
ATOM 7552 N N . PRO B 1 241 ? 32.031 11.383 1.564 1 80.12 241 PRO B N 1
ATOM 7553 C CA . PRO B 1 241 ? 32.219 9.961 1.851 1 80.12 241 PRO B CA 1
ATOM 7554 C C . PRO B 1 241 ? 31.172 9.398 2.809 1 80.12 241 PRO B C 1
ATOM 7556 O O . PRO B 1 241 ? 31.516 8.961 3.912 1 80.12 241 PRO B O 1
ATOM 7559 N N . THR B 1 242 ? 29.922 9.539 2.496 1 76.69 242 THR B N 1
ATOM 7560 C CA . THR B 1 242 ? 28.828 8.945 3.256 1 76.69 242 THR B CA 1
ATOM 7561 C C . THR B 1 242 ? 27.719 8.469 2.324 1 76.69 242 THR B C 1
ATOM 7563 O O . THR B 1 242 ? 27.5 9.062 1.267 1 76.69 242 THR B O 1
ATOM 7566 N N . PHE B 1 243 ? 27.234 7.281 2.738 1 74.38 243 PHE B N 1
ATOM 7567 C CA . PHE B 1 243 ? 26.109 6.812 1.953 1 74.38 243 PHE B CA 1
ATOM 7568 C C . PHE B 1 243 ? 24.828 7.566 2.336 1 74.38 243 PHE B C 1
ATOM 7570 O O . PHE B 1 243 ? 24.594 7.828 3.516 1 74.38 243 PHE B O 1
ATOM 7577 N N . ASN B 1 244 ? 24.219 8.047 1.32 1 65.44 244 ASN B N 1
ATOM 7578 C CA . ASN B 1 244 ? 22.953 8.758 1.467 1 65.44 244 ASN B CA 1
ATOM 7579 C C . ASN B 1 244 ? 21.766 7.793 1.485 1 65.44 244 ASN B C 1
ATOM 7581 O O . ASN B 1 244 ? 21.062 7.645 0.483 1 65.44 244 ASN B O 1
ATOM 7585 N N . LEU B 1 245 ? 21.75 6.953 2.596 1 67.94 245 LEU B N 1
ATOM 7586 C CA . LEU B 1 245 ? 20.672 5.988 2.52 1 67.94 245 LEU B CA 1
ATOM 7587 C C . LEU B 1 245 ? 19.594 6.289 3.564 1 67.94 245 LEU B C 1
ATOM 7589 O O . LEU B 1 245 ? 19.906 6.777 4.652 1 67.94 245 LEU B O 1
ATOM 7593 N N . ASP B 1 246 ? 18.422 6.094 3.113 1 72.06 246 ASP B N 1
ATOM 7594 C CA . ASP B 1 246 ? 17.234 6.242 3.949 1 72.06 246 ASP B CA 1
ATOM 7595 C C . ASP B 1 246 ? 16.953 4.969 4.75 1 72.06 246 ASP B C 1
ATOM 7597 O O . ASP B 1 246 ? 17.594 3.941 4.523 1 72.06 246 ASP B O 1
ATOM 7601 N N . GLN B 1 247 ? 16.266 5.074 5.805 1 74 247 GLN B N 1
ATOM 7602 C CA . GLN B 1 247 ? 15.883 3.947 6.656 1 74 247 GLN B CA 1
ATOM 7603 C C . GLN B 1 247 ? 15.195 2.852 5.844 1 74 247 GLN B C 1
ATOM 7605 O O . GLN B 1 247 ? 15.391 1.664 6.105 1 74 247 GLN B O 1
ATOM 7610 N N . LYS B 1 248 ? 14.445 3.166 4.859 1 80.12 248 LYS B N 1
ATOM 7611 C CA . LYS B 1 248 ? 13.75 2.199 4.016 1 80.12 248 LYS B CA 1
ATOM 7612 C C . LYS B 1 248 ? 14.734 1.341 3.23 1 80.12 248 LYS B C 1
ATOM 7614 O O . LYS B 1 248 ? 14.508 0.144 3.037 1 80.12 248 LYS B O 1
ATOM 7619 N N . GLN B 1 249 ? 15.805 1.912 2.863 1 82.19 249 GLN B N 1
ATOM 7620 C CA . GLN B 1 249 ? 16.812 1.2 2.088 1 82.19 249 GLN B CA 1
ATOM 7621 C C . GLN B 1 249 ? 17.578 0.197 2.955 1 82.19 249 GLN B C 1
ATOM 7623 O O . GLN B 1 249 ? 17.891 -0.902 2.504 1 82.19 249 GLN B O 1
ATOM 7628 N N . ARG B 1 250 ? 17.766 0.57 4.191 1 79.5 250 ARG B N 1
ATOM 7629 C CA . ARG B 1 250 ? 18.406 -0.35 5.125 1 79.5 250 ARG B CA 1
ATOM 7630 C C . ARG B 1 250 ? 17.516 -1.552 5.41 1 79.5 250 ARG B C 1
ATOM 7632 O O . ARG B 1 250 ? 18 -2.686 5.48 1 79.5 250 ARG B O 1
ATOM 7639 N N . THR B 1 251 ? 16.297 -1.301 5.566 1 82.81 251 THR B N 1
ATOM 7640 C CA . THR B 1 251 ? 15.336 -2.369 5.816 1 82.81 251 THR B CA 1
ATOM 7641 C C . THR B 1 251 ? 15.258 -3.322 4.629 1 82.81 251 THR B C 1
ATOM 7643 O O . THR B 1 251 ? 15.133 -4.535 4.805 1 82.81 251 THR B O 1
ATOM 7646 N N . LEU B 1 252 ? 15.344 -2.785 3.455 1 87.5 252 LEU B N 1
ATOM 7647 C CA . LEU B 1 252 ? 15.328 -3.605 2.248 1 87.5 252 LEU B CA 1
ATOM 7648 C C . LEU B 1 252 ? 16.516 -4.555 2.217 1 87.5 252 LEU B C 1
ATOM 7650 O O . LEU B 1 252 ? 16.375 -5.723 1.836 1 87.5 252 LEU B O 1
ATOM 7654 N N . MET B 1 253 ? 17.703 -4.098 2.613 1 86.5 253 MET B N 1
ATOM 7655 C CA . MET B 1 253 ? 18.906 -4.934 2.664 1 86.5 253 MET B CA 1
ATOM 7656 C C . MET B 1 253 ? 18.719 -6.09 3.643 1 86.5 253 MET B C 1
ATOM 7658 O O . MET B 1 253 ? 19.094 -7.227 3.346 1 86.5 253 MET B O 1
ATOM 7662 N N . PHE B 1 254 ? 18.109 -5.824 4.68 1 84.5 254 PHE B N 1
ATOM 7663 C CA . PHE B 1 254 ? 17.891 -6.852 5.691 1 84.5 254 PHE B CA 1
ATOM 7664 C C . PHE B 1 254 ? 16.922 -7.914 5.176 1 84.5 254 PHE B C 1
ATOM 7666 O O . PHE B 1 254 ? 17.141 -9.109 5.395 1 84.5 254 PHE B O 1
ATOM 7673 N N . TYR B 1 255 ? 15.867 -7.48 4.594 1 88.44 255 TYR B N 1
ATOM 7674 C CA . TYR B 1 255 ? 14.891 -8.43 4.07 1 88.44 255 TYR B CA 1
ATOM 7675 C C . TYR B 1 255 ? 15.5 -9.297 2.977 1 88.44 255 TYR B C 1
ATOM 7677 O O . TYR B 1 255 ? 15.164 -10.477 2.846 1 88.44 255 TYR B O 1
ATOM 7685 N N . THR B 1 256 ? 16.406 -8.734 2.234 1 92.12 256 THR B N 1
ATOM 7686 C CA . THR B 1 256 ? 17.062 -9.5 1.181 1 92.12 256 THR B CA 1
ATOM 7687 C C . THR B 1 256 ? 18 -10.555 1.776 1 92.12 256 THR B C 1
ATOM 7689 O O . THR B 1 256 ? 18.078 -11.68 1.277 1 92.12 256 THR B O 1
ATOM 7692 N N . ILE B 1 257 ? 18.656 -10.18 2.84 1 90.94 257 ILE B N 1
ATOM 7693 C CA . ILE B 1 257 ? 19.516 -11.133 3.527 1 90.94 257 ILE B CA 1
ATOM 7694 C C . ILE B 1 257 ? 18.672 -12.25 4.133 1 90.94 257 ILE B C 1
ATOM 7696 O O . ILE B 1 257 ? 19.031 -13.43 4.047 1 90.94 257 ILE B O 1
ATOM 7700 N N . TRP B 1 258 ? 17.609 -11.859 4.711 1 90.38 258 TRP B N 1
ATOM 7701 C CA . TRP B 1 258 ? 16.688 -12.836 5.281 1 90.38 258 TRP B CA 1
ATOM 7702 C C . TRP B 1 258 ? 16.156 -13.773 4.207 1 90.38 258 TRP B C 1
ATOM 7704 O O . TRP B 1 258 ? 16.062 -14.992 4.418 1 90.38 258 TRP B O 1
ATOM 7714 N N . PHE B 1 259 ? 15.852 -13.227 3.133 1 95.12 259 PHE B N 1
ATOM 7715 C CA . PHE B 1 259 ? 15.336 -14.023 2.023 1 95.12 259 PHE B CA 1
ATOM 7716 C C . PHE B 1 259 ? 16.391 -15 1.522 1 95.12 259 PHE B C 1
ATOM 7718 O O . PHE B 1 259 ? 16.094 -16.172 1.267 1 95.12 259 PHE B O 1
ATOM 7725 N N . ALA B 1 260 ? 17.578 -14.531 1.361 1 96.06 260 ALA B N 1
ATOM 7726 C CA . ALA B 1 260 ? 18.672 -15.367 0.888 1 96.06 260 ALA B CA 1
ATOM 7727 C C . ALA B 1 260 ? 18.938 -16.516 1.857 1 96.06 260 ALA B C 1
ATOM 7729 O O . ALA B 1 260 ? 19.078 -17.672 1.442 1 96.06 260 ALA B O 1
ATOM 7730 N N . THR B 1 261 ? 18.969 -16.203 3.121 1 94.81 261 THR B N 1
ATOM 7731 C CA . THR B 1 261 ? 19.219 -17.234 4.137 1 94.81 261 THR B CA 1
ATOM 7732 C C . THR B 1 261 ? 18.078 -18.25 4.176 1 94.81 261 THR B C 1
ATOM 7734 O O . THR B 1 261 ? 18.328 -19.453 4.246 1 94.81 261 THR B O 1
ATOM 7737 N N . TRP B 1 262 ? 16.875 -17.734 4.066 1 95.81 262 TRP B N 1
ATOM 7738 C CA . TRP B 1 262 ? 15.703 -18.609 4.09 1 95.81 262 TRP B CA 1
ATOM 7739 C C . TRP B 1 262 ? 15.68 -19.516 2.867 1 95.81 262 TRP B C 1
ATOM 7741 O O . TRP B 1 262 ? 15.32 -20.688 2.969 1 95.81 262 TRP B O 1
ATOM 7751 N N . SER B 1 263 ? 16.062 -19.016 1.743 1 97.12 263 SER B N 1
ATOM 7752 C CA . SER B 1 263 ? 16.094 -19.812 0.516 1 97.12 263 SER B CA 1
ATOM 7753 C C . SER B 1 263 ? 17.125 -20.922 0.593 1 97.12 263 SER B C 1
ATOM 7755 O O . SER B 1 263 ? 16.891 -22.031 0.118 1 97.12 263 SER B O 1
ATOM 7757 N N . ILE B 1 264 ? 18.25 -20.672 1.248 1 96.62 264 ILE B N 1
ATOM 7758 C CA . ILE B 1 264 ? 19.297 -21.672 1.386 1 96.62 264 ILE B CA 1
ATOM 7759 C C . ILE B 1 264 ? 18.844 -22.766 2.355 1 96.62 264 ILE B C 1
ATOM 7761 O O . ILE B 1 264 ? 19.016 -23.953 2.088 1 96.62 264 ILE B O 1
ATOM 7765 N N . ILE B 1 265 ? 18.25 -22.359 3.455 1 96.94 265 ILE B N 1
ATOM 7766 C CA . ILE B 1 265 ? 17.75 -23.328 4.414 1 96.94 265 ILE B CA 1
ATOM 7767 C C . ILE B 1 265 ? 16.672 -24.203 3.75 1 96.94 265 ILE B C 1
ATOM 7769 O O . ILE B 1 265 ? 16.672 -25.422 3.924 1 96.94 265 ILE B O 1
ATOM 7773 N N . GLY B 1 266 ? 15.836 -23.562 3.018 1 96.56 266 GLY B N 1
ATOM 7774 C CA . GLY B 1 266 ? 14.828 -24.312 2.295 1 96.56 266 GLY B CA 1
ATOM 7775 C C . GLY B 1 266 ? 15.406 -25.281 1.286 1 96.56 266 GLY B C 1
ATOM 7776 O O . GLY B 1 266 ? 14.938 -26.422 1.168 1 96.56 266 GLY B O 1
ATOM 7777 N N . ALA B 1 267 ? 16.406 -24.859 0.524 1 96.19 267 ALA B N 1
ATOM 7778 C CA . ALA B 1 267 ? 17.047 -25.719 -0.472 1 96.19 267 ALA B CA 1
ATOM 7779 C C . ALA B 1 267 ? 17.703 -26.922 0.186 1 96.19 267 ALA B C 1
ATOM 7781 O O . ALA B 1 267 ? 17.641 -28.031 -0.336 1 96.19 267 ALA B O 1
ATOM 7782 N N . LEU B 1 268 ? 18.297 -26.75 1.367 1 95.25 268 LEU B N 1
ATOM 7783 C CA . LEU B 1 268 ? 18.969 -27.844 2.072 1 95.25 268 LEU B CA 1
ATOM 7784 C C . LEU B 1 268 ? 17.953 -28.828 2.635 1 95.25 268 LEU B C 1
ATOM 7786 O O . LEU B 1 268 ? 18.125 -30.047 2.51 1 95.25 268 LEU B O 1
ATOM 7790 N N . VAL B 1 269 ? 16.891 -28.312 3.139 1 95.81 269 VAL B N 1
ATOM 7791 C CA . VAL B 1 269 ? 15.867 -29.156 3.742 1 95.81 269 VAL B CA 1
ATOM 7792 C C . VAL B 1 269 ? 15.125 -29.922 2.652 1 95.81 269 VAL B C 1
ATOM 7794 O O . VAL B 1 269 ? 14.969 -31.141 2.734 1 95.81 269 VAL B O 1
ATOM 7797 N N . MET B 1 270 ? 14.711 -29.234 1.609 1 95.44 270 MET B N 1
ATOM 7798 C CA . MET B 1 270 ? 13.938 -29.875 0.543 1 95.44 270 MET B CA 1
ATOM 7799 C C . MET B 1 270 ? 14.82 -30.812 -0.266 1 95.44 270 MET B C 1
ATOM 7801 O O . MET B 1 270 ? 14.344 -31.844 -0.765 1 95.44 270 MET B O 1
ATOM 7805 N N . GLY B 1 271 ? 16.141 -30.438 -0.464 1 94.38 271 GLY B N 1
ATOM 7806 C CA . GLY B 1 271 ? 17.062 -31.328 -1.143 1 94.38 271 GLY B CA 1
ATOM 7807 C C . GLY B 1 271 ? 17.203 -32.688 -0.455 1 94.38 271 GLY B C 1
ATOM 7808 O O . GLY B 1 271 ? 17.406 -33.688 -1.114 1 94.38 271 GLY B O 1
ATOM 7809 N N . ASN B 1 272 ? 17 -32.719 0.874 1 93.62 272 ASN B N 1
ATOM 7810 C CA . ASN B 1 272 ? 17.109 -33.938 1.634 1 93.62 272 ASN B CA 1
ATOM 7811 C C . ASN B 1 272 ? 15.781 -34.688 1.724 1 93.62 272 ASN B C 1
ATOM 7813 O O . ASN B 1 272 ? 15.742 -35.906 1.841 1 93.62 272 ASN B O 1
ATOM 7817 N N . LEU B 1 273 ? 14.688 -34 1.616 1 94.25 273 LEU B N 1
ATOM 7818 C CA . LEU B 1 273 ? 13.375 -34.594 1.823 1 94.25 273 LEU B CA 1
ATOM 7819 C C . LEU B 1 273 ? 12.82 -35.156 0.517 1 94.25 273 LEU B C 1
ATOM 7821 O O . LEU B 1 273 ? 12.039 -36.094 0.528 1 94.25 273 LEU B O 1
ATOM 7825 N N . ILE B 1 274 ? 13.172 -34.469 -0.589 1 92.69 274 ILE B N 1
ATOM 7826 C CA . ILE B 1 274 ? 12.703 -34.969 -1.881 1 92.69 274 ILE B CA 1
ATOM 7827 C C . ILE B 1 274 ? 13.758 -35.906 -2.486 1 92.69 274 ILE B C 1
ATOM 7829 O O . ILE B 1 274 ? 14.93 -35.531 -2.604 1 92.69 274 ILE B O 1
ATOM 7833 N N . ASP B 1 275 ? 13.398 -37 -2.889 1 87 275 ASP B N 1
ATOM 7834 C CA . ASP B 1 275 ? 14.312 -38.031 -3.361 1 87 275 ASP B CA 1
ATOM 7835 C C . ASP B 1 275 ? 14.969 -37.625 -4.68 1 87 275 ASP B C 1
ATOM 7837 O O . ASP B 1 275 ? 14.297 -37.125 -5.582 1 87 275 ASP B O 1
ATOM 7841 N N . SER B 1 276 ? 16.25 -37.781 -4.805 1 85.56 276 SER B N 1
ATOM 7842 C CA . SER B 1 276 ? 17.062 -37.625 -6.016 1 85.56 276 SER B CA 1
ATOM 7843 C C . SER B 1 276 ? 17.094 -36.188 -6.488 1 85.56 276 SER B C 1
ATOM 7845 O O . SER B 1 276 ? 17.203 -35.906 -7.688 1 85.56 276 SER B O 1
ATOM 7847 N N . LEU B 1 277 ? 16.781 -35.344 -5.633 1 91.19 277 LEU B N 1
ATOM 7848 C CA . LEU B 1 277 ? 16.828 -33.938 -6.004 1 91.19 277 LEU B CA 1
ATOM 7849 C C . LEU B 1 277 ? 18.172 -33.312 -5.633 1 91.19 277 LEU B C 1
ATOM 7851 O O . LEU B 1 277 ? 18.641 -33.469 -4.504 1 91.19 277 LEU B O 1
ATOM 7855 N N . THR B 1 278 ? 18.844 -32.719 -6.59 1 92.94 278 THR B N 1
ATOM 7856 C CA . THR B 1 278 ? 20.094 -32 -6.32 1 92.94 278 THR B CA 1
ATOM 7857 C C . THR B 1 278 ? 19.812 -30.703 -5.555 1 92.94 278 THR B C 1
ATOM 7859 O O . THR B 1 278 ? 18.688 -30.219 -5.535 1 92.94 278 THR B O 1
ATOM 7862 N N . TYR B 1 279 ? 20.781 -30.156 -4.898 1 94.25 279 TYR B N 1
ATOM 7863 C CA . TYR B 1 279 ? 20.609 -28.938 -4.121 1 94.25 279 TYR B CA 1
ATOM 7864 C C . TYR B 1 279 ? 20.328 -27.734 -5.027 1 94.25 279 TYR B C 1
ATOM 7866 O O . TYR B 1 279 ? 19.609 -26.812 -4.645 1 94.25 279 TYR B O 1
ATOM 7874 N N . GLY B 1 280 ? 20.953 -27.75 -6.211 1 95.06 280 GLY B N 1
ATOM 7875 C CA . GLY B 1 280 ? 20.641 -26.703 -7.176 1 95.06 280 GLY B CA 1
ATOM 7876 C C . GLY B 1 280 ? 19.203 -26.719 -7.621 1 95.06 280 GLY B C 1
ATOM 7877 O O . GLY B 1 280 ? 18.547 -25.656 -7.688 1 95.06 280 GLY B O 1
ATOM 7878 N N . SER B 1 281 ? 18.688 -27.906 -7.836 1 96.19 281 SER B N 1
ATOM 7879 C CA . SER B 1 281 ? 17.281 -28.047 -8.219 1 96.19 281 SER B CA 1
ATOM 7880 C C . SER B 1 281 ? 16.359 -27.75 -7.051 1 96.19 281 SER B C 1
ATOM 7882 O O . SER B 1 281 ? 15.227 -27.297 -7.25 1 96.19 281 SER B O 1
ATOM 7884 N N . ALA B 1 282 ? 16.859 -28 -5.867 1 96.88 282 ALA B N 1
ATOM 7885 C CA . ALA B 1 282 ? 16.078 -27.672 -4.68 1 96.88 282 ALA B CA 1
ATOM 7886 C C . ALA B 1 282 ? 15.93 -26.156 -4.523 1 96.88 282 ALA B C 1
ATOM 7888 O O . ALA B 1 282 ? 14.867 -25.672 -4.141 1 96.88 282 ALA B O 1
ATOM 7889 N N . LEU B 1 283 ? 17.031 -25.438 -4.766 1 97.25 283 LEU B N 1
ATOM 7890 C CA . LEU B 1 283 ? 16.938 -23.984 -4.723 1 97.25 283 LEU B CA 1
ATOM 7891 C C . LEU B 1 283 ? 15.977 -23.469 -5.781 1 97.25 283 LEU B C 1
ATOM 7893 O O . LEU B 1 283 ? 15.18 -22.562 -5.516 1 97.25 283 LEU B O 1
ATOM 7897 N N . TYR B 1 284 ? 16.125 -24.062 -6.984 1 97 284 TYR B N 1
ATOM 7898 C CA . TYR B 1 284 ? 15.188 -23.75 -8.055 1 97 284 TYR B CA 1
ATOM 7899 C C . TYR B 1 284 ? 13.75 -23.969 -7.602 1 97 284 TYR B C 1
ATOM 7901 O O . TYR B 1 284 ? 12.891 -23.109 -7.801 1 97 284 TYR B O 1
ATOM 7909 N N . TYR B 1 285 ? 13.523 -25.062 -6.941 1 97.12 285 TYR B N 1
ATOM 7910 C CA . TYR B 1 285 ? 12.203 -25.406 -6.422 1 97.12 285 TYR B CA 1
ATOM 7911 C C . TYR B 1 285 ? 11.719 -24.375 -5.414 1 97.12 285 TYR B C 1
ATOM 7913 O O . TYR B 1 285 ? 10.562 -23.953 -5.441 1 97.12 285 TYR B O 1
ATOM 7921 N N . CYS B 1 286 ? 12.523 -23.969 -4.559 1 97.06 286 CYS B N 1
ATOM 7922 C CA . CYS B 1 286 ? 12.18 -22.984 -3.535 1 97.06 286 CYS B CA 1
ATOM 7923 C C . CYS B 1 286 ? 11.828 -21.641 -4.16 1 97.06 286 CYS B C 1
ATOM 7925 O O . CYS B 1 286 ? 10.836 -21.016 -3.785 1 97.06 286 CYS B O 1
ATOM 7927 N N . ILE B 1 287 ? 12.594 -21.188 -5.105 1 97.56 287 ILE B N 1
ATOM 7928 C CA . ILE B 1 287 ? 12.375 -19.906 -5.738 1 97.56 287 ILE B CA 1
ATOM 7929 C C . ILE B 1 287 ? 11.055 -19.922 -6.504 1 97.56 287 ILE B C 1
ATOM 7931 O O . ILE B 1 287 ? 10.273 -18.969 -6.441 1 97.56 287 ILE B O 1
ATOM 7935 N N . VAL B 1 288 ? 10.758 -21 -7.176 1 97.44 288 VAL B N 1
ATOM 7936 C CA . VAL B 1 288 ? 9.508 -21.172 -7.902 1 97.44 288 VAL B CA 1
ATOM 7937 C C . VAL B 1 288 ? 8.328 -21.078 -6.934 1 97.44 288 VAL B C 1
ATOM 7939 O O . VAL B 1 288 ? 7.293 -20.5 -7.266 1 97.44 288 VAL B O 1
ATOM 7942 N N . SER B 1 289 ? 8.539 -21.562 -5.742 1 97.12 289 SER B N 1
ATOM 7943 C CA . SER B 1 289 ? 7.488 -21.594 -4.734 1 97.12 289 SER B CA 1
ATOM 7944 C C . SER B 1 289 ? 7.367 -20.234 -4.031 1 97.12 289 SER B C 1
ATOM 7946 O O . SER B 1 289 ? 6.262 -19.734 -3.836 1 97.12 289 SER B O 1
ATOM 7948 N N . PHE B 1 290 ? 8.516 -19.656 -3.703 1 96.75 290 PHE B N 1
ATOM 7949 C CA . PHE B 1 290 ? 8.508 -18.406 -2.963 1 96.75 290 PHE B CA 1
ATOM 7950 C C . PHE B 1 290 ? 7.941 -17.281 -3.818 1 96.75 290 PHE B C 1
ATOM 7952 O O . PHE B 1 290 ? 7.309 -16.359 -3.299 1 96.75 290 PHE B O 1
ATOM 7959 N N . LEU B 1 291 ? 8.156 -17.344 -5.129 1 96.56 291 LEU B N 1
ATOM 7960 C CA . LEU B 1 291 ? 7.633 -16.344 -6.047 1 96.56 291 LEU B CA 1
ATOM 7961 C C . LEU B 1 291 ? 6.223 -16.703 -6.5 1 96.56 291 LEU B C 1
ATOM 7963 O O . LEU B 1 291 ? 5.645 -16.016 -7.344 1 96.56 291 LEU B O 1
ATOM 7967 N N . THR B 1 292 ? 5.625 -17.844 -6 1 95.94 292 THR B N 1
ATOM 7968 C CA . THR B 1 292 ? 4.262 -18.328 -6.16 1 95.94 292 THR B CA 1
ATOM 7969 C C . THR B 1 292 ? 3.977 -18.672 -7.621 1 95.94 292 THR B C 1
ATOM 7971 O O . THR B 1 292 ? 2.854 -18.484 -8.094 1 95.94 292 THR B O 1
ATOM 7974 N N . VAL B 1 293 ? 5.012 -18.922 -8.375 1 96.81 293 VAL B N 1
ATOM 7975 C CA . VAL B 1 293 ? 4.828 -19.359 -9.758 1 96.81 293 VAL B CA 1
ATOM 7976 C C . VAL B 1 293 ? 4.262 -20.781 -9.789 1 96.81 293 VAL B C 1
ATOM 7978 O O . VAL B 1 293 ? 3.281 -21.047 -10.484 1 96.81 293 VAL B O 1
ATOM 7981 N N . GLY B 1 294 ? 4.832 -21.719 -9.016 1 96.62 294 GLY B N 1
ATOM 7982 C CA . GLY B 1 294 ? 4.316 -23.078 -8.867 1 96.62 294 GLY B CA 1
ATOM 7983 C C . GLY B 1 294 ? 4.293 -23.844 -10.164 1 96.62 294 GLY B C 1
ATOM 7984 O O . GLY B 1 294 ? 3.25 -24.375 -10.562 1 96.62 294 GLY B O 1
ATOM 7985 N N . LEU B 1 295 ? 5.375 -24.141 -10.789 1 96.38 295 LEU B N 1
ATOM 7986 C CA . LEU B 1 295 ? 5.465 -24.812 -12.078 1 96.38 295 LEU B CA 1
ATOM 7987 C C . LEU B 1 295 ? 5.066 -26.281 -11.961 1 96.38 295 LEU B C 1
ATOM 7989 O O . LEU B 1 295 ? 4.645 -26.891 -12.938 1 96.38 295 LEU B O 1
ATOM 7993 N N . GLY B 1 296 ? 5.254 -26.953 -10.812 1 95.19 296 GLY B N 1
ATOM 7994 C CA . GLY B 1 296 ? 4.793 -28.297 -10.57 1 95.19 296 GLY B CA 1
ATOM 7995 C C . GLY B 1 296 ? 5.672 -29.359 -11.219 1 95.19 296 GLY B C 1
ATOM 7996 O O . GLY B 1 296 ? 5.27 -30.516 -11.352 1 95.19 296 GLY B O 1
ATOM 7997 N N . ASP B 1 297 ? 6.883 -29.031 -11.781 1 94.62 297 ASP B N 1
ATOM 7998 C CA . ASP B 1 297 ? 7.797 -30 -12.367 1 94.62 297 ASP B CA 1
ATOM 7999 C C . ASP B 1 297 ? 8.492 -30.828 -11.289 1 94.62 297 ASP B C 1
ATOM 8001 O O . ASP B 1 297 ? 8.859 -31.984 -11.516 1 94.62 297 ASP B O 1
ATOM 8005 N N . ILE B 1 298 ? 8.727 -30.266 -10.156 1 95.12 298 ILE B N 1
ATOM 8006 C CA . ILE B 1 298 ? 9.242 -30.953 -8.977 1 95.12 298 ILE B CA 1
ATOM 8007 C C . ILE B 1 298 ? 8.172 -30.984 -7.891 1 95.12 298 ILE B C 1
ATOM 8009 O O . ILE B 1 298 ? 7.617 -29.938 -7.527 1 95.12 298 ILE B O 1
ATOM 8013 N N . LEU B 1 299 ? 7.805 -32.188 -7.418 1 94.94 299 LEU B N 1
ATOM 8014 C CA . LEU B 1 299 ? 6.699 -32.344 -6.48 1 94.94 299 LEU B CA 1
ATOM 8015 C C . LEU B 1 299 ? 7.145 -33.062 -5.223 1 94.94 299 LEU B C 1
ATOM 8017 O O . LEU B 1 299 ? 7.93 -34.031 -5.297 1 94.94 299 LEU B O 1
ATOM 8021 N N . PRO B 1 300 ? 6.68 -32.594 -4.117 1 93.75 300 PRO B N 1
ATOM 8022 C CA . PRO B 1 300 ? 6.902 -33.375 -2.895 1 93.75 300 PRO B CA 1
ATOM 8023 C C . PRO B 1 300 ? 6.031 -34.625 -2.822 1 93.75 300 PRO B C 1
ATOM 8025 O O . PRO B 1 300 ? 4.82 -34.562 -3.043 1 93.75 300 PRO B O 1
ATOM 8028 N N . GLN B 1 301 ? 6.586 -35.812 -2.496 1 92.25 301 GLN B N 1
ATOM 8029 C CA . GLN B 1 301 ? 5.844 -37.062 -2.5 1 92.25 301 GLN B CA 1
ATOM 8030 C C . GLN B 1 301 ? 5.551 -37.531 -1.078 1 92.25 301 GLN B C 1
ATOM 8032 O O . GLN B 1 301 ? 4.453 -38 -0.792 1 92.25 301 GLN B O 1
ATOM 8037 N N . THR B 1 302 ? 6.438 -37.312 -0.151 1 93.62 302 THR B N 1
ATOM 8038 C CA . THR B 1 302 ? 6.281 -37.781 1.217 1 93.62 302 THR B CA 1
ATOM 8039 C C . THR B 1 302 ? 5.52 -36.781 2.062 1 93.62 302 THR B C 1
ATOM 8041 O O . THR B 1 302 ? 5.449 -35.594 1.709 1 93.62 302 THR B O 1
ATOM 8044 N N . ALA B 1 303 ? 4.832 -37.25 3.135 1 94.44 303 ALA B N 1
ATOM 8045 C CA . ALA B 1 303 ? 4.094 -36.375 4.035 1 94.44 303 ALA B CA 1
ATOM 8046 C C . ALA B 1 303 ? 5.02 -35.344 4.668 1 94.44 303 ALA B C 1
ATOM 8048 O O . ALA B 1 303 ? 4.641 -34.188 4.828 1 94.44 303 ALA B O 1
ATOM 8049 N N . GLY B 1 304 ? 6.23 -35.781 5.031 1 94.5 304 GLY B N 1
ATOM 8050 C CA . GLY B 1 304 ? 7.203 -34.875 5.605 1 94.5 304 GLY B CA 1
ATOM 8051 C C . GLY B 1 304 ? 7.594 -33.75 4.66 1 94.5 304 GLY B C 1
ATOM 8052 O O . GLY B 1 304 ? 7.699 -32.594 5.066 1 94.5 304 GLY B O 1
ATOM 8053 N N . ALA B 1 305 ? 7.832 -34.094 3.395 1 96.12 305 ALA B N 1
ATOM 8054 C CA . ALA B 1 305 ? 8.188 -33.094 2.391 1 96.12 305 ALA B CA 1
ATOM 8055 C C . ALA B 1 305 ? 7.039 -32.125 2.166 1 96.12 305 ALA B C 1
ATOM 8057 O O . ALA B 1 305 ? 7.27 -30.922 1.98 1 96.12 305 ALA B O 1
ATOM 8058 N N . LYS B 1 306 ? 5.762 -32.625 2.217 1 96.38 306 LYS B N 1
ATOM 8059 C CA . LYS B 1 306 ? 4.594 -31.766 2.01 1 96.38 306 LYS B CA 1
ATOM 8060 C C . LYS B 1 306 ? 4.422 -30.781 3.16 1 96.38 306 LYS B C 1
ATOM 8062 O O . LYS B 1 306 ? 4.102 -29.609 2.938 1 96.38 306 LYS B O 1
ATOM 8067 N N . VAL B 1 307 ? 4.625 -31.203 4.348 1 96.25 307 VAL B N 1
ATOM 8068 C CA . VAL B 1 307 ? 4.523 -30.312 5.5 1 96.25 307 VAL B CA 1
ATOM 8069 C C . VAL B 1 307 ? 5.633 -29.266 5.438 1 96.25 307 VAL B C 1
ATOM 8071 O O . VAL B 1 307 ? 5.398 -28.078 5.707 1 96.25 307 VAL B O 1
ATOM 8074 N N . ALA B 1 308 ? 6.844 -29.688 5.086 1 96 308 ALA B N 1
ATOM 8075 C CA . ALA B 1 308 ? 7.984 -28.781 4.996 1 96 308 ALA B CA 1
ATOM 8076 C C . ALA B 1 308 ? 7.734 -27.688 3.961 1 96 308 ALA B C 1
ATOM 8078 O O . ALA B 1 308 ? 8.031 -26.516 4.199 1 96 308 ALA B O 1
ATOM 8079 N N . VAL B 1 309 ? 7.203 -28.094 2.844 1 94.81 309 VAL B N 1
ATOM 8080 C CA . VAL B 1 309 ? 6.973 -27.125 1.779 1 94.81 309 VAL B CA 1
ATOM 8081 C C . VAL B 1 309 ? 5.938 -26.094 2.232 1 94.81 309 VAL B C 1
ATOM 8083 O O . VAL B 1 309 ? 6.031 -24.922 1.884 1 94.81 309 VAL B O 1
ATOM 8086 N N . LEU B 1 310 ? 4.906 -26.516 3.021 1 95.5 310 LEU B N 1
ATOM 8087 C CA . LEU B 1 310 ? 3.889 -25.609 3.52 1 95.5 310 LEU B CA 1
ATOM 8088 C C . LEU B 1 310 ? 4.512 -24.531 4.406 1 95.5 310 LEU B C 1
ATOM 8090 O O . LEU B 1 310 ? 4.23 -23.344 4.242 1 95.5 310 LEU B O 1
ATOM 8094 N N . VAL B 1 311 ? 5.363 -24.906 5.234 1 94.25 311 VAL B N 1
ATOM 8095 C CA . VAL B 1 311 ? 6 -23.984 6.172 1 94.25 311 VAL B CA 1
ATOM 8096 C C . VAL B 1 311 ? 6.953 -23.062 5.426 1 94.25 311 VAL B C 1
ATOM 8098 O O . VAL B 1 311 ? 6.898 -21.844 5.59 1 94.25 311 VAL B O 1
ATOM 8101 N N . PHE B 1 312 ? 7.785 -23.609 4.594 1 94.5 312 PHE B N 1
ATOM 8102 C CA . PHE B 1 312 ? 8.805 -22.828 3.898 1 94.5 312 PHE B CA 1
ATOM 8103 C C . PHE B 1 312 ? 8.172 -21.891 2.881 1 94.5 312 PHE B C 1
ATOM 8105 O O . PHE B 1 312 ? 8.625 -20.75 2.705 1 94.5 312 PHE B O 1
ATOM 8112 N N . SER B 1 313 ? 7.117 -22.391 2.242 1 95.31 313 SER B N 1
ATOM 8113 C CA . SER B 1 313 ? 6.469 -21.547 1.25 1 95.31 313 SER B CA 1
ATOM 8114 C C . SER B 1 313 ? 5.73 -20.391 1.913 1 95.31 313 SER B C 1
ATOM 8116 O O . SER B 1 313 ? 5.73 -19.266 1.4 1 95.31 313 SER B O 1
ATOM 8118 N N . LEU B 1 314 ? 5.102 -20.641 3.033 1 93 314 LEU B N 1
ATOM 8119 C CA . LEU B 1 314 ? 4.387 -19.578 3.736 1 93 314 LEU B CA 1
ATOM 8120 C C . LEU B 1 314 ? 5.34 -18.453 4.148 1 93 314 LEU B C 1
ATOM 8122 O O . LEU B 1 314 ? 5.102 -17.281 3.834 1 93 314 LEU B O 1
ATOM 8126 N N . ILE B 1 315 ? 6.434 -18.812 4.75 1 91.44 315 ILE B N 1
ATOM 8127 C CA . ILE B 1 315 ? 7.398 -17.828 5.23 1 91.44 315 ILE B CA 1
ATOM 8128 C C . ILE B 1 315 ? 8.086 -17.156 4.043 1 91.44 315 ILE B C 1
ATOM 8130 O O . ILE B 1 315 ? 8.32 -15.945 4.059 1 91.44 315 ILE B O 1
ATOM 8134 N N . GLY B 1 316 ? 8.422 -17.953 3.045 1 94.12 316 GLY B N 1
ATOM 8135 C CA . GLY B 1 316 ? 9.039 -17.391 1.853 1 94.12 316 GLY B CA 1
ATOM 8136 C C . GLY B 1 316 ? 8.18 -16.344 1.168 1 94.12 316 GLY B C 1
ATOM 8137 O O . GLY B 1 316 ? 8.672 -15.273 0.797 1 94.12 316 GLY B O 1
ATOM 8138 N N . VAL B 1 317 ? 6.883 -16.594 1.054 1 93.06 317 VAL B N 1
ATOM 8139 C CA . VAL B 1 317 ? 5.949 -15.688 0.407 1 93.06 317 VAL B CA 1
ATOM 8140 C C . VAL B 1 317 ? 5.793 -14.422 1.252 1 93.06 317 VAL B C 1
ATOM 8142 O O . VAL B 1 317 ? 5.73 -13.312 0.717 1 93.06 317 VAL B O 1
ATOM 8145 N N . LEU B 1 318 ? 5.797 -14.602 2.498 1 88.75 318 LEU B N 1
ATOM 8146 C CA . LEU B 1 318 ? 5.664 -13.461 3.396 1 88.75 318 LEU B CA 1
ATOM 8147 C C . LEU B 1 318 ? 6.879 -12.539 3.295 1 88.75 318 LEU B C 1
ATOM 8149 O O . LEU B 1 318 ? 6.738 -11.32 3.23 1 88.75 318 LEU B O 1
ATOM 8153 N N . VAL B 1 319 ? 8.055 -13.117 3.283 1 90.38 319 VAL B N 1
ATOM 8154 C CA . VAL B 1 319 ? 9.281 -12.336 3.172 1 90.38 319 VAL B CA 1
ATOM 8155 C C . VAL B 1 319 ? 9.312 -11.609 1.827 1 90.38 319 VAL B C 1
ATOM 8157 O O . VAL B 1 319 ? 9.695 -10.438 1.752 1 90.38 319 VAL B O 1
ATOM 8160 N N . MET B 1 320 ? 8.875 -12.297 0.834 1 92.44 320 MET B N 1
ATOM 8161 C CA . MET B 1 320 ? 8.82 -11.68 -0.49 1 92.44 320 MET B CA 1
ATOM 8162 C C . MET B 1 320 ? 7.832 -10.516 -0.512 1 92.44 320 MET B C 1
ATOM 8164 O O . MET B 1 320 ? 8.094 -9.484 -1.132 1 92.44 320 MET B O 1
ATOM 8168 N N . GLY B 1 321 ? 6.75 -10.711 0.142 1 89.06 321 GLY B N 1
ATOM 8169 C CA . GLY B 1 321 ? 5.797 -9.617 0.266 1 89.06 321 GLY B CA 1
ATOM 8170 C C . GLY B 1 321 ? 6.379 -8.391 0.936 1 89.06 321 GLY B C 1
ATOM 8171 O O . GLY B 1 321 ? 6.113 -7.262 0.518 1 89.06 321 GLY B O 1
ATOM 8172 N N . LEU B 1 322 ? 7.164 -8.609 1.914 1 87.19 322 LEU B N 1
ATOM 8173 C CA . LEU B 1 322 ? 7.824 -7.512 2.615 1 87.19 322 LEU B CA 1
ATOM 8174 C C . LEU B 1 322 ? 8.82 -6.809 1.704 1 87.19 322 LEU B C 1
ATOM 8176 O O . LEU B 1 322 ? 8.93 -5.582 1.725 1 87.19 322 LEU B O 1
ATOM 8180 N N . ILE B 1 323 ? 9.516 -7.547 0.944 1 91.06 323 ILE B N 1
ATOM 8181 C CA . ILE B 1 323 ? 10.484 -6.984 0.014 1 91.06 323 ILE B CA 1
ATOM 8182 C C . ILE B 1 323 ? 9.773 -6.117 -1.021 1 91.06 323 ILE B C 1
ATOM 8184 O O . ILE B 1 323 ? 10.195 -4.996 -1.3 1 91.06 323 ILE B O 1
ATOM 8188 N N . VAL B 1 324 ? 8.672 -6.621 -1.552 1 90.88 324 VAL B N 1
ATOM 8189 C CA . VAL B 1 324 ? 7.922 -5.898 -2.572 1 90.88 324 VAL B CA 1
ATOM 8190 C C . VAL B 1 324 ? 7.363 -4.602 -1.984 1 90.88 324 VAL B C 1
ATOM 8192 O O . VAL B 1 324 ? 7.453 -3.541 -2.607 1 90.88 324 VAL B O 1
ATOM 8195 N N . ALA B 1 325 ? 6.898 -4.707 -0.811 1 85.5 325 ALA B N 1
ATOM 8196 C CA . ALA B 1 325 ? 6.328 -3.535 -0.152 1 85.5 325 ALA B CA 1
ATOM 8197 C C . ALA B 1 325 ? 7.398 -2.475 0.098 1 85.5 325 ALA B C 1
ATOM 8199 O O . ALA B 1 325 ? 7.168 -1.286 -0.133 1 85.5 325 ALA B O 1
ATOM 8200 N N . THR B 1 326 ? 8.5 -2.9 0.545 1 86.69 326 THR B N 1
ATOM 8201 C CA . THR B 1 326 ? 9.578 -1.971 0.852 1 86.69 326 THR B CA 1
ATOM 8202 C C . THR B 1 326 ? 10.18 -1.396 -0.429 1 86.69 326 THR B C 1
ATOM 8204 O O . THR B 1 326 ? 10.539 -0.217 -0.479 1 86.69 326 THR B O 1
ATOM 8207 N N . LEU B 1 327 ? 10.312 -2.201 -1.416 1 90.06 327 LEU B N 1
ATOM 8208 C CA . LEU B 1 327 ? 10.812 -1.738 -2.705 1 90.06 327 LEU B CA 1
ATOM 8209 C C . LEU B 1 327 ? 9.898 -0.661 -3.285 1 90.06 327 LEU B C 1
ATOM 8211 O O . LEU B 1 327 ? 10.375 0.328 -3.846 1 90.06 327 LEU B O 1
ATOM 8215 N N . ARG B 1 328 ? 8.688 -0.878 -3.158 1 85.38 328 ARG B N 1
ATOM 8216 C CA . ARG B 1 328 ? 7.73 0.112 -3.637 1 85.38 328 ARG B CA 1
ATOM 8217 C C . ARG B 1 328 ? 7.898 1.437 -2.9 1 85.38 328 ARG B C 1
ATOM 8219 O O . ARG B 1 328 ? 7.855 2.504 -3.516 1 85.38 328 ARG B O 1
ATOM 8226 N N . ALA B 1 329 ? 8.109 1.354 -1.672 1 82.69 329 ALA B N 1
ATOM 8227 C CA . ALA B 1 329 ? 8.297 2.553 -0.858 1 82.69 329 ALA B CA 1
ATOM 8228 C C . ALA B 1 329 ? 9.562 3.301 -1.265 1 82.69 329 ALA B C 1
ATOM 8230 O O . ALA B 1 329 ? 9.578 4.535 -1.296 1 82.69 329 ALA B O 1
ATOM 8231 N N . VAL B 1 330 ? 10.539 2.582 -1.571 1 83.31 330 VAL B N 1
ATOM 8232 C CA . VAL B 1 330 ? 11.82 3.168 -1.964 1 83.31 330 VAL B CA 1
ATOM 8233 C C . VAL B 1 330 ? 11.68 3.859 -3.318 1 83.31 330 VAL B C 1
ATOM 8235 O O . VAL B 1 330 ? 12.211 4.957 -3.52 1 83.31 330 VAL B O 1
ATOM 8238 N N . ILE B 1 331 ? 10.93 3.322 -4.199 1 77.81 331 ILE B N 1
ATOM 8239 C CA . ILE B 1 331 ? 10.758 3.84 -5.551 1 77.81 331 ILE B CA 1
ATOM 8240 C C . ILE B 1 331 ? 9.898 5.105 -5.516 1 77.81 331 ILE B C 1
ATOM 8242 O O . ILE B 1 331 ? 10.18 6.07 -6.23 1 77.81 331 ILE B O 1
ATOM 8246 N N . LEU B 1 332 ? 8.938 5.176 -4.668 1 70.88 332 LEU B N 1
ATOM 8247 C CA . LEU B 1 332 ? 8 6.293 -4.602 1 70.88 332 LEU B CA 1
ATOM 8248 C C . LEU B 1 332 ? 8.656 7.512 -3.959 1 70.88 332 LEU B C 1
ATOM 8250 O O . LEU B 1 332 ? 8.289 8.648 -4.262 1 70.88 332 LEU B O 1
ATOM 8254 N N . SER B 1 333 ? 9.484 7.418 -3.041 1 66.06 333 SER B N 1
ATOM 8255 C CA . SER B 1 333 ? 10 8.531 -2.244 1 66.06 333 SER B CA 1
ATOM 8256 C C . SER B 1 333 ? 11.242 9.133 -2.879 1 66.06 333 SER B C 1
ATOM 8258 O O . SER B 1 333 ? 11.641 10.25 -2.535 1 66.06 333 SER B O 1
ATOM 8260 N N . SER B 1 334 ? 11.82 8.625 -3.902 1 67.69 334 SER B N 1
ATOM 8261 C CA . SER B 1 334 ? 13.203 9.086 -3.889 1 67.69 334 SER B CA 1
ATOM 8262 C C . SER B 1 334 ? 13.57 9.781 -5.199 1 67.69 334 SER B C 1
ATOM 8264 O O . SER B 1 334 ? 14.109 10.891 -5.191 1 67.69 334 SER B O 1
ATOM 8266 N N . ALA B 1 335 ? 13.281 9.367 -6.371 1 76.31 335 ALA B N 1
ATOM 8267 C CA . ALA B 1 335 ? 14.055 9.906 -7.488 1 76.31 335 ALA B CA 1
ATOM 8268 C C . ALA B 1 335 ? 13.211 10.852 -8.344 1 76.31 335 ALA B C 1
ATOM 8270 O O . ALA B 1 335 ? 13.727 11.812 -8.914 1 76.31 335 ALA B O 1
ATOM 8271 N N . ALA B 1 336 ? 11.977 10.828 -8.25 1 81.12 336 ALA B N 1
ATOM 8272 C CA . ALA B 1 336 ? 11.117 11.523 -9.203 1 81.12 336 ALA B CA 1
ATOM 8273 C C . ALA B 1 336 ? 11.07 13.016 -8.914 1 81.12 336 ALA B C 1
ATOM 8275 O O . ALA B 1 336 ? 11.266 13.836 -9.812 1 81.12 336 ALA B O 1
ATOM 8276 N N . PRO B 1 337 ? 10.992 13.383 -7.664 1 84.5 337 PRO B N 1
ATOM 8277 C CA . PRO B 1 337 ? 10.93 14.82 -7.387 1 84.5 337 PRO B CA 1
ATOM 8278 C C . PRO B 1 337 ? 12.258 15.531 -7.641 1 84.5 337 PRO B C 1
ATOM 8280 O O . PRO B 1 337 ? 12.273 16.719 -7.996 1 84.5 337 PRO B O 1
ATOM 8283 N N . VAL B 1 338 ? 13.297 14.844 -7.469 1 88.12 338 VAL B N 1
ATOM 8284 C CA . VAL B 1 338 ? 14.617 15.422 -7.684 1 88.12 338 VAL B CA 1
ATOM 8285 C C . VAL B 1 338 ? 14.844 15.648 -9.18 1 88.12 338 VAL B C 1
ATOM 8287 O O . VAL B 1 338 ? 15.344 16.703 -9.586 1 88.12 338 VAL B O 1
ATOM 8290 N N . ILE B 1 339 ? 14.5 14.695 -9.945 1 88.94 339 ILE B N 1
ATOM 8291 C CA . ILE B 1 339 ? 14.648 14.812 -11.391 1 88.94 339 ILE B CA 1
ATOM 8292 C C . ILE B 1 339 ? 13.727 15.914 -11.914 1 88.94 339 ILE B C 1
ATOM 8294 O O . ILE B 1 339 ? 14.094 16.656 -12.82 1 88.94 339 ILE B O 1
ATOM 8298 N N . PHE B 1 340 ? 12.578 16 -11.328 1 89.44 340 PHE B N 1
ATOM 8299 C CA . PHE B 1 340 ? 11.641 17.062 -11.672 1 89.44 340 PHE B CA 1
ATOM 8300 C C . PHE B 1 340 ? 12.25 18.438 -11.414 1 89.44 340 PHE B C 1
ATOM 8302 O O . PHE B 1 340 ? 12.148 19.328 -12.25 1 89.44 340 PHE B O 1
ATOM 8309 N N . TRP B 1 341 ? 12.828 18.562 -10.234 1 90.94 341 TRP B N 1
ATOM 8310 C CA . TRP B 1 341 ? 13.477 19.812 -9.883 1 90.94 341 TRP B CA 1
ATOM 8311 C C . TRP B 1 341 ? 14.562 20.172 -10.891 1 90.94 341 TRP B C 1
ATOM 8313 O O . TRP B 1 341 ? 14.633 21.312 -11.359 1 90.94 341 TRP B O 1
ATOM 8323 N N . HIS B 1 342 ? 15.367 19.234 -11.25 1 91.88 342 HIS B N 1
ATOM 8324 C CA . HIS B 1 342 ? 16.453 19.438 -12.195 1 91.88 342 HIS B CA 1
ATOM 8325 C C . HIS B 1 342 ? 15.93 19.875 -13.562 1 91.88 342 HIS B C 1
ATOM 8327 O O . HIS B 1 342 ? 16.422 20.844 -14.141 1 91.88 342 HIS B O 1
ATOM 8333 N N . ASN B 1 343 ? 14.906 19.219 -14.055 1 92 343 ASN B N 1
ATOM 8334 C CA . ASN B 1 343 ? 14.359 19.516 -15.375 1 92 343 ASN B CA 1
ATOM 8335 C C . ASN B 1 343 ? 13.633 20.859 -15.383 1 92 343 ASN B C 1
ATOM 8337 O O . ASN B 1 343 ? 13.625 21.562 -16.406 1 92 343 ASN B O 1
ATOM 8341 N N . VAL B 1 344 ? 13.039 21.188 -14.289 1 92.62 344 VAL B N 1
ATOM 8342 C CA . VAL B 1 344 ? 12.367 22.469 -14.188 1 92.62 344 VAL B CA 1
ATOM 8343 C C . VAL B 1 344 ? 13.398 23.594 -14.25 1 92.62 344 VAL B C 1
ATOM 8345 O O . VAL B 1 344 ? 13.18 24.609 -14.914 1 92.62 344 VAL B O 1
ATOM 8348 N N . GLU B 1 345 ? 14.445 23.406 -13.508 1 91.81 345 GLU B N 1
ATOM 8349 C CA . GLU B 1 345 ? 15.492 24.422 -13.492 1 91.81 345 GLU B CA 1
ATOM 8350 C C . GLU B 1 345 ? 16.078 24.625 -14.891 1 91.81 345 GLU B C 1
ATOM 8352 O O . GLU B 1 345 ? 16.297 25.766 -15.32 1 91.81 345 GLU B O 1
ATOM 8357 N N . ILE B 1 346 ? 16.312 23.562 -15.602 1 92.5 346 ILE B N 1
ATOM 8358 C CA . ILE B 1 346 ? 16.875 23.656 -16.938 1 92.5 346 ILE B CA 1
ATOM 8359 C C . ILE B 1 346 ? 15.875 24.328 -17.875 1 92.5 346 ILE B C 1
ATOM 8361 O O . ILE B 1 346 ? 16.234 25.219 -18.656 1 92.5 346 ILE B O 1
ATOM 8365 N N . ALA B 1 347 ? 14.617 23.922 -17.844 1 92.25 347 ALA B N 1
ATOM 8366 C CA . ALA B 1 347 ? 13.57 24.484 -18.703 1 92.25 347 ALA B CA 1
ATOM 8367 C C . ALA B 1 347 ? 13.336 25.953 -18.391 1 92.25 347 ALA B C 1
ATOM 8369 O O . ALA B 1 347 ? 13.07 26.75 -19.297 1 92.25 347 ALA B O 1
ATOM 8370 N N . ARG B 1 348 ? 13.406 26.266 -17.125 1 91.5 348 ARG B N 1
ATOM 8371 C CA . ARG B 1 348 ? 13.203 27.656 -16.703 1 91.5 348 ARG B CA 1
ATOM 8372 C C . ARG B 1 348 ? 14.297 28.562 -17.266 1 91.5 348 ARG B C 1
ATOM 8374 O O . ARG B 1 348 ? 14.008 29.609 -17.812 1 91.5 348 ARG B O 1
ATOM 8381 N N . VAL B 1 349 ? 15.5 28.188 -17.094 1 90 349 VAL B N 1
ATOM 8382 C CA . VAL B 1 349 ? 16.625 28.984 -17.578 1 90 349 VAL B CA 1
ATOM 8383 C C . VAL B 1 349 ? 16.562 29.125 -19.094 1 90 349 VAL B C 1
ATOM 8385 O O . VAL B 1 349 ? 16.844 30.203 -19.625 1 90 349 VAL B O 1
ATOM 8388 N N . LYS B 1 350 ? 16.219 28.078 -19.766 1 90.31 350 LYS B N 1
ATOM 8389 C CA . LYS B 1 350 ? 16.062 28.125 -21.219 1 90.31 350 LYS B CA 1
ATOM 8390 C C . LYS B 1 350 ? 14.961 29.094 -21.625 1 90.31 350 LYS B C 1
ATOM 8392 O O . LYS B 1 350 ? 15.102 29.828 -22.609 1 90.31 350 LYS B O 1
ATOM 8397 N N . LEU B 1 351 ? 13.922 29.062 -20.891 1 89.5 351 LEU B N 1
ATOM 8398 C CA . LEU B 1 351 ? 12.812 29.969 -21.172 1 89.5 351 LEU B CA 1
ATOM 8399 C C . LEU B 1 351 ? 13.227 31.422 -20.969 1 89.5 351 LEU B C 1
ATOM 8401 O O . LEU B 1 351 ? 12.859 32.281 -21.766 1 89.5 351 LEU B O 1
ATOM 8405 N N . ILE B 1 352 ? 13.93 31.688 -19.938 1 88.69 352 ILE B N 1
ATOM 8406 C CA . ILE B 1 352 ? 14.383 33.031 -19.641 1 88.69 352 ILE B CA 1
ATOM 8407 C C . ILE B 1 352 ? 15.312 33.531 -20.766 1 88.69 352 ILE B C 1
ATOM 8409 O O . ILE B 1 352 ? 15.211 34.656 -21.203 1 88.69 352 ILE B O 1
ATOM 8413 N N . LYS B 1 353 ? 16.156 32.625 -21.219 1 88.88 353 LYS B N 1
ATOM 8414 C CA . LYS B 1 353 ? 17.062 33 -22.312 1 88.88 353 LYS B CA 1
ATOM 8415 C C . LYS B 1 353 ? 16.297 33.25 -23.609 1 88.88 353 LYS B C 1
ATOM 8417 O O . LYS B 1 353 ? 16.641 34.156 -24.359 1 88.88 353 LYS B O 1
ATOM 8422 N N . GLU B 1 354 ? 15.305 32.531 -23.828 1 89.06 354 GLU B N 1
ATOM 8423 C CA . GLU B 1 354 ? 14.477 32.719 -25.016 1 89.06 354 GLU B CA 1
ATOM 8424 C C . GLU B 1 354 ? 13.711 34.031 -24.922 1 89.06 354 GLU B C 1
ATOM 8426 O O . GLU B 1 354 ? 13.547 34.75 -25.922 1 89.06 354 GLU B O 1
ATOM 8431 N N . LEU B 1 355 ? 13.258 34.344 -23.75 1 87.06 355 LEU B N 1
ATOM 8432 C CA . LEU B 1 355 ? 12.523 35.594 -23.547 1 87.06 355 LEU B CA 1
ATOM 8433 C C . LEU B 1 355 ? 13.453 36.781 -23.672 1 87.06 355 LEU B C 1
ATOM 8435 O O . LEU B 1 355 ? 13.062 37.812 -24.219 1 87.06 355 LEU B O 1
ATOM 8439 N N . GLU B 1 356 ? 14.633 36.625 -23.203 1 86.19 356 GLU B N 1
ATOM 8440 C CA . GLU B 1 356 ? 15.625 37.688 -23.328 1 86.19 356 GLU B CA 1
ATOM 8441 C C . GLU B 1 356 ? 16.031 37.875 -24.797 1 86.19 356 GLU B C 1
ATOM 8443 O O . GLU B 1 356 ? 16.203 39.031 -25.234 1 86.19 356 GLU B O 1
ATOM 8448 N N . ALA B 1 357 ? 16.141 36.844 -25.438 1 87.56 357 ALA B N 1
ATOM 8449 C CA . ALA B 1 357 ? 16.531 36.906 -26.828 1 87.56 357 ALA B CA 1
ATOM 8450 C C . ALA B 1 357 ? 15.438 37.594 -27.672 1 87.56 357 ALA B C 1
ATOM 8452 O O . ALA B 1 357 ? 15.734 38.344 -28.609 1 87.56 357 ALA B O 1
ATOM 8453 N N . LYS B 1 358 ? 14.195 37.375 -27.312 1 86.69 358 LYS B N 1
ATOM 8454 C CA . LYS B 1 358 ? 13.078 37.938 -28.078 1 86.69 358 LYS B CA 1
ATOM 8455 C C . LYS B 1 358 ? 12.617 39.25 -27.484 1 86.69 358 LYS B C 1
ATOM 8457 O O . LYS B 1 358 ? 11.734 39.906 -28.031 1 86.69 358 LYS B O 1
ATOM 8462 N N . ASP B 1 359 ? 13.109 39.688 -26.484 1 81.44 359 ASP B N 1
ATOM 8463 C CA . ASP B 1 359 ? 12.797 40.938 -25.797 1 81.44 359 ASP B CA 1
ATOM 8464 C C . ASP B 1 359 ? 11.312 41.031 -25.453 1 81.44 359 ASP B C 1
ATOM 8466 O O . ASP B 1 359 ? 10.656 42 -25.781 1 81.44 359 ASP B O 1
ATOM 8470 N N . ILE B 1 360 ? 10.836 39.938 -24.922 1 83.06 360 ILE B N 1
ATOM 8471 C CA . ILE B 1 360 ? 9.438 39.906 -24.516 1 83.06 360 ILE B CA 1
ATOM 8472 C C . ILE B 1 360 ? 9.336 40.094 -23 1 83.06 360 ILE B C 1
ATOM 8474 O O . ILE B 1 360 ? 10.008 39.406 -22.234 1 83.06 360 ILE B O 1
ATOM 8478 N N . HIS B 1 361 ? 8.555 41.031 -22.562 1 78.75 361 HIS B N 1
ATOM 8479 C CA . HIS B 1 361 ? 8.312 41.25 -21.141 1 78.75 361 HIS B CA 1
ATOM 8480 C C . HIS B 1 361 ? 6.949 40.688 -20.719 1 78.75 361 HIS B C 1
ATOM 8482 O O . HIS B 1 361 ? 5.93 41 -21.344 1 78.75 361 HIS B O 1
ATOM 8488 N N . LEU B 1 362 ? 7.035 39.812 -19.797 1 81.56 362 LEU B N 1
ATOM 8489 C CA . LEU B 1 362 ? 5.801 39.156 -19.344 1 81.56 362 LEU B CA 1
ATOM 8490 C C . LEU B 1 362 ? 5.254 39.875 -18.109 1 81.56 362 LEU B C 1
ATOM 8492 O O . LEU B 1 362 ? 6.02 40.344 -17.266 1 81.56 362 LEU B O 1
ATOM 8496 N N . SER B 1 363 ? 3.9 39.938 -18.094 1 77.94 363 SER B N 1
ATOM 8497 C CA . SER B 1 363 ? 3.244 40.438 -16.891 1 77.94 363 SER B CA 1
ATOM 8498 C C . SER B 1 363 ? 3.299 39.375 -15.773 1 77.94 363 SER B C 1
ATOM 8500 O O . SER B 1 363 ? 3.65 38.219 -16.016 1 77.94 363 SER B O 1
ATOM 8502 N N . GLY B 1 364 ? 3.062 39.781 -14.516 1 78.94 364 GLY B N 1
ATOM 8503 C CA . GLY B 1 364 ? 3.074 38.875 -13.375 1 78.94 364 GLY B CA 1
ATOM 8504 C C . GLY B 1 364 ? 2.176 37.688 -13.562 1 78.94 364 GLY B C 1
ATOM 8505 O O . GLY B 1 364 ? 2.578 36.531 -13.273 1 78.94 364 GLY B O 1
ATOM 8506 N N . ASP B 1 365 ? 1.043 37.938 -14.094 1 80.38 365 ASP B N 1
ATOM 8507 C CA . ASP B 1 365 ? 0.077 36.875 -14.297 1 80.38 365 ASP B CA 1
ATOM 8508 C C . ASP B 1 365 ? 0.512 35.938 -15.43 1 80.38 365 ASP B C 1
ATOM 8510 O O . ASP B 1 365 ? 0.329 34.719 -15.352 1 80.38 365 ASP B O 1
ATOM 8514 N N . GLU B 1 366 ? 1.08 36.531 -16.453 1 82.25 366 GLU B N 1
ATOM 8515 C CA . GLU B 1 366 ? 1.542 35.719 -17.578 1 82.25 366 GLU B CA 1
ATOM 8516 C C . GLU B 1 366 ? 2.766 34.875 -17.203 1 82.25 366 GLU B C 1
ATOM 8518 O O . GLU B 1 366 ? 2.896 33.75 -17.625 1 82.25 366 GLU B O 1
ATOM 8523 N N . ALA B 1 367 ? 3.605 35.5 -16.422 1 85.38 367 ALA B N 1
ATOM 8524 C CA . ALA B 1 367 ? 4.797 34.781 -15.977 1 85.38 367 ALA B CA 1
ATOM 8525 C C . ALA B 1 367 ? 4.422 33.594 -15.094 1 85.38 367 ALA B C 1
ATOM 8527 O O . ALA B 1 367 ? 5.031 32.531 -15.195 1 85.38 367 ALA B O 1
ATOM 8528 N N . PHE B 1 368 ? 3.432 33.844 -14.266 1 88.12 368 PHE B N 1
ATOM 8529 C CA . PHE B 1 368 ? 2.947 32.781 -13.406 1 88.12 368 PHE B CA 1
ATOM 8530 C C . PHE B 1 368 ? 2.355 31.641 -14.234 1 88.12 368 PHE B C 1
ATOM 8532 O O . PHE B 1 368 ? 2.637 30.469 -13.984 1 88.12 368 PHE B O 1
ATOM 8539 N N . HIS B 1 369 ? 1.598 32.094 -15.156 1 83.88 369 HIS B N 1
ATOM 8540 C CA . HIS B 1 369 ? 0.963 31.078 -16.016 1 83.88 369 HIS B CA 1
ATOM 8541 C C . HIS B 1 369 ? 2 30.312 -16.812 1 83.88 369 HIS B C 1
ATOM 8543 O O . HIS B 1 369 ? 1.894 29.094 -16.969 1 83.88 369 HIS B O 1
ATOM 8549 N N . LYS B 1 370 ? 2.945 30.953 -17.297 1 85.25 370 LYS B N 1
ATOM 8550 C CA . LYS B 1 370 ? 3.99 30.281 -18.078 1 85.25 370 LYS B CA 1
ATOM 8551 C C . LYS B 1 370 ? 4.789 29.312 -17.219 1 85.25 370 LYS B C 1
ATOM 8553 O O . LYS B 1 370 ? 5.176 28.25 -17.672 1 85.25 370 LYS B O 1
ATOM 8558 N N . MET B 1 371 ? 4.992 29.703 -16.016 1 88.94 371 MET B N 1
ATOM 8559 C CA . MET B 1 371 ? 5.723 28.828 -15.094 1 88.94 371 MET B CA 1
ATOM 8560 C C . MET B 1 371 ? 4.91 27.578 -14.773 1 88.94 371 MET B C 1
ATOM 8562 O O . MET B 1 371 ? 5.457 26.469 -14.711 1 88.94 371 MET B O 1
ATOM 8566 N N . ARG B 1 372 ? 3.662 27.75 -14.57 1 88.5 372 ARG B N 1
ATOM 8567 C CA . ARG B 1 372 ? 2.799 26.625 -14.266 1 88.5 372 ARG B CA 1
ATOM 8568 C C . ARG B 1 372 ? 2.689 25.672 -15.453 1 88.5 372 ARG B C 1
ATOM 8570 O O . ARG B 1 372 ? 2.666 24.453 -15.289 1 88.5 372 ARG B O 1
ATOM 8577 N N . VAL B 1 373 ? 2.635 26.25 -16.594 1 87.31 373 VAL B N 1
ATOM 8578 C CA . VAL B 1 373 ? 2.578 25.438 -17.812 1 87.31 373 VAL B CA 1
ATOM 8579 C C . VAL B 1 373 ? 3.891 24.688 -17.984 1 87.31 373 VAL B C 1
ATOM 8581 O O . VAL B 1 373 ? 3.889 23.5 -18.328 1 87.31 373 VAL B O 1
ATOM 8584 N N . LEU B 1 374 ? 4.945 25.391 -17.766 1 89.25 374 LEU B N 1
ATOM 8585 C CA . LEU B 1 374 ? 6.262 24.766 -17.844 1 89.25 374 LEU B CA 1
ATOM 8586 C C . LEU B 1 374 ? 6.367 23.594 -16.875 1 89.25 374 LEU B C 1
ATOM 8588 O O . LEU B 1 374 ? 6.875 22.531 -17.25 1 89.25 374 LEU B O 1
ATOM 8592 N N . ARG B 1 375 ? 5.898 23.812 -15.695 1 90.62 375 ARG B N 1
ATOM 8593 C CA . ARG B 1 375 ? 5.945 22.766 -14.688 1 90.62 375 ARG B CA 1
ATOM 8594 C C . ARG B 1 375 ? 5.07 21.578 -15.086 1 90.62 375 ARG B C 1
ATOM 8596 O O . ARG B 1 375 ? 5.453 20.422 -14.891 1 90.62 375 ARG B O 1
ATOM 8603 N N . HIS B 1 376 ? 3.982 21.859 -15.594 1 87.44 376 HIS B N 1
ATOM 8604 C CA . HIS B 1 376 ? 3.074 20.812 -16.016 1 87.44 376 HIS B CA 1
ATOM 8605 C C . HIS B 1 376 ? 3.652 20.016 -17.203 1 87.44 376 HIS B C 1
ATOM 8607 O O . HIS B 1 376 ? 3.527 18.797 -17.25 1 87.44 376 HIS B O 1
ATOM 8613 N N . LYS B 1 377 ? 4.227 20.672 -18.078 1 88.12 377 LYS B N 1
ATOM 8614 C CA . LYS B 1 377 ? 4.836 20.016 -19.234 1 88.12 377 LYS B CA 1
ATOM 8615 C C . LYS B 1 377 ? 5.988 19.125 -18.797 1 88.12 377 LYS B C 1
ATOM 8617 O O . LYS B 1 377 ? 6.113 17.984 -19.281 1 88.12 377 LYS B O 1
ATOM 8622 N N . VAL B 1 378 ? 6.816 19.641 -17.938 1 90.12 378 VAL B N 1
ATOM 8623 C CA . VAL B 1 378 ? 7.961 18.875 -17.453 1 90.12 378 VAL B CA 1
ATOM 8624 C C . VAL B 1 378 ? 7.473 17.641 -16.703 1 90.12 378 VAL B C 1
ATOM 8626 O O . VAL B 1 378 ? 8.023 16.547 -16.859 1 90.12 378 VAL B O 1
ATOM 8629 N N . ARG B 1 379 ? 6.477 17.844 -15.953 1 87.69 379 ARG B N 1
ATOM 8630 C CA . ARG B 1 379 ? 5.934 16.734 -15.18 1 87.69 379 ARG B CA 1
ATOM 8631 C C . ARG B 1 379 ? 5.324 15.672 -16.109 1 87.69 379 ARG B C 1
ATOM 8633 O O . ARG B 1 379 ? 5.562 14.477 -15.93 1 87.69 379 ARG B O 1
ATOM 8640 N N . SER B 1 380 ? 4.555 16.062 -17.047 1 85.5 380 SER B N 1
ATOM 8641 C CA . SER B 1 380 ? 3.904 15.141 -17.969 1 85.5 380 SER B CA 1
ATOM 8642 C C . SER B 1 380 ? 4.93 14.406 -18.828 1 85.5 380 SER B C 1
ATOM 8644 O O . SER B 1 380 ? 4.789 13.203 -19.078 1 85.5 380 SER B O 1
ATOM 8646 N N . ARG B 1 381 ? 5.895 15.125 -19.234 1 86.44 381 ARG B N 1
ATOM 8647 C CA . ARG B 1 381 ? 6.953 14.508 -20.031 1 86.44 381 ARG B CA 1
ATOM 8648 C C . ARG B 1 381 ? 7.73 13.484 -19.203 1 86.44 381 ARG B C 1
ATOM 8650 O O . ARG B 1 381 ? 8.031 12.391 -19.703 1 86.44 381 ARG B O 1
ATOM 8657 N N . HIS B 1 382 ? 8.023 13.852 -18.031 1 85.19 382 HIS B N 1
ATOM 8658 C CA . HIS B 1 382 ? 8.758 12.938 -17.156 1 85.19 382 HIS B CA 1
ATOM 8659 C C . HIS B 1 382 ? 7.957 11.656 -16.906 1 85.19 382 HIS B C 1
ATOM 8661 O O . HIS B 1 382 ? 8.508 10.555 -16.984 1 85.19 382 HIS B O 1
ATOM 8667 N N . ASN B 1 383 ? 6.676 11.844 -16.625 1 83.75 383 ASN B N 1
ATOM 8668 C CA . ASN B 1 383 ? 5.832 10.68 -16.375 1 83.75 383 ASN B CA 1
ATOM 8669 C C . ASN B 1 383 ? 5.738 9.781 -17.609 1 83.75 383 ASN B C 1
ATOM 8671 O O . ASN B 1 383 ? 5.773 8.555 -17.484 1 83.75 383 ASN B O 1
ATOM 8675 N N . ARG B 1 384 ? 5.68 10.367 -18.781 1 84.88 384 ARG B N 1
ATOM 8676 C CA . ARG B 1 384 ? 5.586 9.602 -20.031 1 84.88 384 ARG B CA 1
ATOM 8677 C C . ARG B 1 384 ? 6.906 8.906 -20.344 1 84.88 384 ARG B C 1
ATOM 8679 O O . ARG B 1 384 ? 6.914 7.746 -20.766 1 84.88 384 ARG B O 1
ATOM 8686 N N . ILE B 1 385 ? 7.98 9.555 -20.062 1 86.62 385 ILE B N 1
ATOM 8687 C CA . ILE B 1 385 ? 9.289 8.984 -20.359 1 86.62 385 ILE B CA 1
ATOM 8688 C C . ILE B 1 385 ? 9.609 7.879 -19.359 1 86.62 385 ILE B C 1
ATOM 8690 O O . ILE B 1 385 ? 10.133 6.828 -19.734 1 86.62 385 ILE B O 1
ATOM 8694 N N . SER B 1 386 ? 9.344 8.188 -18.062 1 84.06 386 SER B N 1
ATOM 8695 C CA . SER B 1 386 ? 9.586 7.168 -17.047 1 84.06 386 SER B CA 1
ATOM 8696 C C . SER B 1 386 ? 8.773 5.906 -17.344 1 84.06 386 SER B C 1
ATOM 8698 O O . SER B 1 386 ? 9.289 4.793 -17.219 1 84.06 386 SER B O 1
ATOM 8700 N N . LEU B 1 387 ? 7.555 6.031 -17.75 1 85.5 387 LEU B N 1
ATOM 8701 C CA . LEU B 1 387 ? 6.715 4.891 -18.094 1 85.5 387 LEU B CA 1
ATOM 8702 C C . LEU B 1 387 ? 7.254 4.184 -19.344 1 85.5 387 LEU B C 1
ATOM 8704 O O . LEU B 1 387 ? 7.305 2.951 -19.375 1 85.5 387 LEU B O 1
ATOM 8708 N N . GLY B 1 388 ? 7.637 4.977 -20.344 1 88.06 388 GLY B N 1
ATOM 8709 C CA . GLY B 1 388 ? 8.211 4.395 -21.547 1 88.06 388 GLY B CA 1
ATOM 8710 C C . GLY B 1 388 ? 9.477 3.602 -21.281 1 88.06 388 GLY B C 1
ATOM 8711 O O . GLY B 1 388 ? 9.656 2.506 -21.812 1 88.06 388 GLY B O 1
ATOM 8712 N N . ILE B 1 389 ? 10.305 4.066 -20.375 1 88.81 389 ILE B N 1
ATOM 8713 C CA . ILE B 1 389 ? 11.555 3.393 -20.047 1 88.81 389 ILE B CA 1
ATOM 8714 C C . ILE B 1 389 ? 11.266 2.111 -19.266 1 88.81 389 ILE B C 1
ATOM 8716 O O . ILE B 1 389 ? 11.875 1.068 -19.516 1 88.81 389 ILE B O 1
ATOM 8720 N N . THR B 1 390 ? 10.398 2.219 -18.281 1 88.44 390 THR B N 1
ATOM 8721 C CA . THR B 1 390 ? 10.055 1.037 -17.5 1 88.44 390 THR B CA 1
ATOM 8722 C C . THR B 1 390 ? 9.461 -0.05 -18.391 1 88.44 390 THR B C 1
ATOM 8724 O O . THR B 1 390 ? 9.805 -1.228 -18.25 1 88.44 390 THR B O 1
ATOM 8727 N N . VAL B 1 391 ? 8.641 0.294 -19.344 1 90.5 391 VAL B N 1
ATOM 8728 C CA . VAL B 1 391 ? 8.031 -0.665 -20.266 1 90.5 391 VAL B CA 1
ATOM 8729 C C . VAL B 1 391 ? 9.102 -1.227 -21.203 1 90.5 391 VAL B C 1
ATOM 8731 O O . VAL B 1 391 ? 9.109 -2.426 -21.5 1 90.5 391 VAL B O 1
ATOM 8734 N N . ALA B 1 392 ? 9.977 -0.428 -21.625 1 93.44 392 ALA B N 1
ATOM 8735 C CA . ALA B 1 392 ? 11.055 -0.878 -22.5 1 93.44 392 ALA B CA 1
ATOM 8736 C C . ALA B 1 392 ? 11.969 -1.868 -21.781 1 93.44 392 ALA B C 1
ATOM 8738 O O . ALA B 1 392 ? 12.336 -2.902 -22.344 1 93.44 392 ALA B O 1
ATOM 8739 N N . VAL B 1 393 ? 12.352 -1.498 -20.562 1 92.94 393 VAL B N 1
ATOM 8740 C CA . VAL B 1 393 ? 13.211 -2.387 -19.797 1 92.94 393 VAL B CA 1
ATOM 8741 C C . VAL B 1 393 ? 12.492 -3.711 -19.547 1 92.94 393 VAL B C 1
ATOM 8743 O O . VAL B 1 393 ? 13.102 -4.777 -19.594 1 92.94 393 VAL B O 1
ATOM 8746 N N . PHE B 1 394 ? 11.219 -3.666 -19.297 1 93.75 394 PHE B N 1
ATOM 8747 C CA . PHE B 1 394 ? 10.414 -4.867 -19.109 1 93.75 394 PHE B CA 1
ATOM 8748 C C . PHE B 1 394 ? 10.398 -5.715 -20.375 1 93.75 394 PHE B C 1
ATOM 8750 O O . PHE B 1 394 ? 10.594 -6.93 -20.312 1 93.75 394 PHE B O 1
ATOM 8757 N N . LEU B 1 395 ? 10.188 -5.062 -21.5 1 95.44 395 LEU B N 1
ATOM 8758 C CA . LEU B 1 395 ? 10.141 -5.773 -22.766 1 95.44 395 LEU B CA 1
ATOM 8759 C C . LEU B 1 395 ? 11.484 -6.418 -23.078 1 95.44 395 LEU B C 1
ATOM 8761 O O . LEU B 1 395 ? 11.539 -7.566 -23.516 1 95.44 395 LEU B O 1
ATOM 8765 N N . ILE B 1 396 ? 12.508 -5.723 -22.781 1 96.5 396 ILE B N 1
ATOM 8766 C CA . ILE B 1 396 ? 13.836 -6.262 -23.031 1 96.5 396 ILE B CA 1
ATOM 8767 C C . ILE B 1 396 ? 14.094 -7.445 -22.094 1 96.5 396 ILE B C 1
ATOM 8769 O O . ILE B 1 396 ? 14.586 -8.492 -22.531 1 96.5 396 ILE B O 1
ATOM 8773 N N . PHE B 1 397 ? 13.781 -7.238 -20.859 1 96.88 397 PHE B N 1
ATOM 8774 C CA . PHE B 1 397 ? 13.953 -8.305 -19.875 1 96.88 397 PHE B CA 1
ATOM 8775 C C . PHE B 1 397 ? 13.133 -9.531 -20.266 1 96.88 397 PHE B C 1
ATOM 8777 O O . PHE B 1 397 ? 13.617 -10.664 -20.188 1 96.88 397 PHE B O 1
ATOM 8784 N N . TRP B 1 398 ? 11.867 -9.352 -20.766 1 97 398 TRP B N 1
ATOM 8785 C CA . TRP B 1 398 ? 10.961 -10.414 -21.188 1 97 398 TRP B CA 1
ATOM 8786 C C . TRP B 1 398 ? 11.484 -11.094 -22.453 1 97 398 TRP B C 1
ATOM 8788 O O . TRP B 1 398 ? 11.656 -12.32 -22.469 1 97 398 TRP B O 1
ATOM 8798 N N . LEU B 1 399 ? 11.914 -10.352 -23.453 1 97.62 399 LEU B N 1
ATOM 8799 C CA . LEU B 1 399 ? 12.305 -10.898 -24.75 1 97.62 399 LEU B CA 1
ATOM 8800 C C . LEU B 1 399 ? 13.688 -11.531 -24.688 1 97.62 399 LEU B C 1
ATOM 8802 O O . LEU B 1 399 ? 13.93 -12.562 -25.297 1 97.62 399 LEU B O 1
ATOM 8806 N N . VAL B 1 400 ? 14.609 -10.922 -23.922 1 97.38 400 VAL B N 1
ATOM 8807 C CA . VAL B 1 400 ? 15.938 -11.508 -23.766 1 97.38 400 VAL B CA 1
ATOM 8808 C C . VAL B 1 400 ? 15.836 -12.797 -22.953 1 97.38 400 VAL B C 1
ATOM 8810 O O . VAL B 1 400 ? 16.5 -13.789 -23.25 1 97.38 400 VAL B O 1
ATOM 8813 N N . GLY B 1 401 ? 15.039 -12.742 -21.906 1 97.62 401 GLY B N 1
ATOM 8814 C CA . GLY B 1 401 ? 14.805 -13.969 -21.172 1 97.62 401 GLY B CA 1
ATOM 8815 C C . GLY B 1 401 ? 14.25 -15.086 -22.031 1 97.62 401 GLY B C 1
ATOM 8816 O O . GLY B 1 401 ? 14.711 -16.234 -21.938 1 97.62 401 GLY B O 1
ATOM 8817 N N . ALA B 1 402 ? 13.281 -14.789 -22.891 1 98.06 402 ALA B N 1
ATOM 8818 C CA . ALA B 1 402 ? 12.688 -15.773 -23.797 1 98.06 402 ALA B CA 1
ATOM 8819 C C . ALA B 1 402 ? 13.719 -16.312 -24.766 1 98.06 402 ALA B C 1
ATOM 8821 O O . ALA B 1 402 ? 13.727 -17.516 -25.078 1 98.06 402 ALA B O 1
ATOM 8822 N N . ALA B 1 403 ? 14.633 -15.484 -25.25 1 98 403 ALA B N 1
ATOM 8823 C CA . ALA B 1 403 ? 15.664 -15.906 -26.188 1 98 403 ALA B CA 1
ATOM 8824 C C . ALA B 1 403 ? 16.641 -16.875 -25.531 1 98 403 ALA B C 1
ATOM 8826 O O . ALA B 1 403 ? 17.078 -17.844 -26.141 1 98 403 ALA B O 1
ATOM 8827 N N . ILE B 1 404 ? 16.953 -16.609 -24.297 1 97.62 404 ILE B N 1
ATOM 8828 C CA . ILE B 1 404 ? 17.891 -17.484 -23.578 1 97.62 404 ILE B CA 1
ATOM 8829 C C . ILE B 1 404 ? 17.25 -18.844 -23.328 1 97.62 404 ILE B C 1
ATOM 8831 O O . ILE B 1 404 ? 17.875 -19.875 -23.516 1 97.62 404 ILE B O 1
ATOM 8835 N N . PHE B 1 405 ? 15.969 -18.875 -22.969 1 97.75 405 PHE B N 1
ATOM 8836 C CA . PHE B 1 405 ? 15.281 -20.141 -22.75 1 97.75 405 PHE B CA 1
ATOM 8837 C C . PHE B 1 405 ? 15.109 -20.906 -24.047 1 97.75 405 PHE B C 1
ATOM 8839 O O . PHE B 1 405 ? 15.148 -22.141 -24.062 1 97.75 405 PHE B O 1
ATOM 8846 N N . GLN B 1 406 ? 14.922 -20.172 -25.156 1 97.75 406 GLN B N 1
ATOM 8847 C CA . GLN B 1 406 ? 14.859 -20.828 -26.469 1 97.75 406 GLN B CA 1
ATOM 8848 C C . GLN B 1 406 ? 16.156 -21.562 -26.766 1 97.75 406 GLN B C 1
ATOM 8850 O O . GLN B 1 406 ? 16.125 -22.734 -27.172 1 97.75 406 GLN B O 1
ATOM 8855 N N . GLN B 1 407 ? 17.266 -20.969 -26.547 1 97.06 407 GLN B N 1
ATOM 8856 C CA . GLN B 1 407 ? 18.578 -21.531 -26.875 1 97.06 407 GLN B CA 1
ATOM 8857 C C . GLN B 1 407 ? 18.953 -22.641 -25.906 1 97.06 407 GLN B C 1
ATOM 8859 O O . GLN B 1 407 ? 19.547 -23.641 -26.297 1 97.06 407 GLN B O 1
ATOM 8864 N N . VAL B 1 408 ? 18.609 -22.547 -24.641 1 96.56 408 VAL B N 1
ATOM 8865 C CA . VAL B 1 408 ? 19.062 -23.484 -23.609 1 96.56 408 VAL B CA 1
ATOM 8866 C C . VAL B 1 408 ? 18.141 -24.703 -23.594 1 96.56 408 VAL B C 1
ATOM 8868 O O . VAL B 1 408 ? 18.594 -25.844 -23.531 1 96.56 408 VAL B O 1
ATOM 8871 N N . GLU B 1 409 ? 16.812 -24.531 -23.688 1 96.69 409 GLU B N 1
ATOM 8872 C CA . GLU B 1 409 ? 15.867 -25.625 -23.516 1 96.69 409 GLU B CA 1
ATOM 8873 C C . GLU B 1 409 ? 15.406 -26.172 -24.875 1 96.69 409 GLU B C 1
ATOM 8875 O O . GLU B 1 409 ? 14.844 -27.266 -24.953 1 96.69 409 GLU B O 1
ATOM 8880 N N . GLY B 1 410 ? 15.555 -25.438 -25.969 1 96.19 410 GLY B N 1
ATOM 8881 C CA . GLY B 1 410 ? 15.18 -25.922 -27.297 1 96.19 410 GLY B CA 1
ATOM 8882 C C . GLY B 1 410 ? 13.711 -25.703 -27.625 1 96.19 410 GLY B C 1
ATOM 8883 O O . GLY B 1 410 ? 13.148 -26.375 -28.484 1 96.19 410 GLY B O 1
ATOM 8884 N N . TRP B 1 411 ? 12.992 -24.844 -26.891 1 96.12 411 TRP B N 1
ATOM 8885 C CA . TRP B 1 411 ? 11.602 -24.5 -27.172 1 96.12 411 TRP B CA 1
ATOM 8886 C C . TRP B 1 411 ? 11.508 -23.531 -28.344 1 96.12 411 TRP B C 1
ATOM 8888 O O . TRP B 1 411 ? 12.508 -22.922 -28.734 1 96.12 411 TRP B O 1
ATOM 8898 N N . SER B 1 412 ? 10.367 -23.422 -28.984 1 96.5 412 SER B N 1
ATOM 8899 C CA . SER B 1 412 ? 10.156 -22.344 -29.938 1 96.5 412 SER B CA 1
ATOM 8900 C C . SER B 1 412 ? 10.195 -20.984 -29.266 1 96.5 412 SER B C 1
ATOM 8902 O O . SER B 1 412 ? 9.977 -20.875 -28.062 1 96.5 412 SER B O 1
ATOM 8904 N N . TYR B 1 413 ? 10.602 -19.969 -29.953 1 97 413 TYR B N 1
ATOM 8905 C CA . TYR B 1 413 ? 10.688 -18.641 -29.375 1 97 413 TYR B CA 1
ATOM 8906 C C . TYR B 1 413 ? 9.344 -18.188 -28.812 1 97 413 TYR B C 1
ATOM 8908 O O . TYR B 1 413 ? 9.273 -17.594 -27.734 1 97 413 TYR B O 1
ATOM 8916 N N . PHE B 1 414 ? 8.242 -18.5 -29.484 1 96.81 414 PHE B N 1
ATOM 8917 C CA . PHE B 1 414 ? 6.91 -18.125 -29.016 1 96.81 414 PHE B CA 1
ATOM 8918 C C . PHE B 1 414 ? 6.578 -18.828 -27.703 1 96.81 414 PHE B C 1
ATOM 8920 O O . PHE B 1 414 ? 6.035 -18.203 -26.797 1 96.81 414 PHE B O 1
ATOM 8927 N N . ASN B 1 415 ? 6.855 -20.047 -27.625 1 96.88 415 ASN B N 1
ATOM 8928 C CA . ASN B 1 415 ? 6.578 -20.797 -26.406 1 96.88 415 ASN B CA 1
ATOM 8929 C C . ASN B 1 415 ? 7.434 -20.297 -25.234 1 96.88 415 ASN B C 1
ATOM 8931 O O . ASN B 1 415 ? 7 -20.312 -24.094 1 96.88 415 ASN B O 1
ATOM 8935 N N . SER B 1 416 ? 8.672 -19.906 -25.609 1 97.75 416 SER B N 1
ATOM 8936 C CA . SER B 1 416 ? 9.523 -19.312 -24.578 1 97.75 416 SER B CA 1
ATOM 8937 C C . SER B 1 416 ? 8.969 -17.984 -24.094 1 97.75 416 SER B C 1
ATOM 8939 O O . SER B 1 416 ? 9.023 -17.672 -22.906 1 97.75 416 SER B O 1
ATOM 8941 N N . MET B 1 417 ? 8.477 -17.203 -25.047 1 97.38 417 MET B N 1
ATOM 8942 C CA . MET B 1 417 ? 7.836 -15.945 -24.688 1 97.38 417 MET B CA 1
ATOM 8943 C C . MET B 1 417 ? 6.609 -16.188 -23.812 1 97.38 417 MET B C 1
ATOM 8945 O O . MET B 1 417 ? 6.387 -15.469 -22.828 1 97.38 417 MET B O 1
ATOM 8949 N N . TYR B 1 418 ? 5.855 -17.188 -24.203 1 97.31 418 TYR B N 1
ATOM 8950 C CA . TYR B 1 418 ? 4.668 -17.594 -23.469 1 97.31 418 TYR B CA 1
ATOM 8951 C C . TYR B 1 418 ? 5.027 -18 -22.047 1 97.31 418 TYR B C 1
ATOM 8953 O O . TYR B 1 418 ? 4.422 -17.516 -21.078 1 97.31 418 TYR B O 1
ATOM 8961 N N . PHE B 1 419 ? 6.051 -18.766 -21.906 1 97.19 419 PHE B N 1
ATOM 8962 C CA . PHE B 1 419 ? 6.523 -19.25 -20.625 1 97.19 419 PHE B CA 1
ATOM 8963 C C . PHE B 1 419 ? 7.004 -18.094 -19.75 1 97.19 419 PHE B C 1
ATOM 8965 O O . PHE B 1 419 ? 6.605 -17.969 -18.594 1 97.19 419 PHE B O 1
ATOM 8972 N N . CYS B 1 420 ? 7.82 -17.234 -20.312 1 97.88 420 CYS B N 1
ATOM 8973 C CA . CYS B 1 420 ? 8.414 -16.141 -19.547 1 97.88 420 CYS B CA 1
ATOM 8974 C C . CYS B 1 420 ? 7.348 -15.148 -19.109 1 97.88 420 CYS B C 1
ATOM 8976 O O . CYS B 1 420 ? 7.391 -14.656 -17.969 1 97.88 420 CYS B O 1
ATOM 8978 N N . PHE B 1 421 ? 6.441 -14.844 -19.953 1 96.94 421 PHE B N 1
ATOM 8979 C CA . PHE B 1 421 ? 5.395 -13.883 -19.609 1 96.94 421 PHE B CA 1
ATOM 8980 C C . PHE B 1 421 ? 4.547 -14.398 -18.453 1 96.94 421 PHE B C 1
ATOM 8982 O O . PHE B 1 421 ? 4.234 -13.656 -17.531 1 96.94 421 PHE B O 1
ATOM 8989 N N . LEU B 1 422 ? 4.16 -15.664 -18.5 1 97 422 LEU B N 1
ATOM 8990 C CA . LEU B 1 422 ? 3.367 -16.266 -17.438 1 97 422 LEU B CA 1
ATOM 8991 C C . LEU B 1 422 ? 4.133 -16.25 -16.109 1 97 422 LEU B C 1
ATOM 8993 O O . LEU B 1 422 ? 3.557 -15.969 -15.062 1 97 422 LEU B O 1
ATOM 8997 N N . CYS B 1 423 ? 5.414 -16.484 -16.188 1 96.81 423 CYS B N 1
ATOM 8998 C CA . CYS B 1 423 ? 6.23 -16.469 -14.984 1 96.81 423 CYS B CA 1
ATOM 8999 C C . CYS B 1 423 ? 6.324 -15.062 -14.406 1 96.81 423 CYS B C 1
ATOM 9001 O O . CYS B 1 423 ? 6.367 -14.883 -13.188 1 96.81 423 CYS B O 1
ATOM 9003 N N . LEU B 1 424 ? 6.359 -14.117 -15.32 1 95.94 424 LEU B N 1
ATOM 9004 C CA . LEU B 1 424 ? 6.484 -12.742 -14.875 1 95.94 424 LEU B CA 1
ATOM 9005 C C . LEU B 1 424 ? 5.211 -12.273 -14.172 1 95.94 424 LEU B C 1
ATOM 9007 O O . LEU B 1 424 ? 5.262 -11.43 -13.273 1 95.94 424 LEU B O 1
ATOM 9011 N N . ILE B 1 425 ? 4.059 -12.852 -14.516 1 93.75 425 ILE B N 1
ATOM 9012 C CA . ILE B 1 425 ? 2.824 -12.508 -13.82 1 93.75 425 ILE B CA 1
ATOM 9013 C C . ILE B 1 425 ? 2.498 -13.586 -12.781 1 93.75 425 ILE B C 1
ATOM 9015 O O . ILE B 1 425 ? 1.372 -13.656 -12.289 1 93.75 425 ILE B O 1
ATOM 9019 N N . THR B 1 426 ? 3.416 -14.562 -12.5 1 95.06 426 THR B N 1
ATOM 9020 C CA . THR B 1 426 ? 3.492 -15.539 -11.422 1 95.06 426 THR B CA 1
ATOM 9021 C C . THR B 1 426 ? 2.467 -16.656 -11.625 1 95.06 426 THR B C 1
ATOM 9023 O O . THR B 1 426 ? 1.861 -17.125 -10.664 1 95.06 426 THR B O 1
ATOM 9026 N N . ILE B 1 427 ? 2.174 -16.906 -12.844 1 96.62 427 ILE B N 1
ATOM 9027 C CA . ILE B 1 427 ? 1.317 -18.047 -13.164 1 96.62 427 ILE B CA 1
ATOM 9028 C C . ILE B 1 427 ? 2.168 -19.203 -13.688 1 96.62 427 ILE B C 1
ATOM 9030 O O . ILE B 1 427 ? 2.922 -19.047 -14.648 1 96.62 427 ILE B O 1
ATOM 9034 N N . GLY B 1 428 ? 2.129 -20.344 -13.07 1 96.31 428 GLY B N 1
ATOM 9035 C CA . GLY B 1 428 ? 2.824 -21.531 -13.516 1 96.31 428 GLY B CA 1
ATOM 9036 C C . GLY B 1 428 ? 1.888 -22.688 -13.828 1 96.31 428 GLY B C 1
ATOM 9037 O O . GLY B 1 428 ? 1.403 -23.359 -12.914 1 96.31 428 GLY B O 1
ATOM 9038 N N . TYR B 1 429 ? 1.677 -22.984 -15.133 1 95.44 429 TYR B N 1
ATOM 9039 C CA . TYR B 1 429 ? 0.826 -24.094 -15.523 1 95.44 429 TYR B CA 1
ATOM 9040 C C . TYR B 1 429 ? 1.604 -25.406 -15.5 1 95.44 429 TYR B C 1
ATOM 9042 O O . TYR B 1 429 ? 1.014 -26.484 -15.391 1 95.44 429 TYR B O 1
ATOM 9050 N N . GLY B 1 430 ? 2.863 -25.312 -15.664 1 94.56 430 GLY B N 1
ATOM 9051 C CA . GLY B 1 430 ? 3.695 -26.5 -15.641 1 94.56 430 GLY B CA 1
ATOM 9052 C C . GLY B 1 430 ? 3.852 -27.156 -17 1 94.56 430 GLY B C 1
ATOM 9053 O O . GLY B 1 430 ? 4.477 -28.203 -17.125 1 94.56 430 GLY B O 1
ATOM 9054 N N . ASP B 1 431 ? 3.223 -26.594 -18.125 1 93.75 431 ASP B N 1
ATOM 9055 C CA . ASP B 1 431 ? 3.385 -27.141 -19.469 1 93.75 431 ASP B CA 1
ATOM 9056 C C . ASP B 1 431 ? 4.816 -26.953 -19.969 1 93.75 431 ASP B C 1
ATOM 9058 O O . ASP B 1 431 ? 5.355 -27.812 -20.656 1 93.75 431 ASP B O 1
ATOM 9062 N N . TYR B 1 432 ? 5.465 -25.828 -19.641 1 95.5 432 TYR B N 1
ATOM 9063 C CA . TYR B 1 432 ? 6.875 -25.578 -19.922 1 95.5 432 TYR B CA 1
ATOM 9064 C C . TYR B 1 432 ? 7.633 -25.281 -18.625 1 95.5 432 TYR B C 1
ATOM 9066 O O . TYR B 1 432 ? 7.242 -24.406 -17.859 1 95.5 432 TYR B O 1
ATOM 9074 N N . ALA B 1 433 ? 8.602 -26.094 -18.312 1 96.88 433 ALA B N 1
ATOM 9075 C CA . ALA B 1 433 ? 9.477 -25.922 -17.156 1 96.88 433 ALA B CA 1
ATOM 9076 C C . ALA B 1 433 ? 10.922 -26.25 -17.5 1 96.88 433 ALA B C 1
ATOM 9078 O O . ALA B 1 433 ? 11.188 -27.188 -18.266 1 96.88 433 ALA B O 1
ATOM 9079 N N . PRO B 1 434 ? 11.852 -25.5 -17 1 96.62 434 PRO B N 1
ATOM 9080 C CA . PRO B 1 434 ? 13.258 -25.797 -17.297 1 96.62 434 PRO B CA 1
ATOM 9081 C C . PRO B 1 434 ? 13.695 -27.156 -16.781 1 96.62 434 PRO B C 1
ATOM 9083 O O . PRO B 1 434 ? 13.453 -27.5 -15.617 1 96.62 434 PRO B O 1
ATOM 9086 N N . LYS B 1 435 ? 14.328 -27.906 -17.672 1 94.81 435 LYS B N 1
ATOM 9087 C CA . LYS B 1 435 ? 14.789 -29.25 -17.312 1 94.81 435 LYS B CA 1
ATOM 9088 C C . LYS B 1 435 ? 16.312 -29.328 -17.344 1 94.81 435 LYS B C 1
ATOM 9090 O O . LYS B 1 435 ? 16.922 -30.094 -16.594 1 94.81 435 LYS B O 1
ATOM 9095 N N . LYS B 1 436 ? 16.891 -28.469 -18.188 1 94.5 436 LYS B N 1
ATOM 9096 C CA . LYS B 1 436 ? 18.344 -28.469 -18.297 1 94.5 436 LYS B CA 1
ATOM 9097 C C . LYS B 1 436 ? 18.984 -27.719 -17.125 1 94.5 436 LYS B C 1
ATOM 9099 O O . LYS B 1 436 ? 18.359 -26.844 -16.516 1 94.5 436 LYS B O 1
ATOM 9104 N N . SER B 1 437 ? 20.266 -28.078 -16.781 1 94.06 437 SER B N 1
ATOM 9105 C CA . SER B 1 437 ? 20.984 -27.484 -15.656 1 94.06 437 SER B CA 1
ATOM 9106 C C . SER B 1 437 ? 21.125 -25.984 -15.82 1 94.06 437 SER B C 1
ATOM 9108 O O . SER B 1 437 ? 20.812 -25.219 -14.898 1 94.06 437 SER B O 1
ATOM 9110 N N . LEU B 1 438 ? 21.578 -25.562 -16.984 1 95.56 438 LEU B N 1
ATOM 9111 C CA . LEU B 1 438 ? 21.75 -24.141 -17.234 1 95.56 438 LEU B CA 1
ATOM 9112 C C . LEU B 1 438 ? 20.406 -23.406 -17.172 1 95.56 438 LEU B C 1
ATOM 9114 O O . LEU B 1 438 ? 20.344 -22.266 -16.719 1 95.56 438 LEU B O 1
ATOM 9118 N N . GLY B 1 439 ? 19.328 -24.031 -17.688 1 96.69 439 GLY B N 1
ATOM 9119 C CA . GLY B 1 439 ? 18.016 -23.438 -17.672 1 96.69 439 GLY B CA 1
ATOM 9120 C C . GLY B 1 439 ? 17.5 -23.172 -16.266 1 96.69 439 GLY B C 1
ATOM 9121 O O . GLY B 1 439 ? 16.938 -22.094 -15.992 1 96.69 439 GLY B O 1
ATOM 9122 N N . ARG B 1 440 ? 17.719 -24.078 -15.344 1 97.06 440 ARG B N 1
ATOM 9123 C CA . ARG B 1 440 ? 17.25 -23.938 -13.969 1 97.06 440 ARG B CA 1
ATOM 9124 C C . ARG B 1 440 ? 18.031 -22.859 -13.242 1 97.06 440 ARG B C 1
ATOM 9126 O O . ARG B 1 440 ? 17.469 -22.062 -12.477 1 97.06 440 ARG B O 1
ATOM 9133 N N . VAL B 1 441 ? 19.344 -22.844 -13.469 1 96.88 441 VAL B N 1
ATOM 9134 C CA . VAL B 1 441 ? 20.188 -21.859 -12.812 1 96.88 441 VAL B CA 1
ATOM 9135 C C . VAL B 1 441 ? 19.844 -20.469 -13.328 1 96.88 441 VAL B C 1
ATOM 9137 O O . VAL B 1 441 ? 19.766 -19.516 -12.555 1 96.88 441 VAL B O 1
ATOM 9140 N N . PHE B 1 442 ? 19.656 -20.328 -14.656 1 97.12 442 PHE B N 1
ATOM 9141 C CA . PHE B 1 442 ? 19.266 -19.047 -15.234 1 97.12 442 PHE B CA 1
ATOM 9142 C C . PHE B 1 442 ? 17.922 -18.594 -14.688 1 97.12 442 PHE B C 1
ATOM 9144 O O . PHE B 1 442 ? 17.719 -17.406 -14.406 1 97.12 442 PHE B O 1
ATOM 9151 N N . PHE B 1 443 ? 16.984 -19.531 -14.539 1 97.88 443 PHE B N 1
ATOM 9152 C CA . PHE B 1 443 ? 15.664 -19.203 -14.023 1 97.88 443 PHE B CA 1
ATOM 9153 C C . PHE B 1 443 ? 15.758 -18.578 -12.633 1 97.88 443 PHE B C 1
ATOM 9155 O O . PHE B 1 443 ? 15.07 -17.594 -12.344 1 97.88 443 PHE B O 1
ATOM 9162 N N . VAL B 1 444 ? 16.562 -19.109 -11.75 1 97.12 444 VAL B N 1
ATOM 9163 C CA . VAL B 1 444 ? 16.703 -18.641 -10.383 1 97.12 444 VAL B CA 1
ATOM 9164 C C . VAL B 1 444 ? 17.141 -17.172 -10.383 1 97.12 444 VAL B C 1
ATOM 9166 O O . VAL B 1 444 ? 16.531 -16.344 -9.719 1 97.12 444 VAL B O 1
ATOM 9169 N N . SER B 1 445 ? 18.141 -16.891 -11.148 1 95.12 445 SER B N 1
ATOM 9170 C CA . SER B 1 445 ? 18.672 -15.531 -11.211 1 95.12 445 SER B CA 1
ATOM 9171 C C . SER B 1 445 ? 17.703 -14.594 -11.922 1 95.12 445 SER B C 1
ATOM 9173 O O . SER B 1 445 ? 17.484 -13.461 -11.477 1 95.12 445 SER B O 1
ATOM 9175 N N . TRP B 1 446 ? 17.125 -15.062 -13.008 1 96.62 446 TRP B N 1
ATOM 9176 C CA . TRP B 1 446 ? 16.188 -14.281 -13.812 1 96.62 446 TRP B CA 1
ATOM 9177 C C . TRP B 1 446 ? 14.922 -13.977 -13.031 1 96.62 446 TRP B C 1
ATOM 9179 O O . TRP B 1 446 ? 14.438 -12.844 -13.039 1 96.62 446 TRP B O 1
ATOM 9189 N N . ALA B 1 447 ? 14.398 -14.93 -12.297 1 96.75 447 ALA B N 1
ATOM 9190 C CA . ALA B 1 447 ? 13.148 -14.781 -11.555 1 96.75 447 ALA B CA 1
ATOM 9191 C C . ALA B 1 447 ? 13.32 -13.82 -10.383 1 96.75 447 ALA B C 1
ATOM 9193 O O . ALA B 1 447 ? 12.438 -13 -10.109 1 96.75 447 ALA B O 1
ATOM 9194 N N . VAL B 1 448 ? 14.391 -13.891 -9.711 1 94.81 448 VAL B N 1
ATOM 9195 C CA . VAL B 1 448 ? 14.648 -12.992 -8.594 1 94.81 448 VAL B CA 1
ATOM 9196 C C . VAL B 1 448 ? 14.844 -11.57 -9.109 1 94.81 448 VAL B C 1
ATOM 9198 O O . VAL B 1 448 ? 14.383 -10.602 -8.484 1 94.81 448 VAL B O 1
ATOM 9201 N N . GLY B 1 449 ? 15.516 -11.422 -10.266 1 93.69 449 GLY B N 1
ATOM 9202 C CA . GLY B 1 449 ? 15.711 -10.117 -10.883 1 93.69 449 GLY B CA 1
ATOM 9203 C C . GLY B 1 449 ? 14.422 -9.5 -11.391 1 93.69 449 GLY B C 1
ATOM 9204 O O . GLY B 1 449 ? 14.336 -8.281 -11.547 1 93.69 449 GLY B O 1
ATOM 9205 N N . ALA B 1 450 ? 13.422 -10.32 -11.586 1 95.31 450 ALA B N 1
ATOM 9206 C CA . ALA B 1 450 ? 12.133 -9.859 -12.109 1 95.31 450 ALA B CA 1
ATOM 9207 C C . ALA B 1 450 ? 11.328 -9.156 -11.016 1 95.31 450 ALA B C 1
ATOM 9209 O O . ALA B 1 450 ? 10.461 -8.336 -11.32 1 95.31 450 ALA B O 1
ATOM 9210 N N . VAL B 1 451 ? 11.617 -9.398 -9.758 1 92.19 451 VAL B N 1
ATOM 9211 C CA . VAL B 1 451 ? 10.805 -8.898 -8.648 1 92.19 451 VAL B CA 1
ATOM 9212 C C . VAL B 1 451 ? 10.906 -7.375 -8.586 1 92.19 451 VAL B C 1
ATOM 9214 O O . VAL B 1 451 ? 9.891 -6.68 -8.609 1 92.19 451 VAL B O 1
ATOM 9217 N N . PRO B 1 452 ? 12.102 -6.812 -8.578 1 91.06 452 PRO B N 1
ATOM 9218 C CA . PRO B 1 452 ? 12.164 -5.352 -8.578 1 91.06 452 PRO B CA 1
ATOM 9219 C C . PRO B 1 452 ? 11.586 -4.727 -9.844 1 91.06 452 PRO B C 1
ATOM 9221 O O . PRO B 1 452 ? 10.93 -3.688 -9.773 1 91.06 452 PRO B O 1
ATOM 9224 N N . LEU B 1 453 ? 11.812 -5.363 -10.898 1 91.19 453 LEU B N 1
ATOM 9225 C CA . LEU B 1 453 ? 11.32 -4.844 -12.172 1 91.19 453 LEU B CA 1
ATOM 9226 C C . LEU B 1 453 ? 9.797 -4.809 -12.195 1 91.19 453 LEU B C 1
ATOM 9228 O O . LEU B 1 453 ? 9.203 -3.797 -12.57 1 91.19 453 LEU B O 1
ATOM 9232 N N . MET B 1 454 ? 9.242 -5.941 -11.789 1 91.44 454 MET B N 1
ATOM 9233 C CA . MET B 1 454 ? 7.785 -6.02 -11.789 1 91.44 454 MET B CA 1
ATOM 9234 C C . MET B 1 454 ? 7.188 -5.066 -10.758 1 91.44 454 MET B C 1
ATOM 9236 O O . MET B 1 454 ? 6.117 -4.496 -10.984 1 91.44 454 MET B O 1
ATOM 9240 N N . THR B 1 455 ? 7.852 -4.906 -9.688 1 88.38 455 THR B N 1
ATOM 9241 C CA . THR B 1 455 ? 7.387 -3.979 -8.664 1 88.38 455 THR B CA 1
ATOM 9242 C C . THR B 1 455 ? 7.387 -2.547 -9.188 1 88.38 455 THR B C 1
ATOM 9244 O O . THR B 1 455 ? 6.43 -1.801 -8.977 1 88.38 455 THR B O 1
ATOM 9247 N N . ILE B 1 456 ? 8.43 -2.191 -9.906 1 86.81 456 ILE B N 1
ATOM 9248 C CA . ILE B 1 456 ? 8.531 -0.861 -10.492 1 86.81 456 ILE B CA 1
ATOM 9249 C C . ILE B 1 456 ? 7.438 -0.678 -11.547 1 86.81 456 ILE B C 1
ATOM 9251 O O . ILE B 1 456 ? 6.785 0.365 -11.594 1 86.81 456 ILE B O 1
ATOM 9255 N N . LEU B 1 457 ? 7.238 -1.671 -12.273 1 86.56 457 LEU B N 1
ATOM 9256 C CA . LEU B 1 457 ? 6.242 -1.616 -13.336 1 86.56 457 LEU B CA 1
ATOM 9257 C C . LEU B 1 457 ? 4.84 -1.445 -12.758 1 86.56 457 LEU B C 1
ATOM 9259 O O . LEU B 1 457 ? 4.07 -0.604 -13.227 1 86.56 457 LEU B O 1
ATOM 9263 N N . VAL B 1 458 ? 4.543 -2.24 -11.766 1 82.5 458 VAL B N 1
ATOM 9264 C CA . VAL B 1 458 ? 3.223 -2.203 -11.148 1 82.5 458 VAL B CA 1
ATOM 9265 C C . VAL B 1 458 ? 3.018 -0.861 -10.445 1 82.5 458 VAL B C 1
ATOM 9267 O O . VAL B 1 458 ? 1.921 -0.3 -10.477 1 82.5 458 VAL B O 1
ATOM 9270 N N . SER B 1 459 ? 4.016 -0.37 -9.875 1 76.5 459 SER B N 1
ATOM 9271 C CA . SER B 1 459 ? 3.916 0.913 -9.188 1 76.5 459 SER B CA 1
ATOM 9272 C C . SER B 1 459 ? 3.625 2.045 -10.164 1 76.5 459 SER B C 1
ATOM 9274 O O . SER B 1 459 ? 2.768 2.893 -9.906 1 76.5 459 SER B O 1
ATOM 9276 N N . ASN B 1 460 ? 4.27 2.018 -11.297 1 75.94 460 ASN B N 1
ATOM 9277 C CA . ASN B 1 460 ? 4.086 3.061 -12.297 1 75.94 460 ASN B CA 1
ATOM 9278 C C . ASN B 1 460 ? 2.748 2.916 -13.016 1 75.94 460 ASN B C 1
ATOM 9280 O O . ASN B 1 460 ? 2.043 3.904 -13.227 1 75.94 460 ASN B O 1
ATOM 9284 N N . VAL B 1 461 ? 2.412 1.697 -13.273 1 73.31 461 VAL B N 1
ATOM 9285 C CA . VAL B 1 461 ? 1.176 1.43 -14 1 73.31 461 VAL B CA 1
ATOM 9286 C C . VAL B 1 461 ? -0.016 1.527 -13.047 1 73.31 461 VAL B C 1
ATOM 9288 O O . VAL B 1 461 ? -1.09 1.993 -13.438 1 73.31 461 VAL B O 1
ATOM 9291 N N . GLY B 1 462 ? 0.237 1.018 -11.789 1 67.88 462 GLY B N 1
ATOM 9292 C CA . GLY B 1 462 ? -0.832 1.059 -10.805 1 67.88 462 GLY B CA 1
ATOM 9293 C C . GLY B 1 462 ? -1.367 2.457 -10.562 1 67.88 462 GLY B C 1
ATOM 9294 O O . GLY B 1 462 ? -2.58 2.658 -10.484 1 67.88 462 GLY B O 1
ATOM 9295 N N . ASP B 1 463 ? -0.523 3.441 -10.516 1 67 463 ASP B N 1
ATOM 9296 C CA . ASP B 1 463 ? -0.943 4.828 -10.328 1 67 463 ASP B CA 1
ATOM 9297 C C . ASP B 1 463 ? -1.75 5.32 -11.523 1 67 463 ASP B C 1
ATOM 9299 O O . ASP B 1 463 ? -2.771 5.992 -11.359 1 67 463 ASP B O 1
ATOM 9303 N N . THR B 1 464 ? -1.292 4.867 -12.641 1 68.19 464 THR B N 1
ATOM 9304 C CA . THR B 1 464 ? -1.983 5.289 -13.859 1 68.19 464 THR B CA 1
ATOM 9305 C C . THR B 1 464 ? -3.346 4.609 -13.969 1 68.19 464 THR B C 1
ATOM 9307 O O . THR B 1 464 ? -4.332 5.242 -14.344 1 68.19 464 THR B O 1
ATOM 9310 N N . LEU B 1 465 ? -3.25 3.357 -13.586 1 67 465 LEU B N 1
ATOM 9311 C CA . LEU B 1 465 ? -4.5 2.605 -13.656 1 67 465 LEU B CA 1
ATOM 9312 C C . LEU B 1 465 ? -5.504 3.125 -12.633 1 67 465 LEU B C 1
ATOM 9314 O O . LEU B 1 465 ? -6.703 3.193 -12.906 1 67 465 LEU B O 1
ATOM 9318 N N . TYR B 1 466 ? -5.008 3.516 -11.562 1 65.62 466 TYR B N 1
ATOM 9319 C CA . TYR B 1 466 ? -5.871 4.051 -10.516 1 65.62 466 TYR B CA 1
ATOM 9320 C C . TYR B 1 466 ? -6.52 5.355 -10.961 1 65.62 466 TYR B C 1
ATOM 9322 O O . TYR B 1 466 ? -7.719 5.559 -10.758 1 65.62 466 TYR B O 1
ATOM 9330 N N . VAL B 1 467 ? -5.797 6.211 -11.547 1 68 467 VAL B N 1
ATOM 9331 C CA . VAL B 1 467 ? -6.336 7.484 -12.008 1 68 467 VAL B CA 1
ATOM 9332 C C . VAL B 1 467 ? -7.344 7.242 -13.133 1 68 467 VAL B C 1
ATOM 9334 O O . VAL B 1 467 ? -8.406 7.863 -13.164 1 68 467 VAL B O 1
ATOM 9337 N N . MET B 1 468 ? -7 6.273 -13.961 1 63.97 468 MET B N 1
ATOM 9338 C CA . MET B 1 468 ? -7.895 5.945 -15.062 1 63.97 468 MET B CA 1
ATOM 9339 C C . MET B 1 468 ? -9.219 5.387 -14.547 1 63.97 468 MET B C 1
ATOM 9341 O O . MET B 1 468 ? -10.289 5.762 -15.031 1 63.97 468 MET B O 1
ATOM 9345 N N . CYS B 1 469 ? -9.078 4.531 -13.594 1 67.5 469 CYS B N 1
ATOM 9346 C CA . CYS B 1 469 ? -10.281 3.898 -13.047 1 67.5 469 CYS B CA 1
ATOM 9347 C C . CYS B 1 469 ? -11.133 4.906 -12.289 1 67.5 469 CYS B C 1
ATOM 9349 O O . CYS B 1 469 ? -12.359 4.867 -12.367 1 67.5 469 CYS B O 1
ATOM 9351 N N . ASN B 1 470 ? -10.477 5.793 -11.625 1 66 470 ASN B N 1
ATOM 9352 C CA . ASN B 1 470 ? -11.219 6.836 -10.93 1 66 470 ASN B CA 1
ATOM 9353 C C . ASN B 1 470 ? -11.938 7.758 -11.914 1 66 470 ASN B C 1
ATOM 9355 O O . ASN B 1 470 ? -13.062 8.195 -11.656 1 66 470 ASN B O 1
ATOM 9359 N N . ASP B 1 471 ? -11.273 7.953 -12.977 1 64.69 471 ASP B N 1
ATOM 9360 C CA . ASP B 1 471 ? -11.898 8.773 -14.008 1 64.69 471 ASP B CA 1
ATOM 9361 C C . ASP B 1 471 ? -13.094 8.055 -14.633 1 64.69 471 ASP B C 1
ATOM 9363 O O . ASP B 1 471 ? -14.125 8.664 -14.906 1 64.69 471 ASP B O 1
ATOM 9367 N N . ILE B 1 472 ? -12.891 6.762 -14.805 1 64.62 472 ILE B N 1
ATOM 9368 C CA . ILE B 1 472 ? -13.961 5.969 -15.398 1 64.62 472 ILE B CA 1
ATOM 9369 C C . ILE B 1 472 ? -15.141 5.887 -14.43 1 64.62 472 ILE B C 1
ATOM 9371 O O . ILE B 1 472 ? -16.297 6.023 -14.836 1 64.62 472 ILE B O 1
ATOM 9375 N N . THR B 1 473 ? -14.82 5.707 -13.242 1 65.19 473 THR B N 1
ATOM 9376 C CA . THR B 1 473 ? -15.875 5.648 -12.234 1 65.19 473 THR B CA 1
ATOM 9377 C C . THR B 1 473 ? -16.609 6.98 -12.141 1 65.19 473 THR B C 1
ATOM 9379 O O . THR B 1 473 ? -17.828 7.016 -12 1 65.19 473 THR B O 1
ATOM 9382 N N . ALA B 1 474 ? -15.781 8.023 -12.164 1 63.5 474 ALA B N 1
ATOM 9383 C CA . ALA B 1 474 ? -16.406 9.344 -12.125 1 63.5 474 ALA B CA 1
ATOM 9384 C C . ALA B 1 474 ? -17.25 9.586 -13.367 1 63.5 474 ALA B C 1
ATOM 9386 O O . ALA B 1 474 ? -18.344 10.156 -13.273 1 63.5 474 ALA B O 1
ATOM 9387 N N . TRP B 1 475 ? -16.688 9.172 -14.461 1 60.75 475 TRP B N 1
ATOM 9388 C CA . TRP B 1 475 ? -17.438 9.289 -15.711 1 60.75 475 TRP B CA 1
ATOM 9389 C C . TRP B 1 475 ? -18.719 8.469 -15.664 1 60.75 475 TRP B C 1
ATOM 9391 O O . TRP B 1 475 ? -19.781 8.945 -16.062 1 60.75 475 TRP B O 1
ATOM 9401 N N . PHE B 1 476 ? -18.547 7.27 -15.219 1 61.5 476 PHE B N 1
ATOM 9402 C CA . PHE B 1 476 ? -19.703 6.387 -15.117 1 61.5 476 PHE B CA 1
ATOM 9403 C C . PHE B 1 476 ? -20.719 6.953 -14.141 1 61.5 476 PHE B C 1
ATOM 9405 O O . PHE B 1 476 ? -21.938 6.887 -14.391 1 61.5 476 PHE B O 1
ATOM 9412 N N . SER B 1 477 ? -20.219 7.41 -13.055 1 61.25 477 SER B N 1
ATOM 9413 C CA . SER B 1 477 ? -21.125 8.008 -12.078 1 61.25 477 SER B CA 1
ATOM 9414 C C . SER B 1 477 ? -21.828 9.234 -12.648 1 61.25 477 SER B C 1
ATOM 9416 O O . SER B 1 477 ? -23.016 9.445 -12.398 1 61.25 477 SER B O 1
ATOM 9418 N N . THR B 1 478 ? -20.984 10.047 -13.25 1 59.69 478 THR B N 1
ATOM 9419 C CA . THR B 1 478 ? -21.594 11.219 -13.867 1 59.69 478 THR B CA 1
ATOM 9420 C C . THR B 1 478 ? -22.578 10.805 -14.961 1 59.69 478 THR B C 1
ATOM 9422 O O . THR B 1 478 ? -23.625 11.438 -15.133 1 59.69 478 THR B O 1
ATOM 9425 N N . TRP B 1 479 ? -22.078 9.812 -15.75 1 56.12 479 TRP B N 1
ATOM 9426 C CA . TRP B 1 479 ? -22.938 9.328 -16.828 1 56.12 479 TRP B CA 1
ATOM 9427 C C . TRP B 1 479 ? -24.234 8.727 -16.266 1 56.12 479 TRP B C 1
ATOM 9429 O O . TRP B 1 479 ? -25.312 8.945 -16.812 1 56.12 479 TRP B O 1
ATOM 9439 N N . MET B 1 480 ? -23.984 7.98 -15.281 1 50.5 480 MET B N 1
ATOM 9440 C CA . MET B 1 480 ? -25.125 7.273 -14.727 1 50.5 480 MET B CA 1
ATOM 9441 C C . MET B 1 480 ? -25.984 8.211 -13.891 1 50.5 480 MET B C 1
ATOM 9443 O O . MET B 1 480 ? -27.203 8.039 -13.82 1 50.5 480 MET B O 1
ATOM 9447 N N . PHE B 1 481 ? -25.188 9.133 -12.977 1 50.31 481 PHE B N 1
ATOM 9448 C CA . PHE B 1 481 ? -25.953 9.836 -11.953 1 50.31 481 PHE B CA 1
ATOM 9449 C C . PHE B 1 481 ? -25.984 11.328 -12.242 1 50.31 481 PHE B C 1
ATOM 9451 O O . PHE B 1 481 ? -26.438 12.117 -11.398 1 50.31 481 PHE B O 1
ATOM 9458 N N . SER B 1 482 ? -25.203 11.859 -13.055 1 49.03 482 SER B N 1
ATOM 9459 C CA . SER B 1 482 ? -25.094 13.312 -13.039 1 49.03 482 SER B CA 1
ATOM 9460 C C . SER B 1 482 ? -26.453 13.977 -12.898 1 49.03 482 SER B C 1
ATOM 9462 O O . SER B 1 482 ? -27.375 13.672 -13.641 1 49.03 482 SER B O 1
ATOM 9464 N N . THR B 1 483 ? -26.547 14.289 -11.633 1 46.16 483 THR B N 1
ATOM 9465 C CA . THR B 1 483 ? -27.625 15.25 -11.461 1 46.16 483 THR B CA 1
ATOM 9466 C C . THR B 1 483 ? -27.5 16.406 -12.461 1 46.16 483 THR B C 1
ATOM 9468 O O . THR B 1 483 ? -26.391 16.703 -12.914 1 46.16 483 THR B O 1
ATOM 9471 N N . GLN B 1 484 ? -28.562 16.922 -12.953 1 45.16 484 GLN B N 1
ATOM 9472 C CA . GLN B 1 484 ? -28.641 18.031 -13.906 1 45.16 484 GLN B CA 1
ATOM 9473 C C . GLN B 1 484 ? -27.625 19.125 -13.562 1 45.16 484 GLN B C 1
ATOM 9475 O O . GLN B 1 484 ? -27.031 19.734 -14.453 1 45.16 484 GLN B O 1
ATOM 9480 N N . ARG B 1 485 ? -27.406 19.344 -12.336 1 46.34 485 ARG B N 1
ATOM 9481 C CA . ARG B 1 485 ? -26.625 20.531 -11.984 1 46.34 485 ARG B CA 1
ATOM 9482 C C . ARG B 1 485 ? -25.141 20.281 -12.195 1 46.34 485 ARG B C 1
ATOM 9484 O O . ARG B 1 485 ? -24.438 21.156 -12.719 1 46.34 485 ARG B O 1
ATOM 9491 N N . GLU B 1 486 ? -24.688 19.156 -11.828 1 50.88 486 GLU B N 1
ATOM 9492 C CA . GLU B 1 486 ? -23.266 18.906 -12.023 1 50.88 486 GLU B CA 1
ATOM 9493 C C . GLU B 1 486 ? -22.938 18.75 -13.508 1 50.88 486 GLU B C 1
ATOM 9495 O O . GLU B 1 486 ? -21.891 19.203 -13.969 1 50.88 486 GLU B O 1
ATOM 9500 N N . TYR B 1 487 ? -23.891 18.109 -14.203 1 48.34 487 TYR B N 1
ATOM 9501 C CA . TYR B 1 487 ? -23.734 18.047 -15.656 1 48.34 487 TYR B CA 1
ATOM 9502 C C . TYR B 1 487 ? -23.781 19.438 -16.266 1 48.34 487 TYR B C 1
ATOM 9504 O O . TYR B 1 487 ? -23.031 19.734 -17.203 1 48.34 487 TYR B O 1
ATOM 9512 N N . ASP B 1 488 ? -24.625 20.188 -15.758 1 51.31 488 ASP B N 1
ATOM 9513 C CA . ASP B 1 488 ? -24.688 21.562 -16.281 1 51.31 488 ASP B CA 1
ATOM 9514 C C . ASP B 1 488 ? -23.438 22.359 -15.914 1 51.31 488 ASP B C 1
ATOM 9516 O O . ASP B 1 488 ? -22.953 23.156 -16.703 1 51.31 488 ASP B O 1
ATOM 9520 N N . GLU B 1 489 ? -22.859 22.094 -14.859 1 54.12 489 GLU B N 1
ATOM 9521 C CA . GLU B 1 489 ? -21.641 22.812 -14.469 1 54.12 489 GLU B CA 1
ATOM 9522 C C . GLU B 1 489 ? -20.438 22.344 -15.281 1 54.12 489 GLU B C 1
ATOM 9524 O O . GLU B 1 489 ? -19.609 23.156 -15.703 1 54.12 489 GLU B O 1
ATOM 9529 N N . ILE B 1 490 ? -20.406 21.062 -15.508 1 55.09 490 ILE B N 1
ATOM 9530 C CA . ILE B 1 490 ? -19.344 20.547 -16.359 1 55.09 490 ILE B CA 1
ATOM 9531 C C . ILE B 1 490 ? -19.547 21.047 -17.781 1 55.09 490 ILE B C 1
ATOM 9533 O O . ILE B 1 490 ? -18.594 21.438 -18.453 1 55.09 490 ILE B O 1
ATOM 9537 N N . LYS B 1 491 ? -20.797 21.031 -18.25 1 54 491 LYS B N 1
ATOM 9538 C CA . LYS B 1 491 ? -21.109 21.562 -19.562 1 54 491 LYS B CA 1
ATOM 9539 C C . LYS B 1 491 ? -20.812 23.062 -19.641 1 54 491 LYS B C 1
ATOM 9541 O O . LYS B 1 491 ? -20.266 23.531 -20.641 1 54 491 LYS B O 1
ATOM 9546 N N . GLN B 1 492 ? -21.203 23.75 -18.656 1 54.66 492 GLN B N 1
ATOM 9547 C CA . GLN B 1 492 ? -20.906 25.172 -18.641 1 54.66 492 GLN B CA 1
ATOM 9548 C C . GLN B 1 492 ? -19.406 25.422 -18.531 1 54.66 492 GLN B C 1
ATOM 9550 O O . GLN B 1 492 ? -18.891 26.344 -19.156 1 54.66 492 GLN B O 1
ATOM 9555 N N . PHE B 1 493 ? -18.797 24.562 -17.781 1 54.53 493 PHE B N 1
ATOM 9556 C CA . PHE B 1 493 ? -17.344 24.672 -17.656 1 54.53 493 PHE B CA 1
ATOM 9557 C C . PHE B 1 493 ? -16.656 24.359 -18.969 1 54.53 493 PHE B C 1
ATOM 9559 O O . PHE B 1 493 ? -15.727 25.062 -19.375 1 54.53 493 PHE B O 1
ATOM 9566 N N . LYS B 1 494 ? -17.094 23.297 -19.578 1 54.66 494 LYS B N 1
ATOM 9567 C CA . LYS B 1 494 ? -16.562 22.969 -20.891 1 54.66 494 LYS B CA 1
ATOM 9568 C C . LYS B 1 494 ? -16.875 24.078 -21.906 1 54.66 494 LYS B C 1
ATOM 9570 O O . LYS B 1 494 ? -16.031 24.406 -22.75 1 54.66 494 LYS B O 1
ATOM 9575 N N . LYS B 1 495 ? -17.984 24.688 -21.781 1 54.28 495 LYS B N 1
ATOM 9576 C CA . LYS B 1 495 ? -18.328 25.797 -22.656 1 54.28 495 LYS B CA 1
ATOM 9577 C C . LYS B 1 495 ? -17.438 27.016 -22.375 1 54.28 495 LYS B C 1
ATOM 9579 O O . LYS B 1 495 ? -16.984 27.672 -23.312 1 54.28 495 LYS B O 1
ATOM 9584 N N . LYS B 1 496 ? -17.172 27.297 -21.141 1 54.12 496 LYS B N 1
ATOM 9585 C CA . LYS B 1 496 ? -16.328 28.438 -20.812 1 54.12 496 LYS B CA 1
ATOM 9586 C C . LYS B 1 496 ? -14.883 28.188 -21.266 1 54.12 496 LYS B C 1
ATOM 9588 O O . LYS B 1 496 ? -14.211 29.109 -21.734 1 54.12 496 LYS B O 1
ATOM 9593 N N . LEU B 1 497 ? -14.477 26.984 -21.062 1 53.47 497 LEU B N 1
ATOM 9594 C CA . LEU B 1 497 ? -13.133 26.641 -21.531 1 53.47 497 LEU B CA 1
ATOM 9595 C C . LEU B 1 497 ? -13.039 26.797 -23.047 1 53.47 497 LEU B C 1
ATOM 9597 O O . LEU B 1 497 ? -12.016 27.25 -23.562 1 53.47 497 LEU B O 1
ATOM 9601 N N . LYS B 1 498 ? -14.055 26.422 -23.734 1 50.94 498 LYS B N 1
ATOM 9602 C CA . LYS B 1 498 ? -14.086 26.578 -25.188 1 50.94 498 LYS B CA 1
ATOM 9603 C C . LYS B 1 498 ? -14.062 28.062 -25.578 1 50.94 498 LYS B C 1
ATOM 9605 O O . LYS B 1 498 ? -13.453 28.438 -26.578 1 50.94 498 LYS B O 1
ATOM 9610 N N . GLU B 1 499 ? -14.75 28.828 -24.859 1 50.5 499 GLU B N 1
ATOM 9611 C CA . GLU B 1 499 ? -14.758 30.25 -25.203 1 50.5 499 GLU B CA 1
ATOM 9612 C C . GLU B 1 499 ? -13.375 30.875 -24.984 1 50.5 499 GLU B C 1
ATOM 9614 O O . GLU B 1 499 ? -12.977 31.766 -25.734 1 50.5 499 GLU B O 1
ATOM 9619 N N . ASP B 1 500 ? -12.742 30.453 -23.938 1 45.97 500 ASP B N 1
ATOM 9620 C CA . ASP B 1 500 ? -11.414 31.031 -23.734 1 45.97 500 ASP B CA 1
ATOM 9621 C C . ASP B 1 500 ? -10.406 30.453 -24.719 1 45.97 500 ASP B C 1
ATOM 9623 O O . ASP B 1 500 ? -9.25 30.875 -24.75 1 45.97 500 ASP B O 1
ATOM 9627 N N . GLN B 1 501 ? -10.648 29.391 -25.359 1 41 501 GLN B N 1
ATOM 9628 C CA . GLN B 1 501 ? -9.789 28.688 -26.297 1 41 501 GLN B CA 1
ATOM 9629 C C . GLN B 1 501 ? -9.523 29.516 -27.547 1 41 501 GLN B C 1
ATOM 9631 O O . GLN B 1 501 ? -8.844 29.062 -28.469 1 41 501 GLN B O 1
ATOM 9636 N N . ASP B 1 502 ? -10.141 30.516 -27.828 1 38.59 502 ASP B N 1
ATOM 9637 C CA . ASP B 1 502 ? -9.734 31.062 -29.125 1 38.59 502 ASP B CA 1
ATOM 9638 C C . ASP B 1 502 ? -8.219 31.188 -29.219 1 38.59 502 ASP B C 1
ATOM 9640 O O . ASP B 1 502 ? -7.68 31.547 -30.266 1 38.59 502 ASP B O 1
ATOM 9644 N N . ASP B 1 503 ? -7.379 31.484 -28.109 1 39.5 503 ASP B N 1
ATOM 9645 C CA . ASP B 1 503 ? -5.949 31.609 -28.375 1 39.5 503 ASP B CA 1
ATOM 9646 C C . ASP B 1 503 ? -5.273 30.234 -28.375 1 39.5 503 ASP B C 1
ATOM 9648 O O . ASP B 1 503 ? -5.816 29.281 -27.828 1 39.5 503 ASP B O 1
ATOM 9652 N N . GLN B 1 504 ? -3.914 30.047 -29 1 41.78 504 GLN B N 1
ATOM 9653 C CA . GLN B 1 504 ? -3.035 28.906 -29.234 1 41.78 504 GLN B CA 1
ATOM 9654 C C . GLN B 1 504 ? -2.746 28.156 -27.922 1 41.78 504 GLN B C 1
ATOM 9656 O O . GLN B 1 504 ? -1.673 28.328 -27.344 1 41.78 504 GLN B O 1
ATOM 9661 N N . ILE B 1 505 ? -3.631 27.938 -27.125 1 51.84 505 ILE B N 1
ATOM 9662 C CA . ILE B 1 505 ? -3.451 27.297 -25.828 1 51.84 505 ILE B CA 1
ATOM 9663 C C . ILE B 1 505 ? -3.117 25.828 -26.031 1 51.84 505 ILE B C 1
ATOM 9665 O O . ILE B 1 505 ? -3.83 25.109 -26.734 1 51.84 505 ILE B O 1
ATOM 9669 N N . THR B 1 506 ? -1.788 25.5 -25.797 1 57.78 506 THR B N 1
ATOM 9670 C CA . THR B 1 506 ? -1.353 24.109 -25.766 1 57.78 506 THR B CA 1
ATOM 9671 C C . THR B 1 506 ? -2.188 23.312 -24.766 1 57.78 506 THR B C 1
ATOM 9673 O O . THR B 1 506 ? -2.846 23.891 -23.891 1 57.78 506 THR B O 1
ATOM 9676 N N . VAL B 1 507 ? -2.381 22.141 -25.016 1 55.97 507 VAL B N 1
ATOM 9677 C CA . VAL B 1 507 ? -3.154 21.219 -24.188 1 55.97 507 VAL B CA 1
ATOM 9678 C C . VAL B 1 507 ? -2.777 21.375 -22.719 1 55.97 507 VAL B C 1
ATOM 9680 O O . VAL B 1 507 ? -3.65 21.406 -21.844 1 55.97 507 VAL B O 1
ATOM 9683 N N . SER B 1 508 ? -1.55 21.625 -22.547 1 63.72 508 SER B N 1
ATOM 9684 C CA . SER B 1 508 ? -1.089 21.812 -21.188 1 63.72 508 SER B CA 1
ATOM 9685 C C . SER B 1 508 ? -1.575 23.141 -20.609 1 63.72 508 SER B C 1
ATOM 9687 O O . SER B 1 508 ? -1.966 23.203 -19.438 1 63.72 508 SER B O 1
ATOM 9689 N N . SER B 1 509 ? -1.608 24.078 -21.438 1 69.06 509 SER B N 1
ATOM 9690 C CA . SER B 1 509 ? -2.066 25.391 -20.984 1 69.06 509 SER B CA 1
ATOM 9691 C C . SER B 1 509 ? -3.555 25.359 -20.641 1 69.06 509 SER B C 1
ATOM 9693 O O . SER B 1 509 ? -3.988 25.984 -19.672 1 69.06 509 SER B O 1
ATOM 9695 N N . ALA B 1 510 ? -4.215 24.672 -21.453 1 60.72 510 ALA B N 1
ATOM 9696 C CA . ALA B 1 510 ? -5.652 24.562 -21.219 1 60.72 510 ALA B CA 1
ATOM 9697 C C . ALA B 1 510 ? -5.941 23.812 -19.922 1 60.72 510 ALA B C 1
ATOM 9699 O O . ALA B 1 510 ? -6.832 24.188 -19.156 1 60.72 510 ALA B O 1
ATOM 9700 N N . ALA B 1 511 ? -5.168 22.875 -19.703 1 67.19 511 ALA B N 1
ATOM 9701 C CA . ALA B 1 511 ? -5.352 22.078 -18.5 1 67.19 511 ALA B CA 1
ATOM 9702 C C . ALA B 1 511 ? -5.031 22.891 -17.25 1 67.19 511 ALA B C 1
ATOM 9704 O O . ALA B 1 511 ? -5.762 22.828 -16.25 1 67.19 511 ALA B O 1
ATOM 9705 N N . VAL B 1 512 ? -3.992 23.547 -17.391 1 71.31 512 VAL B N 1
ATOM 9706 C CA . VAL B 1 512 ? -3.572 24.359 -16.266 1 71.31 512 VAL B CA 1
ATOM 9707 C C . VAL B 1 512 ? -4.59 25.484 -16.031 1 71.31 512 VAL B C 1
ATOM 9709 O O . VAL B 1 512 ? -4.941 25.766 -14.875 1 71.31 512 VAL B O 1
ATOM 9712 N N . ARG B 1 513 ? -5.047 26.062 -17.062 1 69.75 513 ARG B N 1
ATOM 9713 C CA . ARG B 1 513 ? -6.039 27.125 -16.922 1 69.75 513 ARG B CA 1
ATOM 9714 C C . ARG B 1 513 ? -7.324 26.594 -16.297 1 69.75 513 ARG B C 1
ATOM 9716 O O . ARG B 1 513 ? -7.965 27.297 -15.508 1 69.75 513 ARG B O 1
ATOM 9723 N N . ARG B 1 514 ? -7.605 25.391 -16.641 1 65.44 514 ARG B N 1
ATOM 9724 C CA . ARG B 1 514 ? -8.773 24.734 -16.062 1 65.44 514 ARG B CA 1
ATOM 9725 C C . ARG B 1 514 ? -8.594 24.531 -14.555 1 65.44 514 ARG B C 1
ATOM 9727 O O . ARG B 1 514 ? -9.516 24.781 -13.773 1 65.44 514 ARG B O 1
ATOM 9734 N N . GLU B 1 515 ? -7.457 24.125 -14.289 1 68.88 515 GLU B N 1
ATOM 9735 C CA . GLU B 1 515 ? -7.164 23.906 -12.875 1 68.88 515 GLU B CA 1
ATOM 9736 C C . GLU B 1 515 ? -7.18 25.219 -12.094 1 68.88 515 GLU B C 1
ATOM 9738 O O . GLU B 1 515 ? -7.695 25.281 -10.977 1 68.88 515 GLU B O 1
ATOM 9743 N N . GLU B 1 516 ? -6.645 26.203 -12.727 1 70.69 516 GLU B N 1
ATOM 9744 C CA . GLU B 1 516 ? -6.605 27.516 -12.086 1 70.69 516 GLU B CA 1
ATOM 9745 C C . GLU B 1 516 ? -8.008 28.094 -11.922 1 70.69 516 GLU B C 1
ATOM 9747 O O . GLU B 1 516 ? -8.328 28.672 -10.875 1 70.69 516 GLU B O 1
ATOM 9752 N N . MET B 1 517 ? -8.789 27.875 -12.883 1 64.12 517 MET B N 1
ATOM 9753 C CA . MET B 1 517 ? -10.156 28.391 -12.844 1 64.12 517 MET B CA 1
ATOM 9754 C C . MET B 1 517 ? -10.984 27.641 -11.805 1 64.12 517 MET B C 1
ATOM 9756 O O . MET B 1 517 ? -11.805 28.234 -11.109 1 64.12 517 MET B O 1
ATOM 9760 N N . GLU B 1 518 ? -10.773 26.391 -11.734 1 63.34 518 GLU B N 1
ATOM 9761 C CA . GLU B 1 518 ? -11.461 25.594 -10.727 1 63.34 518 GLU B CA 1
ATOM 9762 C C . GLU B 1 518 ? -11.094 26.031 -9.312 1 63.34 518 GLU B C 1
ATOM 9764 O O . GLU B 1 518 ? -11.953 26.109 -8.438 1 63.34 518 GLU B O 1
ATOM 9769 N N . GLU B 1 519 ? -9.898 26.422 -9.156 1 66.06 519 GLU B N 1
ATOM 9770 C CA . GLU B 1 519 ? -9.43 26.859 -7.848 1 66.06 519 GLU B CA 1
ATOM 9771 C C . GLU B 1 519 ? -9.945 28.25 -7.516 1 66.06 519 GLU B C 1
ATOM 9773 O O . GLU B 1 519 ? -10.289 28.547 -6.367 1 66.06 519 GLU B O 1
ATOM 9778 N N . ASP B 1 520 ? -10.055 29.047 -8.508 1 59.91 520 ASP B N 1
ATOM 9779 C CA . ASP B 1 520 ? -10.562 30.406 -8.312 1 59.91 520 ASP B CA 1
ATOM 9780 C C . ASP B 1 520 ? -12.055 30.375 -7.996 1 59.91 520 ASP B C 1
ATOM 9782 O O . ASP B 1 520 ? -12.539 31.172 -7.18 1 59.91 520 ASP B O 1
ATOM 9786 N N . GLN B 1 521 ? -12.68 29.531 -8.641 1 52.84 521 GLN B N 1
ATOM 9787 C CA . GLN B 1 521 ? -14.109 29.391 -8.383 1 52.84 521 GLN B CA 1
ATOM 9788 C C . GLN B 1 521 ? -14.367 28.922 -6.953 1 52.84 521 GLN B C 1
ATOM 9790 O O . GLN B 1 521 ? -15.328 29.359 -6.312 1 52.84 521 GLN B O 1
ATOM 9795 N N . GLU B 1 522 ? -13.578 28.125 -6.562 1 55.88 522 GLU B N 1
ATOM 9796 C CA . GLU B 1 522 ? -13.711 27.656 -5.184 1 55.88 522 GLU B CA 1
ATOM 9797 C C . GLU B 1 522 ? -13.531 28.797 -4.191 1 55.88 522 GLU B C 1
ATOM 9799 O O . GLU B 1 522 ? -14.25 28.875 -3.195 1 55.88 522 GLU B O 1
ATOM 9804 N N . ILE B 1 523 ? -12.727 29.734 -4.488 1 53.31 523 ILE B N 1
ATOM 9805 C CA . ILE B 1 523 ? -12.461 30.891 -3.637 1 53.31 523 ILE B CA 1
ATOM 9806 C C . ILE B 1 523 ? -13.594 31.906 -3.779 1 53.31 523 ILE B C 1
ATOM 9808 O O . ILE B 1 523 ? -14.016 32.5 -2.793 1 53.31 523 ILE B O 1
ATOM 9812 N N . GLU B 1 524 ? -13.945 32.188 -5.051 1 49.16 524 GLU B N 1
ATOM 9813 C CA . GLU B 1 524 ? -15.047 33.125 -5.27 1 49.16 524 GLU B CA 1
ATOM 9814 C C . GLU B 1 524 ? -16.312 32.656 -4.527 1 49.16 524 GLU B C 1
ATOM 9816 O O . GLU B 1 524 ? -17.031 33.5 -3.963 1 49.16 524 GLU B O 1
ATOM 9821 N N . SER B 1 525 ? -16.438 31.516 -4.633 1 47.03 525 SER B N 1
ATOM 9822 C CA . SER B 1 525 ? -17.594 31 -3.893 1 47.03 525 SER B CA 1
ATOM 9823 C C . SER B 1 525 ? -17.422 31.203 -2.391 1 47.03 525 SER B C 1
ATOM 9825 O O . SER B 1 525 ? -18.375 31.531 -1.691 1 47.03 525 SER B O 1
ATOM 9827 N N . LEU B 1 526 ? -16.203 31.125 -2.082 1 48 526 LEU B N 1
ATOM 9828 C CA . LEU B 1 526 ? -15.898 31.375 -0.679 1 48 526 LEU B CA 1
ATOM 9829 C C . LEU B 1 526 ? -15.977 32.875 -0.371 1 48 526 LEU B C 1
ATOM 9831 O O . LEU B 1 526 ? -16.484 33.281 0.683 1 48 526 LEU B O 1
ATOM 9835 N N . ASP B 1 527 ? -15.508 33.719 -1.311 1 50.5 527 ASP B N 1
ATOM 9836 C CA . ASP B 1 527 ? -15.586 35.156 -1.188 1 50.5 527 ASP B CA 1
ATOM 9837 C C . ASP B 1 527 ? -17.031 35.656 -1.3 1 50.5 527 ASP B C 1
ATOM 9839 O O . ASP B 1 527 ? -17.438 36.562 -0.575 1 50.5 527 ASP B O 1
ATOM 9843 N N . GLU B 1 528 ? -17.656 35.25 -2.342 1 48.84 528 GLU B N 1
ATOM 9844 C CA . GLU B 1 528 ? -19.078 35.594 -2.449 1 48.84 528 GLU B CA 1
ATOM 9845 C C . GLU B 1 528 ? -19.828 35.219 -1.181 1 48.84 528 GLU B C 1
ATOM 9847 O O . GLU B 1 528 ? -20.688 35.969 -0.721 1 48.84 528 GLU B O 1
ATOM 9852 N N . LEU B 1 529 ? -19.406 34.156 -0.804 1 43.12 529 LEU B N 1
ATOM 9853 C CA . LEU B 1 529 ? -19.969 33.781 0.481 1 43.12 529 LEU B CA 1
ATOM 9854 C C . LEU B 1 529 ? -19.562 34.75 1.573 1 43.12 529 LEU B C 1
ATOM 9856 O O . LEU B 1 529 ? -20.391 35.156 2.402 1 43.12 529 LEU B O 1
ATOM 9860 N N . GLN B 1 530 ? -18.391 35.281 1.369 1 44.28 530 GLN B N 1
ATOM 9861 C CA . GLN B 1 530 ? -17.906 36.312 2.301 1 44.28 530 GLN B CA 1
ATOM 9862 C C . GLN B 1 530 ? -18.516 37.656 2.002 1 44.28 530 GLN B C 1
ATOM 9864 O O . GLN B 1 530 ? -18.875 38.406 2.92 1 44.28 530 GLN B O 1
ATOM 9869 N N . ARG B 1 531 ? -18.547 38.156 0.789 1 49.88 531 ARG B N 1
ATOM 9870 C CA . ARG B 1 531 ? -19.172 39.406 0.402 1 49.88 531 ARG B CA 1
ATOM 9871 C C . ARG B 1 531 ? -20.656 39.438 0.768 1 49.88 531 ARG B C 1
ATOM 9873 O O . ARG B 1 531 ? -21.172 40.438 1.234 1 49.88 531 ARG B O 1
ATOM 9880 N N . THR B 1 532 ? -21.297 38.469 0.378 1 45.72 532 THR B N 1
ATOM 9881 C CA . THR B 1 532 ? -22.688 38.375 0.781 1 45.72 532 THR B CA 1
ATOM 9882 C C . THR B 1 532 ? -22.828 38.469 2.299 1 45.72 532 THR B C 1
ATOM 9884 O O . THR B 1 532 ? -23.766 39.062 2.814 1 45.72 532 THR B O 1
ATOM 9887 N N . LEU B 1 533 ? -21.781 38.031 2.775 1 40.78 533 LEU B N 1
ATOM 9888 C CA . LEU B 1 533 ? -21.688 38.125 4.23 1 40.78 533 LEU B CA 1
ATOM 9889 C C . LEU B 1 533 ? -21.344 39.562 4.656 1 40.78 533 LEU B C 1
ATOM 9891 O O . LEU B 1 533 ? -21.891 40.062 5.633 1 40.78 533 LEU B O 1
ATOM 9895 N N . ASP B 1 534 ? -20.531 40.156 3.832 1 44.12 534 ASP B N 1
ATOM 9896 C CA . ASP B 1 534 ? -20.156 41.562 4.07 1 44.12 534 ASP B CA 1
ATOM 9897 C C . ASP B 1 534 ? -21.281 42.5 3.691 1 44.12 534 ASP B C 1
ATOM 9899 O O . ASP B 1 534 ? -21.531 43.5 4.383 1 44.12 534 ASP B O 1
ATOM 9903 N N . GLU B 1 535 ? -21.781 42.469 2.533 1 47.69 535 GLU B N 1
ATOM 9904 C CA . GLU B 1 535 ? -22.891 43.312 2.107 1 47.69 535 GLU B CA 1
ATOM 9905 C C . GLU B 1 535 ? -24.078 43.188 3.057 1 47.69 535 GLU B C 1
ATOM 9907 O O . GLU B 1 535 ? -24.734 44.188 3.363 1 47.69 535 GLU B O 1
ATOM 9912 N N . GLU B 1 536 ? -24.297 42.094 3.428 1 41.44 536 GLU B N 1
ATOM 9913 C CA . GLU B 1 536 ? -25.328 41.906 4.445 1 41.44 536 GLU B CA 1
ATOM 9914 C C . GLU B 1 536 ? -24.938 42.594 5.754 1 41.44 536 GLU B C 1
ATOM 9916 O O . GLU B 1 536 ? -25.797 43.156 6.441 1 41.44 536 GLU B O 1
ATOM 9921 N N . ASP B 1 537 ? -23.672 42.656 5.871 1 40.22 537 ASP B N 1
ATOM 9922 C CA . ASP B 1 537 ? -23.125 43.438 6.98 1 40.22 537 ASP B CA 1
ATOM 9923 C C . ASP B 1 537 ? -23.25 44.938 6.715 1 40.22 537 ASP B C 1
ATOM 9925 O O . ASP B 1 537 ? -23.516 45.719 7.629 1 40.22 537 ASP B O 1
ATOM 9929 N N . ARG B 1 538 ? -22.984 45.375 5.586 1 42.97 538 ARG B N 1
ATOM 9930 C CA . ARG B 1 538 ? -23.141 46.75 5.211 1 42.97 538 ARG B CA 1
ATOM 9931 C C . ARG B 1 538 ? -24.609 47.188 5.219 1 42.97 538 ARG B C 1
ATOM 9933 O O . ARG B 1 538 ? -24.938 48.281 5.617 1 42.97 538 ARG B O 1
ATOM 9940 N N . GLU B 1 539 ? -25.375 46.375 4.559 1 41.16 539 GLU B N 1
ATOM 9941 C CA . GLU B 1 539 ? -26.781 46.75 4.582 1 41.16 539 GLU B CA 1
ATOM 9942 C C . GLU B 1 539 ? -27.312 46.844 6.008 1 41.16 539 GLU B C 1
ATOM 9944 O O . GLU B 1 539 ? -28.188 47.656 6.305 1 41.16 539 GLU B O 1
ATOM 9949 N N . MET B 1 540 ? -26.688 45.969 6.789 1 34.91 540 MET B N 1
ATOM 9950 C CA . MET B 1 540 ? -27.016 46.125 8.211 1 34.91 540 MET B CA 1
ATOM 9951 C C . MET B 1 540 ? -26.453 47.406 8.773 1 34.91 540 MET B C 1
ATOM 9953 O O . MET B 1 540 ? -26.969 47.938 9.766 1 34.91 540 MET B O 1
ATOM 9957 N N . ARG B 1 541 ? -25.344 47.844 8.164 1 35.84 541 ARG B N 1
ATOM 9958 C CA . ARG B 1 541 ? -24.797 49.156 8.578 1 35.84 541 ARG B CA 1
ATOM 9959 C C . ARG B 1 541 ? -25.562 50.281 7.938 1 35.84 541 ARG B C 1
ATOM 9961 O O . ARG B 1 541 ? -25.531 51.406 8.445 1 35.84 541 ARG B O 1
ATOM 9968 N N . GLU B 1 542 ? -26.031 50.031 6.797 1 34.81 542 GLU B N 1
ATOM 9969 C CA . GLU B 1 542 ? -26.656 51.219 6.191 1 34.81 542 GLU B CA 1
ATOM 9970 C C . GLU B 1 542 ? -27.891 51.625 6.973 1 34.81 542 GLU B C 1
ATOM 9972 O O . GLU B 1 542 ? -28.422 52.719 6.746 1 34.81 542 GLU B O 1
ATOM 9977 N N . ASP B 1 543 ? -28.562 50.625 7.602 1 33.75 543 ASP B N 1
ATOM 9978 C CA . ASP B 1 543 ? -29.75 51.219 8.227 1 33.75 543 ASP B CA 1
ATOM 9979 C C . ASP B 1 543 ? -29.344 52.219 9.305 1 33.75 543 ASP B C 1
ATOM 9981 O O . ASP B 1 543 ? -30.203 52.719 10.039 1 33.75 543 ASP B O 1
ATOM 9985 N N . ASP B 1 544 ? -28.141 52.156 9.789 1 30.23 544 ASP B N 1
ATOM 9986 C CA . ASP B 1 544 ? -27.812 53.25 10.695 1 30.23 544 ASP B CA 1
ATOM 9987 C C . ASP B 1 544 ? -27.594 54.531 9.93 1 30.23 544 ASP B C 1
ATOM 9989 O O . ASP B 1 544 ? -26.531 54.75 9.352 1 30.23 544 ASP B O 1
ATOM 9993 N N . GLU B 1 545 ? -28.703 54.875 9.141 1 27.62 545 GLU B N 1
ATOM 9994 C CA . GLU B 1 545 ? -28.734 56.219 8.539 1 27.62 545 GLU B CA 1
ATOM 9995 C C . GLU B 1 545 ? -28.172 57.25 9.492 1 27.62 545 GLU B C 1
ATOM 9997 O O . GLU B 1 545 ? -28.641 57.406 10.625 1 27.62 545 GLU B O 1
ATOM 10002 N N . PRO B 1 546 ? -26.969 57.5 9.398 1 28.05 546 PRO B N 1
ATOM 10003 C CA . PRO B 1 546 ? -26.5 58.656 10.188 1 28.05 546 PRO B CA 1
ATOM 10004 C C . PRO B 1 546 ? -27.453 59.844 10.156 1 28.05 546 PRO B C 1
ATOM 10006 O O . PRO B 1 546 ? -28 60.156 9.102 1 28.05 546 PRO B O 1
ATOM 10009 N N . LEU B 1 547 ? -28.375 59.906 11.18 1 27.53 547 LEU B N 1
ATOM 10010 C CA . LEU B 1 547 ? -29.109 61.156 11.312 1 27.53 547 LEU B CA 1
ATOM 10011 C C . LEU B 1 547 ? -28.25 62.344 10.883 1 27.53 547 LEU B C 1
ATOM 10013 O O . LEU B 1 547 ? -27.125 62.5 11.375 1 27.53 547 LEU B O 1
ATOM 10017 N N . THR B 1 548 ? -28.438 62.719 9.648 1 24.89 548 THR B N 1
ATOM 10018 C CA . THR B 1 548 ? -27.922 63.906 8.984 1 24.89 548 THR B CA 1
ATOM 10019 C C . THR B 1 548 ? -28.109 65.125 9.875 1 24.89 548 THR B C 1
ATOM 10021 O O . THR B 1 548 ? -29.234 65.562 10.125 1 24.89 548 THR B O 1
ATOM 10024 N N . SER B 1 549 ? -27.469 65.125 11.078 1 24.34 549 SER B N 1
ATOM 10025 C CA . SER B 1 549 ? -27.594 66.375 11.852 1 24.34 549 SER B CA 1
ATOM 10026 C C . SER B 1 549 ? -27.422 67.625 10.969 1 24.34 549 SER B C 1
ATOM 10028 O O . SER B 1 549 ? -26.578 67.625 10.062 1 24.34 549 SER B O 1
ATOM 10030 N N . PRO B 1 550 ? -28.484 68.375 10.773 1 25.08 550 PRO B N 1
ATOM 10031 C CA . PRO B 1 550 ? -28.5 69.562 9.961 1 25.08 550 PRO B CA 1
ATOM 10032 C C . PRO B 1 550 ? -27.297 70.438 10.211 1 25.08 550 PRO B C 1
ATOM 10034 O O . PRO B 1 550 ? -26.703 70.438 11.297 1 25.08 550 PRO B O 1
ATOM 10037 N N . SER B 1 551 ? -26.531 70.75 9.18 1 22.86 551 SER B N 1
ATOM 10038 C CA . SER B 1 551 ? -25.375 71.625 9.016 1 22.86 551 SER B CA 1
ATOM 10039 C C . SER B 1 551 ? -25.656 73 9.617 1 22.86 551 SER B C 1
ATOM 10041 O O . SER B 1 551 ? -26.406 73.812 9.055 1 22.86 551 SER B O 1
ATOM 10043 N N . SER B 1 552 ? -26.188 73.062 10.906 1 22.58 552 SER B N 1
ATOM 10044 C CA . SER B 1 552 ? -26.406 74.438 11.305 1 22.58 552 SER B CA 1
ATOM 10045 C C . SER B 1 552 ? -25.141 75.312 11.109 1 22.58 552 SER B C 1
ATOM 10047 O O . SER B 1 552 ? -24.031 74.812 11.359 1 22.58 552 SER B O 1
ATOM 10049 N N . LYS B 1 553 ? -25.234 76.25 10.219 1 27.16 553 LYS B N 1
ATOM 10050 C CA . LYS B 1 553 ? -24.406 77.375 9.828 1 27.16 553 LYS B CA 1
ATOM 10051 C C . LYS B 1 553 ? -23.891 78.125 11.047 1 27.16 553 LYS B C 1
ATOM 10053 O O . LYS B 1 553 ? -24.578 79 11.586 1 27.16 553 LYS B O 1
ATOM 10058 N N . PHE B 1 554 ? -23.359 77.375 12.086 1 21.41 554 PHE B N 1
ATOM 10059 C CA . PHE B 1 554 ? -22.922 78.188 13.227 1 21.41 554 PHE B CA 1
ATOM 10060 C C . PHE B 1 554 ? -21.875 79.188 12.789 1 21.41 554 PHE B C 1
ATOM 10062 O O . PHE B 1 554 ? -20.984 78.875 11.992 1 21.41 554 PHE B O 1
ATOM 10069 N N . SER B 1 555 ? -22.297 80.438 12.727 1 22.19 555 SER B N 1
ATOM 10070 C CA . SER B 1 555 ? -21.609 81.75 12.531 1 22.19 555 SER B CA 1
ATOM 10071 C C . SER B 1 555 ? -20.297 81.812 13.32 1 22.19 555 SER B C 1
ATOM 10073 O O . SER B 1 555 ? -20.156 81.125 14.336 1 22.19 555 SER B O 1
ATOM 10075 N N . ASP B 1 556 ? -19.266 82.312 12.695 1 21.91 556 ASP B N 1
ATOM 10076 C CA . ASP B 1 556 ? -17.828 82.562 12.859 1 21.91 556 ASP B CA 1
ATOM 10077 C C . ASP B 1 556 ? -17.547 83.25 14.195 1 21.91 556 ASP B C 1
ATOM 10079 O O . ASP B 1 556 ? -16.469 83.812 14.383 1 21.91 556 ASP B O 1
ATOM 10083 N N . VAL B 1 557 ? -18.391 83.188 15.219 1 23.97 557 VAL B N 1
ATOM 10084 C CA . VAL B 1 557 ? -18 84.188 16.219 1 23.97 557 VAL B CA 1
ATOM 10085 C C . VAL B 1 557 ? -16.609 83.812 16.75 1 23.97 557 VAL B C 1
ATOM 10087 O O . VAL B 1 557 ? -16.344 82.688 17.125 1 23.97 557 VAL B O 1
ATOM 10090 N N . VAL B 1 558 ? -15.594 84.625 16.391 1 24.73 558 VAL B N 1
ATOM 10091 C CA . VAL B 1 558 ? -14.164 84.812 16.609 1 24.73 558 VAL B CA 1
ATOM 10092 C C . VAL B 1 558 ? -13.867 84.812 18.109 1 24.73 558 VAL B C 1
ATOM 10094 O O . VAL B 1 558 ? -14.031 85.875 18.781 1 24.73 558 VAL B O 1
ATOM 10097 N N . SER B 1 559 ? -14.719 84.125 18.922 1 23.55 559 SER B N 1
ATOM 10098 C CA . SER B 1 559 ? -14.492 84.5 20.328 1 23.55 559 SER B CA 1
ATOM 10099 C C . SER B 1 559 ? -13.047 84.188 20.734 1 23.55 559 SER B C 1
ATOM 10101 O O . SER B 1 559 ? -12.391 83.312 20.203 1 23.55 559 SER B O 1
ATOM 10103 N N . ASN B 1 560 ? -12.297 85.188 21.375 1 25.59 560 ASN B N 1
ATOM 10104 C CA . ASN B 1 560 ? -10.992 85.562 21.938 1 25.59 560 ASN B CA 1
ATOM 10105 C C . ASN B 1 560 ? -10.555 84.5 22.984 1 25.59 560 ASN B C 1
ATOM 10107 O O . ASN B 1 560 ? -9.984 84.875 24.016 1 25.59 560 ASN B O 1
ATOM 10111 N N . THR B 1 561 ? -11.297 83.375 23.062 1 26.11 561 THR B N 1
ATOM 10112 C CA . THR B 1 561 ? -11.102 82.688 24.328 1 26.11 561 THR B CA 1
ATOM 10113 C C . THR B 1 561 ? -9.641 82.25 24.516 1 26.11 561 THR B C 1
ATOM 10115 O O . THR B 1 561 ? -8.953 82 23.531 1 26.11 561 THR B O 1
ATOM 10118 N N . SER B 1 562 ? -9.094 82.25 25.797 1 27.81 562 SER B N 1
ATOM 10119 C CA . SER B 1 562 ? -7.801 82.125 26.469 1 27.81 562 SER B CA 1
ATOM 10120 C C . SER B 1 562 ? -7.117 80.812 26.125 1 27.81 562 SER B C 1
ATOM 10122 O O . SER B 1 562 ? -7.785 79.812 25.812 1 27.81 562 SER B O 1
ATOM 10124 N N . LYS B 1 563 ? -5.789 80.75 25.953 1 33.97 563 LYS B N 1
ATOM 10125 C CA . LYS B 1 563 ? -4.652 79.938 25.531 1 33.97 563 LYS B CA 1
ATOM 10126 C C . LYS B 1 563 ? -4.562 78.625 26.312 1 33.97 563 LYS B C 1
ATOM 10128 O O . LYS B 1 563 ? -3.854 78.562 27.328 1 33.97 563 LYS B O 1
ATOM 10133 N N . LYS B 1 564 ? -5.598 78.062 26.844 1 37.56 564 LYS B N 1
ATOM 10134 C CA . LYS B 1 564 ? -5.289 76.875 27.562 1 37.56 564 LYS B CA 1
ATOM 10135 C C . LYS B 1 564 ? -4.461 75.875 26.688 1 37.56 564 LYS B C 1
ATOM 10137 O O . LYS B 1 564 ? -4.699 75.812 25.484 1 37.56 564 LYS B O 1
ATOM 10142 N N . PRO B 1 565 ? -3.277 75.188 27.266 1 37.28 565 PRO B N 1
ATOM 10143 C CA . PRO B 1 565 ? -1.989 74.688 26.75 1 37.28 565 PRO B CA 1
ATOM 10144 C C . PRO B 1 565 ? -2.137 73.562 25.75 1 37.28 565 PRO B C 1
ATOM 10146 O O . PRO B 1 565 ? -3.029 72.75 25.891 1 37.28 565 PRO B O 1
ATOM 10149 N N . VAL B 1 566 ? -1.678 73.688 24.453 1 39.75 566 VAL B N 1
ATOM 10150 C CA . VAL B 1 566 ? -1.321 73 23.203 1 39.75 566 VAL B CA 1
ATOM 10151 C C . VAL B 1 566 ? -0.765 71.625 23.516 1 39.75 566 VAL B C 1
ATOM 10153 O O . VAL B 1 566 ? -0.865 70.688 22.688 1 39.75 566 VAL B O 1
ATOM 10156 N N . VAL B 1 567 ? -0.146 71.438 24.672 1 41.44 567 VAL B N 1
ATOM 10157 C CA . VAL B 1 567 ? 0.625 70.25 24.922 1 41.44 567 VAL B CA 1
ATOM 10158 C C . VAL B 1 567 ? -0.32 69.062 25.094 1 41.44 567 VAL B C 1
ATOM 10160 O O . VAL B 1 567 ? -0.05 67.938 24.594 1 41.44 567 VAL B O 1
ATOM 10163 N N . GLN B 1 568 ? -1.462 69.25 25.781 1 45.81 568 GLN B N 1
ATOM 10164 C CA . GLN B 1 568 ? -2.365 68.125 26.031 1 45.81 568 GLN B CA 1
ATOM 10165 C C . GLN B 1 568 ? -2.996 67.625 24.75 1 45.81 568 GLN B C 1
ATOM 10167 O O . GLN B 1 568 ? -3.207 66.438 24.578 1 45.81 568 GLN B O 1
ATOM 10172 N N . ALA B 1 569 ? -3.172 68.5 23.844 1 50.81 569 ALA B N 1
ATOM 10173 C CA . ALA B 1 569 ? -3.801 68.125 22.578 1 50.81 569 ALA B CA 1
ATOM 10174 C C . ALA B 1 569 ? -2.859 67.312 21.734 1 50.81 569 ALA B C 1
ATOM 10176 O O . ALA B 1 569 ? -3.289 66.312 21.094 1 50.81 569 ALA B O 1
ATOM 10177 N N . LYS B 1 570 ? -1.562 67.625 21.781 1 52.31 570 LYS B N 1
ATOM 10178 C CA . LYS B 1 570 ? -0.582 66.875 21 1 52.31 570 LYS B CA 1
ATOM 10179 C C . LYS B 1 570 ? -0.414 65.438 21.562 1 52.31 570 LYS B C 1
ATOM 10181 O O . LYS B 1 570 ? -0.271 64.5 20.797 1 52.31 570 LYS B O 1
ATOM 10186 N N . GLN B 1 571 ? -0.417 65.375 22.859 1 54.59 571 GLN B N 1
ATOM 10187 C CA . GLN B 1 571 ? -0.272 64.062 23.469 1 54.59 571 GLN B CA 1
ATOM 10188 C C . GLN B 1 571 ? -1.485 63.156 23.188 1 54.59 571 GLN B C 1
ATOM 10190 O O . GLN B 1 571 ? -1.345 61.969 22.953 1 54.59 571 GLN B O 1
ATOM 10195 N N . LEU B 1 572 ? -2.6 63.844 23.141 1 56.81 572 LEU B N 1
ATOM 10196 C CA . LEU B 1 572 ? -3.814 63.062 22.859 1 56.81 572 LEU B CA 1
ATOM 10197 C C . LEU B 1 572 ? -3.84 62.625 21.406 1 56.81 572 LEU B C 1
ATOM 10199 O O . LEU B 1 572 ? -4.301 61.5 21.109 1 56.81 572 LEU B O 1
ATOM 10203 N N . GLU B 1 573 ? -3.35 63.469 20.562 1 60.78 573 GLU B N 1
ATOM 10204 C CA . GLU B 1 573 ? -3.277 63.094 19.156 1 60.78 573 GLU B CA 1
ATOM 10205 C C . GLU B 1 573 ? -2.275 61.969 18.938 1 60.78 573 GLU B C 1
ATOM 10207 O O . GLU B 1 573 ? -2.521 61.062 18.141 1 60.78 573 GLU B O 1
ATOM 10212 N N . ALA B 1 574 ? -1.19 61.938 19.625 1 61 574 ALA B N 1
ATOM 10213 C CA . ALA B 1 574 ? -0.193 60.875 19.531 1 61 574 ALA B CA 1
ATOM 10214 C C . ALA B 1 574 ? -0.745 59.562 20.062 1 61 574 ALA B C 1
ATOM 10216 O O . ALA B 1 574 ? -0.479 58.5 19.484 1 61 574 ALA B O 1
ATOM 10217 N N . LEU B 1 575 ? -1.474 59.688 21.109 1 59.97 575 LEU B N 1
ATOM 10218 C CA . LEU B 1 575 ? -2.096 58.469 21.656 1 59.97 575 LEU B CA 1
ATOM 10219 C C . LEU B 1 575 ? -3.133 57.906 20.688 1 59.97 575 LEU B C 1
ATOM 10221 O O . LEU B 1 575 ? -3.252 56.688 20.547 1 59.97 575 LEU B O 1
ATOM 10225 N N . ARG B 1 576 ? -3.793 58.812 20.016 1 61.56 576 ARG B N 1
ATOM 10226 C CA . ARG B 1 576 ? -4.777 58.375 19.031 1 61.56 576 ARG B CA 1
ATOM 10227 C C . ARG B 1 576 ? -4.105 57.688 17.859 1 61.56 576 ARG B C 1
ATOM 10229 O O . ARG B 1 576 ? -4.617 56.656 17.375 1 61.56 576 ARG B O 1
ATOM 10236 N N . LYS B 1 577 ? -3.018 58.156 17.531 1 65.62 577 LYS B N 1
ATOM 10237 C CA . LYS B 1 577 ? -2.312 57.562 16.406 1 65.62 577 LYS B CA 1
ATOM 10238 C C . LYS B 1 577 ? -1.756 56.188 16.781 1 65.62 577 LYS B C 1
ATOM 10240 O O . LYS B 1 577 ? -1.783 55.25 15.984 1 65.62 577 LYS B O 1
ATOM 10245 N N . ARG B 1 578 ? -1.364 56.062 17.938 1 63.84 578 ARG B N 1
ATOM 10246 C CA . ARG B 1 578 ? -0.8 54.781 18.375 1 63.84 578 ARG B CA 1
ATOM 10247 C C . ARG B 1 578 ? -1.889 53.719 18.547 1 63.84 578 ARG B C 1
ATOM 10249 O O . ARG B 1 578 ? -1.688 52.562 18.203 1 63.84 578 ARG B O 1
ATOM 10256 N N . VAL B 1 579 ? -2.994 54.219 19.125 1 64.56 579 VAL B N 1
ATOM 10257 C CA . VAL B 1 579 ? -4.098 53.281 19.297 1 64.56 579 VAL B CA 1
ATOM 10258 C C . VAL B 1 579 ? -4.621 52.844 17.922 1 64.56 579 VAL B C 1
ATOM 10260 O O . VAL B 1 579 ? -4.969 51.688 17.734 1 64.56 579 VAL B O 1
ATOM 10263 N N . ALA B 1 580 ? -4.539 53.781 17.109 1 68.62 580 ALA B N 1
ATOM 10264 C CA . ALA B 1 580 ? -4.992 53.469 15.758 1 68.62 580 ALA B CA 1
ATOM 10265 C C . ALA B 1 580 ? -4.031 52.5 15.078 1 68.62 580 ALA B C 1
ATOM 10267 O O . ALA B 1 580 ? -4.457 51.594 14.367 1 68.62 580 ALA B O 1
ATOM 10268 N N . LEU B 1 581 ? -2.803 52.688 15.383 1 69.88 581 LEU B N 1
ATOM 10269 C CA . LEU B 1 581 ? -1.797 51.812 14.781 1 69.88 581 LEU B CA 1
ATOM 10270 C C . LEU B 1 581 ? -1.876 50.406 15.375 1 69.88 581 LEU B C 1
ATOM 10272 O O . LEU B 1 581 ? -1.746 49.406 14.648 1 69.88 581 LEU B O 1
ATOM 10276 N N . LYS B 1 582 ? -2.082 50.375 16.594 1 71.81 582 LYS B N 1
ATOM 10277 C CA . LYS B 1 582 ? -2.186 49.062 17.234 1 71.81 582 LYS B CA 1
ATOM 10278 C C . LYS B 1 582 ? -3.432 48.312 16.766 1 71.81 582 LYS B C 1
ATOM 10280 O O . LYS B 1 582 ? -3.391 47.094 16.562 1 71.81 582 LYS B O 1
ATOM 10285 N N . LYS B 1 583 ? -4.441 49.125 16.656 1 71.19 583 LYS B N 1
ATOM 10286 C CA . LYS B 1 583 ? -5.672 48.531 16.141 1 71.19 583 LYS B CA 1
ATOM 10287 C C . LYS B 1 583 ? -5.473 47.969 14.742 1 71.19 583 LYS B C 1
ATOM 10289 O O . LYS B 1 583 ? -5.887 46.844 14.453 1 71.19 583 LYS B O 1
ATOM 10294 N N . LYS B 1 584 ? -4.766 48.688 14.008 1 73.25 584 LYS B N 1
ATOM 10295 C CA . LYS B 1 584 ? -4.527 48.25 12.641 1 73.25 584 LYS B CA 1
ATOM 10296 C C . LYS B 1 584 ? -3.643 47 12.609 1 73.25 584 LYS B C 1
ATOM 10298 O O . LYS B 1 584 ? -3.875 46.094 11.82 1 73.25 584 LYS B O 1
ATOM 10303 N N . THR B 1 585 ? -2.748 46.938 13.469 1 77.25 585 THR B N 1
ATOM 10304 C CA . THR B 1 585 ? -1.833 45.812 13.516 1 77.25 585 THR B CA 1
ATOM 10305 C C . THR B 1 585 ? -2.555 44.562 13.984 1 77.25 585 THR B C 1
ATOM 10307 O O . THR B 1 585 ? -2.332 43.469 13.445 1 77.25 585 THR B O 1
ATOM 10310 N N . HIS B 1 586 ? -3.389 44.781 14.914 1 77.75 586 HIS B N 1
ATOM 10311 C CA . HIS B 1 586 ? -4.117 43.594 15.414 1 77.75 586 HIS B CA 1
ATOM 10312 C C . HIS B 1 586 ? -5.125 43.094 14.383 1 77.75 586 HIS B C 1
ATOM 10314 O O . HIS B 1 586 ? -5.355 41.906 14.273 1 77.75 586 HIS B O 1
ATOM 10320 N N . LEU B 1 587 ? -5.613 44 13.664 1 75.12 587 LEU B N 1
ATOM 10321 C CA . LEU B 1 587 ? -6.527 43.594 12.594 1 75.12 587 LEU B CA 1
ATOM 10322 C C . LEU B 1 587 ? -5.781 42.844 11.5 1 75.12 587 LEU B C 1
ATOM 10324 O O . LEU B 1 587 ? -6.297 41.875 10.938 1 75.12 587 LEU B O 1
ATOM 10328 N N . THR B 1 588 ? -4.625 43.312 11.305 1 77.12 588 THR B N 1
ATOM 10329 C CA . THR B 1 588 ? -3.811 42.625 10.305 1 77.12 588 THR B CA 1
ATOM 10330 C C . THR B 1 588 ? -3.424 41.219 10.789 1 77.12 588 THR B C 1
ATOM 10332 O O . THR B 1 588 ? -3.398 40.281 10.008 1 77.12 588 THR B O 1
ATOM 10335 N N . LEU B 1 589 ? -3.201 41.125 12.008 1 81.75 589 LEU B N 1
ATOM 10336 C CA . LEU B 1 589 ? -2.861 39.812 12.578 1 81.75 589 LEU B CA 1
ATOM 10337 C C . LEU B 1 589 ? -4.051 38.875 12.508 1 81.75 589 LEU B C 1
ATOM 10339 O O . LEU B 1 589 ? -3.883 37.688 12.234 1 81.75 589 LEU B O 1
ATOM 10343 N N . LEU B 1 590 ? -5.145 39.438 12.727 1 78.88 590 LEU B N 1
ATOM 10344 C CA . LEU B 1 590 ? -6.348 38.625 12.641 1 78.88 590 LEU B CA 1
ATOM 10345 C C . LEU B 1 590 ? -6.582 38.156 11.203 1 78.88 590 LEU B C 1
ATOM 10347 O O . LEU B 1 590 ? -7.027 37.031 10.984 1 78.88 590 LEU B O 1
ATOM 10351 N N . GLU B 1 591 ? -6.246 39 10.352 1 79.56 591 GLU B N 1
ATOM 10352 C CA . GLU B 1 591 ? -6.383 38.594 8.945 1 79.56 591 GLU B CA 1
ATOM 10353 C C . GLU B 1 591 ? -5.398 37.5 8.578 1 79.56 591 GLU B C 1
ATOM 10355 O O . GLU B 1 591 ? -5.746 36.562 7.848 1 79.56 591 GLU B O 1
ATOM 10360 N N . TYR B 1 592 ? -4.25 37.594 9.094 1 82 592 TYR B N 1
ATOM 10361 C CA . TYR B 1 592 ? -3.25 36.562 8.836 1 82 592 TYR B CA 1
ATOM 10362 C C . TYR B 1 592 ? -3.666 35.25 9.453 1 82 592 TYR B C 1
ATOM 10364 O O . TYR B 1 592 ? -3.471 34.188 8.852 1 82 592 TYR B O 1
ATOM 10372 N N . LEU B 1 593 ? -4.266 35.344 10.531 1 83.81 593 LEU B N 1
ATOM 10373 C CA . LEU B 1 593 ? -4.699 34.125 11.195 1 83.81 593 LEU B CA 1
ATOM 10374 C C . LEU B 1 593 ? -5.859 33.469 10.445 1 83.81 593 LEU B C 1
ATOM 10376 O O . LEU B 1 593 ? -5.957 32.25 10.383 1 83.81 593 LEU B O 1
ATOM 10380 N N . GLU B 1 594 ? -6.629 34.281 9.922 1 81.19 594 GLU B N 1
ATOM 10381 C CA . GLU B 1 594 ? -7.754 33.75 9.148 1 81.19 594 GLU B CA 1
ATOM 10382 C C . GLU B 1 594 ? -7.277 33.094 7.855 1 81.19 594 GLU B C 1
ATOM 10384 O O . GLU B 1 594 ? -7.867 32.125 7.398 1 81.19 594 GLU B O 1
ATOM 10389 N N . ARG B 1 595 ? -6.266 33.625 7.363 1 82.25 595 ARG B N 1
ATOM 10390 C CA . ARG B 1 595 ? -5.723 33.062 6.137 1 82.25 595 ARG B CA 1
ATOM 10391 C C . ARG B 1 595 ? -4.918 31.797 6.43 1 82.25 595 ARG B C 1
ATOM 10393 O O . ARG B 1 595 ? -4.773 30.938 5.562 1 82.25 595 ARG B O 1
ATOM 10400 N N . LEU B 1 596 ? -4.469 31.703 7.574 1 85.75 596 LEU B N 1
ATOM 10401 C CA . LEU B 1 596 ? -3.656 30.547 7.977 1 85.75 596 LEU B CA 1
ATOM 10402 C C . LEU B 1 596 ? -4.531 29.328 8.211 1 85.75 596 LEU B C 1
ATOM 10404 O O . LEU B 1 596 ? -4.082 28.188 8.023 1 85.75 596 LEU B O 1
ATOM 10408 N N . LYS B 1 597 ? -5.766 29.5 8.484 1 86 597 LYS B N 1
ATOM 10409 C CA . LYS B 1 597 ? -6.672 28.422 8.836 1 86 597 LYS B CA 1
ATOM 10410 C C . LYS B 1 597 ? -6.852 27.453 7.664 1 86 597 LYS B C 1
ATOM 10412 O O . LYS B 1 597 ? -6.562 26.266 7.785 1 86 597 LYS B O 1
ATOM 10417 N N . PRO B 1 598 ? -7.207 27.969 6.551 1 84.06 598 PRO B N 1
ATOM 10418 C CA . PRO B 1 598 ? -7.387 27.031 5.43 1 84.06 598 PRO B CA 1
ATOM 10419 C C . PRO B 1 598 ? -6.074 26.406 4.973 1 84.06 598 PRO B C 1
ATOM 10421 O O . PRO B 1 598 ? -6.07 25.281 4.461 1 84.06 598 PRO B O 1
ATOM 10424 N N . LEU B 1 599 ? -5.02 27.047 5.203 1 86.5 599 LEU B N 1
ATOM 10425 C CA . LEU B 1 599 ? -3.721 26.516 4.793 1 86.5 599 LEU B CA 1
ATOM 10426 C C . LEU B 1 599 ? -3.309 25.344 5.672 1 86.5 599 LEU B C 1
ATOM 10428 O O . LEU B 1 599 ? -2.768 24.359 5.18 1 86.5 599 LEU B O 1
ATOM 10432 N N . ILE B 1 600 ? -3.604 25.531 6.891 1 86.38 600 ILE B N 1
ATOM 10433 C CA . ILE B 1 600 ? -3.289 24.438 7.809 1 86.38 600 ILE B CA 1
ATOM 10434 C C . ILE B 1 600 ? -4.164 23.219 7.492 1 86.38 600 ILE B C 1
ATOM 10436 O O . ILE B 1 600 ? -3.688 22.094 7.504 1 86.38 600 ILE B O 1
ATOM 10440 N N . ASN B 1 601 ? -5.324 23.5 7.215 1 85.75 601 ASN B N 1
ATOM 10441 C CA . ASN B 1 601 ? -6.227 22.406 6.84 1 85.75 601 ASN B CA 1
ATOM 10442 C C . ASN B 1 601 ? -5.766 21.719 5.562 1 85.75 601 ASN B C 1
ATOM 10444 O O . ASN B 1 601 ? -5.812 20.484 5.469 1 85.75 601 ASN B O 1
ATOM 10448 N N . ASP B 1 602 ? -5.32 22.5 4.66 1 85.44 602 ASP B N 1
ATOM 10449 C CA . ASP B 1 602 ? -4.832 21.938 3.402 1 85.44 602 ASP B CA 1
ATOM 10450 C C . ASP B 1 602 ? -3.553 21.141 3.617 1 85.44 602 ASP B C 1
ATOM 10452 O O . ASP B 1 602 ? -3.338 20.109 2.963 1 85.44 602 ASP B O 1
ATOM 10456 N N . SER B 1 603 ? -2.76 21.594 4.488 1 86.88 603 SER B N 1
ATOM 10457 C CA . SER B 1 603 ? -1.505 20.891 4.77 1 86.88 603 SER B CA 1
ATOM 10458 C C . SER B 1 603 ? -1.754 19.516 5.352 1 86.88 603 SER B C 1
ATOM 10460 O O . SER B 1 603 ? -0.982 18.578 5.105 1 86.88 603 SER B O 1
ATOM 10462 N N . ILE B 1 604 ? -2.889 19.453 6 1 84.56 604 ILE B N 1
ATOM 10463 C CA . ILE B 1 604 ? -3.201 18.188 6.652 1 84.56 604 ILE B CA 1
ATOM 10464 C C . ILE B 1 604 ? -4 17.297 5.703 1 84.56 604 ILE B C 1
ATOM 10466 O O . ILE B 1 604 ? -3.703 16.109 5.559 1 84.56 604 ILE B O 1
ATOM 10470 N N . GLU B 1 605 ? -4.898 17.875 5.004 1 81.31 605 GLU B N 1
ATOM 10471 C CA . GLU B 1 605 ? -5.836 17.094 4.203 1 81.31 605 GLU B CA 1
ATOM 10472 C C . GLU B 1 605 ? -5.266 16.797 2.816 1 81.31 605 GLU B C 1
ATOM 10474 O O . GLU B 1 605 ? -5.328 15.664 2.34 1 81.31 605 GLU B O 1
ATOM 10479 N N . GLU B 1 606 ? -4.812 17.828 2.193 1 83.44 606 GLU B N 1
ATOM 10480 C CA . GLU B 1 606 ? -4.332 17.688 0.822 1 83.44 606 GLU B CA 1
ATOM 10481 C C . GLU B 1 606 ? -2.984 18.391 0.636 1 83.44 606 GLU B C 1
ATOM 10483 O O . GLU B 1 606 ? -2.916 19.484 0.067 1 83.44 606 GLU B O 1
ATOM 10488 N N . PRO B 1 607 ? -2.004 17.703 0.943 1 82.25 607 PRO B N 1
ATOM 10489 C CA . PRO B 1 607 ? -0.697 18.344 0.821 1 82.25 607 PRO B CA 1
ATOM 10490 C C . PRO B 1 607 ? -0.299 18.609 -0.631 1 82.25 607 PRO B C 1
ATOM 10492 O O . PRO B 1 607 ? 0.59 19.422 -0.896 1 82.25 607 PRO B O 1
ATOM 10495 N N . LYS B 1 608 ? -0.951 18.047 -1.67 1 82.75 608 LYS B N 1
ATOM 10496 C CA . LYS B 1 608 ? -0.565 18.219 -3.066 1 82.75 608 LYS B CA 1
ATOM 10497 C C . LYS B 1 608 ? -1.411 19.297 -3.738 1 82.75 608 LYS B C 1
ATOM 10499 O O . LYS B 1 608 ? -1.335 19.484 -4.953 1 82.75 608 LYS B O 1
ATOM 10504 N N . ARG B 1 609 ? -2.092 20.047 -2.994 1 85.06 609 ARG B N 1
ATOM 10505 C CA . ARG B 1 609 ? -2.949 21.094 -3.549 1 85.06 609 ARG B CA 1
ATOM 10506 C C . ARG B 1 609 ? -2.119 22.234 -4.125 1 85.06 609 ARG B C 1
ATOM 10508 O O . ARG B 1 609 ? -1.12 22.641 -3.527 1 85.06 609 ARG B O 1
ATOM 10515 N N . LYS B 1 610 ? -2.547 22.625 -5.332 1 86.88 610 LYS B N 1
ATOM 10516 C CA . LYS B 1 610 ? -1.915 23.766 -5.988 1 86.88 610 LYS B CA 1
ATOM 10517 C C . LYS B 1 610 ? -2.838 24.984 -5.984 1 86.88 610 LYS B C 1
ATOM 10519 O O . LYS B 1 610 ? -4.051 24.859 -6.164 1 86.88 610 LYS B O 1
ATOM 10524 N N . TYR B 1 611 ? -2.199 26.109 -5.762 1 86.62 611 TYR B N 1
ATOM 10525 C CA . TYR B 1 611 ? -2.982 27.344 -5.652 1 86.62 611 TYR B CA 1
ATOM 10526 C C . TYR B 1 611 ? -2.914 28.141 -6.945 1 86.62 611 TYR B C 1
ATOM 10528 O O . TYR B 1 611 ? -1.938 28.047 -7.691 1 86.62 611 TYR B O 1
ATOM 10536 N N . SER B 1 612 ? -3.982 28.938 -7.215 1 85.81 612 SER B N 1
ATOM 10537 C CA . SER B 1 612 ? -4.059 29.797 -8.391 1 85.81 612 SER B CA 1
ATOM 10538 C C . SER B 1 612 ? -3.234 31.062 -8.211 1 85.81 612 SER B C 1
ATOM 10540 O O . SER B 1 612 ? -2.74 31.328 -7.113 1 85.81 612 SER B O 1
ATOM 10542 N N . HIS B 1 613 ? -3.008 31.844 -9.336 1 84.5 613 HIS B N 1
ATOM 10543 C CA . HIS B 1 613 ? -2.242 33.094 -9.289 1 84.5 613 HIS B CA 1
ATOM 10544 C C . HIS B 1 613 ? -2.891 34.094 -8.352 1 84.5 613 HIS B C 1
ATOM 10546 O O . HIS B 1 613 ? -2.199 34.781 -7.605 1 84.5 613 HIS B O 1
ATOM 10552 N N . ARG B 1 614 ? -4.18 34.156 -8.445 1 80.31 614 ARG B N 1
ATOM 10553 C CA . ARG B 1 614 ? -4.898 35.094 -7.594 1 80.31 614 ARG B CA 1
ATOM 10554 C C . ARG B 1 614 ? -4.66 34.781 -6.117 1 80.31 614 ARG B C 1
ATOM 10556 O O . ARG B 1 614 ? -4.398 35.688 -5.328 1 80.31 614 ARG B O 1
ATOM 10563 N N . GLN B 1 615 ? -4.656 33.562 -5.762 1 85.06 615 GLN B N 1
ATOM 10564 C CA . GLN B 1 615 ? -4.438 33.188 -4.375 1 85.06 615 GLN B CA 1
ATOM 10565 C C . GLN B 1 615 ? -3.01 33.469 -3.934 1 85.06 615 GLN B C 1
ATOM 10567 O O . GLN B 1 615 ? -2.789 33.969 -2.824 1 85.06 615 GLN B O 1
ATOM 10572 N N . TRP B 1 616 ? -2.125 33.219 -4.793 1 86.75 616 TRP B N 1
ATOM 10573 C CA . TRP B 1 616 ? -0.724 33.5 -4.508 1 86.75 616 TRP B CA 1
ATOM 10574 C C . TRP B 1 616 ? -0.495 35 -4.336 1 86.75 616 TRP B C 1
ATOM 10576 O O . TRP B 1 616 ? 0.189 35.438 -3.4 1 86.75 616 TRP B O 1
ATOM 10586 N N . SER B 1 617 ? -1.062 35.781 -5.238 1 81.5 617 SER B N 1
ATOM 10587 C CA . SER B 1 617 ? -0.863 37.219 -5.215 1 81.5 617 SER B CA 1
ATOM 10588 C C . SER B 1 617 ? -1.471 37.844 -3.963 1 81.5 617 SER B C 1
ATOM 10590 O O . SER B 1 617 ? -0.883 38.75 -3.365 1 81.5 617 SER B O 1
ATOM 10592 N N . GLU B 1 618 ? -2.596 37.344 -3.609 1 80.19 618 GLU B N 1
ATOM 10593 C CA . GLU B 1 618 ? -3.238 37.844 -2.398 1 80.19 618 GLU B CA 1
ATOM 10594 C C . GLU B 1 618 ? -2.402 37.531 -1.16 1 80.19 618 GLU B C 1
ATOM 10596 O O . GLU B 1 618 ? -2.277 38.375 -0.262 1 80.19 618 GLU B O 1
ATOM 10601 N N . LEU B 1 619 ? -1.852 36.438 -1.199 1 83.88 619 LEU B N 1
ATOM 10602 C CA . LEU B 1 619 ? -1.065 36.031 -0.045 1 83.88 619 LEU B CA 1
ATOM 10603 C C . LEU B 1 619 ? 0.275 36.75 -0.006 1 83.88 619 LEU B C 1
ATOM 10605 O O . LEU B 1 619 ? 0.722 37.188 1.06 1 83.88 619 LEU B O 1
ATOM 10609 N N . LEU B 1 620 ? 0.842 36.938 -1.114 1 81.5 620 LEU B N 1
ATOM 10610 C CA . LEU B 1 620 ? 2.133 37.594 -1.174 1 81.5 620 LEU B CA 1
ATOM 10611 C C . LEU B 1 620 ? 1.98 39.094 -0.875 1 81.5 620 LEU B C 1
ATOM 10613 O O . LEU B 1 620 ? 2.859 39.688 -0.257 1 81.5 620 LEU B O 1
ATOM 10617 N N . GLN B 1 621 ? 0.915 39.625 -1.355 1 74.81 621 GLN B N 1
ATOM 10618 C CA . GLN B 1 621 ? 0.662 41.031 -1.062 1 74.81 621 GLN B CA 1
ATOM 10619 C C . GLN B 1 621 ? 0.479 41.25 0.436 1 74.81 621 GLN B C 1
ATOM 10621 O O . GLN B 1 621 ? 0.948 42.25 0.981 1 74.81 621 GLN B O 1
ATOM 10626 N N . SER B 1 622 ? -0.1 40.281 0.973 1 73.56 622 SER B N 1
ATOM 10627 C CA . SER B 1 622 ? -0.308 40.406 2.412 1 73.56 622 SER B CA 1
ATOM 10628 C C . SER B 1 622 ? 1.006 40.25 3.174 1 73.56 622 SER B C 1
ATOM 10630 O O . SER B 1 622 ? 1.156 40.812 4.266 1 73.56 622 SER B O 1
ATOM 10632 N N . LEU B 1 623 ? 1.963 39.562 2.574 1 74.5 623 LEU B N 1
ATOM 10633 C CA . LEU B 1 623 ? 3.254 39.344 3.217 1 74.5 623 LEU B CA 1
ATOM 10634 C C . LEU B 1 623 ? 4.227 40.469 2.877 1 74.5 623 LEU B C 1
ATOM 10636 O O . LEU B 1 623 ? 5.332 40.531 3.42 1 74.5 623 LEU B O 1
ATOM 10640 N N . GLY B 1 624 ? 3.777 41.406 2.221 1 61.56 624 GLY B N 1
ATOM 10641 C CA . GLY B 1 624 ? 4.613 42.531 1.857 1 61.56 624 GLY B CA 1
ATOM 10642 C C . GLY B 1 624 ? 5.578 42.219 0.728 1 61.56 624 GLY B C 1
ATOM 10643 O O . GLY B 1 624 ? 6.484 43.031 0.449 1 61.56 624 GLY B O 1
ATOM 10644 N N . ALA B 1 625 ? 5.621 41.062 0.271 1 60.22 625 ALA B N 1
ATOM 10645 C CA . ALA B 1 625 ? 6.52 40.719 -0.826 1 60.22 625 ALA B CA 1
ATOM 10646 C C . ALA B 1 625 ? 5.934 41.125 -2.17 1 60.22 625 ALA B C 1
ATOM 10648 O O . ALA B 1 625 ? 4.809 40.75 -2.508 1 60.22 625 ALA B O 1
ATOM 10649 N N . ASP B 1 626 ? 6 42.469 -2.523 1 54.31 626 ASP B N 1
ATOM 10650 C CA . ASP B 1 626 ? 5.402 43 -3.732 1 54.31 626 ASP B CA 1
ATOM 10651 C C . ASP B 1 626 ? 5.879 42.281 -4.977 1 54.31 626 ASP B C 1
ATOM 10653 O O . ASP B 1 626 ? 7.082 42.156 -5.227 1 54.31 626 ASP B O 1
ATOM 10657 N N . GLU B 1 627 ? 5.051 41.406 -5.547 1 57.97 627 GLU B N 1
ATOM 10658 C CA . GLU B 1 627 ? 5.262 40.812 -6.867 1 57.97 627 GLU B CA 1
ATOM 10659 C C . GLU B 1 627 ? 5.902 41.812 -7.82 1 57.97 627 GLU B C 1
ATOM 10661 O O . GLU B 1 627 ? 6.656 41.438 -8.719 1 57.97 627 GLU B O 1
ATOM 10666 N N . LYS B 1 628 ? 5.539 43.188 -7.648 1 54.81 628 LYS B N 1
ATOM 10667 C CA . LYS B 1 628 ? 5.875 44.219 -8.594 1 54.81 628 LYS B CA 1
ATOM 10668 C C . LYS B 1 628 ? 7.348 44.625 -8.484 1 54.81 628 LYS B C 1
ATOM 10670 O O . LYS B 1 628 ? 7.949 45.062 -9.461 1 54.81 628 LYS B O 1
ATOM 10675 N N . TYR B 1 629 ? 7.84 44.531 -7.348 1 49.5 629 TYR B N 1
ATOM 10676 C CA . TYR B 1 629 ? 9.188 45.094 -7.262 1 49.5 629 TYR B CA 1
ATOM 10677 C C . TYR B 1 629 ? 10.164 44.281 -8.102 1 49.5 629 TYR B C 1
ATOM 10679 O O . TYR B 1 629 ? 11.18 44.781 -8.562 1 49.5 629 TYR B O 1
ATOM 10687 N N . ALA B 1 630 ? 9.992 42.969 -8.203 1 53.72 630 ALA B N 1
ATOM 10688 C CA . ALA B 1 630 ? 11.023 42.188 -8.891 1 53.72 630 ALA B CA 1
ATOM 10689 C C . ALA B 1 630 ? 10.836 42.25 -10.406 1 53.72 630 ALA B C 1
ATOM 10691 O O . ALA B 1 630 ? 11.492 41.531 -11.148 1 53.72 630 ALA B O 1
ATOM 10692 N N . ALA B 1 631 ? 10.008 43.156 -10.836 1 52.5 631 ALA B N 1
ATOM 10693 C CA . ALA B 1 631 ? 9.586 43.188 -12.227 1 52.5 631 ALA B CA 1
ATOM 10694 C C . ALA B 1 631 ? 10.711 43.719 -13.125 1 52.5 631 ALA B C 1
ATOM 10696 O O . ALA B 1 631 ? 10.586 43.719 -14.352 1 52.5 631 ALA B O 1
ATOM 10697 N N . ASP B 1 632 ? 11.68 44.25 -12.609 1 51.97 632 ASP B N 1
ATOM 10698 C CA . ASP B 1 632 ? 12.406 45.031 -13.609 1 51.97 632 ASP B CA 1
ATOM 10699 C C . ASP B 1 632 ? 13.141 44.125 -14.586 1 51.97 632 ASP B C 1
ATOM 10701 O O . ASP B 1 632 ? 13.633 44.562 -15.617 1 51.97 632 ASP B O 1
ATOM 10705 N N . GLY B 1 633 ? 13.203 42.75 -14.273 1 56.69 633 GLY B N 1
ATOM 10706 C CA . GLY B 1 633 ? 13.945 42 -15.266 1 56.69 633 GLY B CA 1
ATOM 10707 C C . GLY B 1 633 ? 13.078 41 -16.031 1 56.69 633 GLY B C 1
ATOM 10708 O O . GLY B 1 633 ? 11.875 40.906 -15.773 1 56.69 633 GLY B O 1
ATOM 10709 N N . TYR B 1 634 ? 13.586 40.594 -17.281 1 58.22 634 TYR B N 1
ATOM 10710 C CA . TYR B 1 634 ? 12.898 39.594 -18.109 1 58.22 634 TYR B CA 1
ATOM 10711 C C . TYR B 1 634 ? 12.461 38.406 -17.281 1 58.22 634 TYR B C 1
ATOM 10713 O O . TYR B 1 634 ? 11.547 37.656 -17.672 1 58.22 634 TYR B O 1
ATOM 10721 N N . ASP B 1 635 ? 12.969 38.25 -16.062 1 62.03 635 ASP B N 1
ATOM 10722 C CA . ASP B 1 635 ? 12.742 37.062 -15.266 1 62.03 635 ASP B CA 1
ATOM 10723 C C . ASP B 1 635 ? 11.562 37.25 -14.32 1 62.03 635 ASP B C 1
ATOM 10725 O O . ASP B 1 635 ? 10.891 36.281 -13.961 1 62.03 635 ASP B O 1
ATOM 10729 N N . GLY B 1 636 ? 11.039 38.438 -14.258 1 67.06 636 GLY B N 1
ATOM 10730 C CA . GLY B 1 636 ? 9.945 38.719 -13.328 1 67.06 636 GLY B CA 1
ATOM 10731 C C . GLY B 1 636 ? 10.062 37.938 -12.031 1 67.06 636 GLY B C 1
ATOM 10732 O O . GLY B 1 636 ? 11.078 37.281 -11.781 1 67.06 636 GLY B O 1
ATOM 10733 N N . PHE B 1 637 ? 9.172 37.938 -11.102 1 78.69 637 PHE B N 1
ATOM 10734 C CA . PHE B 1 637 ? 9.172 37.281 -9.797 1 78.69 637 PHE B CA 1
ATOM 10735 C C . PHE B 1 637 ? 8.977 35.781 -9.945 1 78.69 637 PHE B C 1
ATOM 10737 O O . PHE B 1 637 ? 9.711 35 -9.352 1 78.69 637 PHE B O 1
ATOM 10744 N N . TRP B 1 638 ? 8.18 35.469 -10.844 1 86.44 638 TRP B N 1
ATOM 10745 C CA . TRP B 1 638 ? 7.766 34.062 -10.906 1 86.44 638 TRP B CA 1
ATOM 10746 C C . TRP B 1 638 ? 8.766 33.25 -11.719 1 86.44 638 TRP B C 1
ATOM 10748 O O . TRP B 1 638 ? 8.883 32.031 -11.516 1 86.44 638 TRP B O 1
ATOM 10758 N N . LEU B 1 639 ? 9.516 33.844 -12.586 1 86.38 639 LEU B N 1
ATOM 10759 C CA . LEU B 1 639 ? 10.5 33.125 -13.391 1 86.38 639 LEU B CA 1
ATOM 10760 C C . LEU B 1 639 ? 11.914 33.406 -12.875 1 86.38 639 LEU B C 1
ATOM 10762 O O . LEU B 1 639 ? 12.867 32.75 -13.32 1 86.38 639 LEU B O 1
ATOM 10766 N N . GLY B 1 640 ? 11.977 34.25 -11.891 1 82.94 640 GLY B N 1
ATOM 10767 C CA . GLY B 1 640 ? 13.289 34.625 -11.391 1 82.94 640 GLY B CA 1
ATOM 10768 C C . GLY B 1 640 ? 13.852 33.656 -10.383 1 82.94 640 GLY B C 1
ATOM 10769 O O . GLY B 1 640 ? 13.25 32.625 -10.117 1 82.94 640 GLY B O 1
ATOM 10770 N N . ASP B 1 641 ? 15.016 33.906 -9.852 1 82 641 ASP B N 1
ATOM 10771 C CA . ASP B 1 641 ? 15.742 33.031 -8.93 1 82 641 ASP B CA 1
ATOM 10772 C C . ASP B 1 641 ? 15.086 33.031 -7.555 1 82 641 ASP B C 1
ATOM 10774 O O . ASP B 1 641 ? 15.305 32.094 -6.766 1 82 641 ASP B O 1
ATOM 10778 N N . ASN B 1 642 ? 14.242 33.969 -7.324 1 80.5 642 ASN B N 1
ATOM 10779 C CA . ASN B 1 642 ? 13.594 34.031 -6.02 1 80.5 642 ASN B CA 1
ATOM 10780 C C . ASN B 1 642 ? 12.164 33.5 -6.086 1 80.5 642 ASN B C 1
ATOM 10782 O O . ASN B 1 642 ? 11.398 33.656 -5.129 1 80.5 642 ASN B O 1
ATOM 10786 N N . SER B 1 643 ? 11.898 32.938 -7.23 1 86.62 643 SER B N 1
ATOM 10787 C CA . SER B 1 643 ? 10.555 32.375 -7.371 1 86.62 643 SER B CA 1
ATOM 10788 C C . SER B 1 643 ? 10.383 31.125 -6.535 1 86.62 643 SER B C 1
ATOM 10790 O O . SER B 1 643 ? 11.211 30.203 -6.605 1 86.62 643 SER B O 1
ATOM 10792 N N . PRO B 1 644 ? 9.406 31 -5.738 1 87.06 644 PRO B N 1
ATOM 10793 C CA . PRO B 1 644 ? 9.148 29.781 -4.965 1 87.06 644 PRO B CA 1
ATOM 10794 C C . PRO B 1 644 ? 8.805 28.594 -5.848 1 87.06 644 PRO B C 1
ATOM 10796 O O . PRO B 1 644 ? 9.008 27.438 -5.445 1 87.06 644 PRO B O 1
ATOM 10799 N N . LEU B 1 645 ? 8.289 28.828 -7.023 1 89 645 LEU B N 1
ATOM 10800 C CA . LEU B 1 645 ? 7.828 27.75 -7.895 1 89 645 LEU B CA 1
ATOM 10801 C C . LEU B 1 645 ? 9.008 27.078 -8.594 1 89 645 LEU B C 1
ATOM 10803 O O . LEU B 1 645 ? 8.836 26.047 -9.25 1 89 645 LEU B O 1
ATOM 10807 N N . ARG B 1 646 ? 10.203 27.672 -8.43 1 88.06 646 ARG B N 1
ATOM 10808 C CA . ARG B 1 646 ? 11.391 27.016 -8.977 1 88.06 646 ARG B CA 1
ATOM 10809 C C . ARG B 1 646 ? 11.734 25.75 -8.203 1 88.06 646 ARG B C 1
ATOM 10811 O O . ARG B 1 646 ? 12.391 24.859 -8.727 1 88.06 646 ARG B O 1
ATOM 10818 N N . LEU B 1 647 ? 11.258 25.719 -6.961 1 88.62 647 LEU B N 1
ATOM 10819 C CA . LEU B 1 647 ? 11.531 24.594 -6.074 1 88.62 647 LEU B CA 1
ATOM 10820 C C . LEU B 1 647 ? 10.359 23.625 -6.055 1 88.62 647 LEU B C 1
ATOM 10822 O O . LEU B 1 647 ? 9.219 24.016 -6.328 1 88.62 647 LEU B O 1
ATOM 10826 N N . PRO B 1 648 ? 10.68 22.391 -5.855 1 88.31 648 PRO B N 1
ATOM 10827 C CA . PRO B 1 648 ? 9.594 21.438 -5.66 1 88.31 648 PRO B CA 1
ATOM 10828 C C . PRO B 1 648 ? 8.914 21.578 -4.297 1 88.31 648 PRO B C 1
ATOM 10830 O O . PRO B 1 648 ? 9.094 20.734 -3.42 1 88.31 648 PRO B O 1
ATOM 10833 N N . LEU B 1 649 ? 8.055 22.484 -4.207 1 88.56 649 LEU B N 1
ATOM 10834 C CA . LEU B 1 649 ? 7.457 22.875 -2.934 1 88.56 649 LEU B CA 1
ATOM 10835 C C . LEU B 1 649 ? 6.148 22.125 -2.703 1 88.56 649 LEU B C 1
ATOM 10837 O O . LEU B 1 649 ? 5.461 21.75 -3.66 1 88.56 649 LEU B O 1
ATOM 10841 N N . VAL B 1 650 ? 5.977 21.891 -1.453 1 89.69 650 VAL B N 1
ATOM 10842 C CA . VAL B 1 650 ? 4.625 21.656 -0.965 1 89.69 650 VAL B CA 1
ATOM 10843 C C . VAL B 1 650 ? 3.947 22.984 -0.644 1 89.69 650 VAL B C 1
ATOM 10845 O O . VAL B 1 650 ? 4.215 23.594 0.398 1 89.69 650 VAL B O 1
ATOM 10848 N N . GLU B 1 651 ? 3.172 23.375 -1.583 1 90 651 GLU B N 1
ATOM 10849 C CA . GLU B 1 651 ? 2.705 24.766 -1.594 1 90 651 GLU B CA 1
ATOM 10850 C C . GLU B 1 651 ? 2.002 25.125 -0.286 1 90 651 GLU B C 1
ATOM 10852 O O . GLU B 1 651 ? 2.275 26.172 0.306 1 90 651 GLU B O 1
ATOM 10857 N N . PRO B 1 652 ? 1.108 24.25 0.268 1 88.94 652 PRO B N 1
ATOM 10858 C CA . PRO B 1 652 ? 0.468 24.625 1.528 1 88.94 652 PRO B CA 1
ATOM 10859 C C . PRO B 1 652 ? 1.461 24.75 2.682 1 88.94 652 PRO B C 1
ATOM 10861 O O . PRO B 1 652 ? 1.372 25.688 3.482 1 88.94 652 PRO B O 1
ATOM 10864 N N . ASN B 1 653 ? 2.398 23.906 2.752 1 89.44 653 ASN B N 1
ATOM 10865 C CA . ASN B 1 653 ? 3.387 23.938 3.824 1 89.44 653 ASN B CA 1
ATOM 10866 C C . ASN B 1 653 ? 4.305 25.156 3.697 1 89.44 653 ASN B C 1
ATOM 10868 O O . ASN B 1 653 ? 4.695 25.75 4.703 1 89.44 653 ASN B O 1
ATOM 10872 N N . TYR B 1 654 ? 4.625 25.484 2.43 1 88.75 654 TYR B N 1
ATOM 10873 C CA . TYR B 1 654 ? 5.449 26.656 2.182 1 88.75 654 TYR B CA 1
ATOM 10874 C C . TYR B 1 654 ? 4.742 27.922 2.643 1 88.75 654 TYR B C 1
ATOM 10876 O O . TYR B 1 654 ? 5.352 28.781 3.281 1 88.75 654 TYR B O 1
ATOM 10884 N N . LEU B 1 655 ? 3.529 27.969 2.393 1 88 655 LEU B N 1
ATOM 10885 C CA . LEU B 1 655 ? 2.768 29.172 2.729 1 88 655 LEU B CA 1
ATOM 10886 C C . LEU B 1 655 ? 2.52 29.25 4.23 1 88 655 LEU B C 1
ATOM 10888 O O . LEU B 1 655 ? 2.498 30.344 4.801 1 88 655 LEU B O 1
ATOM 10892 N N . VAL B 1 656 ? 2.324 28.141 4.836 1 87.56 656 VAL B N 1
ATOM 10893 C CA . VAL B 1 656 ? 2.186 28.125 6.289 1 87.56 656 VAL B CA 1
ATOM 10894 C C . VAL B 1 656 ? 3.473 28.625 6.938 1 87.56 656 VAL B C 1
ATOM 10896 O O . VAL B 1 656 ? 3.432 29.422 7.879 1 87.56 656 VAL B O 1
ATOM 10899 N N . LEU B 1 657 ? 4.543 28.203 6.391 1 86.75 657 LEU B N 1
ATOM 10900 C CA . LEU B 1 657 ? 5.844 28.609 6.91 1 86.75 657 LEU B CA 1
ATOM 10901 C C . LEU B 1 657 ? 6.043 30.109 6.777 1 86.75 657 LEU B C 1
ATOM 10903 O O . LEU B 1 657 ? 6.477 30.766 7.723 1 86.75 657 LEU B O 1
ATOM 10907 N N . LYS B 1 658 ? 5.664 30.688 5.723 1 85.38 658 LYS B N 1
ATOM 10908 C CA . LYS B 1 658 ? 5.891 32.094 5.453 1 85.38 658 LYS B CA 1
ATOM 10909 C C . LYS B 1 658 ? 4.93 32.969 6.262 1 85.38 658 LYS B C 1
ATOM 10911 O O . LYS B 1 658 ? 5.336 33.969 6.848 1 85.38 658 LYS B O 1
ATOM 10916 N N . ILE B 1 659 ? 3.703 32.562 6.293 1 85.38 659 ILE B N 1
ATOM 10917 C CA . ILE B 1 659 ? 2.707 33.344 7.008 1 85.38 659 ILE B CA 1
ATOM 10918 C C . ILE B 1 659 ? 2.965 33.281 8.508 1 85.38 659 ILE B C 1
ATOM 10920 O O . ILE B 1 659 ? 2.846 34.281 9.219 1 85.38 659 ILE B O 1
ATOM 10924 N N . TYR B 1 660 ? 3.311 32.156 8.914 1 86.5 660 TYR B N 1
ATOM 10925 C CA . TYR B 1 660 ? 3.605 32 10.328 1 86.5 660 TYR B CA 1
ATOM 10926 C C . TYR B 1 660 ? 4.801 32.844 10.742 1 86.5 660 TYR B C 1
ATOM 10928 O O . TYR B 1 660 ? 4.809 33.438 11.82 1 86.5 660 TYR B O 1
ATOM 10936 N N . PHE B 1 661 ? 5.766 32.875 9.93 1 81.44 661 PHE B N 1
ATOM 10937 C CA . PHE B 1 661 ? 6.938 33.688 10.203 1 81.44 661 PHE B CA 1
ATOM 10938 C C . PHE B 1 661 ? 6.559 35.156 10.289 1 81.44 661 PHE B C 1
ATOM 10940 O O . PHE B 1 661 ? 7.02 35.875 11.188 1 81.44 661 PHE B O 1
ATOM 10947 N N . HIS B 1 662 ? 5.75 35.625 9.43 1 82.44 662 HIS B N 1
ATOM 10948 C CA . HIS B 1 662 ? 5.344 37.031 9.422 1 82.44 662 HIS B CA 1
ATOM 10949 C C . HIS B 1 662 ? 4.504 37.344 10.656 1 82.44 662 HIS B C 1
ATOM 10951 O O . HIS B 1 662 ? 4.652 38.438 11.234 1 82.44 662 HIS B O 1
ATOM 10957 N N . ILE B 1 663 ? 3.674 36.438 11 1 83.81 663 ILE B N 1
ATOM 10958 C CA . ILE B 1 663 ? 2.863 36.625 12.195 1 83.81 663 ILE B CA 1
ATOM 10959 C C . ILE B 1 663 ? 3.768 36.75 13.422 1 83.81 663 ILE B C 1
ATOM 10961 O O . ILE B 1 663 ? 3.582 37.656 14.25 1 83.81 663 ILE B O 1
ATOM 10965 N N . GLU B 1 664 ? 4.699 35.938 13.453 1 81.75 664 GLU B N 1
ATOM 10966 C CA . GLU B 1 664 ? 5.613 35.969 14.594 1 81.75 664 GLU B CA 1
ATOM 10967 C C . GLU B 1 664 ? 6.465 37.219 14.609 1 81.75 664 GLU B C 1
ATOM 10969 O O . GLU B 1 664 ? 6.711 37.812 15.672 1 81.75 664 GLU B O 1
ATOM 10974 N N . MET B 1 665 ? 6.859 37.688 13.484 1 78.62 665 MET B N 1
ATOM 10975 C CA . MET B 1 665 ? 7.684 38.875 13.406 1 78.62 665 MET B CA 1
ATOM 10976 C C . MET B 1 665 ? 6.875 40.125 13.773 1 78.62 665 MET B C 1
ATOM 10978 O O . MET B 1 665 ? 7.375 41 14.469 1 78.62 665 MET B O 1
ATOM 10982 N N . VAL B 1 666 ? 5.633 40.219 13.312 1 78.75 666 VAL B N 1
ATOM 10983 C CA . VAL B 1 666 ? 4.777 41.344 13.633 1 78.75 666 VAL B CA 1
ATOM 10984 C C . VAL B 1 666 ? 4.512 41.375 15.141 1 78.75 666 VAL B C 1
ATOM 10986 O O . VAL B 1 666 ? 4.539 42.469 15.75 1 78.75 666 VAL B O 1
ATOM 10989 N N . LEU B 1 667 ? 4.359 40.219 15.656 1 80.75 667 LEU B N 1
ATOM 10990 C CA . LEU B 1 667 ? 4.086 40.156 17.078 1 80.75 667 LEU B CA 1
ATOM 10991 C C . LEU B 1 667 ? 5.332 40.531 17.891 1 80.75 667 LEU B C 1
ATOM 10993 O O . LEU B 1 667 ? 5.238 41.188 18.922 1 80.75 667 LEU B O 1
ATOM 10997 N N . ARG B 1 668 ? 6.422 40.094 17.438 1 77.19 668 ARG B N 1
ATOM 10998 C CA . ARG B 1 668 ? 7.664 40.469 18.125 1 77.19 668 ARG B CA 1
ATOM 10999 C C . ARG B 1 668 ? 7.941 41.938 18.031 1 77.19 668 ARG B C 1
ATOM 11001 O O . ARG B 1 668 ? 8.422 42.562 18.984 1 77.19 668 ARG B O 1
ATOM 11008 N N . ASP B 1 669 ? 7.645 42.531 16.891 1 75.88 669 ASP B N 1
ATOM 11009 C CA . ASP B 1 669 ? 7.801 43.969 16.719 1 75.88 669 ASP B CA 1
ATOM 11010 C C . ASP B 1 669 ? 6.855 44.75 17.625 1 75.88 669 ASP B C 1
ATOM 11012 O O . ASP B 1 669 ? 7.223 45.812 18.172 1 75.88 669 ASP B O 1
ATOM 11016 N N . MET B 1 670 ? 5.73 44.188 17.812 1 77.69 670 MET B N 1
ATOM 11017 C CA . MET B 1 670 ? 4.766 44.844 18.688 1 77.69 670 MET B CA 1
ATOM 11018 C C . MET B 1 670 ? 5.23 44.781 20.141 1 77.69 670 MET B C 1
ATOM 11020 O O . MET B 1 670 ? 5.07 45.75 20.891 1 77.69 670 MET B O 1
ATOM 11024 N N . VAL B 1 671 ? 5.809 43.688 20.5 1 74.19 671 VAL B N 1
ATOM 11025 C CA . VAL B 1 671 ? 6.305 43.562 21.859 1 74.19 671 VAL B CA 1
ATOM 11026 C C . VAL B 1 671 ? 7.477 44.5 22.094 1 74.19 671 VAL B C 1
ATOM 11028 O O . VAL B 1 671 ? 7.59 45.094 23.172 1 74.19 671 VAL B O 1
ATOM 11031 N N . GLU B 1 672 ? 8.297 44.688 21.125 1 70.5 672 GLU B N 1
ATOM 11032 C CA . GLU B 1 672 ? 9.43 45.594 21.25 1 70.5 672 GLU B CA 1
ATOM 11033 C C . GLU B 1 672 ? 8.961 47.062 21.344 1 70.5 672 GLU B C 1
ATOM 11035 O O . GLU B 1 672 ? 9.531 47.844 22.094 1 70.5 672 GLU B O 1
ATOM 11040 N N . LEU B 1 673 ? 7.957 47.406 20.609 1 71.19 673 LEU B N 1
ATOM 11041 C CA . LEU B 1 673 ? 7.402 48.75 20.672 1 71.19 673 LEU B CA 1
ATOM 11042 C C . LEU B 1 673 ? 6.793 49.031 22.047 1 71.19 673 LEU B C 1
ATOM 11044 O O . LEU B 1 673 ? 6.934 50.125 22.578 1 71.19 673 LEU B O 1
ATOM 11048 N N . GLU B 1 674 ? 6.25 48 22.578 1 72.94 674 GLU B N 1
ATOM 11049 C CA . GLU B 1 674 ? 5.633 48.188 23.891 1 72.94 674 GLU B CA 1
ATOM 11050 C C . GLU B 1 674 ? 6.688 48.281 24.984 1 72.94 674 GLU B C 1
ATOM 11052 O O . GLU B 1 674 ? 6.5 49 25.969 1 72.94 674 GLU B O 1
ATOM 11057 N N . ILE B 1 675 ? 7.777 47.625 24.781 1 69.75 675 ILE B N 1
ATOM 11058 C CA . ILE B 1 675 ? 8.875 47.719 25.734 1 69.75 675 ILE B CA 1
ATOM 11059 C C . ILE B 1 675 ? 9.484 49.125 25.672 1 69.75 675 ILE B C 1
ATOM 11061 O O . ILE B 1 675 ? 9.781 49.719 26.703 1 69.75 675 ILE B O 1
ATOM 11065 N N . ARG B 1 676 ? 9.594 49.719 24.547 1 64.44 676 ARG B N 1
ATOM 11066 C CA . ARG B 1 676 ? 10.117 51.094 24.375 1 64.44 676 ARG B CA 1
ATOM 11067 C C . ARG B 1 676 ? 9.172 52.125 24.953 1 64.44 676 ARG B C 1
ATOM 11069 O O . ARG B 1 676 ? 9.617 53.094 25.562 1 64.44 676 ARG B O 1
ATOM 11076 N N . ASP B 1 677 ? 7.949 51.844 24.734 1 65.62 677 ASP B N 1
ATOM 11077 C CA . ASP B 1 677 ? 6.961 52.75 25.297 1 65.62 677 ASP B CA 1
ATOM 11078 C C . ASP B 1 677 ? 6.992 52.719 26.828 1 65.62 677 ASP B C 1
ATOM 11080 O O . ASP B 1 677 ? 6.848 53.75 27.484 1 65.62 677 ASP B O 1
ATOM 11084 N N . GLN B 1 678 ? 7.207 51.562 27.375 1 67.31 678 GLN B N 1
ATOM 11085 C CA . GLN B 1 678 ? 7.289 51.469 28.828 1 67.31 678 GLN B CA 1
ATOM 11086 C C . GLN B 1 678 ? 8.539 52.156 29.359 1 67.31 678 GLN B C 1
ATOM 11088 O O . GLN B 1 678 ? 8.5 52.812 30.391 1 67.31 678 GLN B O 1
ATOM 11093 N N . GLU B 1 679 ? 9.555 52.062 28.625 1 65.31 679 GLU B N 1
ATOM 11094 C CA . GLU B 1 679 ? 10.789 52.75 29.016 1 65.31 679 GLU B CA 1
ATOM 11095 C C . GLU B 1 679 ? 10.648 54.25 28.938 1 65.31 679 GLU B C 1
ATOM 11097 O O . GLU B 1 679 ? 11.156 54.969 29.797 1 65.31 679 GLU B O 1
ATOM 11102 N N . LEU B 1 680 ? 9.977 54.719 27.953 1 60.03 680 LEU B N 1
ATOM 11103 C CA . LEU B 1 680 ? 9.742 56.156 27.812 1 60.03 680 LEU B CA 1
ATOM 11104 C C . LEU B 1 680 ? 8.867 56.688 28.938 1 60.03 680 LEU B C 1
ATOM 11106 O O . LEU B 1 680 ? 9.117 57.781 29.469 1 60.03 680 LEU B O 1
ATOM 11110 N N . LEU B 1 681 ? 7.973 55.844 29.297 1 61.22 681 LEU B N 1
ATOM 11111 C CA . LEU B 1 681 ? 7.086 56.25 30.391 1 61.22 681 LEU B CA 1
ATOM 11112 C C . LEU B 1 681 ? 7.824 56.25 31.719 1 61.22 681 LEU B C 1
ATOM 11114 O O . LEU B 1 681 ? 7.598 57.125 32.562 1 61.22 681 LEU B O 1
ATOM 11118 N N . ASP B 1 682 ? 8.695 55.406 31.797 1 61.84 682 ASP B N 1
ATOM 11119 C CA . ASP B 1 682 ? 9.492 55.344 33 1 61.84 682 ASP B CA 1
ATOM 11120 C C . ASP B 1 682 ? 10.484 56.5 33.062 1 61.84 682 ASP B C 1
ATOM 11122 O O . ASP B 1 682 ? 10.727 57.062 34.125 1 61.84 682 ASP B O 1
ATOM 11126 N N . SER B 1 683 ? 10.914 56.938 31.922 1 58.03 683 SER B N 1
ATOM 11127 C CA . SER B 1 683 ? 11.852 58.062 31.891 1 58.03 683 SER B CA 1
ATOM 11128 C C . SER B 1 683 ? 11.133 59.406 32.125 1 58.03 683 SER B C 1
ATOM 11130 O O . SER B 1 683 ? 11.695 60.312 32.75 1 58.03 683 SER B O 1
ATOM 11132 N N . LEU B 1 684 ? 9.961 59.469 31.688 1 53.16 684 LEU B N 1
ATOM 11133 C CA . LEU B 1 684 ? 9.188 60.688 31.922 1 53.16 684 LEU B CA 1
ATOM 11134 C C . LEU B 1 684 ? 8.852 60.844 33.406 1 53.16 684 LEU B C 1
ATOM 11136 O O . LEU B 1 684 ? 8.844 61.938 33.906 1 53.16 684 LEU B O 1
ATOM 11140 N N . GLU B 1 685 ? 8.695 59.844 34 1 53.34 685 GLU B N 1
ATOM 11141 C CA . GLU B 1 685 ? 8.484 59.906 35.438 1 53.34 685 GLU B CA 1
ATOM 11142 C C . GLU B 1 685 ? 9.758 60.344 36.156 1 53.34 685 GLU B C 1
ATOM 11144 O O . GLU B 1 685 ? 9.711 61.125 37.125 1 53.34 685 GLU B O 1
ATOM 11149 N N . ALA B 1 686 ? 10.836 59.969 35.594 1 51.19 686 ALA B N 1
ATOM 11150 C CA . ALA B 1 686 ? 12.102 60.375 36.219 1 51.19 686 ALA B CA 1
ATOM 11151 C C . ALA B 1 686 ? 12.398 61.844 35.906 1 51.19 686 ALA B C 1
ATOM 11153 O O . ALA B 1 686 ? 12.953 62.562 36.75 1 51.19 686 ALA B O 1
ATOM 11154 N N . ALA B 1 687 ? 12.094 62.25 34.75 1 45.09 687 ALA B N 1
ATOM 11155 C CA . ALA B 1 687 ? 12.32 63.656 34.438 1 45.09 687 ALA B CA 1
ATOM 11156 C C . ALA B 1 687 ? 11.391 64.562 35.25 1 45.09 687 ALA B C 1
ATOM 11158 O O . ALA B 1 687 ? 11.766 65.688 35.625 1 45.09 687 ALA B O 1
ATOM 11159 N N . SER B 1 688 ? 10.211 64.125 35.531 1 40.81 688 SER B N 1
ATOM 11160 C CA . SER B 1 688 ? 9.375 65 36.344 1 40.81 688 SER B CA 1
ATOM 11161 C C . SER B 1 688 ? 9.906 65.062 37.781 1 40.81 688 SER B C 1
ATOM 11163 O O . SER B 1 688 ? 9.641 66 38.5 1 40.81 688 SER B O 1
ATOM 11165 N N . GLU B 1 689 ? 10.703 64.125 38.219 1 38.09 689 GLU B N 1
ATOM 11166 C CA . GLU B 1 689 ? 11.344 64.312 39.531 1 38.09 689 GLU B CA 1
ATOM 11167 C C . GLU B 1 689 ? 12.609 65.125 39.406 1 38.09 689 GLU B C 1
ATOM 11169 O O . GLU B 1 689 ? 12.938 65.938 40.344 1 38.09 689 GLU B O 1
ATOM 11174 N N . ASN B 1 690 ? 13.492 64.938 38.469 1 34.22 690 ASN B N 1
ATOM 11175 C CA . ASN B 1 690 ? 14.742 65.688 38.406 1 34.22 690 ASN B CA 1
ATOM 11176 C C . ASN B 1 690 ? 14.539 67.062 37.781 1 34.22 690 ASN B C 1
ATOM 11178 O O . ASN B 1 690 ? 15.5 67.75 37.375 1 34.22 690 ASN B O 1
ATOM 11182 N N . THR B 1 691 ? 13.445 67.812 37.625 1 29.89 691 THR B N 1
ATOM 11183 C CA . THR B 1 691 ? 13.586 69.188 37.344 1 29.89 691 THR B CA 1
ATOM 11184 C C . THR B 1 691 ? 14.32 69.938 38.469 1 29.89 691 THR B C 1
ATOM 11186 O O . THR B 1 691 ? 14.391 71.188 38.5 1 29.89 691 THR B O 1
ATOM 11189 N N . SER B 1 692 ? 14.906 69.5 39.656 1 25.92 692 SER B N 1
ATOM 11190 C CA . SER B 1 692 ? 16.016 70.375 40 1 25.92 692 SER B CA 1
ATOM 11191 C C . SER B 1 692 ? 17.141 70.312 38.969 1 25.92 692 SER B C 1
ATOM 11193 O O . SER B 1 692 ? 17.75 71.312 38.594 1 25.92 692 SER B O 1
ATOM 11195 N N . VAL B 1 693 ? 18.141 69.312 39.125 1 24.75 693 VAL B N 1
ATOM 11196 C CA . VAL B 1 693 ? 19.406 69.438 38.406 1 24.75 693 VAL B CA 1
ATOM 11197 C C . VAL B 1 693 ? 19.188 69.312 36.906 1 24.75 693 VAL B C 1
ATOM 11199 O O . VAL B 1 693 ? 18.656 68.25 36.469 1 24.75 693 VAL B O 1
ATOM 11202 N N . SER B 1 694 ? 19.156 70.5 36.125 1 23 694 SER B N 1
ATOM 11203 C CA . SER B 1 694 ? 18.766 70.812 34.75 1 23 694 SER B CA 1
ATOM 11204 C C . SER B 1 694 ? 19.547 69.938 33.75 1 23 694 SER B C 1
ATOM 11206 O O . SER B 1 694 ? 19.531 70.188 32.562 1 23 694 SER B O 1
ATOM 11208 N N . ASP B 1 695 ? 20.562 69.062 34.188 1 22.06 695 ASP B N 1
ATOM 11209 C CA . ASP B 1 695 ? 21.484 68.812 33.094 1 22.06 695 ASP B CA 1
ATOM 11210 C C . ASP B 1 695 ? 20.734 68.188 31.906 1 22.06 695 ASP B C 1
ATOM 11212 O O . ASP B 1 695 ? 20.047 67.188 32.062 1 22.06 695 ASP B O 1
ATOM 11216 N N . LEU B 1 696 ? 20.5 69.062 30.781 1 18.97 696 LEU B N 1
ATOM 11217 C CA . LEU B 1 696 ? 19.875 68.875 29.469 1 18.97 696 LEU B CA 1
ATOM 11218 C C . LEU B 1 696 ? 20.328 67.625 28.812 1 18.97 696 LEU B C 1
ATOM 11220 O O . LEU B 1 696 ? 19.5 66.75 28.422 1 18.97 696 LEU B O 1
ATOM 11224 N N . GLY B 1 697 ? 21.094 67.75 27.516 1 19.19 697 GLY B N 1
ATOM 11225 C CA . GLY B 1 697 ? 21.078 67.375 26.094 1 19.19 697 GLY B CA 1
ATOM 11226 C C . GLY B 1 697 ? 21.891 66.125 25.766 1 19.19 697 GLY B C 1
ATOM 11227 O O . GLY B 1 697 ? 22.219 65.938 24.609 1 19.19 697 GLY B O 1
ATOM 11228 N N . MET B 1 698 ? 22.719 65.5 26.531 1 18.33 698 MET B N 1
ATOM 11229 C CA . MET B 1 698 ? 23.703 64.75 25.734 1 18.33 698 MET B CA 1
ATOM 11230 C C . MET B 1 698 ? 23.016 63.875 24.719 1 18.33 698 MET B C 1
ATOM 11232 O O . MET B 1 698 ? 22.141 63.062 25.062 1 18.33 698 MET B O 1
ATOM 11236 N N . THR B 1 699 ? 23.094 64.375 23.297 1 19.08 699 THR B N 1
ATOM 11237 C CA . THR B 1 699 ? 22.906 63.969 21.922 1 19.08 699 THR B CA 1
ATOM 11238 C C . THR B 1 699 ? 23.531 62.594 21.656 1 19.08 699 THR B C 1
ATOM 11240 O O . THR B 1 699 ? 24.75 62.469 21.656 1 19.08 699 THR B O 1
ATOM 11243 N N . THR B 1 700 ? 23.375 61.625 22.312 1 19.2 700 THR B N 1
ATOM 11244 C CA . THR B 1 700 ? 24.125 60.469 21.844 1 19.2 700 THR B CA 1
ATOM 11245 C C . THR B 1 700 ? 23.891 60.25 20.359 1 19.2 700 THR B C 1
ATOM 11247 O O . THR B 1 700 ? 22.797 60.469 19.844 1 19.2 700 THR B O 1
ATOM 11250 N N . GLY B 1 701 ? 25.078 60.25 19.375 1 18.38 701 GLY B N 1
ATOM 11251 C CA . GLY B 1 701 ? 25.438 60.062 17.984 1 18.38 701 GLY B CA 1
ATOM 11252 C C . GLY B 1 701 ? 24.578 59.031 17.281 1 18.38 701 GLY B C 1
ATOM 11253 O O . GLY B 1 701 ? 24.141 58.062 17.891 1 18.38 701 GLY B O 1
ATOM 11254 N N . ARG B 1 702 ? 23.984 59.562 16.062 1 20.28 702 ARG B N 1
ATOM 11255 C CA . ARG B 1 702 ? 23.266 59.125 14.883 1 20.28 702 ARG B CA 1
ATOM 11256 C C . ARG B 1 702 ? 24.078 58.125 14.086 1 20.28 702 ARG B C 1
ATOM 11258 O O . ARG B 1 702 ? 25.109 58.469 13.484 1 20.28 702 ARG B O 1
ATOM 11265 N N . THR B 1 703 ? 24.297 56.906 14.422 1 21.33 703 THR B N 1
ATOM 11266 C CA . THR B 1 703 ? 25.031 55.969 13.578 1 21.33 703 THR B CA 1
ATOM 11267 C C . THR B 1 703 ? 24.297 55.75 12.266 1 21.33 703 THR B C 1
ATOM 11269 O O . THR B 1 703 ? 24.641 54.844 11.5 1 21.33 703 THR B O 1
ATOM 11272 N N . ILE B 1 704 ? 23.688 56.781 11.477 1 19.75 704 ILE B N 1
ATOM 11273 C CA . ILE B 1 704 ? 22.938 56.188 10.375 1 19.75 704 ILE B CA 1
ATOM 11274 C C . ILE B 1 704 ? 23.891 55.75 9.266 1 19.75 704 ILE B C 1
ATOM 11276 O O . ILE B 1 704 ? 23.719 54.688 8.672 1 19.75 704 ILE B O 1
ATOM 11280 N N . ARG B 1 705 ? 25.078 56.219 8.828 1 20.72 705 ARG B N 1
ATOM 11281 C CA . ARG B 1 705 ? 25.312 56.406 7.402 1 20.72 705 ARG B CA 1
ATOM 11282 C C . ARG B 1 705 ? 25.875 55.125 6.773 1 20.72 705 ARG B C 1
ATOM 11284 O O . ARG B 1 705 ? 26.906 54.625 7.199 1 20.72 705 ARG B O 1
ATOM 11291 N N . PHE B 1 706 ? 25.172 54.219 5.988 1 19.62 706 PHE B N 1
ATOM 11292 C CA . PHE B 1 706 ? 25.719 53.344 4.965 1 19.62 706 PHE B CA 1
ATOM 11293 C C . PHE B 1 706 ? 26.047 54.156 3.697 1 19.62 706 PHE B C 1
ATOM 11295 O O . PHE B 1 706 ? 25.141 54.625 3.02 1 19.62 706 PHE B O 1
ATOM 11302 N N . HIS B 1 707 ? 27.078 55.094 3.518 1 17.89 707 HIS B N 1
ATOM 11303 C CA . HIS B 1 707 ? 27.641 55.719 2.334 1 17.89 707 HIS B CA 1
ATOM 11304 C C . HIS B 1 707 ? 28.094 54.688 1.313 1 17.89 707 HIS B C 1
ATOM 11306 O O . HIS B 1 707 ? 29.031 53.906 1.577 1 17.89 707 HIS B O 1
ATOM 11312 N N . GLY B 1 708 ? 27.281 54.125 0.401 1 19.83 708 GLY B N 1
ATOM 11313 C CA . GLY B 1 708 ? 27.75 53.625 -0.89 1 19.83 708 GLY B CA 1
ATOM 11314 C C . GLY B 1 708 ? 28.297 54.75 -1.776 1 19.83 708 GLY B C 1
ATOM 11315 O O . GLY B 1 708 ? 28.547 54.531 -2.963 1 19.83 708 GLY B O 1
ATOM 11316 N N . ASP B 1 709 ? 28.438 56.062 -1.586 1 19.69 709 ASP B N 1
ATOM 11317 C CA . ASP B 1 709 ? 28.781 56.875 -2.762 1 19.69 709 ASP B CA 1
ATOM 11318 C C . ASP B 1 709 ? 30.078 56.375 -3.404 1 19.69 709 ASP B C 1
ATOM 11320 O O . ASP B 1 709 ? 30.156 56.25 -4.625 1 19.69 709 ASP B O 1
ATOM 11324 N N . GLU B 1 710 ? 31.266 56.5 -2.74 1 19.11 710 GLU B N 1
ATOM 11325 C CA . GLU B 1 710 ? 32.406 56.656 -3.641 1 19.11 710 GLU B CA 1
ATOM 11326 C C . GLU B 1 710 ? 32.781 55.344 -4.301 1 19.11 710 GLU B C 1
ATOM 11328 O O . GLU B 1 710 ? 32.75 54.281 -3.656 1 19.11 710 GLU B O 1
#

Foldseek 3Di:
DVVVVVVVQVQWADDPCVLVVLLVQLCVLCCLQCVLLQPLFQNPDQPPPPDDDDDDDPSPRDDFPDDPCLQFLARSSLQSQFNDDQQDPCPLVLSCLQAPLLLVLLLLLLLLLLLLVLLLVAAFKAFPVPRDGDHDDPLLNVLSVQLSVLSVQLNVLSLCQQVSSTFLVVSLVSNLVSLVSSLVSLVVSLVVVVVQQDDPDRRIDTFLSSLSSVVSSVSSVSSNVSSVVSVVCVVVVRGDSHRPYDPLSSVLSVLSNVLSVLLQVQLVVLCVQAPPRRSLVSSLVLLLLLLLLCQPPGDGDDPVSVVSSVVSSVVSVVSLVVNLVSLLVVLVRHNLQSVLLSQLSNLLVVVLVVCVVVVPADDLQRLQLVSQLSSLVSNVVSLVVLLVVLVVVVVCLLQVQLVVCCVQVVDPSVVSSVCSVSVLVSHHPNPDDDDDSNRSSCCSVSSVVSSSSSSSNCSSVVVVVVVVVVVVVVVCCCVVPVDPVVVVVVVVLVVVLVVVPPDPQPPSSSVVVSLQVVQVVVVVVVVVVVVVVVVVVVVVVVVVPPPPPPPPPPDPPPPPDDDPDPPVVVVVVVVVVVVVVVVVLVVLLVVLVVVLVVLVVCVVPPLQDDHHSVNVCVLCVSLVNHLPVQSPGSCRQCSDSSHPSSGNGSVSSSSNSSSVSSSVVSVVVVVVVVVVVVVVVVVVVVVVVPVPDDDDPPPPDPPPDPPPDD/DVVVVVVVQVQWADDPCVLVVLLVQLCVLCCLQCVLLQPLFLNPDQPPPPDDDDDDDPSPRPDFPDDPCLQFLARSSLQSQFNDDQQDPCPLVLSCLQAPLLLVLLLLLLLLLLLLVLLLVAAFKAFPVPRDGDHDDPLLNVLSVQLSVLSVLLNVLSLCQQVSSTFLVVSLVSNLVSLVSSLVSLVVSLVVVVVQQDDPDRRIDTFLSSLSSVVSSVSSVSSNVSSVVSVVCVVVVRGDSHRPYDPLSSVLSVLSNVLSVLLQVQLVVLCVQAPPRRSLVSSLVLLLLLLLLCQPPGDGDDPVSVVSSVVSSVVSVVSLVVNLVSLLVVLVRHNLQSVLLSQLSNLLVVVLVVCVVVVPADDLQRLQLVSQLSSLVSNVVSLVVLLVVLVVVVVCLLQVQLVVCCVQVVDPSVVSSVCSVSVLVSHHPNPDDDDDSNRSSCCSVSSVVSSSSSSSNCSSVVVVVVVVVVVVVVVCCCVVPVDPVVVVVVVVLVVVLVVVPPDPQDPSSSVVVSLQVVQVVVVVVVVVVVVVVVVVVVVVVVVPVVPPPPPPPPDPPVPPDDCDDPPVVVVVVVVVVVVVVVVVLVVLLVVLVVVLVVLVVCVVPPLQDDHHSVVVCVLCVSLVNHLPVQSPGSCRQCSDSSHPSSGNGSVSSSSNSSSVSSSVVSVVVVVVVVVVVVVVVVVVVVVVVPVPPCPDDPPDDDPDDPPPPD

Sequence (1420 aa):
MKDAVKKAKDMIVPDPKLQNDLHDKGLQHYEDKLTPLLNNSYHGVNYKATTDSTSTDDKRLLKSPVALQHALSIPVETILNLNVRPGEPYFVLWFLISSYFPLIAACLGPLANMISIVGLIEHWKVSKATGHMVPDRPEVVVLNAMSLALGIIGNISLLMNFSRSVKYLISQTISILAWCFASAFLAAALLITHHNFIGVDPKYLPSEGFYFAAFTAAFYLTCTIILSVNFMGYRLHKYPPTFNLDQKQRTLMFYTIWFATWSIIGALVMGNLIDSLTYGSALYYCIVSFLTVGLGDILPQTAGAKVAVLVFSLIGVLVMGLIVATLRAVILSSAAPVIFWHNVEIARVKLIKELEAKDIHLSGDEAFHKMRVLRHKVRSRHNRISLGITVAVFLIFWLVGAAIFQQVEGWSYFNSMYFCFLCLITIGYGDYAPKKSLGRVFFVSWAVGAVPLMTILVSNVGDTLYVMCNDITAWFSTWMFSTQREYDEIKQFKKKLKEDQDDQITVSSAAVRREEMEEDQEIESLDELQRTLDEEDREMREDDEPLTSPSSKFSDVVSNTSKKPVVQAKQLEALRKRVALKKKTHLTLLEYLERLKPLINDSIEEPKRKYSHRQWSELLQSLGADEKYAADGYDGFWLGDNSPLRLPLVEPNYLVLKIYFHIEMVLRDMVELEIRDQELLDSLEAASENTSVSDLGMTTGRTIRFHGDEMKDAVKKAKDMIVPDPKLQNDLHDKGLQHYEDKLTPLLNNSYHGVNYKATTDSTSTDDKRLLKSPVALQHALSIPVETILNLNVRPGEPYFVLWFLISSYFPLIAACLGPLANMISIVGLIEHWKVSKATGHMVPDRPEVVVLNAMSLALGIIGNISLLMNFSRSVKYLISQTISILAWCFASAFLAAALLITHHNFIGVDPKYLPSEGFYFAAFTAAFYLTCTIILSVNFMGYRLHKYPPTFNLDQKQRTLMFYTIWFATWSIIGALVMGNLIDSLTYGSALYYCIVSFLTVGLGDILPQTAGAKVAVLVFSLIGVLVMGLIVATLRAVILSSAAPVIFWHNVEIARVKLIKELEAKDIHLSGDEAFHKMRVLRHKVRSRHNRISLGITVAVFLIFWLVGAAIFQQVEGWSYFNSMYFCFLCLITIGYGDYAPKKSLGRVFFVSWAVGAVPLMTILVSNVGDTLYVMCNDITAWFSTWMFSTQREYDEIKQFKKKLKEDQDDQITVSSAAVRREEMEEDQEIESLDELQRTLDEEDREMREDDEPLTSPSSKFSDVVSNTSKKPVVQAKQLEALRKRVALKKKTHLTLLEYLERLKPLINDSIEEPKRKYSHRQWSELLQSLGADEKYAADGYDGFWLGDNSPLRLPLVEPNYLVLKIYFHIEMVLRDMVELEIRDQELLDSLEAASENTSVSDLGMTTGRTIRFHGDE

Organism: NCBI:txid5486

InterPro domains:
  IPR003280 Two pore domain potassium channel [PR01333] (288-316)
  IPR003280 Two pore domain potassium channel [PR01333] (425-434)
  IPR003280 Two pore domain potassium channel [PTHR11003] (276-521)
  IPR013099 Potassium channel domain [PF07885] (265-331)
  IPR013099 Potassium channel domain [PF07885] (394-465)

Secondary structure (DSSP, 8-state):
-HHHHHHHHHHHSPPHHHHHHHHHHHHHHTTTTTHHHHTTSTTT------S-S--------PPPSS-HHHHBSS-HHHHHT-SS-TTSTTHHHHHHHHHTHHHHHHHHHHHHHHHHHHHHHS-SEEETTT--EEPPPHHHHHHHHHHHHHHHHHHHHHHHHHTTSS-HHHHHHHHHHHHHHHHHHHHHHHHHHHTTT-SSS-SEEE-HHHHHHHHHHHHHHHHHHHHHHHHHHHHTTSS-SS----HHHHHHHHHHHHHHHHHHHHHHHHHHHSTT--HHHHHHHHHHHHTT----SS---SHHHHHHHHHHHHHHHHHHHHHHHHHHHHHHHHSHHHHHHHHHHHHHHHHHHHHHHHTPPPPHHHHHHHHHHHHHHHHHHHHHHHHHHHHHHHHHHHHHHHHHHHHHH---HHHHHHHHHHHHTT---SSS---SHHHHHHHHHHHHHHHHHHHHHHHHHHHHHHHHHHHHHHHHHHHHH--HHHHHHHHHHHHHHHHHTTS---HHHHHHHHHHHHHHHHHHHHHHHHHHHHHHHHHHHHTS---------------------SHHHHHHHHHHHHHHHHHHHHHHHHHHHHHHHHHHHHHHH-TT----HHHHHHHHHHHT--TTGGGGSTTHHHHSTT-GGGS-B-HHHHHHHHHHHHHHHHHHHHHHHHHHHHHHHHHHHHHHHTTSS---------TT------/-HHHHHHHHHHHSPPHHHHHHHHHHHHHHTTTTTHHHHTTSTTT-----------------PPPSS-HHHHBSS-HHHHHT-SS-TTSTTHHHHHHHHHTHHHHHHHHHHHHHHHHHHHHHS-SEEETTT--EEPPPHHHHHHHHHHHHHHHHHHHHHHHHHTTSS-HHHHHHHHHHHHHHHHHHHHHHHHHHHTTT-SSS-SEEE-HHHHHHHHHHHHHHHHHHHHHHHHHHHHTTSS-SS----HHHHHHHHHHHHHHHHHHHHHHHHHHHSTT--HHHHHHHHHHHHTT----SS---SHHHHHHHHHHHHHHHHHHHHHHHHHHHHHHHHSHHHHHHHHHHHHHHHHHHHHHHHTPPPPHHHHHHHHHHHHHHHHHHHHHHHHHHHHHHHHHHHHHHHHHHHHHH---HHHHHHHHHHHHTT---SSS---SHHHHHHHHHHHHHHHHHHHHHHHHHHHHHHHHHHHHHHHHHHHHH--HHHHHHHHHHHHHHHHHTTS---HHHHHHHHHHHHHHHHHHHHHHHHHHHHHHHHHHHHTS---------------------THHHHHHHHHHHHHHHHHHHHHHHHHHHHHHHHHHHHHHH-TT----HHHHHHHHHHHT--TTGGGGSTTHHHHSTT-GGGS-B-HHHHHHHHHHHHHHHHHHHHHHHHHHHHHHHHHHHHHHHTTSS-----------------

Radius of gyration: 39.08 Å; Cα contacts (8 Å, |Δi|>4): 1546; chains: 2; bounding box: 90×132×86 Å

Solvent-accessible surface area (backbone atoms only — not comparable to full-atom values): 74962 Å² total; per-residue (Å²): 110,63,65,56,50,48,52,49,45,58,71,33,36,58,64,79,62,50,58,58,50,47,50,53,50,18,49,61,72,40,38,72,75,41,31,44,68,27,53,82,22,50,81,52,55,73,75,70,73,76,73,85,84,79,85,78,77,82,75,73,73,56,83,55,38,50,55,70,55,64,26,28,66,41,60,52,71,57,52,36,47,36,66,59,50,79,54,48,84,65,32,69,57,52,51,44,39,57,47,47,35,58,51,52,36,52,48,48,43,39,49,29,50,40,40,33,53,44,22,62,74,36,48,38,34,25,32,66,88,78,70,44,75,39,86,66,58,69,69,43,52,52,30,40,51,51,16,48,54,28,39,50,49,16,45,54,29,46,51,33,35,74,66,55,48,34,31,40,71,59,24,51,50,47,23,36,51,24,16,43,50,17,18,50,34,32,48,50,36,48,54,62,55,48,58,55,52,58,64,96,76,45,62,39,39,77,28,40,14,41,52,27,36,52,53,23,24,51,44,28,42,49,39,24,51,44,50,48,53,38,50,49,39,40,76,69,60,40,33,60,81,62,78,55,71,55,73,60,57,54,53,44,36,50,48,41,41,50,46,26,52,51,44,48,53,45,9,56,53,45,21,71,54,32,84,92,41,51,52,57,57,21,34,36,51,42,50,36,42,31,63,18,17,14,39,40,85,74,73,67,82,48,70,67,35,46,54,48,48,54,55,51,34,53,53,36,34,50,50,46,50,50,43,50,54,40,50,47,52,53,62,74,60,54,57,62,51,52,52,48,35,25,53,44,42,43,52,48,52,52,48,44,52,51,32,56,73,66,70,48,78,66,52,74,67,53,34,42,51,50,46,53,31,50,49,49,47,52,50,53,49,47,55,51,49,53,50,51,48,51,51,47,53,48,50,48,54,47,53,52,50,9,51,51,45,17,72,64,71,67,49,54,59,66,58,22,39,51,47,45,53,34,48,73,69,18,31,12,44,39,87,72,70,72,80,46,46,66,41,36,51,48,45,48,56,51,56,59,58,41,49,63,52,51,46,52,44,46,56,60,45,47,55,50,49,48,52,51,49,50,47,46,50,49,47,46,42,43,70,73,46,45,49,69,63,59,46,46,48,50,50,47,45,51,49,50,52,53,64,65,45,77,55,95,60,50,71,55,43,48,50,48,50,48,52,34,48,54,48,46,48,56,44,44,54,50,41,50,54,42,44,58,51,43,50,53,45,43,57,62,48,54,69,61,59,72,77,77,69,76,80,72,81,73,74,76,76,76,74,83,74,80,86,74,78,67,64,62,57,53,53,51,51,52,50,50,50,48,50,50,47,49,40,50,50,46,50,49,49,50,50,51,51,59,58,43,21,62,31,50,30,31,39,65,73,42,49,82,52,79,80,28,69,67,58,49,50,55,51,32,52,71,69,64,50,56,66,67,73,47,41,86,45,74,36,28,41,53,63,28,78,64,14,58,77,62,46,56,56,21,49,30,40,44,51,46,42,42,53,50,41,50,53,51,50,55,48,50,51,49,44,51,51,44,52,51,50,51,51,52,53,55,48,51,56,50,54,70,65,46,70,76,67,85,83,86,68,88,72,78,84,78,86,70,82,82,80,83,74,132,107,66,64,56,48,49,52,50,46,59,71,33,36,57,63,80,63,50,59,58,50,46,50,53,51,18,49,62,72,40,39,72,76,41,31,43,67,25,52,82,21,51,82,51,54,72,76,69,72,76,76,86,80,83,83,81,75,83,73,72,72,55,83,55,39,52,51,68,57,64,28,29,67,41,61,52,72,56,53,36,47,37,65,58,49,77,54,46,86,65,33,68,57,53,52,44,40,56,46,45,35,59,51,52,36,50,49,46,42,40,48,29,48,39,40,33,51,44,23,62,74,36,49,37,34,24,32,67,87,76,69,44,76,38,83,66,59,69,69,42,52,50,30,39,51,50,16,48,54,28,39,50,49,17,44,52,29,46,50,34,34,75,67,54,49,33,31,41,70,60,24,51,51,48,22,36,50,25,17,42,50,17,18,50,34,33,48,52,33,49,54,61,54,48,59,55,52,58,66,97,75,45,61,39,40,78,28,41,13,40,50,26,37,53,52,23,24,51,44,28,40,50,38,24,51,42,51,48,52,39,48,48,39,39,76,68,58,40,33,60,81,61,78,56,69,55,72,60,56,54,52,43,36,51,47,42,42,50,46,27,54,50,44,48,53,45,8,56,52,47,22,70,54,34,84,94,43,50,53,57,57,20,36,37,50,42,50,36,41,32,62,17,16,15,39,40,85,75,72,67,81,47,71,70,33,46,53,49,48,52,54,51,36,53,52,38,33,50,49,46,50,50,43,51,53,39,51,47,50,52,62,73,62,54,56,63,52,50,52,47,34,24,53,45,42,44,52,47,53,53,48,45,50,53,30,56,73,65,68,49,79,64,52,74,68,54,33,42,50,50,47,51,32,50,50,50,48,54,49,52,49,48,55,52,48,54,51,50,48,51,51,48,53,48,50,48,54,47,53,52,51,10,51,52,44,17,71,64,69,66,47,55,58,65,57,20,39,52,47,43,54,33,48,73,68,18,29,12,46,40,87,73,68,71,79,46,45,65,42,37,51,49,46,49,56,52,55,60,60,40,49,62,52,50,45,53,46,46,55,59,46,45,55,50,48,48,53,50,47,52,48,47,49,48,47,46,42,43,71,73,46,46,49,69,62,61,46,47,48,51,49,50,46,52,48,51,53,55,64,66,46,79,55,97,58,50,72,56,43,49,50,47,49,48,51,34,49,55,47,46,49,56,44,46,55,51,41,49,54,44,43,56,50,43,51,55,48,44,58,61,47,53,69,60,59,70,77,75,70,75,81,71,81,75,74,77,78,78,71,84,76,79,84,75,75,69,63,62,57,52,53,51,50,52,50,49,51,48,50,48,48,49,40,50,49,47,52,50,48,50,50,51,52,60,59,44,22,61,30,50,30,32,40,63,74,42,48,82,51,79,79,28,69,68,58,50,50,54,52,32,53,72,67,65,51,56,68,67,73,47,42,85,46,73,34,27,39,54,64,28,78,64,15,61,78,62,46,57,56,21,51,30,42,45,49,46,44,41,51,51,41,50,53,50,50,54,48,52,52,50,43,52,52,43,51,52,51,50,50,51,54,53,46,49,56,48,51,71,65,43,71,70,73,69,86,79,68,94,74,78,87,81,80,73,82,82,80,75,78,131